Protein 8I78 (pdb70)

Structure (mmCIF, N/CA/C/O backbone):
data_8I78
#
_entry.id   8I78
#
_cell.length_a   211.910
_cell.length_b   211.910
_cell.length_c   245.760
_cell.angle_alpha   90.00
_cell.angle_beta   90.00
_cell.angle_gamma   120.00
#
_symmetry.space_group_name_H-M   'H 3 2'
#
loop_
_entity.id
_entity.type
_entity.pdbx_description
1 polymer 'Meso-diaminopimelate D-dehydrogenase'
2 water water
#
loop_
_atom_site.group_PDB
_atom_site.id
_atom_site.type_symbol
_atom_site.label_atom_id
_atom_site.label_alt_id
_atom_site.label_comp_id
_atom_site.label_asym_id
_atom_site.label_entity_id
_atom_site.label_seq_id
_atom_site.pdbx_PDB_ins_code
_atom_site.Cartn_x
_atom_site.Cartn_y
_atom_site.Cartn_z
_atom_site.occupancy
_atom_site.B_iso_or_equiv
_atom_site.auth_seq_id
_atom_site.auth_comp_id
_atom_site.auth_asym_id
_atom_site.auth_atom_id
_atom_site.pdbx_PDB_model_num
ATOM 1 N N . THR A 1 3 ? 63.559 -40.811 31.917 1.00 56.98 3 THR A N 1
ATOM 2 C CA . THR A 1 3 ? 64.377 -42.090 31.913 1.00 63.21 3 THR A CA 1
ATOM 3 C C . THR A 1 3 ? 65.646 -41.938 32.780 1.00 54.99 3 THR A C 1
ATOM 4 O O . THR A 1 3 ? 66.155 -42.977 33.252 1.00 53.78 3 THR A O 1
ATOM 8 N N . LYS A 1 4 ? 66.071 -40.709 33.099 1.00 44.58 4 LYS A N 1
ATOM 9 C CA . LYS A 1 4 ? 67.313 -40.400 33.853 1.00 40.53 4 LYS A CA 1
ATOM 10 C C . LYS A 1 4 ? 67.131 -40.640 35.360 1.00 33.69 4 LYS A C 1
ATOM 11 O O . LYS A 1 4 ? 66.120 -40.229 35.888 1.00 33.00 4 LYS A O 1
ATOM 17 N N . ILE A 1 5 ? 68.067 -41.327 36.011 1.00 32.72 5 ILE A N 1
ATOM 18 C CA . ILE A 1 5 ? 67.963 -41.713 37.453 1.00 30.95 5 ILE A CA 1
ATOM 19 C C . ILE A 1 5 ? 68.313 -40.486 38.288 1.00 32.09 5 ILE A C 1
ATOM 20 O O . ILE A 1 5 ? 69.445 -39.991 38.157 1.00 36.53 5 ILE A O 1
ATOM 25 N N . LYS A 1 6 ? 67.371 -40.006 39.089 1.00 31.75 6 LYS A N 1
ATOM 26 C CA . LYS A 1 6 ? 67.474 -38.710 39.809 1.00 33.95 6 LYS A CA 1
ATOM 27 C C . LYS A 1 6 ? 68.011 -38.976 41.219 1.00 31.44 6 LYS A C 1
ATOM 28 O O . LYS A 1 6 ? 67.310 -39.632 42.012 1.00 29.01 6 LYS A O 1
ATOM 34 N N . VAL A 1 7 ? 69.206 -38.461 41.510 1.00 31.10 7 VAL A N 1
ATOM 35 C CA . VAL A 1 7 ? 69.988 -38.840 42.723 1.00 30.16 7 VAL A CA 1
ATOM 36 C C . VAL A 1 7 ? 70.277 -37.610 43.597 1.00 28.74 7 VAL A C 1
ATOM 37 O O . VAL A 1 7 ? 70.655 -36.545 43.073 1.00 27.23 7 VAL A O 1
ATOM 41 N N . ALA A 1 8 ? 70.085 -37.763 44.902 1.00 27.70 8 ALA A N 1
ATOM 42 C CA . ALA A 1 8 ? 70.511 -36.803 45.935 1.00 28.82 8 ALA A CA 1
ATOM 43 C C . ALA A 1 8 ? 71.711 -37.393 46.682 1.00 29.70 8 ALA A C 1
ATOM 44 O O . ALA A 1 8 ? 71.707 -38.593 46.946 1.00 31.87 8 ALA A O 1
ATOM 46 N N . ILE A 1 9 ? 72.704 -36.578 47.010 1.00 31.32 9 ILE A N 1
ATOM 47 C CA . ILE A 1 9 ? 73.850 -36.969 47.880 1.00 32.35 9 ILE A CA 1
ATOM 48 C C . ILE A 1 9 ? 73.571 -36.451 49.297 1.00 32.57 9 ILE A C 1
ATOM 49 O O . ILE A 1 9 ? 73.489 -35.238 49.460 1.00 34.57 9 ILE A O 1
ATOM 54 N N . VAL A 1 10 ? 73.424 -37.338 50.278 1.00 31.06 10 VAL A N 1
ATOM 55 C CA . VAL A 1 10 ? 73.126 -36.966 51.693 1.00 31.98 10 VAL A CA 1
ATOM 56 C C . VAL A 1 10 ? 74.389 -37.178 52.524 1.00 33.82 10 VAL A C 1
ATOM 57 O O . VAL A 1 10 ? 74.862 -38.319 52.581 1.00 38.48 10 VAL A O 1
ATOM 61 N N . GLY A 1 11 ? 74.879 -36.120 53.171 1.00 36.88 11 GLY A N 1
ATOM 62 C CA . GLY A 1 11 ? 76.224 -36.058 53.778 1.00 38.18 11 GLY A CA 1
ATOM 63 C C . GLY A 1 11 ? 77.234 -35.687 52.718 1.00 38.07 11 GLY A C 1
ATOM 64 O O . GLY A 1 11 ? 76.956 -35.947 51.540 1.00 39.44 11 GLY A O 1
ATOM 65 N N . TYR A 1 12 ? 78.342 -35.058 53.094 1.00 39.62 12 TYR A N 1
ATOM 66 C CA . TYR A 1 12 ? 79.426 -34.698 52.148 1.00 41.66 12 TYR A CA 1
ATOM 67 C C . TYR A 1 12 ? 80.759 -34.747 52.885 1.00 50.79 12 TYR A C 1
ATOM 68 O O . TYR A 1 12 ? 81.466 -33.726 52.906 1.00 57.62 12 TYR A O 1
ATOM 77 N N . GLY A 1 13 ? 81.093 -35.921 53.436 1.00 56.89 13 GLY A N 1
ATOM 78 C CA . GLY A 1 13 ? 82.437 -36.247 53.933 1.00 59.49 13 GLY A CA 1
ATOM 79 C C . GLY A 1 13 ? 83.434 -36.371 52.790 1.00 66.06 13 GLY A C 1
ATOM 80 O O . GLY A 1 13 ? 83.353 -35.593 51.783 1.00 64.01 13 GLY A O 1
ATOM 81 N N . ASN A 1 14 ? 84.365 -37.315 52.923 1.00 65.06 14 ASN A N 1
ATOM 82 C CA . ASN A 1 14 ? 85.419 -37.546 51.900 1.00 65.95 14 ASN A CA 1
ATOM 83 C C . ASN A 1 14 ? 84.728 -38.189 50.692 1.00 60.23 14 ASN A C 1
ATOM 84 O O . ASN A 1 14 ? 84.974 -37.743 49.542 1.00 65.48 14 ASN A O 1
ATOM 89 N N . ILE A 1 15 ? 83.872 -39.184 50.950 1.00 49.08 15 ILE A N 1
ATOM 90 C CA . ILE A 1 15 ? 83.245 -39.968 49.850 1.00 46.97 15 ILE A CA 1
ATOM 91 C C . ILE A 1 15 ? 82.222 -39.066 49.158 1.00 45.22 15 ILE A C 1
ATOM 92 O O . ILE A 1 15 ? 81.913 -39.321 47.987 1.00 43.53 15 ILE A O 1
ATOM 97 N N . GLY A 1 16 ? 81.708 -38.038 49.839 1.00 42.44 16 GLY A N 1
ATOM 98 C CA . GLY A 1 16 ? 80.763 -37.057 49.273 1.00 37.23 16 GLY A CA 1
ATOM 99 C C . GLY A 1 16 ? 81.275 -36.418 48.000 1.00 33.82 16 GLY A C 1
ATOM 100 O O . GLY A 1 16 ? 80.502 -36.401 46.994 1.00 29.33 16 GLY A O 1
ATOM 101 N N . ARG A 1 17 ? 82.499 -35.875 48.047 1.00 34.40 17 ARG A N 1
ATOM 102 C CA . ARG A 1 17 ? 83.095 -35.157 46.891 1.00 34.66 17 ARG A CA 1
ATOM 103 C C . ARG A 1 17 ? 83.243 -36.120 45.713 1.00 32.84 17 ARG A C 1
ATOM 104 O O . ARG A 1 17 ? 83.024 -35.703 44.565 1.00 29.83 17 ARG A O 1
ATOM 112 N N . PHE A 1 18 ? 83.623 -37.361 46.005 1.00 31.12 18 PHE A N 1
ATOM 113 C CA . PHE A 1 18 ? 83.888 -38.402 44.981 1.00 32.61 18 PHE A CA 1
ATOM 114 C C . PHE A 1 18 ? 82.546 -38.915 44.430 1.00 31.89 18 PHE A C 1
ATOM 115 O O . PHE A 1 18 ? 82.471 -39.177 43.218 1.00 29.94 18 PHE A O 1
ATOM 123 N N . ALA A 1 19 ? 81.517 -39.021 45.281 1.00 29.88 19 ALA A N 1
ATOM 124 C CA . ALA A 1 19 ? 80.134 -39.363 44.880 1.00 30.73 19 ALA A CA 1
ATOM 125 C C . ALA A 1 19 ? 79.629 -38.347 43.850 1.00 28.38 19 ALA A C 1
ATOM 126 O O . ALA A 1 19 ? 79.023 -38.755 42.843 1.00 29.17 19 ALA A O 1
ATOM 128 N N . LEU A 1 20 ? 79.895 -37.068 44.080 1.00 29.35 20 LEU A N 1
ATOM 129 C CA . LEU A 1 20 ? 79.480 -35.987 43.156 1.00 30.96 20 LEU A CA 1
ATOM 130 C C . LEU A 1 20 ? 80.122 -36.234 41.794 1.00 30.61 20 LEU A C 1
ATOM 131 O O . LEU A 1 20 ? 79.421 -36.150 40.780 1.00 29.91 20 LEU A O 1
ATOM 136 N N . GLU A 1 21 ? 81.417 -36.534 41.791 1.00 31.40 21 GLU A N 1
ATOM 137 C CA . GLU A 1 21 ? 82.202 -36.818 40.564 1.00 30.83 21 GLU A CA 1
ATOM 138 C C . GLU A 1 21 ? 81.582 -38.018 39.843 1.00 30.35 21 GLU A C 1
ATOM 139 O O . GLU A 1 21 ? 81.391 -37.939 38.615 1.00 29.24 21 GLU A O 1
ATOM 145 N N . ALA A 1 22 ? 81.246 -39.083 40.574 1.00 30.73 22 ALA A N 1
ATOM 146 C CA . ALA A 1 22 ? 80.731 -40.343 39.992 1.00 30.60 22 ALA A CA 1
ATOM 147 C C . ALA A 1 22 ? 79.357 -40.103 39.362 1.00 31.40 22 ALA A C 1
ATOM 148 O O . ALA A 1 22 ? 79.114 -40.608 38.256 1.00 36.08 22 ALA A O 1
ATOM 150 N N . VAL A 1 23 ? 78.504 -39.339 40.037 1.00 33.07 23 VAL A N 1
ATOM 151 C CA . VAL A 1 23 ? 77.144 -38.976 39.541 1.00 31.78 23 VAL A CA 1
ATOM 152 C C . VAL A 1 23 ? 77.279 -38.129 38.269 1.00 31.74 23 VAL A C 1
ATOM 153 O O . VAL A 1 23 ? 76.584 -38.431 37.284 1.00 29.78 23 VAL A O 1
ATOM 157 N N . GLN A 1 24 ? 78.147 -37.114 38.275 1.00 33.73 24 GLN A N 1
ATOM 158 C CA . GLN A 1 24 ? 78.304 -36.188 37.122 1.00 33.47 24 GLN A CA 1
ATOM 159 C C . GLN A 1 24 ? 78.780 -36.989 35.901 1.00 32.69 24 GLN A C 1
ATOM 160 O O . GLN A 1 24 ? 78.273 -36.734 34.799 1.00 32.91 24 GLN A O 1
ATOM 166 N N . ALA A 1 25 ? 79.690 -37.947 36.101 1.00 32.13 25 ALA A N 1
ATOM 167 C CA . ALA A 1 25 ? 80.320 -38.759 35.033 1.00 31.29 25 ALA A CA 1
ATOM 168 C C . ALA A 1 25 ? 79.304 -39.717 34.396 1.00 30.36 25 ALA A C 1
ATOM 169 O O . ALA A 1 25 ? 79.438 -39.989 33.203 1.00 31.07 25 ALA A O 1
ATOM 171 N N . ALA A 1 26 ? 78.330 -40.197 35.161 1.00 27.51 26 ALA A N 1
ATOM 172 C CA . ALA A 1 26 ? 77.274 -41.127 34.705 1.00 30.42 26 ALA A CA 1
ATOM 173 C C . ALA A 1 26 ? 76.208 -40.400 33.865 1.00 32.03 26 ALA A C 1
ATOM 174 O O . ALA A 1 26 ? 75.424 -39.619 34.419 1.00 32.79 26 ALA A O 1
ATOM 176 N N . GLN A 1 27 ? 76.160 -40.665 32.563 1.00 33.68 27 GLN A N 1
ATOM 177 C CA . GLN A 1 27 ? 75.211 -40.032 31.620 1.00 37.94 27 GLN A CA 1
ATOM 178 C C . GLN A 1 27 ? 73.771 -40.377 32.019 1.00 34.09 27 GLN A C 1
ATOM 179 O O . GLN A 1 27 ? 72.889 -39.576 31.747 1.00 35.02 27 GLN A O 1
ATOM 185 N N . ASP A 1 28 ? 73.540 -41.531 32.639 1.00 31.56 28 ASP A N 1
ATOM 186 C CA . ASP A 1 28 ? 72.171 -42.015 32.950 1.00 30.17 28 ASP A CA 1
ATOM 187 C C . ASP A 1 28 ? 71.707 -41.449 34.298 1.00 31.45 28 ASP A C 1
ATOM 188 O O . ASP A 1 28 ? 70.575 -41.769 34.691 1.00 30.90 28 ASP A O 1
ATOM 193 N N . PHE A 1 29 ? 72.528 -40.647 34.987 1.00 33.32 29 PHE A N 1
ATOM 194 C CA . PHE A 1 29 ? 72.190 -40.034 36.304 1.00 34.95 29 PHE A CA 1
ATOM 195 C C . PHE A 1 29 ? 72.053 -38.515 36.165 1.00 35.76 29 PHE A C 1
ATOM 196 O O . PHE A 1 29 ? 72.827 -37.888 35.418 1.00 36.58 29 PHE A O 1
ATOM 204 N N . GLU A 1 30 ? 71.068 -37.959 36.869 1.00 36.54 30 GLU A N 1
ATOM 205 C CA . GLU A 1 30 ? 70.843 -36.503 37.013 1.00 40.22 30 GLU A CA 1
ATOM 206 C C . GLU A 1 30 ? 70.981 -36.159 38.497 1.00 36.96 30 GLU A C 1
ATOM 207 O O . GLU A 1 30 ? 70.216 -36.700 39.323 1.00 36.69 30 GLU A O 1
ATOM 213 N N . LEU A 1 31 ? 71.958 -35.323 38.825 1.00 33.70 31 LEU A N 1
ATOM 214 C CA . LEU A 1 31 ? 72.203 -34.847 40.206 1.00 34.35 31 LEU A CA 1
ATOM 215 C C . LEU A 1 31 ? 71.136 -33.822 40.577 1.00 32.79 31 LEU A C 1
ATOM 216 O O . LEU A 1 31 ? 71.146 -32.733 39.997 1.00 38.05 31 LEU A O 1
ATOM 221 N N . VAL A 1 32 ? 70.234 -34.138 41.496 1.00 34.09 32 VAL A N 1
ATOM 222 C CA . VAL A 1 32 ? 69.124 -33.187 41.790 1.00 35.18 32 VAL A CA 1
ATOM 223 C C . VAL A 1 32 ? 69.573 -32.369 43.030 1.00 37.11 32 VAL A C 1
ATOM 224 O O . VAL A 1 32 ? 69.051 -31.256 43.213 1.00 46.19 32 VAL A O 1
ATOM 228 N N . GLY A 1 33 ? 70.681 -32.731 43.699 1.00 33.22 33 GLY A N 1
ATOM 229 C CA . GLY A 1 33 ? 71.347 -31.836 44.673 1.00 30.44 33 GLY A CA 1
ATOM 230 C C . GLY A 1 33 ? 72.096 -32.561 45.794 1.00 32.66 33 GLY A C 1
ATOM 231 O O . GLY A 1 33 ? 72.147 -33.789 45.784 1.00 32.76 33 GLY A O 1
ATOM 232 N N . VAL A 1 34 ? 72.665 -31.803 46.742 1.00 33.35 34 VAL A N 1
ATOM 233 C CA . VAL A 1 34 ? 73.418 -32.295 47.938 1.00 34.91 34 VAL A CA 1
ATOM 234 C C . VAL A 1 34 ? 72.693 -31.844 49.212 1.00 34.20 34 VAL A C 1
ATOM 235 O O . VAL A 1 34 ? 72.377 -30.663 49.319 1.00 35.00 34 VAL A O 1
ATOM 239 N N . VAL A 1 35 ? 72.516 -32.755 50.166 1.00 35.45 35 VAL A N 1
ATOM 240 C CA . VAL A 1 35 ? 71.836 -32.516 51.470 1.00 36.46 35 VAL A CA 1
ATOM 241 C C . VAL A 1 35 ? 72.899 -32.567 52.570 1.00 39.40 35 VAL A C 1
ATOM 242 O O . VAL A 1 35 ? 73.503 -33.627 52.724 1.00 44.54 35 VAL A O 1
ATOM 246 N N . ARG A 1 36 ? 73.119 -31.471 53.296 1.00 43.84 36 ARG A N 1
ATOM 247 C CA . ARG A 1 36 ? 74.071 -31.430 54.443 1.00 48.67 36 ARG A CA 1
ATOM 248 C C . ARG A 1 36 ? 73.566 -30.491 55.547 1.00 52.05 36 ARG A C 1
ATOM 249 O O . ARG A 1 36 ? 72.770 -29.564 55.235 1.00 47.85 36 ARG A O 1
ATOM 257 N N . ARG A 1 37 ? 74.044 -30.711 56.779 1.00 58.94 37 ARG A N 1
ATOM 258 C CA . ARG A 1 37 ? 73.634 -29.947 57.998 1.00 62.12 37 ARG A CA 1
ATOM 259 C C . ARG A 1 37 ? 74.137 -28.506 57.879 1.00 58.95 37 ARG A C 1
ATOM 260 O O . ARG A 1 37 ? 73.304 -27.592 58.070 1.00 58.98 37 ARG A O 1
ATOM 268 N N . ASP A 1 38 ? 75.405 -28.307 57.506 1.00 60.25 38 ASP A N 1
ATOM 269 C CA . ASP A 1 38 ? 75.992 -26.952 57.291 1.00 69.81 38 ASP A CA 1
ATOM 270 C C . ASP A 1 38 ? 75.975 -26.606 55.795 1.00 57.54 38 ASP A C 1
ATOM 271 O O . ASP A 1 38 ? 76.907 -26.998 55.099 1.00 53.94 38 ASP A O 1
ATOM 276 N N . ILE A 1 39 ? 74.986 -25.827 55.347 1.00 54.07 39 ILE A N 1
ATOM 277 C CA . ILE A 1 39 ? 74.803 -25.446 53.915 1.00 54.96 39 ILE A CA 1
ATOM 278 C C . ILE A 1 39 ? 75.705 -24.269 53.552 1.00 52.97 39 ILE A C 1
ATOM 279 O O . ILE A 1 39 ? 75.684 -23.909 52.371 1.00 55.72 39 ILE A O 1
ATOM 284 N N . ASN A 1 40 ? 76.433 -23.674 54.504 1.00 59.12 40 ASN A N 1
ATOM 285 C CA . ASN A 1 40 ? 77.193 -22.403 54.292 1.00 68.28 40 ASN A CA 1
ATOM 286 C C . ASN A 1 40 ? 78.692 -22.694 54.117 1.00 73.47 40 ASN A C 1
ATOM 287 O O . ASN A 1 40 ? 79.416 -21.845 53.553 1.00 73.07 40 ASN A O 1
ATOM 292 N N . ASN A 1 41 ? 79.154 -23.851 54.587 1.00 83.87 41 ASN A N 1
ATOM 293 C CA . ASN A 1 41 ? 80.398 -24.514 54.113 1.00 87.23 41 ASN A CA 1
ATOM 294 C C . ASN A 1 41 ? 80.142 -25.015 52.685 1.00 85.32 41 ASN A C 1
ATOM 295 O O . ASN A 1 41 ? 79.442 -26.060 52.527 1.00 84.70 41 ASN A O 1
ATOM 300 N N . VAL A 1 42 ? 80.674 -24.299 51.688 1.00 75.74 42 VAL A N 1
ATOM 301 C CA . VAL A 1 42 ? 80.488 -24.629 50.244 1.00 77.65 42 VAL A CA 1
ATOM 302 C C . VAL A 1 42 ? 81.868 -24.629 49.587 1.00 75.67 42 VAL A C 1
ATOM 303 O O . VAL A 1 42 ? 82.400 -23.568 49.281 1.00 73.78 42 VAL A O 1
ATOM 307 N N . PRO A 1 43 ? 82.513 -25.803 49.375 1.00 70.11 43 PRO A N 1
ATOM 308 C CA . PRO A 1 43 ? 83.793 -25.866 48.662 1.00 63.53 43 PRO A CA 1
ATOM 309 C C . PRO A 1 43 ? 83.630 -25.615 47.154 1.00 57.66 43 PRO A C 1
ATOM 310 O O . PRO A 1 43 ? 82.511 -25.662 46.690 1.00 56.34 43 PRO A O 1
ATOM 314 N N . GLU A 1 44 ? 84.737 -25.351 46.443 1.00 60.45 44 GLU A N 1
ATOM 315 C CA . GLU A 1 44 ? 84.760 -24.871 45.026 1.00 68.59 44 GLU A CA 1
ATOM 316 C C . GLU A 1 44 ? 83.729 -25.638 44.189 1.00 64.66 44 GLU A C 1
ATOM 317 O O . GLU A 1 44 ? 83.025 -24.984 43.403 1.00 64.41 44 GLU A O 1
ATOM 323 N N . GLU A 1 45 ? 83.658 -26.968 44.346 1.00 58.24 45 GLU A N 1
ATOM 324 C CA . GLU A 1 45 ? 82.910 -27.894 43.440 1.00 56.49 45 GLU A CA 1
ATOM 325 C C . GLU A 1 45 ? 81.389 -27.798 43.669 1.00 53.00 45 GLU A C 1
ATOM 326 O O . GLU A 1 45 ? 80.649 -28.262 42.787 1.00 47.49 45 GLU A O 1
ATOM 332 N N . LEU A 1 46 ? 80.945 -27.210 44.788 1.00 53.65 46 LEU A N 1
ATOM 333 C CA . LEU A 1 46 ? 79.505 -27.065 45.142 1.00 56.15 46 LEU A CA 1
ATOM 334 C C . LEU A 1 46 ? 79.001 -25.640 44.873 1.00 60.69 46 LEU A C 1
ATOM 335 O O . LEU A 1 46 ? 77.879 -25.345 45.320 1.00 67.44 46 LEU A O 1
ATOM 340 N N . GLN A 1 47 ? 79.765 -24.806 44.158 1.00 66.82 47 GLN A N 1
ATOM 341 C CA . GLN A 1 47 ? 79.386 -23.396 43.871 1.00 69.92 47 GLN A CA 1
ATOM 342 C C . GLN A 1 47 ? 78.106 -23.376 43.036 1.00 65.80 47 GLN A C 1
ATOM 343 O O . GLN A 1 47 ? 77.225 -22.553 43.358 1.00 77.87 47 GLN A O 1
ATOM 349 N N . ASN A 1 48 ? 77.997 -24.251 42.032 1.00 60.81 48 ASN A N 1
ATOM 350 C CA . ASN A 1 48 ? 76.857 -24.259 41.071 1.00 66.33 48 ASN A CA 1
ATOM 351 C C . ASN A 1 48 ? 75.936 -25.444 41.357 1.00 63.40 48 ASN A C 1
ATOM 352 O O . ASN A 1 48 ? 75.064 -25.734 40.499 1.00 59.86 48 ASN A O 1
ATOM 357 N N . ILE A 1 49 ? 76.114 -26.094 42.514 1.00 59.59 49 ILE A N 1
ATOM 358 C CA . ILE A 1 49 ? 75.308 -27.287 42.927 1.00 53.31 49 ILE A CA 1
ATOM 359 C C . ILE A 1 49 ? 74.301 -26.852 43.997 1.00 45.74 49 ILE A C 1
ATOM 360 O O . ILE A 1 49 ? 74.702 -26.175 44.956 1.00 41.51 49 ILE A O 1
ATOM 365 N N . THR A 1 50 ? 73.042 -27.249 43.827 1.00 39.31 50 THR A N 1
ATOM 366 C CA . THR A 1 50 ? 71.966 -27.049 44.817 1.00 37.93 50 THR A CA 1
ATOM 367 C C . THR A 1 50 ? 72.366 -27.756 46.116 1.00 36.09 50 THR A C 1
ATOM 368 O O . THR A 1 50 ? 72.605 -28.978 46.081 1.00 36.06 50 THR A O 1
ATOM 372 N N . VAL A 1 51 ? 72.455 -27.009 47.213 1.00 33.02 51 VAL A N 1
ATOM 373 C CA . VAL A 1 51 ? 72.794 -27.527 48.565 1.00 31.18 51 VAL A CA 1
ATOM 374 C C . VAL A 1 51 ? 71.673 -27.116 49.518 1.00 33.68 51 VAL A C 1
ATOM 375 O O . VAL A 1 51 ? 71.435 -25.914 49.665 1.00 38.47 51 VAL A O 1
ATOM 379 N N . THR A 1 52 ? 71.047 -28.083 50.175 1.00 31.45 52 THR A N 1
ATOM 380 C CA . THR A 1 52 ? 69.869 -27.887 51.042 1.00 30.91 52 THR A CA 1
ATOM 381 C C . THR A 1 52 ? 70.135 -28.674 52.314 1.00 30.56 52 THR A C 1
ATOM 382 O O . THR A 1 52 ? 71.059 -29.493 52.296 1.00 30.77 52 THR A O 1
ATOM 386 N N . ASN A 1 53 ? 69.342 -28.442 53.351 1.00 30.80 53 ASN A N 1
ATOM 387 C CA . ASN A 1 53 ? 69.389 -29.232 54.605 1.00 32.86 53 ASN A CA 1
ATOM 388 C C . ASN A 1 53 ? 68.131 -30.091 54.689 1.00 31.64 53 ASN A C 1
ATOM 389 O O . ASN A 1 53 ? 67.880 -30.645 55.754 1.00 31.96 53 ASN A O 1
ATOM 394 N N . ASP A 1 54 ? 67.348 -30.150 53.611 1.00 31.59 54 ASP A N 1
ATOM 395 C CA . ASP A 1 54 ? 66.055 -30.877 53.569 1.00 32.96 54 ASP A CA 1
ATOM 396 C C . ASP A 1 54 ? 65.873 -31.442 52.159 1.00 32.58 54 ASP A C 1
ATOM 397 O O . ASP A 1 54 ? 65.749 -30.645 51.195 1.00 33.03 54 ASP A O 1
ATOM 402 N N . ILE A 1 55 ? 65.828 -32.766 52.064 1.00 31.29 55 ILE A N 1
ATOM 403 C CA . ILE A 1 55 ? 65.843 -33.493 50.763 1.00 30.16 55 ILE A CA 1
ATOM 404 C C . ILE A 1 55 ? 64.555 -33.172 49.995 1.00 28.46 55 ILE A C 1
ATOM 405 O O . ILE A 1 55 ? 64.584 -33.236 48.769 1.00 29.41 55 ILE A O 1
ATOM 410 N N . LYS A 1 56 ? 63.491 -32.777 50.689 1.00 29.39 56 LYS A N 1
ATOM 411 C CA . LYS A 1 56 ? 62.166 -32.485 50.081 1.00 30.23 56 LYS A CA 1
ATOM 412 C C . LYS A 1 56 ? 62.259 -31.314 49.099 1.00 29.70 56 LYS A C 1
ATOM 413 O O . LYS A 1 56 ? 61.496 -31.330 48.132 1.00 31.00 56 LYS A O 1
ATOM 419 N N . THR A 1 57 ? 63.184 -30.380 49.295 1.00 29.34 57 THR A N 1
ATOM 420 C CA . THR A 1 57 ? 63.342 -29.179 48.437 1.00 29.03 57 THR A CA 1
ATOM 421 C C . THR A 1 57 ? 63.929 -29.556 47.077 1.00 29.22 57 THR A C 1
ATOM 422 O O . THR A 1 57 ? 63.946 -28.685 46.199 1.00 32.59 57 THR A O 1
ATOM 426 N N . LEU A 1 58 ? 64.405 -30.788 46.892 1.00 30.88 58 LEU A N 1
ATOM 427 C CA . LEU A 1 58 ? 65.073 -31.208 45.626 1.00 29.98 58 LEU A CA 1
ATOM 428 C C . LEU A 1 58 ? 64.052 -31.799 44.648 1.00 30.49 58 LEU A C 1
ATOM 429 O O . LEU A 1 58 ? 64.427 -32.077 43.505 1.00 34.12 58 LEU A O 1
ATOM 434 N N . GLY A 1 59 ? 62.797 -31.937 45.060 1.00 33.72 59 GLY A N 1
ATOM 435 C CA . GLY A 1 59 ? 61.672 -32.334 44.196 1.00 31.20 59 GLY A CA 1
ATOM 436 C C . GLY A 1 59 ? 61.635 -33.836 44.066 1.00 30.26 59 GLY A C 1
ATOM 437 O O . GLY A 1 59 ? 61.764 -34.525 45.067 1.00 31.34 59 GLY A O 1
ATOM 438 N N . ASP A 1 60 ? 61.521 -34.327 42.839 1.00 32.16 60 ASP A N 1
ATOM 439 C CA . ASP A 1 60 ? 61.455 -35.772 42.525 1.00 32.94 60 ASP A CA 1
ATOM 440 C C . ASP A 1 60 ? 62.871 -36.307 42.552 1.00 32.24 60 ASP A C 1
ATOM 441 O O . ASP A 1 60 ? 63.709 -35.843 41.746 1.00 33.53 60 ASP A O 1
ATOM 446 N N . VAL A 1 61 ? 63.097 -37.231 43.490 1.00 31.71 61 VAL A N 1
ATOM 447 C CA . VAL A 1 61 ? 64.391 -37.925 43.719 1.00 29.03 61 VAL A CA 1
ATOM 448 C C . VAL A 1 61 ? 64.100 -39.418 43.717 1.00 27.93 61 VAL A C 1
ATOM 449 O O . VAL A 1 61 ? 63.283 -39.856 44.532 1.00 28.47 61 VAL A O 1
ATOM 453 N N . ASP A 1 62 ? 64.748 -40.150 42.816 1.00 28.22 62 ASP A N 1
ATOM 454 C CA . ASP A 1 62 ? 64.636 -41.622 42.704 1.00 27.46 62 ASP A CA 1
ATOM 455 C C . ASP A 1 62 ? 65.438 -42.283 43.835 1.00 29.25 62 ASP A C 1
ATOM 456 O O . ASP A 1 62 ? 64.912 -43.222 44.469 1.00 28.68 62 ASP A O 1
ATOM 461 N N . VAL A 1 63 ? 66.658 -41.810 44.109 1.00 28.90 63 VAL A N 1
ATOM 462 C CA . VAL A 1 63 ? 67.584 -42.521 45.034 1.00 27.74 63 VAL A CA 1
ATOM 463 C C . VAL A 1 63 ? 68.521 -41.525 45.723 1.00 27.94 63 VAL A C 1
ATOM 464 O O . VAL A 1 63 ? 68.900 -40.525 45.110 1.00 28.71 63 VAL A O 1
ATOM 468 N N . ALA A 1 64 ? 68.881 -41.823 46.970 1.00 28.43 64 ALA A N 1
ATOM 469 C CA . ALA A 1 64 ? 69.808 -41.032 47.802 1.00 28.47 64 ALA A CA 1
ATOM 470 C C . ALA A 1 64 ? 71.075 -41.845 48.076 1.00 28.13 64 ALA A C 1
ATOM 471 O O . ALA A 1 64 ? 70.956 -42.980 48.568 1.00 33.51 64 ALA A O 1
ATOM 473 N N . LEU A 1 65 ? 72.245 -41.271 47.804 1.00 25.48 65 LEU A N 1
ATOM 474 C CA . LEU A 1 65 ? 73.543 -41.824 48.250 1.00 24.94 65 LEU A CA 1
ATOM 475 C C . LEU A 1 65 ? 73.810 -41.326 49.669 1.00 25.38 65 LEU A C 1
ATOM 476 O O . LEU A 1 65 ? 74.056 -40.135 49.814 1.00 27.67 65 LEU A O 1
ATOM 481 N N . LEU A 1 66 ? 73.767 -42.198 50.671 1.00 26.19 66 LEU A N 1
ATOM 482 C CA . LEU A 1 66 ? 74.031 -41.823 52.085 1.00 27.59 66 LEU A CA 1
ATOM 483 C C . LEU A 1 66 ? 75.543 -41.818 52.325 1.00 29.50 66 LEU A C 1
ATOM 484 O O . LEU A 1 66 ? 76.125 -42.885 52.548 1.00 30.10 66 LEU A O 1
ATOM 489 N N . CYS A 1 67 ? 76.143 -40.632 52.270 1.00 32.72 67 CYS A N 1
ATOM 490 C CA . CYS A 1 67 ? 77.588 -40.393 52.483 1.00 35.03 67 CYS A CA 1
ATOM 491 C C . CYS A 1 67 ? 77.789 -39.792 53.871 1.00 36.40 67 CYS A C 1
ATOM 492 O O . CYS A 1 67 ? 78.506 -38.819 53.970 1.00 45.87 67 CYS A O 1
ATOM 495 N N . SER A 1 68 ? 77.160 -40.371 54.886 1.00 37.72 68 SER A N 1
ATOM 496 C CA . SER A 1 68 ? 77.131 -39.865 56.282 1.00 40.31 68 SER A CA 1
ATOM 497 C C . SER A 1 68 ? 77.940 -40.797 57.167 1.00 38.13 68 SER A C 1
ATOM 498 O O . SER A 1 68 ? 78.310 -41.886 56.743 1.00 35.49 68 SER A O 1
ATOM 501 N N . PRO A 1 69 ? 78.263 -40.393 58.413 1.00 39.81 69 PRO A N 1
ATOM 502 C CA . PRO A 1 69 ? 78.971 -41.275 59.339 1.00 42.46 69 PRO A CA 1
ATOM 503 C C . PRO A 1 69 ? 78.220 -42.589 59.574 1.00 41.19 69 PRO A C 1
ATOM 504 O O . PRO A 1 69 ? 77.021 -42.597 59.489 1.00 41.79 69 PRO A O 1
ATOM 508 N N . THR A 1 70 ? 78.965 -43.661 59.841 1.00 43.08 70 THR A N 1
ATOM 509 C CA . THR A 1 70 ? 78.445 -45.031 60.096 1.00 43.88 70 THR A CA 1
ATOM 510 C C . THR A 1 70 ? 77.237 -44.977 61.049 1.00 44.18 70 THR A C 1
ATOM 511 O O . THR A 1 70 ? 76.209 -45.585 60.719 1.00 41.41 70 THR A O 1
ATOM 515 N N . ARG A 1 71 ? 77.362 -44.297 62.194 1.00 46.48 71 ARG A N 1
ATOM 516 C CA . ARG A 1 71 ? 76.359 -44.312 63.299 1.00 48.35 71 ARG A CA 1
ATOM 517 C C . ARG A 1 71 ? 75.040 -43.672 62.828 1.00 43.85 71 ARG A C 1
ATOM 518 O O . ARG A 1 71 ? 74.009 -43.941 63.442 1.00 42.24 71 ARG A O 1
ATOM 526 N N . ALA A 1 72 ? 75.054 -42.842 61.786 1.00 42.32 72 ALA A N 1
ATOM 527 C CA . ALA A 1 72 ? 73.866 -42.092 61.305 1.00 40.38 72 ALA A CA 1
ATOM 528 C C . ALA A 1 72 ? 73.082 -42.881 60.249 1.00 39.95 72 ALA A C 1
ATOM 529 O O . ALA A 1 72 ? 71.918 -42.526 60.026 1.00 42.40 72 ALA A O 1
ATOM 531 N N . ILE A 1 73 ? 73.693 -43.886 59.608 1.00 39.87 73 ILE A N 1
ATOM 532 C CA . ILE A 1 73 ? 73.174 -44.529 5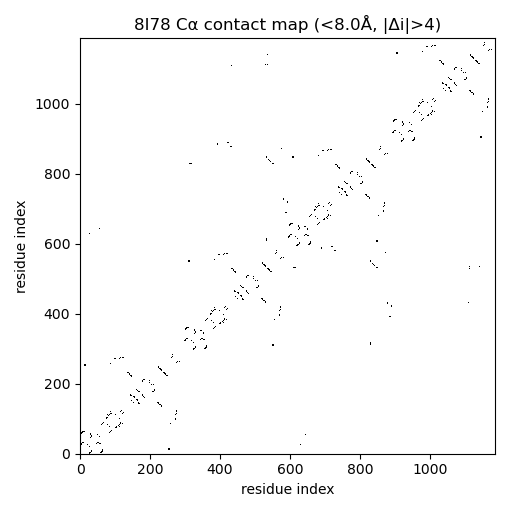8.362 1.00 39.84 73 ILE A CA 1
ATOM 533 C C . ILE A 1 73 ? 71.779 -45.102 58.617 1.00 41.07 73 ILE A C 1
ATOM 534 O O . ILE A 1 73 ? 70.893 -44.851 57.775 1.00 42.41 73 ILE A O 1
ATOM 539 N N . LYS A 1 74 ? 71.574 -45.846 59.706 1.00 42.39 74 LYS A N 1
ATOM 540 C CA . LYS A 1 74 ? 70.293 -46.572 59.920 1.00 45.15 74 LYS A CA 1
ATOM 541 C C . LYS A 1 74 ? 69.122 -45.582 59.970 1.00 46.76 74 LYS A C 1
ATOM 542 O O . LYS A 1 74 ? 68.195 -45.751 59.133 1.00 42.37 74 LYS A O 1
ATOM 548 N N . GLU A 1 75 ? 69.153 -44.612 60.903 1.00 49.73 75 GLU A N 1
ATOM 549 C CA . GLU A 1 75 ? 68.063 -43.613 61.133 1.00 52.92 75 GLU A CA 1
ATOM 550 C C . GLU A 1 75 ? 67.842 -42.829 59.828 1.00 43.37 75 GLU A C 1
ATOM 551 O O . GLU A 1 75 ? 66.688 -42.590 59.451 1.00 37.50 75 GLU A O 1
ATOM 557 N N . LEU A 1 76 ? 68.933 -42.482 59.152 1.00 38.26 76 LEU A N 1
ATOM 558 C CA . LEU A 1 76 ? 68.930 -41.650 57.929 1.00 38.40 76 LEU A CA 1
ATOM 559 C C . LEU A 1 76 ? 68.217 -42.391 56.792 1.00 35.07 76 LEU A C 1
ATOM 560 O O . LEU A 1 76 ? 67.390 -41.769 56.112 1.00 34.80 76 LEU A O 1
ATOM 565 N N . ALA A 1 77 ? 68.509 -43.679 56.624 1.00 32.85 77 ALA A N 1
ATOM 566 C CA . ALA A 1 77 ? 67.952 -44.536 55.553 1.00 33.74 77 ALA A CA 1
ATOM 567 C C . ALA A 1 77 ? 66.447 -44.742 55.767 1.00 35.43 77 ALA A C 1
ATOM 568 O O . ALA A 1 77 ? 65.700 -44.634 54.779 1.00 37.39 77 ALA A O 1
ATOM 570 N N . LYS A 1 78 ? 66.012 -45.041 56.997 1.00 36.18 78 LYS A N 1
ATOM 571 C CA . LYS A 1 78 ? 64.570 -45.198 57.341 1.00 36.54 78 LYS A CA 1
ATOM 572 C C . LYS A 1 78 ? 63.807 -43.918 56.983 1.00 35.36 78 LYS A C 1
ATOM 573 O O . LYS A 1 78 ? 62.717 -44.013 56.397 1.00 35.14 78 LYS A O 1
ATOM 579 N N . SER A 1 79 ? 64.352 -42.753 57.346 1.00 34.60 79 SER A N 1
ATOM 580 C CA . SER A 1 79 ? 63.737 -41.429 57.097 1.00 33.24 79 SER A CA 1
ATOM 581 C C . SER A 1 79 ? 63.540 -41.250 55.591 1.00 32.59 79 SER A C 1
ATOM 582 O O . SER A 1 79 ? 62.423 -40.855 55.180 1.00 38.59 79 SER A O 1
ATOM 585 N N . ILE A 1 80 ? 64.557 -41.565 54.790 1.00 31.35 80 ILE A N 1
ATOM 586 C CA . ILE A 1 80 ? 64.530 -41.285 53.323 1.00 32.69 80 ILE A CA 1
ATOM 587 C C . ILE A 1 80 ? 63.699 -42.348 52.596 1.00 32.21 80 ILE A C 1
ATOM 588 O O . ILE A 1 80 ? 62.981 -41.996 51.634 1.00 32.90 80 ILE A O 1
ATOM 593 N N . LEU A 1 81 ? 63.757 -43.600 53.034 1.00 31.73 81 LEU A N 1
ATOM 594 C CA . LEU A 1 81 ? 62.871 -44.653 52.479 1.00 32.38 81 LEU A CA 1
ATOM 595 C C . LEU A 1 81 ? 61.421 -44.224 52.730 1.00 33.97 81 LEU A C 1
ATOM 596 O O . LEU A 1 81 ? 60.595 -44.366 51.827 1.00 34.65 81 LEU A O 1
ATOM 601 N N . SER A 1 82 ? 61.150 -43.657 53.908 1.00 35.51 82 SER A N 1
ATOM 602 C CA . SER A 1 82 ? 59.797 -43.242 54.366 1.00 35.88 82 SER A CA 1
ATOM 603 C C . SER A 1 82 ? 59.249 -42.092 53.507 1.00 32.97 82 SER A C 1
ATOM 604 O O . SER A 1 82 ? 58.018 -41.940 53.467 1.00 32.67 82 SER A O 1
ATOM 607 N N . LEU A 1 83 ? 60.109 -41.334 52.828 1.00 30.85 83 LEU A N 1
ATOM 608 C CA . LEU A 1 83 ? 59.683 -40.284 51.866 1.00 30.44 83 LEU A CA 1
ATOM 609 C C . LEU A 1 83 ? 59.472 -40.864 50.468 1.00 29.60 83 LEU A C 1
ATOM 610 O O . LEU A 1 83 ? 59.203 -40.071 49.574 1.00 28.42 83 LEU A O 1
ATOM 615 N N . GLY A 1 84 ? 59.625 -42.178 50.283 1.00 30.20 84 GLY A N 1
ATOM 616 C CA . GLY A 1 84 ? 59.459 -42.834 48.969 1.00 31.03 84 GLY A CA 1
ATOM 617 C C . GLY A 1 84 ? 60.660 -42.641 48.055 1.00 30.89 84 GLY A C 1
ATOM 618 O O . GLY A 1 84 ? 60.463 -42.517 46.845 1.00 30.05 84 GLY A O 1
ATOM 619 N N . ILE A 1 85 ? 61.865 -42.641 48.627 1.00 31.61 85 ILE A N 1
ATOM 620 C CA . ILE A 1 85 ? 63.164 -42.517 47.908 1.00 30.26 85 ILE A CA 1
ATOM 621 C C . ILE A 1 85 ? 64.005 -43.758 48.236 1.00 30.93 85 ILE A C 1
ATOM 622 O O . ILE A 1 85 ? 63.988 -44.190 49.389 1.00 31.25 85 ILE A O 1
ATOM 627 N N . ASN A 1 86 ? 64.714 -44.307 47.245 1.00 30.16 86 ASN A N 1
ATOM 628 C CA . ASN A 1 86 ? 65.661 -45.434 47.441 1.00 28.55 86 ASN A CA 1
ATOM 629 C C . ASN A 1 86 ? 66.912 -44.936 48.169 1.00 27.10 86 ASN A C 1
ATOM 630 O O . ASN A 1 86 ? 67.240 -43.748 48.064 1.00 26.72 86 ASN A O 1
ATOM 635 N N . THR A 1 87 ? 67.604 -45.836 48.858 1.00 27.26 87 THR A N 1
ATOM 636 C CA . THR A 1 87 ? 68.854 -45.519 49.599 1.00 27.40 87 THR A CA 1
ATOM 637 C C . THR A 1 87 ? 69.955 -46.495 49.201 1.00 26.26 87 THR A C 1
ATOM 638 O O . THR A 1 87 ? 69.667 -47.691 49.038 1.00 26.18 87 THR A O 1
ATOM 642 N N . VAL A 1 88 ? 71.159 -45.960 49.037 1.00 25.84 88 VAL A N 1
ATOM 643 C CA . VAL A 1 88 ? 72.427 -46.724 48.927 1.00 25.71 88 VAL A CA 1
ATOM 644 C C . VAL A 1 88 ? 73.369 -46.202 50.005 1.00 25.93 88 VAL A C 1
ATOM 645 O O . VAL A 1 88 ? 73.520 -44.977 50.112 1.00 29.00 88 VAL A O 1
ATOM 649 N N . ASP A 1 89 ? 74.002 -47.090 50.750 1.00 25.58 89 ASP A N 1
ATOM 650 C CA . ASP A 1 89 ? 75.046 -46.707 51.732 1.00 28.25 89 ASP A CA 1
ATOM 651 C C . ASP A 1 89 ? 76.272 -47.614 51.543 1.00 29.05 89 ASP A C 1
ATOM 652 O O . ASP A 1 89 ? 76.186 -48.573 50.771 1.00 31.24 89 ASP A O 1
ATOM 657 N N . SER A 1 90 ? 77.374 -47.313 52.226 1.00 29.43 90 SER A N 1
ATOM 658 C CA . SER A 1 90 ? 78.594 -48.152 52.269 1.00 28.01 90 SER A CA 1
ATOM 659 C C . SER A 1 90 ? 78.854 -48.564 53.719 1.00 27.39 90 SER A C 1
ATOM 660 O O . SER A 1 90 ? 80.010 -48.817 54.053 1.00 28.65 90 SER A O 1
ATOM 663 N N . PHE A 1 91 ? 77.790 -48.700 54.515 1.00 28.37 91 PHE A N 1
ATOM 664 C CA . PHE A 1 91 ? 77.837 -49.145 55.931 1.00 30.17 91 PHE A CA 1
ATOM 665 C C . PHE A 1 91 ? 78.888 -50.252 56.074 1.00 31.55 91 PHE A C 1
ATOM 666 O O . PHE A 1 91 ? 78.719 -51.328 55.444 1.00 32.57 91 PHE A O 1
ATOM 674 N N . ASP A 1 92 ? 79.932 -50.005 56.872 1.00 32.02 92 ASP A N 1
ATOM 675 C CA . ASP A 1 92 ? 81.205 -50.780 56.831 1.00 31.88 92 ASP A CA 1
ATOM 676 C C . ASP A 1 92 ? 81.371 -51.706 58.046 1.00 30.91 92 ASP A C 1
ATOM 677 O O . ASP A 1 92 ? 82.429 -52.330 58.139 1.00 33.27 92 ASP A O 1
ATOM 682 N N . VAL A 1 93 ? 80.383 -51.820 58.932 1.00 29.81 93 VAL A N 1
ATOM 683 C CA . VAL A 1 93 ? 80.506 -52.683 60.142 1.00 30.21 93 VAL A CA 1
ATOM 684 C C . VAL A 1 93 ? 79.950 -54.071 59.808 1.00 28.99 93 VAL A C 1
ATOM 685 O O . VAL A 1 93 ? 78.721 -54.266 59.890 1.00 27.11 93 VAL A O 1
ATOM 689 N N . HIS A 1 94 ? 80.845 -54.995 59.449 1.00 32.55 94 HIS A N 1
ATOM 690 C CA . HIS A 1 94 ? 80.522 -56.349 58.908 1.00 33.26 94 HIS A CA 1
ATOM 691 C C . HIS A 1 94 ? 79.550 -57.078 59.837 1.00 33.60 94 HIS A C 1
ATOM 692 O O . HIS A 1 94 ? 78.543 -57.590 59.327 1.00 34.30 94 HIS A O 1
ATOM 699 N N . SER A 1 95 ? 79.826 -57.088 61.146 1.00 35.52 95 SER A N 1
ATOM 700 C CA . SER A 1 95 ? 79.053 -57.853 62.163 1.00 34.19 95 SER A CA 1
ATOM 701 C C . SER A 1 95 ? 77.601 -57.363 62.247 1.00 34.94 95 SER A C 1
ATOM 702 O O . SER A 1 95 ? 76.779 -58.117 62.743 1.00 35.53 95 SER A O 1
ATOM 705 N N . GLU A 1 96 ? 77.279 -56.159 61.764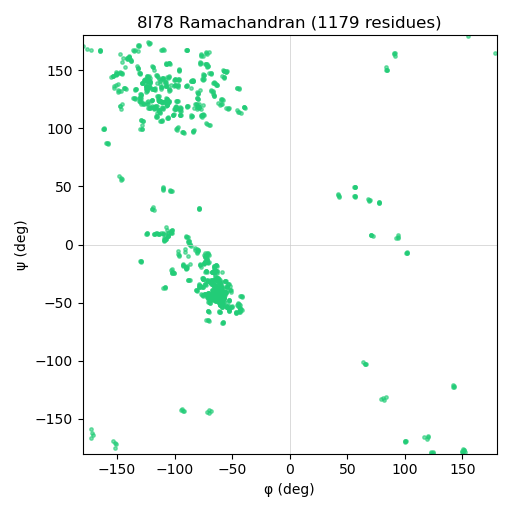 1.00 39.41 96 GLU A N 1
ATOM 706 C CA . GLU A 1 96 ? 75.945 -55.541 61.974 1.00 40.26 96 GLU A CA 1
ATOM 707 C C . GLU A 1 96 ? 75.146 -55.503 60.667 1.00 37.54 96 GLU A C 1
ATOM 708 O O . GLU A 1 96 ? 74.009 -54.987 60.689 1.00 38.99 96 GLU A O 1
ATOM 714 N N . ILE A 1 97 ? 75.660 -56.069 59.575 1.00 34.07 97 ILE A N 1
ATOM 715 C CA . ILE A 1 97 ? 75.022 -55.948 58.230 1.00 33.86 97 ILE A CA 1
ATOM 716 C C . ILE A 1 97 ? 73.689 -56.705 58.197 1.00 35.00 97 ILE A C 1
ATOM 717 O O . ILE A 1 97 ? 72.720 -56.154 57.646 1.00 37.59 97 ILE A O 1
ATOM 722 N N . VAL A 1 98 ? 73.623 -57.906 58.771 1.00 34.58 98 VAL A N 1
ATOM 723 C CA . VAL A 1 98 ? 72.362 -58.704 58.811 1.00 33.17 98 VAL A CA 1
ATOM 724 C C . VAL A 1 98 ? 71.265 -57.907 59.544 1.00 33.11 98 VAL A C 1
ATOM 725 O O . VAL A 1 98 ? 70.138 -57.910 59.036 1.00 28.81 98 VAL A O 1
ATOM 729 N N . SER A 1 99 ? 71.576 -57.262 60.679 1.00 34.05 99 SER A N 1
ATOM 730 C CA . SER A 1 99 ? 70.645 -56.384 61.449 1.00 37.42 99 SER A CA 1
ATOM 731 C C . SER A 1 99 ? 70.165 -55.232 60.577 1.00 36.48 99 SER A C 1
ATOM 732 O O . SER A 1 99 ? 68.956 -54.991 60.541 1.00 38.22 99 SER A O 1
ATOM 735 N N . LEU A 1 100 ? 71.097 -54.491 59.983 1.00 35.99 100 LEU A N 1
ATOM 736 C CA . LEU A 1 100 ? 70.758 -53.305 59.164 1.00 34.82 100 LEU A CA 1
ATOM 737 C C . LEU A 1 100 ? 69.799 -53.746 58.055 1.00 35.21 100 LEU A C 1
ATOM 738 O O . LEU A 1 100 ? 68.804 -53.044 57.836 1.00 33.20 100 LEU A O 1
ATOM 743 N N . LYS A 1 101 ? 70.071 -54.890 57.417 1.00 35.12 101 LYS A N 1
ATOM 744 C CA . LYS A 1 101 ? 69.261 -55.394 56.281 1.00 34.26 101 LYS A CA 1
ATOM 745 C C . LYS A 1 101 ? 67.813 -55.593 56.729 1.00 37.10 101 LYS A C 1
ATOM 746 O O . LYS A 1 101 ? 66.920 -55.116 56.031 1.00 36.07 101 LYS A O 1
ATOM 752 N N . THR A 1 102 ? 67.589 -56.274 57.847 1.00 42.11 102 THR A N 1
ATOM 753 C CA . THR A 1 102 ? 66.230 -56.573 58.368 1.00 49.58 102 THR A CA 1
ATOM 754 C C . THR A 1 102 ? 65.506 -55.290 58.792 1.00 43.96 102 THR A C 1
ATOM 755 O O . THR A 1 102 ? 64.310 -55.193 58.521 1.00 40.80 102 THR A O 1
ATOM 759 N N . GLU A 1 103 ? 66.191 -54.360 59.455 1.00 43.30 103 GLU A N 1
ATOM 760 C CA . GLU A 1 103 ? 65.594 -53.070 59.889 1.00 44.87 103 GLU A CA 1
ATOM 761 C C . GLU A 1 103 ? 65.080 -52.338 58.651 1.00 40.33 103 GLU A C 1
ATOM 762 O O . GLU A 1 103 ? 63.905 -51.932 58.653 1.00 43.93 103 GLU A O 1
ATOM 768 N N . LEU A 1 104 ? 65.913 -52.226 57.616 1.00 36.30 104 LEU A N 1
ATOM 769 C CA . LEU A 1 104 ? 65.604 -51.447 56.390 1.00 36.22 104 LEU A CA 1
ATOM 770 C C . LEU A 1 104 ? 64.620 -52.216 55.504 1.00 36.06 104 LEU A C 1
ATOM 771 O O . LEU A 1 104 ? 63.848 -51.541 54.796 1.00 35.86 104 LEU A O 1
ATOM 776 N N . ASP A 1 105 ? 64.618 -53.553 55.540 1.00 34.88 105 ASP A N 1
ATOM 777 C CA . ASP A 1 105 ? 63.721 -54.386 54.686 1.00 37.43 105 ASP A CA 1
ATOM 778 C C . ASP A 1 105 ? 62.251 -54.074 55.036 1.00 38.21 105 ASP A C 1
ATOM 779 O O . ASP A 1 105 ? 61.465 -53.836 54.086 1.00 38.99 105 ASP A O 1
ATOM 784 N N . ASP A 1 106 ? 61.911 -54.058 56.335 1.00 39.77 106 ASP A N 1
ATOM 785 C CA . ASP A 1 106 ? 60.578 -53.693 56.903 1.00 44.66 106 ASP A CA 1
ATOM 786 C C . ASP A 1 106 ? 60.129 -52.393 56.218 1.00 41.92 106 ASP A C 1
ATOM 787 O O . ASP A 1 106 ? 59.107 -52.421 55.505 1.00 41.68 106 ASP A O 1
ATOM 792 N N . VAL A 1 107 ? 60.940 -51.340 56.352 1.00 36.42 107 VAL A N 1
ATOM 793 C CA . VAL A 1 107 ? 60.611 -49.939 55.963 1.00 36.23 107 VAL A CA 1
ATOM 794 C C . VAL A 1 107 ? 60.561 -49.816 54.435 1.00 35.29 107 VAL A C 1
ATOM 795 O O . VAL A 1 107 ? 59.633 -49.164 53.922 1.00 34.10 107 VAL A O 1
ATOM 799 N N . ALA A 1 108 ? 61.543 -50.382 53.731 1.00 33.35 108 ALA A N 1
ATOM 800 C CA . ALA A 1 108 ? 61.601 -50.356 52.253 1.00 32.64 108 ALA A CA 1
ATOM 801 C C . ALA A 1 108 ? 60.316 -50.967 51.691 1.00 34.09 108 ALA A C 1
ATOM 802 O O . ALA A 1 108 ? 59.774 -50.417 50.712 1.00 31.92 108 ALA A O 1
ATOM 804 N N . LYS A 1 109 ? 59.833 -52.054 52.302 1.00 36.81 109 LYS A N 1
ATOM 805 C CA . LYS A 1 109 ? 58.661 -52.816 51.796 1.00 38.79 109 LYS A CA 1
ATOM 806 C C . LYS A 1 109 ? 57.385 -52.022 52.071 1.00 38.89 109 LYS A C 1
ATOM 807 O O . LYS A 1 109 ? 56.556 -51.949 51.144 1.00 36.27 109 LYS A O 1
ATOM 813 N N . LYS A 1 110 ? 57.253 -51.416 53.258 1.00 40.66 110 LYS A N 1
ATOM 814 C CA . LYS A 1 110 ? 56.077 -50.579 53.600 1.00 42.66 110 LYS A CA 1
ATOM 815 C C . LYS A 1 110 ? 55.924 -49.472 52.554 1.00 42.45 110 LYS A C 1
ATOM 816 O O . LYS A 1 110 ? 54.780 -49.244 52.165 1.00 41.14 110 LYS A O 1
ATOM 822 N N . HIS A 1 111 ? 57.021 -48.835 52.108 1.00 42.23 111 HIS A N 1
ATOM 823 C CA . HIS A 1 111 ? 56.995 -47.625 51.228 1.00 38.63 111 HIS A CA 1
ATOM 824 C C . HIS A 1 111 ? 57.329 -47.979 49.779 1.00 37.12 111 HIS A C 1
ATOM 825 O O . HIS A 1 111 ? 57.527 -47.045 48.975 1.00 34.04 111 HIS A O 1
ATOM 832 N N . ASP A 1 112 ? 57.368 -49.270 49.465 1.00 36.65 112 ASP A N 1
ATOM 833 C CA . ASP A 1 112 ? 57.555 -49.799 48.090 1.00 40.29 112 ASP A CA 1
ATOM 834 C C . ASP A 1 112 ? 58.854 -49.256 47.472 1.00 35.73 112 ASP A C 1
ATOM 835 O O . ASP A 1 112 ? 58.863 -48.960 46.279 1.00 34.27 112 ASP A O 1
ATOM 840 N N . ARG A 1 113 ? 59.934 -49.181 48.250 1.00 33.50 113 ARG A N 1
ATOM 841 C CA . ARG A 1 113 ? 61.262 -48.688 47.788 1.00 33.10 113 ARG A CA 1
ATOM 842 C C . ARG A 1 113 ? 62.329 -49.772 47.997 1.00 30.27 113 ARG A C 1
ATOM 843 O O . ARG A 1 113 ? 62.030 -50.818 48.620 1.00 26.84 113 ARG A O 1
ATOM 851 N N . VAL A 1 114 ? 63.532 -49.498 47.502 1.00 27.68 114 VAL A N 1
ATOM 852 C CA . VAL A 1 114 ? 64.712 -50.399 47.577 1.00 28.29 114 VAL A CA 1
ATOM 853 C C . VAL A 1 114 ? 65.810 -49.702 48.372 1.00 27.71 114 VAL A C 1
ATOM 854 O O . VAL A 1 114 ? 66.079 -48.512 48.122 1.00 29.56 114 VAL A O 1
ATOM 858 N N . ALA A 1 115 ? 66.410 -50.437 49.299 1.00 27.81 115 ALA A N 1
ATOM 859 C CA . ALA A 1 115 ? 67.638 -50.052 50.021 1.00 27.92 115 ALA A CA 1
ATOM 860 C C . ALA A 1 115 ? 68.731 -51.037 49.604 1.00 28.37 115 ALA A C 1
ATOM 861 O O . ALA A 1 115 ? 68.516 -52.260 49.719 1.00 27.53 115 ALA A O 1
ATOM 863 N N . VAL A 1 116 ? 69.847 -50.527 49.102 1.00 27.51 116 VAL A N 1
ATOM 864 C CA . VAL A 1 116 ? 71.077 -51.336 48.911 1.00 27.80 116 VAL A CA 1
ATOM 865 C C . VAL A 1 116 ? 72.061 -50.886 49.987 1.00 27.67 116 VAL A C 1
ATOM 866 O O . VAL A 1 116 ? 72.378 -49.689 50.036 1.00 29.14 116 VAL A O 1
ATOM 870 N N . ILE A 1 117 ? 72.485 -51.805 50.846 1.00 27.52 117 ILE A N 1
ATOM 871 C CA . ILE A 1 117 ? 73.373 -51.493 52.002 1.00 29.66 117 ILE A CA 1
ATOM 872 C C . ILE A 1 117 ? 74.780 -52.039 51.724 1.00 29.39 117 ILE A C 1
ATOM 873 O O . ILE A 1 117 ? 74.925 -52.999 50.930 1.00 30.33 117 ILE A O 1
ATOM 878 N N . SER A 1 118 ? 75.773 -51.447 52.376 1.00 28.22 118 SER A N 1
ATOM 879 C CA . SER A 1 118 ? 77.149 -51.991 52.483 1.00 29.58 118 SER A CA 1
ATOM 880 C C . SER A 1 118 ? 77.714 -52.210 51.075 1.00 27.88 118 SER A C 1
ATOM 881 O O . SER A 1 118 ? 78.243 -53.305 50.792 1.00 28.19 118 SER A O 1
ATOM 884 N N . ALA A 1 119 ? 77.590 -51.173 50.243 1.00 27.32 119 ALA A N 1
ATOM 885 C CA . ALA A 1 119 ? 77.939 -51.154 48.804 1.00 26.88 119 ALA A CA 1
ATOM 886 C C . ALA A 1 119 ? 79.173 -50.274 48.577 1.00 26.85 119 ALA A C 1
ATOM 887 O O . ALA A 1 119 ? 79.151 -49.440 47.672 1.00 25.38 119 ALA A O 1
ATOM 889 N N . GLY A 1 120 ? 80.212 -50.467 49.389 1.00 26.87 120 GLY A N 1
ATOM 890 C CA . GLY A 1 120 ? 81.555 -49.903 49.156 1.00 28.40 120 GLY A CA 1
ATOM 891 C C . GLY A 1 120 ? 82.417 -50.904 48.408 1.00 28.72 120 GLY A C 1
ATOM 892 O O . GLY A 1 120 ? 81.855 -51.602 47.533 1.00 26.52 120 GLY A O 1
ATOM 893 N N . TRP A 1 121 ? 83.713 -51.012 48.734 1.00 28.94 121 TRP A N 1
ATOM 894 C CA . TRP A 1 121 ? 84.549 -52.108 48.167 1.00 29.31 121 TRP A CA 1
ATOM 895 C C . TRP A 1 121 ? 84.751 -53.219 49.206 1.00 31.30 121 TRP A C 1
ATOM 896 O O . TRP A 1 121 ? 84.917 -54.373 48.771 1.00 33.35 121 TRP A O 1
ATOM 907 N N . ASP A 1 122 ? 84.653 -52.932 50.508 1.00 28.98 122 ASP A N 1
ATOM 908 C CA . ASP A 1 122 ? 84.661 -54.001 51.539 1.00 28.41 122 ASP A CA 1
ATOM 909 C C . ASP A 1 122 ? 84.102 -53.446 52.846 1.00 29.44 122 ASP A C 1
ATOM 910 O O . ASP A 1 122 ? 84.813 -52.793 53.615 1.00 28.12 122 ASP A O 1
ATOM 915 N N . PRO A 1 123 ? 82.814 -53.703 53.164 1.00 29.88 123 PRO A N 1
ATOM 916 C CA . PRO A 1 123 ? 81.931 -54.534 52.339 1.00 29.34 123 PRO A CA 1
ATOM 917 C C . PRO A 1 123 ? 81.482 -53.883 51.018 1.00 28.51 123 PRO A C 1
ATOM 918 O O . PRO A 1 123 ? 81.409 -52.664 50.960 1.00 25.94 123 PRO A O 1
ATOM 922 N N . GLY A 1 124 ? 81.179 -54.723 50.017 1.00 28.40 124 GLY A N 1
ATOM 923 C CA . GLY A 1 124 ? 80.780 -54.305 48.659 1.00 30.25 124 GLY A CA 1
ATOM 924 C C . GLY A 1 124 ? 81.367 -55.214 47.581 1.00 30.05 124 GLY A C 1
ATOM 925 O O . GLY A 1 124 ? 81.103 -56.438 47.643 1.00 28.13 124 GLY A O 1
ATOM 926 N N . SER A 1 125 ? 82.128 -54.640 46.636 1.00 28.86 125 SER A N 1
ATOM 927 C CA . SER A 1 125 ? 82.783 -55.364 45.514 1.00 29.28 125 SER A CA 1
ATOM 928 C C . SER A 1 125 ? 83.427 -56.644 46.047 1.00 26.36 125 SER A C 1
ATOM 929 O O . SER A 1 125 ? 83.148 -57.706 45.502 1.00 23.55 125 SER A O 1
ATOM 932 N N . ASP A 1 126 ? 84.324 -56.507 47.023 1.00 24.13 126 ASP A N 1
ATOM 933 C CA . ASP A 1 126 ? 85.091 -57.644 47.590 1.00 24.71 126 ASP A CA 1
ATOM 934 C C . ASP A 1 126 ? 84.108 -58.755 48.001 1.00 25.07 126 ASP A C 1
ATOM 935 O O . ASP A 1 126 ? 84.418 -59.940 47.765 1.00 23.44 126 ASP A O 1
ATOM 940 N N . SER A 1 127 ? 82.955 -58.389 48.557 1.00 24.38 127 SER A N 1
ATOM 941 C CA . SER A 1 127 ? 81.916 -59.340 49.022 1.00 25.91 127 SER A CA 1
ATOM 942 C C . SER A 1 127 ? 81.464 -60.232 47.860 1.00 26.39 127 SER A C 1
ATOM 943 O O . SER A 1 127 ? 81.320 -61.467 48.063 1.00 26.87 127 SER A O 1
ATOM 946 N N . ILE A 1 128 ? 81.261 -59.649 46.679 1.00 26.50 128 ILE A N 1
ATOM 947 C CA . ILE A 1 128 ? 80.872 -60.403 45.449 1.00 27.48 128 ILE A CA 1
ATOM 948 C C . ILE A 1 128 ? 82.020 -61.347 45.041 1.00 26.36 128 ILE A C 1
ATOM 949 O O . ILE A 1 128 ? 81.750 -62.512 44.740 1.00 27.35 128 ILE A O 1
ATOM 954 N N . VAL A 1 129 ? 83.265 -60.881 45.054 1.00 24.94 129 VAL A N 1
ATOM 955 C CA . VAL A 1 129 ? 84.425 -61.739 44.696 1.00 25.00 129 VAL A CA 1
ATOM 956 C C . VAL A 1 129 ? 84.485 -62.926 45.687 1.00 24.32 129 VAL A C 1
ATOM 957 O O . VAL A 1 129 ? 84.682 -64.073 45.224 1.00 26.65 129 VAL A O 1
ATOM 961 N N . ARG A 1 130 ? 84.299 -62.696 46.988 1.00 22.34 130 ARG A N 1
ATOM 962 C CA . ARG A 1 130 ? 84.366 -63.784 48.005 1.00 23.28 130 ARG A CA 1
ATOM 963 C C . ARG A 1 130 ? 83.254 -64.802 47.720 1.00 23.85 130 ARG A C 1
ATOM 964 O O . ARG A 1 130 ? 83.510 -66.021 47.882 1.00 22.48 130 ARG A O 1
ATOM 972 N N . THR A 1 131 ? 82.070 -64.313 47.328 1.00 22.61 131 THR A N 1
ATOM 973 C CA . THR A 1 131 ? 80.896 -65.145 46.981 1.00 21.24 131 THR A CA 1
ATOM 974 C C . THR A 1 131 ? 81.246 -65.990 45.750 1.00 22.10 131 THR A C 1
ATOM 975 O O . THR A 1 131 ? 81.010 -67.206 45.768 1.00 20.53 131 THR A O 1
ATOM 979 N N . LEU A 1 132 ? 81.805 -65.370 44.712 1.00 24.13 132 LEU A N 1
ATOM 980 C CA . LEU A 1 132 ? 82.169 -66.069 43.455 1.00 23.62 132 LEU A CA 1
ATOM 981 C C . LEU A 1 132 ? 83.174 -67.176 43.778 1.00 24.52 132 LEU A C 1
ATOM 982 O O . LEU A 1 132 ? 83.122 -68.241 43.157 1.00 25.37 132 LEU A O 1
ATOM 987 N N . MET A 1 133 ? 84.064 -66.947 44.729 1.00 26.50 133 MET A N 1
ATOM 988 C CA . MET A 1 133 ? 85.124 -67.931 45.039 1.00 28.21 133 MET A CA 1
ATOM 989 C C . MET A 1 133 ? 84.503 -69.200 45.627 1.00 28.75 133 MET A C 1
ATOM 990 O O . MET A 1 133 ? 85.003 -70.296 45.308 1.00 31.28 133 MET A O 1
ATOM 995 N N . LEU A 1 134 ? 83.430 -69.081 46.412 1.00 27.89 134 LEU A N 1
ATOM 996 C CA . LEU A 1 134 ? 82.726 -70.261 46.977 1.00 26.50 134 LEU A CA 1
ATOM 997 C C . LEU A 1 134 ? 81.900 -70.938 45.873 1.00 27.71 134 LEU A C 1
ATOM 998 O O . LEU A 1 134 ? 81.726 -72.172 45.933 1.00 26.98 134 LEU A O 1
ATOM 1003 N N . ALA A 1 135 ? 81.425 -70.179 44.878 1.00 26.80 135 ALA A N 1
ATOM 1004 C CA . ALA A 1 135 ? 80.648 -70.734 43.751 1.00 26.53 135 ALA A CA 1
ATOM 1005 C C . ALA A 1 135 ? 81.574 -71.574 42.874 1.00 26.77 135 ALA A C 1
ATOM 1006 O O . ALA A 1 135 ? 81.094 -72.556 42.278 1.00 29.99 135 ALA A O 1
ATOM 1008 N N . MET A 1 136 ? 82.846 -71.191 42.793 1.00 25.57 136 MET A N 1
ATOM 1009 C CA . MET A 1 136 ? 83.875 -71.862 41.957 1.00 25.35 136 MET A CA 1
ATOM 1010 C C . MET A 1 136 ? 84.529 -73.021 42.730 1.00 23.72 136 MET A C 1
ATOM 1011 O O . MET A 1 136 ? 84.932 -74.001 42.104 1.00 22.85 136 MET A O 1
ATOM 1016 N N . ALA A 1 137 ? 84.616 -72.923 44.054 1.00 23.87 137 ALA A N 1
ATOM 1017 C CA . ALA A 1 137 ? 85.284 -73.923 44.918 1.00 24.58 137 ALA A CA 1
ATOM 1018 C C . ALA A 1 137 ? 84.757 -73.771 46.341 1.00 23.70 137 ALA A C 1
ATOM 1019 O O . ALA A 1 137 ? 85.316 -73.029 47.141 1.00 24.59 137 ALA A O 1
ATOM 1021 N N . PRO A 1 138 ? 83.648 -74.448 46.689 1.00 24.09 138 PRO A N 1
ATOM 1022 C CA . PRO A 1 138 ? 82.960 -74.217 47.960 1.00 25.55 138 PRO A CA 1
ATOM 1023 C C . PRO A 1 138 ? 83.779 -74.596 49.199 1.00 28.00 138 PRO A C 1
ATOM 1024 O O . PRO A 1 138 ? 83.587 -73.991 50.215 1.00 31.30 138 PRO A O 1
ATOM 1028 N N . LYS A 1 139 ? 84.663 -75.582 49.086 1.00 30.56 139 LYS A N 1
ATOM 1029 C CA . LYS A 1 139 ? 85.553 -76.009 50.190 1.00 30.23 139 LYS A CA 1
ATOM 1030 C C . LYS A 1 139 ? 86.897 -75.315 50.032 1.00 27.21 139 LYS A C 1
ATOM 1031 O O . LYS A 1 139 ? 87.286 -75.061 48.894 1.00 27.92 139 LYS A O 1
ATOM 1037 N N . GLY A 1 140 ? 87.563 -75.046 51.151 1.00 26.14 140 GLY A N 1
ATOM 1038 C CA . GLY A 1 140 ? 88.876 -74.382 51.212 1.00 26.59 140 GLY A CA 1
ATOM 1039 C C . GLY A 1 140 ? 88.802 -73.106 52.013 1.00 27.83 140 GLY A C 1
ATOM 1040 O O . GLY A 1 140 ? 87.819 -72.926 52.742 1.00 32.17 140 GLY A O 1
ATOM 1041 N N . ILE A 1 141 ? 89.814 -72.257 51.891 1.00 29.82 141 ILE A N 1
ATOM 1042 C CA . ILE A 1 141 ? 90.002 -71.053 52.750 1.00 31.21 141 ILE A CA 1
ATOM 1043 C C . ILE A 1 141 ? 90.130 -69.816 51.851 1.00 30.00 141 ILE A C 1
ATOM 1044 O O . ILE A 1 141 ? 90.901 -69.860 50.858 1.00 26.87 141 ILE A O 1
ATOM 1049 N N . THR A 1 142 ? 89.414 -68.745 52.203 1.00 30.19 142 THR A N 1
ATOM 1050 C CA . THR A 1 142 ? 89.561 -67.391 51.608 1.00 29.66 142 THR A CA 1
ATOM 1051 C C . THR A 1 142 ? 90.238 -66.490 52.634 1.00 28.93 142 THR A C 1
ATOM 1052 O O . THR A 1 142 ? 89.889 -66.591 53.820 1.00 33.84 142 THR A O 1
ATOM 1056 N N . TYR A 1 143 ? 91.198 -65.679 52.201 1.00 28.36 143 TYR A N 1
ATOM 1057 C CA . TYR A 1 143 ? 91.826 -64.606 53.020 1.00 28.11 143 TYR A CA 1
ATOM 1058 C C . TYR A 1 143 ? 91.629 -63.284 52.287 1.00 27.51 143 TYR A C 1
ATOM 1059 O O . TYR A 1 143 ? 91.699 -63.273 51.048 1.00 29.95 143 TYR A O 1
ATOM 1068 N N . THR A 1 144 ? 91.347 -62.221 53.024 1.00 26.58 144 THR A N 1
ATOM 1069 C CA . THR A 1 144 ? 91.254 -60.849 52.481 1.00 25.37 144 THR A CA 1
ATOM 1070 C C . THR A 1 144 ? 92.342 -60.009 53.154 1.00 25.80 144 THR A C 1
ATOM 1071 O O . THR A 1 144 ? 92.285 -59.873 54.377 1.00 28.09 144 THR A O 1
ATOM 1075 N N . ASN A 1 145 ? 93.287 -59.496 52.372 1.00 24.97 145 ASN A N 1
ATOM 1076 C CA . ASN A 1 145 ? 94.493 -58.767 52.829 1.00 25.96 145 ASN A CA 1
ATOM 1077 C C . ASN A 1 145 ? 94.401 -57.309 52.373 1.00 26.43 145 ASN A C 1
ATOM 1078 O O . ASN A 1 145 ? 94.401 -57.071 51.142 1.00 28.15 145 ASN A O 1
ATOM 1083 N N . PHE A 1 146 ? 94.318 -56.370 53.321 1.00 26.18 146 PHE A N 1
ATOM 1084 C CA . PHE A 1 146 ? 94.083 -54.928 53.052 1.00 25.78 146 PHE A CA 1
ATOM 1085 C C . PHE A 1 146 ? 95.395 -54.152 53.034 1.00 24.76 146 PHE A C 1
ATOM 1086 O O . PHE A 1 146 ? 96.292 -54.453 53.822 1.00 26.73 146 PHE A O 1
ATOM 1094 N N . GLY A 1 147 ? 95.486 -53.181 52.133 1.00 25.81 147 GLY A N 1
ATOM 1095 C CA . GLY A 1 147 ? 96.507 -52.113 52.157 1.00 27.34 147 GLY A CA 1
ATOM 1096 C C . GLY A 1 147 ? 97.652 -52.388 51.193 1.00 27.71 147 GLY A C 1
ATOM 1097 O O . GLY A 1 147 ? 97.579 -53.306 50.400 1.00 27.27 147 GLY A O 1
ATOM 1098 N N . PRO A 1 148 ? 98.758 -51.620 51.259 1.00 28.92 148 PRO A N 1
ATOM 1099 C CA . PRO A 1 148 ? 98.885 -50.542 52.240 1.00 28.28 148 PRO A CA 1
ATOM 1100 C C . PRO A 1 148 ? 97.829 -49.453 52.004 1.00 28.17 148 PRO A C 1
ATOM 1101 O O . PRO A 1 148 ? 97.565 -49.132 50.863 1.00 27.87 148 PRO A O 1
ATOM 1105 N N . GLY A 1 149 ? 97.216 -48.964 53.085 1.00 28.94 149 GLY A N 1
ATOM 1106 C CA . GLY A 1 149 ? 96.263 -47.832 53.062 1.00 30.27 149 GLY A CA 1
ATOM 1107 C C . GLY A 1 149 ? 96.008 -47.273 54.449 1.00 30.70 149 GLY A C 1
ATOM 1108 O O . GLY A 1 149 ? 96.422 -47.924 55.427 1.00 35.22 149 GLY A O 1
ATOM 1109 N N . MET A 1 150 ? 95.373 -46.103 54.542 1.00 31.26 150 MET A N 1
ATOM 1110 C CA . MET A 1 150 ? 95.024 -45.469 55.843 1.00 32.68 150 MET A CA 1
ATOM 1111 C C . MET A 1 150 ? 93.831 -46.213 56.435 1.00 33.05 150 MET A C 1
ATOM 1112 O O . MET A 1 150 ? 93.008 -46.674 55.654 1.00 36.14 150 MET A O 1
ATOM 1117 N N . SER A 1 151 ? 93.806 -46.396 57.755 1.00 37.34 151 SER A N 1
ATOM 1118 C CA . SER A 1 151 ? 92.630 -46.857 58.542 1.00 40.31 151 SER A CA 1
ATOM 1119 C C . SER A 1 151 ? 92.138 -45.703 59.415 1.00 43.02 151 SER A C 1
ATOM 1120 O O . SER A 1 151 ? 92.830 -45.369 60.393 1.00 43.19 151 SER A O 1
ATOM 1123 N N . MET A 1 152 ? 91.004 -45.102 59.043 1.00 50.25 152 MET A N 1
ATOM 1124 C CA . MET A 1 152 ? 90.322 -44.014 59.790 1.00 54.52 152 MET A CA 1
ATOM 1125 C C . MET A 1 152 ? 90.062 -44.483 61.240 1.00 48.51 152 MET A C 1
ATOM 1126 O O . MET A 1 152 ? 90.471 -43.765 62.187 1.00 45.42 152 MET A O 1
ATOM 1131 N N . GLY A 1 153 ? 89.422 -45.646 61.411 1.00 42.62 153 GLY A N 1
ATOM 1132 C CA . GLY A 1 153 ? 89.134 -46.235 62.733 1.00 44.01 153 GLY A CA 1
ATOM 1133 C C . GLY A 1 153 ? 90.353 -46.190 63.636 1.00 44.49 153 GLY A C 1
ATOM 1134 O O . GLY A 1 153 ? 90.241 -45.661 64.751 1.00 43.86 153 GLY A O 1
ATOM 1135 N N . HIS A 1 154 ? 91.491 -46.694 63.146 1.00 42.85 154 HIS A N 1
ATOM 1136 C CA . HIS A 1 154 ? 92.757 -46.850 63.903 1.00 41.91 154 HIS A CA 1
ATOM 1137 C C . HIS A 1 154 ? 93.426 -45.484 64.103 1.00 43.28 154 HIS A C 1
ATOM 1138 O O . HIS A 1 154 ? 94.055 -45.284 65.174 1.00 44.38 154 HIS A O 1
ATOM 1145 N N . SER A 1 155 ? 93.305 -44.569 63.137 1.00 42.25 155 SER A N 1
ATOM 1146 C CA . SER A 1 155 ? 93.841 -43.187 63.252 1.00 45.79 155 SER A CA 1
ATOM 1147 C C . SER A 1 155 ? 93.164 -42.489 64.447 1.00 46.40 155 SER A C 1
ATOM 1148 O O . SER A 1 155 ? 93.888 -41.961 65.326 1.00 41.26 155 SER A O 1
ATOM 1151 N N . VAL A 1 156 ? 91.826 -42.511 64.472 1.00 48.12 156 VAL A N 1
ATOM 1152 C CA . VAL A 1 156 ? 90.958 -41.960 65.557 1.00 50.59 156 VAL A CA 1
ATOM 1153 C C . VAL A 1 156 ? 91.381 -42.550 66.915 1.00 50.10 156 VAL A C 1
ATOM 1154 O O . VAL A 1 156 ? 91.641 -41.772 67.856 1.00 48.80 156 VAL A O 1
ATOM 1158 N N . ALA A 1 157 ? 91.423 -43.880 67.012 1.00 46.03 157 ALA A N 1
ATOM 1159 C CA . ALA A 1 157 ? 91.766 -44.628 68.241 1.00 44.47 157 ALA A CA 1
ATOM 1160 C C . ALA A 1 157 ? 93.117 -44.166 68.790 1.00 42.91 157 ALA A C 1
ATOM 1161 O O . ALA A 1 157 ? 93.266 -44.125 70.016 1.00 47.77 157 ALA A O 1
ATOM 1163 N N . ALA A 1 158 ? 94.077 -43.847 67.927 1.00 45.28 158 ALA A N 1
ATOM 1164 C CA . ALA A 1 158 ? 95.435 -43.438 68.353 1.00 47.54 158 ALA A CA 1
ATOM 1165 C C . ALA A 1 158 ? 95.418 -41.956 68.748 1.00 48.92 158 ALA A C 1
ATOM 1166 O O . ALA A 1 158 ? 96.090 -41.629 69.742 1.00 49.13 158 ALA A O 1
ATOM 1168 N N . LYS A 1 159 ? 94.685 -41.114 68.004 1.00 52.56 159 LYS A N 1
ATOM 1169 C CA . LYS A 1 159 ? 94.508 -39.650 68.262 1.00 57.82 159 LYS A CA 1
ATOM 1170 C C . LYS A 1 159 ? 93.910 -39.463 69.667 1.00 59.13 159 LYS A C 1
ATOM 1171 O O . LYS A 1 159 ? 94.403 -38.581 70.433 1.00 55.35 159 LYS A O 1
ATOM 1177 N N . ALA A 1 160 ? 92.941 -40.320 70.013 1.00 61.58 160 ALA A N 1
ATOM 1178 C CA . ALA A 1 160 ? 92.159 -40.297 71.270 1.00 61.49 160 ALA A CA 1
ATOM 1179 C C . ALA A 1 160 ? 92.962 -40.895 72.436 1.00 60.71 160 ALA A C 1
ATOM 1180 O O . ALA A 1 160 ? 92.339 -41.423 73.348 1.00 65.94 160 ALA A O 1
ATOM 1182 N N . ILE A 1 161 ? 94.289 -40.786 72.438 1.00 60.16 161 ILE A N 1
ATOM 1183 C CA . ILE A 1 161 ? 95.152 -41.225 73.574 1.00 60.15 161 ILE A CA 1
ATOM 1184 C C . ILE A 1 161 ? 95.892 -39.993 74.109 1.00 63.50 161 ILE A C 1
ATOM 1185 O O . ILE A 1 161 ? 96.080 -39.026 73.326 1.00 63.88 161 ILE A O 1
ATOM 1190 N N . GLU A 1 162 ? 96.259 -40.022 75.396 1.00 66.60 162 GLU A N 1
ATOM 1191 C CA . GLU A 1 162 ? 96.950 -38.904 76.104 1.00 69.11 162 GLU A CA 1
ATOM 1192 C C . GLU A 1 162 ? 98.336 -38.737 75.469 1.00 63.12 162 GLU A C 1
ATOM 1193 O O . GLU A 1 162 ? 99.060 -39.749 75.375 1.00 61.36 162 GLU A O 1
ATOM 1199 N N . GLY A 1 163 ? 98.687 -37.513 75.061 1.00 61.63 163 GLY A N 1
ATOM 1200 C CA . GLY A 1 163 ? 100.027 -37.149 74.546 1.00 62.98 163 GLY A CA 1
ATOM 1201 C C . GLY A 1 163 ? 100.045 -37.039 73.030 1.00 60.72 163 GLY A C 1
ATOM 1202 O O . GLY A 1 163 ? 101.073 -36.593 72.471 1.00 62.28 163 GLY A O 1
ATOM 1203 N N . VAL A 1 164 ? 98.936 -37.414 72.388 1.00 58.81 164 VAL A N 1
ATOM 1204 C CA . VAL A 1 164 ? 98.814 -37.509 70.907 1.00 61.12 164 VAL A CA 1
ATOM 1205 C C . VAL A 1 164 ? 97.978 -36.324 70.430 1.00 57.84 164 VAL A C 1
ATOM 1206 O O . VAL A 1 164 ? 96.750 -36.335 70.710 1.00 52.10 164 VAL A O 1
ATOM 1210 N N . LYS A 1 165 ? 98.619 -35.359 69.753 1.00 55.74 165 LYS A N 1
ATOM 1211 C CA . LYS A 1 165 ? 97.935 -34.212 69.105 1.00 57.06 165 LYS A CA 1
ATOM 1212 C C . LYS A 1 165 ? 97.180 -34.765 67.894 1.00 53.77 165 LYS A C 1
ATOM 1213 O O . LYS A 1 165 ? 95.946 -34.612 67.843 1.00 47.97 165 LYS A O 1
ATOM 1219 N N . ASP A 1 166 ? 97.905 -35.421 66.979 1.00 52.62 166 ASP A N 1
ATOM 1220 C CA . ASP A 1 166 ? 97.355 -36.026 65.734 1.00 51.98 166 ASP A CA 1
ATOM 1221 C C . ASP A 1 166 ? 98.021 -37.392 65.512 1.00 49.68 166 ASP A C 1
ATOM 1222 O O . ASP A 1 166 ? 99.133 -37.636 66.053 1.00 48.82 166 ASP A O 1
ATOM 1227 N N . ALA A 1 167 ? 97.380 -38.248 64.720 1.00 44.99 167 ALA A N 1
ATOM 1228 C CA . ALA A 1 167 ? 97.855 -39.617 64.432 1.00 38.86 167 ALA A CA 1
ATOM 1229 C C . ALA A 1 167 ? 97.379 -40.055 63.043 1.00 36.76 167 ALA A C 1
ATOM 1230 O O . ALA A 1 167 ? 96.283 -39.652 62.604 1.00 32.67 167 ALA A O 1
ATOM 1232 N N . LEU A 1 168 ? 98.187 -40.886 62.390 1.00 34.28 168 LEU A N 1
ATOM 1233 C CA . LEU A 1 168 ? 97.836 -41.617 61.151 1.00 32.26 168 LEU A CA 1
ATOM 1234 C C . LEU A 1 168 ? 98.215 -43.085 61.349 1.00 29.15 168 LEU A C 1
ATOM 1235 O O . LEU A 1 168 ? 99.371 -43.340 61.680 1.00 26.86 168 LEU A O 1
ATOM 1240 N N . SER A 1 169 ? 97.263 -44.006 61.198 1.00 29.55 169 SER A N 1
ATOM 1241 C CA . SER A 1 169 ? 97.499 -45.473 61.237 1.00 29.59 169 SER A CA 1
ATOM 1242 C C . SER A 1 169 ? 97.428 -46.031 59.816 1.00 29.68 169 SER A C 1
ATOM 1243 O O . SER A 1 169 ? 96.385 -45.848 59.152 1.00 27.10 169 SER A O 1
ATOM 1246 N N . MET A 1 170 ? 98.502 -46.695 59.381 1.00 30.42 170 MET A N 1
ATOM 1247 C CA . MET A 1 170 ? 98.570 -47.431 58.087 1.00 31.56 170 MET A CA 1
ATOM 1248 C C . MET A 1 170 ? 98.300 -48.916 58.339 1.00 28.55 170 MET A C 1
ATOM 1249 O O . MET A 1 170 ? 98.809 -49.465 59.332 1.00 29.44 170 MET A O 1
ATOM 1254 N N . THR A 1 171 ? 97.507 -49.527 57.468 1.00 26.34 171 THR A N 1
ATOM 1255 C CA . THR A 1 171 ? 97.238 -50.981 57.463 1.00 28.17 171 THR A CA 1
ATOM 1256 C C . THR A 1 171 ? 98.141 -51.617 56.421 1.00 25.81 171 THR A C 1
ATOM 1257 O O . THR A 1 171 ? 98.053 -51.191 55.265 1.00 28.60 171 THR A O 1
ATOM 1261 N N . ILE A 1 172 ? 98.945 -52.594 56.825 1.00 24.42 172 ILE A N 1
ATOM 1262 C CA . ILE A 1 172 ? 99.948 -53.278 55.959 1.00 26.07 172 ILE A CA 1
ATOM 1263 C C . ILE A 1 172 ? 99.601 -54.761 55.901 1.00 25.01 172 ILE A C 1
ATOM 1264 O O . ILE A 1 172 ? 99.540 -55.427 56.922 1.00 26.85 172 ILE A O 1
ATOM 1269 N N . PRO A 1 173 ? 99.405 -55.342 54.710 1.00 24.23 173 PRO A N 1
ATOM 1270 C CA . PRO A 1 173 ? 99.070 -56.756 54.612 1.00 25.12 173 PRO A CA 1
ATOM 1271 C C . PRO A 1 173 ? 100.308 -57.648 54.766 1.00 25.94 173 PRO A C 1
ATOM 1272 O O . PRO A 1 173 ? 101.285 -57.387 54.103 1.00 25.46 173 PRO A O 1
ATOM 1276 N N . LEU A 1 174 ? 100.225 -58.652 55.645 1.00 25.89 174 LEU A N 1
ATOM 1277 C CA . LEU A 1 174 ? 101.281 -59.673 55.866 1.00 25.63 174 LEU A CA 1
ATOM 1278 C C . LEU A 1 174 ? 100.790 -61.061 55.426 1.00 24.23 174 LEU A C 1
ATOM 1279 O O . LEU A 1 174 ? 101.499 -62.029 55.681 1.00 22.14 174 LEU A O 1
ATOM 1284 N N . GLY A 1 175 ? 99.632 -61.150 54.772 1.00 26.51 175 GLY A N 1
ATOM 1285 C CA . GLY A 1 175 ? 99.071 -62.416 54.260 1.00 27.65 175 GLY A CA 1
ATOM 1286 C C . GLY A 1 175 ? 98.149 -63.095 55.261 1.00 27.37 175 GLY A C 1
ATOM 1287 O O . GLY A 1 175 ? 98.170 -62.700 56.456 1.00 27.64 175 GLY A O 1
ATOM 1288 N N . THR A 1 176 ? 97.354 -64.061 54.783 1.00 25.62 176 THR A N 1
ATOM 1289 C CA . THR A 1 176 ? 96.413 -64.884 55.592 1.00 27.53 176 THR A CA 1
ATOM 1290 C C . THR A 1 176 ? 95.661 -64.012 56.609 1.00 26.76 176 THR A C 1
ATOM 1291 O O . THR A 1 176 ? 95.447 -64.484 57.734 1.00 26.36 176 THR A O 1
ATOM 1295 N N . GLY A 1 177 ? 95.236 -62.815 56.183 1.00 27.86 177 GLY A N 1
ATOM 1296 C CA . GLY A 1 177 ? 94.360 -61.875 56.916 1.00 29.68 177 GLY A CA 1
ATOM 1297 C C . GLY A 1 177 ? 95.046 -61.211 58.109 1.00 31.23 177 GLY A C 1
ATOM 1298 O O . GLY A 1 177 ? 94.348 -60.527 58.889 1.00 32.03 177 GLY A O 1
ATOM 1299 N N . VAL A 1 178 ? 96.361 -61.401 58.253 1.00 31.16 178 VAL A N 1
ATOM 1300 C CA . VAL A 1 178 ? 97.193 -60.810 59.337 1.00 30.43 178 VAL A CA 1
ATOM 1301 C C . VAL A 1 178 ? 97.719 -59.452 58.866 1.00 31.61 178 VAL A C 1
ATOM 1302 O O . VAL A 1 178 ? 98.219 -59.372 57.725 1.00 32.70 178 VAL A O 1
ATOM 1306 N N . HIS A 1 179 ? 97.672 -58.454 59.744 1.00 32.68 179 HIS A N 1
ATOM 1307 C CA . HIS A 1 179 ? 97.946 -57.035 59.410 1.00 34.34 179 HIS A CA 1
ATOM 1308 C C . HIS A 1 179 ? 99.019 -56.490 60.353 1.00 30.04 179 HIS A C 1
ATOM 1309 O O . HIS A 1 179 ? 99.069 -56.887 61.515 1.00 29.35 179 HIS A O 1
ATOM 1316 N N . ARG A 1 180 ? 99.905 -55.672 59.809 1.00 29.05 180 ARG A N 1
ATOM 1317 C CA . ARG A 1 180 ? 100.866 -54.833 60.559 1.00 28.09 180 ARG A CA 1
ATOM 1318 C C . ARG A 1 180 ? 100.267 -53.432 60.604 1.00 27.68 180 ARG A C 1
ATOM 1319 O O . ARG A 1 180 ? 99.651 -53.033 59.600 1.00 27.82 180 ARG A O 1
ATOM 1327 N N . ARG A 1 181 ? 100.403 -52.716 61.711 1.00 28.19 181 ARG A N 1
ATOM 1328 C CA . ARG A 1 181 ? 99.898 -51.322 61.806 1.00 30.71 181 ARG A CA 1
ATOM 1329 C C . ARG A 1 181 ? 101.086 -50.395 62.014 1.00 29.34 181 ARG A C 1
ATOM 1330 O O . ARG A 1 181 ? 101.808 -50.589 62.994 1.00 30.25 181 ARG A O 1
ATOM 1338 N N . MET A 1 182 ? 101.291 -49.465 61.086 1.00 27.97 182 MET A N 1
ATOM 1339 C CA . MET A 1 182 ? 102.333 -48.422 61.197 1.00 29.26 182 MET A CA 1
ATOM 1340 C C . MET A 1 182 ? 101.636 -47.141 61.642 1.00 30.19 182 MET A C 1
ATOM 1341 O O . MET A 1 182 ? 100.798 -46.637 60.889 1.00 30.74 182 MET A O 1
ATOM 1346 N N . VAL A 1 183 ? 101.905 -46.696 62.865 1.00 31.55 183 VAL A N 1
ATOM 1347 C CA . VAL A 1 183 ? 101.235 -45.509 63.464 1.00 33.41 183 VAL A CA 1
ATOM 1348 C C . VAL A 1 183 ? 102.254 -44.376 63.518 1.00 33.36 183 VAL A C 1
ATOM 1349 O O . VAL A 1 183 ? 103.350 -44.588 64.097 1.00 30.66 183 VAL A O 1
ATOM 1353 N N . TYR A 1 184 ? 101.894 -43.248 62.905 1.00 32.36 184 TYR A N 1
ATOM 1354 C CA . TYR A 1 184 ? 102.678 -41.988 62.906 1.00 35.55 184 TYR A CA 1
ATOM 1355 C C . TYR A 1 184 ? 101.955 -40.991 63.812 1.00 35.65 184 TYR A C 1
ATOM 1356 O O . TYR A 1 184 ? 100.740 -40.784 63.600 1.00 31.60 184 TYR A O 1
ATOM 1365 N N . VAL A 1 185 ? 102.666 -40.429 64.801 1.00 38.83 185 VAL A N 1
ATOM 1366 C CA . VAL A 1 185 ? 102.072 -39.522 65.836 1.00 41.94 185 VAL A CA 1
ATOM 1367 C C . VAL A 1 185 ? 102.815 -38.182 65.872 1.00 43.96 185 VAL A C 1
ATOM 1368 O O . VAL A 1 185 ? 104.067 -38.160 65.789 1.00 37.98 185 VAL A O 1
ATOM 1372 N N . GLU A 1 186 ? 102.012 -37.120 65.956 1.00 52.24 186 GLU A N 1
ATOM 1373 C CA . GLU A 1 186 ? 102.367 -35.757 66.433 1.00 54.44 186 GLU A CA 1
ATOM 1374 C C . GLU A 1 186 ? 102.124 -35.731 67.949 1.00 53.45 186 GLU A C 1
ATOM 1375 O O . GLU A 1 186 ? 100.957 -35.979 68.376 1.00 51.97 186 GLU A O 1
ATOM 1381 N N . LEU A 1 187 ? 103.165 -35.487 68.745 1.00 54.86 187 LEU A N 1
ATOM 1382 C CA . LEU A 1 187 ? 103.062 -35.447 70.236 1.00 59.57 187 LEU A CA 1
ATOM 1383 C C . LEU A 1 187 ? 102.590 -34.062 70.702 1.00 59.57 187 LEU A C 1
ATOM 1384 O O . LEU A 1 187 ? 103.021 -33.053 70.108 1.00 57.19 187 LEU A O 1
ATOM 1389 N N . GLU A 1 188 ? 101.735 -34.008 71.727 1.00 66.60 188 GLU A N 1
ATOM 1390 C CA . GLU A 1 188 ? 101.362 -32.724 72.390 1.00 66.07 188 GLU A CA 1
ATOM 1391 C C . GLU A 1 188 ? 102.622 -32.180 73.073 1.00 65.84 188 GLU A C 1
ATOM 1392 O O . GLU A 1 188 ? 103.390 -33.022 73.583 1.00 51.86 188 GLU A O 1
ATOM 1398 N N . ALA A 1 189 ? 102.856 -30.855 73.000 1.00 74.30 189 ALA A N 1
ATOM 1399 C CA . ALA A 1 189 ? 104.029 -30.161 73.595 1.00 72.04 189 ALA A CA 1
ATOM 1400 C C . ALA A 1 189 ? 104.227 -30.722 75.014 1.00 71.35 189 ALA A C 1
ATOM 1401 O O . ALA A 1 189 ? 103.280 -30.628 75.817 1.00 69.25 189 ALA A O 1
ATOM 1403 N N . GLY A 1 190 ? 105.339 -31.425 75.262 1.00 70.25 190 GLY A N 1
ATOM 1404 C CA . GLY A 1 190 ? 105.722 -31.922 76.601 1.00 71.35 190 GLY A CA 1
ATOM 1405 C C . GLY A 1 190 ? 105.294 -33.355 76.929 1.00 75.71 190 GLY A C 1
ATOM 1406 O O . GLY A 1 190 ? 105.530 -33.768 78.078 1.00 72.72 190 GLY A O 1
ATOM 1407 N N . ALA A 1 191 ? 104.715 -34.119 75.996 1.00 81.01 191 ALA A N 1
ATOM 1408 C CA . ALA A 1 191 ? 104.319 -35.537 76.212 1.00 70.17 191 ALA A CA 1
ATOM 1409 C C . ALA A 1 191 ? 105.560 -36.442 76.145 1.00 66.81 191 ALA A C 1
ATOM 1410 O O . ALA A 1 191 ? 106.564 -36.043 75.507 1.00 53.75 191 ALA A O 1
ATOM 1412 N N . ASN A 1 192 ? 105.483 -37.616 76.784 1.00 66.12 192 ASN A N 1
ATOM 1413 C CA . ASN A 1 192 ? 106.585 -38.616 76.873 1.00 69.67 192 ASN A CA 1
ATOM 1414 C C . ASN A 1 192 ? 106.351 -39.710 75.820 1.00 72.09 192 ASN A C 1
ATOM 1415 O O . ASN A 1 192 ? 105.322 -40.423 75.909 1.00 76.81 192 ASN A O 1
ATOM 1420 N N . PHE A 1 193 ? 107.275 -39.860 74.866 1.00 62.65 193 PHE A N 1
ATOM 1421 C CA . PHE A 1 193 ? 107.108 -40.774 73.710 1.00 60.69 193 PHE A CA 1
ATOM 1422 C C . PHE A 1 193 ? 106.815 -42.200 74.202 1.00 62.35 193 PHE A C 1
ATOM 1423 O O . PHE A 1 193 ? 105.795 -42.760 73.768 1.00 61.07 193 PHE A O 1
ATOM 1431 N N . ASN A 1 194 ? 107.651 -42.758 75.086 1.00 62.23 194 ASN A N 1
ATOM 1432 C CA . ASN A 1 194 ? 107.597 -44.202 75.447 1.00 58.61 194 ASN A CA 1
ATOM 1433 C C . ASN A 1 194 ? 106.271 -44.530 76.123 1.00 55.42 194 ASN A C 1
ATOM 1434 O O . ASN A 1 194 ? 105.850 -45.683 75.965 1.00 60.26 194 ASN A O 1
ATOM 1439 N N . GLN A 1 195 ? 105.648 -43.577 76.831 1.00 56.03 195 GLN A N 1
ATOM 1440 C CA . GLN A 1 195 ? 104.315 -43.771 77.471 1.00 61.88 195 GLN A CA 1
ATOM 1441 C C . GLN A 1 195 ? 103.265 -43.869 76.365 1.00 59.91 195 GLN A C 1
ATOM 1442 O O . GLN A 1 195 ? 102.436 -44.813 76.413 1.00 55.97 195 GLN A O 1
ATOM 1448 N N . VAL A 1 196 ? 103.321 -42.938 75.406 1.00 64.74 196 VAL A N 1
ATOM 1449 C CA . VAL A 1 196 ? 102.365 -42.826 74.259 1.00 65.78 196 VAL A CA 1
ATOM 1450 C C . VAL A 1 196 ? 102.445 -44.118 73.427 1.00 60.33 196 VAL A C 1
ATOM 1451 O O . VAL A 1 196 ? 101.385 -44.741 73.175 1.00 56.48 196 VAL A O 1
ATOM 1455 N N . GLU A 1 197 ? 103.665 -44.515 73.055 1.00 56.12 197 GLU A N 1
ATOM 1456 C CA . GLU A 1 197 ? 103.979 -45.741 72.282 1.00 54.55 197 GLU A CA 1
ATOM 1457 C C . GLU A 1 197 ? 103.348 -46.968 72.960 1.00 58.09 197 GLU A C 1
ATOM 1458 O O . GLU A 1 197 ? 102.547 -47.659 72.280 1.00 56.52 197 GLU A O 1
ATOM 1464 N N . GLN A 1 198 ? 103.660 -47.225 74.239 1.00 57.48 198 GLN A N 1
ATOM 1465 C CA . GLN A 1 198 ? 103.160 -48.412 75.000 1.00 59.43 198 GLN A CA 1
ATOM 1466 C C . GLN A 1 198 ? 101.631 -48.395 75.092 1.00 54.19 198 GLN A C 1
ATOM 1467 O O . GLN A 1 198 ? 101.022 -49.495 75.055 1.00 50.02 198 GLN A O 1
ATOM 1473 N N . ALA A 1 199 ? 101.047 -47.202 75.225 1.00 48.22 199 ALA A N 1
ATOM 1474 C CA . ALA A 1 199 ? 99.593 -46.979 75.403 1.00 48.76 199 ALA A CA 1
ATOM 1475 C C . ALA A 1 199 ? 98.858 -47.302 74.097 1.00 48.60 199 ALA A C 1
ATOM 1476 O O . ALA A 1 199 ? 97.760 -47.921 74.165 1.00 45.40 199 ALA A O 1
ATOM 1478 N N . ILE A 1 200 ? 99.433 -46.879 72.960 1.00 45.94 200 ILE A N 1
ATOM 1479 C CA . ILE A 1 200 ? 98.898 -47.164 71.597 1.00 44.20 200 ILE A CA 1
ATOM 1480 C C . ILE A 1 200 ? 98.950 -48.674 71.361 1.00 41.31 200 ILE A C 1
ATOM 1481 O O . ILE A 1 200 ? 97.946 -49.227 70.882 1.00 43.90 200 ILE A O 1
ATOM 1486 N N . LYS A 1 201 ? 100.077 -49.300 71.693 1.00 39.45 201 LYS A N 1
ATOM 1487 C CA . LYS A 1 201 ? 100.319 -50.744 71.451 1.00 43.11 201 LYS A CA 1
ATOM 1488 C C . LYS A 1 201 ? 99.396 -51.586 72.337 1.00 45.89 201 LYS A C 1
ATOM 1489 O O . LYS A 1 201 ? 99.011 -52.677 71.887 1.00 46.83 201 LYS A O 1
ATOM 1495 N N . ALA A 1 202 ? 99.024 -51.085 73.520 1.00 50.80 202 ALA A N 1
ATOM 1496 C CA .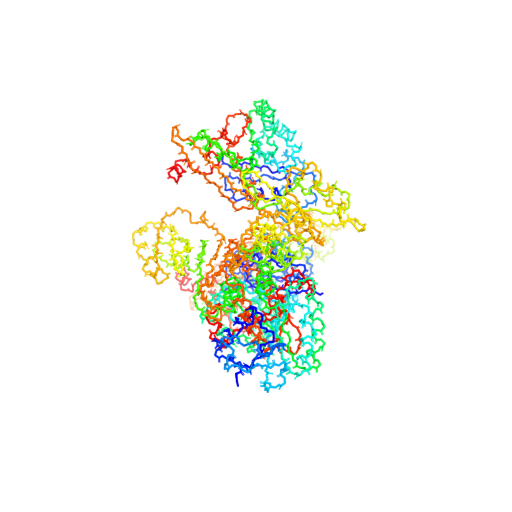 ALA A 1 202 ? 98.190 -51.808 74.515 1.00 50.51 202 ALA A CA 1
ATOM 1497 C C . ALA A 1 202 ? 96.696 -51.539 74.284 1.00 44.97 202 ALA A C 1
ATOM 1498 O O . ALA A 1 202 ? 95.889 -52.365 74.748 1.00 45.41 202 ALA A O 1
ATOM 1500 N N . ASP A 1 203 ? 96.334 -50.459 73.582 1.00 42.13 203 ASP A N 1
ATOM 1501 C CA . ASP A 1 203 ? 94.916 -50.102 73.278 1.00 46.26 203 ASP A CA 1
ATOM 1502 C C . ASP A 1 203 ? 94.241 -51.287 72.570 1.00 44.74 203 ASP A C 1
ATOM 1503 O O . ASP A 1 203 ? 94.935 -52.018 71.857 1.00 49.30 203 ASP A O 1
ATOM 1508 N N . SER A 1 204 ? 92.935 -51.474 72.755 1.00 45.46 204 SER A N 1
ATOM 1509 C CA . SER A 1 204 ? 92.181 -52.651 72.239 1.00 49.95 204 SER A CA 1
ATOM 1510 C C . SER A 1 204 ? 92.209 -52.694 70.701 1.00 47.81 204 SER A C 1
ATOM 1511 O O . SER A 1 204 ? 92.153 -53.801 70.136 1.00 42.78 204 SER A O 1
ATOM 1514 N N . TYR A 1 205 ? 92.307 -51.539 70.042 1.00 49.31 205 TYR A N 1
ATOM 1515 C CA . TYR A 1 205 ? 92.327 -51.431 68.562 1.00 52.30 205 TYR A CA 1
ATOM 1516 C C . TYR A 1 205 ? 93.647 -51.960 67.974 1.00 48.25 205 TYR A C 1
ATOM 1517 O O . TYR A 1 205 ? 93.654 -52.175 66.763 1.00 46.39 205 TYR A O 1
ATOM 1526 N N . PHE A 1 206 ? 94.711 -52.146 68.769 1.00 43.05 206 PHE A N 1
ATOM 1527 C CA . PHE A 1 206 ? 96.090 -52.436 68.287 1.00 41.10 206 PHE A CA 1
ATOM 1528 C C . PHE A 1 206 ? 96.736 -53.648 68.977 1.00 42.02 206 PHE A C 1
ATOM 1529 O O . PHE A 1 206 ? 97.797 -54.095 68.509 1.00 46.06 206 PHE A O 1
ATOM 1537 N N . SER A 1 207 ? 96.182 -54.137 70.083 1.00 41.18 207 SER A N 1
ATOM 1538 C CA . SER A 1 207 ? 96.855 -55.115 70.976 1.00 41.13 207 SER A CA 1
ATOM 1539 C C . SER A 1 207 ? 96.894 -56.504 70.321 1.00 41.02 207 SER A C 1
ATOM 1540 O O . SER A 1 207 ? 97.780 -57.296 70.703 1.00 41.88 207 SER A O 1
ATOM 1543 N N . SER A 1 208 ? 95.995 -56.789 69.370 1.00 39.03 208 SER A N 1
ATOM 1544 C CA . SER A 1 208 ? 95.950 -58.071 68.606 1.00 40.46 208 SER A CA 1
ATOM 1545 C C . SER A 1 208 ? 97.019 -58.115 67.506 1.00 39.42 208 SER A C 1
ATOM 1546 O O . SER A 1 208 ? 97.271 -59.202 66.982 1.00 39.55 208 SER A O 1
ATOM 1549 N N . ASP A 1 209 ? 97.576 -56.966 67.124 1.00 36.82 209 ASP A N 1
ATOM 1550 C CA . ASP A 1 209 ? 98.317 -56.798 65.854 1.00 33.92 209 ASP A CA 1
ATOM 1551 C C . ASP A 1 209 ? 99.725 -56.279 66.132 1.00 30.56 209 ASP A C 1
ATOM 1552 O O . ASP A 1 209 ? 99.902 -55.467 67.048 1.00 32.24 209 ASP A O 1
ATOM 1557 N N . GLU A 1 210 ? 100.682 -56.731 65.328 1.00 28.86 210 GLU A N 1
ATOM 1558 C CA . GLU A 1 210 ? 102.035 -56.142 65.254 1.00 27.97 210 GLU A CA 1
ATOM 1559 C C . GLU A 1 210 ? 101.836 -54.659 64.951 1.00 27.45 210 GLU A C 1
ATOM 1560 O O . GLU A 1 210 ? 101.238 -54.353 63.896 1.00 30.09 210 GLU A O 1
ATOM 1566 N N . THR A 1 211 ? 102.268 -53.797 65.868 1.00 26.26 211 THR A N 1
ATOM 1567 C CA . THR A 1 211 ? 102.072 -52.332 65.799 1.00 27.73 211 THR A CA 1
ATOM 1568 C C . THR A 1 211 ? 103.408 -51.629 66.023 1.00 28.49 211 THR A C 1
ATOM 1569 O O . THR A 1 211 ? 104.099 -51.962 66.978 1.00 29.36 211 THR A O 1
ATOM 1573 N N . HIS A 1 212 ? 103.766 -50.716 65.129 1.00 31.15 212 HIS A N 1
ATOM 1574 C CA . HIS A 1 212 ? 104.973 -49.853 65.209 1.00 31.12 212 HIS A CA 1
ATOM 1575 C C . HIS A 1 212 ? 104.495 -48.410 65.357 1.00 34.13 212 HIS A C 1
ATOM 1576 O O . HIS A 1 212 ? 103.427 -48.085 64.797 1.00 34.43 212 HIS A O 1
ATOM 1583 N N . VAL A 1 213 ? 105.214 -47.602 66.138 1.00 34.91 213 VAL A N 1
ATOM 1584 C CA . VAL A 1 213 ? 104.869 -46.170 66.355 1.00 35.73 213 VAL A CA 1
ATOM 1585 C C . VAL A 1 213 ? 106.119 -45.338 66.103 1.00 36.45 213 VAL A C 1
ATOM 1586 O O . VAL A 1 213 ? 107.156 -45.677 66.671 1.00 36.34 213 VAL A O 1
ATOM 1590 N N . LYS A 1 214 ? 106.018 -44.343 65.226 1.00 40.07 214 LYS A N 1
ATOM 1591 C CA . LYS A 1 214 ? 107.108 -43.381 64.937 1.00 44.35 214 LYS A CA 1
ATOM 1592 C C . LYS A 1 214 ? 106.558 -41.968 65.177 1.00 43.51 214 LYS A C 1
ATOM 1593 O O . LYS A 1 214 ? 105.369 -41.712 64.877 1.00 45.75 214 LYS A O 1
ATOM 1599 N N . GLN A 1 215 ? 107.375 -41.097 65.761 1.00 46.76 215 GLN A N 1
ATOM 1600 C CA . GLN A 1 215 ? 107.020 -39.675 65.988 1.00 51.88 215 GLN A CA 1
ATOM 1601 C C . GLN A 1 215 ? 107.378 -38.901 64.719 1.00 48.99 215 GLN A C 1
ATOM 1602 O O . GLN A 1 215 ? 108.431 -39.217 64.117 1.00 44.69 215 GLN A O 1
ATOM 1608 N N . VAL A 1 216 ? 106.537 -37.939 64.327 1.00 48.20 216 VAL A N 1
ATOM 1609 C CA . VAL A 1 216 ? 106.769 -37.070 63.136 1.00 51.12 216 VAL A CA 1
ATOM 1610 C C . VAL A 1 216 ? 106.351 -35.637 63.473 1.00 50.27 216 VAL A C 1
ATOM 1611 O O . VAL A 1 216 ? 105.594 -35.456 64.462 1.00 44.48 216 VAL A O 1
ATOM 1615 N N . ASP A 1 217 ? 106.819 -34.672 62.669 1.00 55.88 217 ASP A N 1
ATOM 1616 C CA . ASP A 1 217 ? 106.428 -33.231 62.737 1.00 62.05 217 ASP A CA 1
ATOM 1617 C C . ASP A 1 217 ? 104.985 -33.073 62.234 1.00 55.37 217 ASP A C 1
ATOM 1618 O O . ASP A 1 217 ? 104.130 -32.688 63.046 1.00 53.47 217 ASP A O 1
ATOM 1623 N N . SER A 1 218 ? 104.746 -33.357 60.944 1.00 51.95 218 SER A N 1
ATOM 1624 C CA . SER A 1 218 ? 103.447 -33.202 60.224 1.00 50.24 218 SER A CA 1
ATOM 1625 C C . SER A 1 218 ? 102.931 -34.593 59.829 1.00 44.86 218 SER A C 1
ATOM 1626 O O . SER A 1 218 ? 103.565 -35.239 58.991 1.00 47.27 218 SER A O 1
ATOM 1629 N N . VAL A 1 219 ? 101.818 -35.027 60.406 1.00 39.44 219 VAL A N 1
ATOM 1630 C CA . VAL A 1 219 ? 101.084 -36.268 60.020 1.00 37.09 219 VAL A CA 1
ATOM 1631 C C . VAL A 1 219 ? 100.388 -36.061 58.665 1.00 38.04 219 VAL A C 1
ATOM 1632 O O . VAL A 1 219 ? 100.273 -37.044 57.904 1.00 36.27 219 VAL A O 1
ATOM 1636 N N . ASP A 1 220 ? 99.965 -34.835 58.339 1.00 40.84 220 ASP A N 1
ATOM 1637 C CA . ASP A 1 220 ? 99.167 -34.557 57.116 1.00 41.99 220 ASP A CA 1
ATOM 1638 C C . ASP A 1 220 ? 99.961 -34.893 55.855 1.00 39.16 220 ASP A C 1
ATOM 1639 O O . ASP A 1 220 ? 99.336 -35.375 54.922 1.00 42.77 220 ASP A O 1
ATOM 1644 N N . SER A 1 221 ? 101.263 -34.615 55.810 1.00 36.51 221 SER A N 1
ATOM 1645 C CA . SER A 1 221 ? 102.095 -34.807 54.594 1.00 36.91 221 SER A CA 1
ATOM 1646 C C . SER A 1 221 ? 102.314 -36.307 54.308 1.00 35.15 221 SER A C 1
ATOM 1647 O O . SER A 1 221 ? 102.836 -36.620 53.223 1.00 37.16 221 SER A O 1
ATOM 1650 N N . LEU A 1 222 ? 101.909 -37.208 55.210 1.00 29.76 222 LEU A N 1
ATOM 1651 C CA . LEU A 1 222 ? 102.031 -38.670 55.005 1.00 29.72 222 LEU A CA 1
ATOM 1652 C C . LEU A 1 222 ? 100.749 -39.235 54.387 1.00 30.37 222 LEU A C 1
ATOM 1653 O O . LEU A 1 222 ? 100.796 -40.351 53.844 1.00 29.65 222 LEU A O 1
ATOM 1658 N N . LYS A 1 223 ? 99.643 -38.494 54.460 1.00 31.09 223 LYS A N 1
ATOM 1659 C CA . LYS A 1 223 ? 98.290 -38.986 54.102 1.00 31.28 223 LYS A CA 1
ATOM 1660 C C . LYS A 1 223 ? 98.221 -39.223 52.589 1.00 30.75 223 LYS A C 1
ATOM 1661 O O . LYS A 1 223 ? 98.656 -38.346 51.806 1.00 26.54 223 LYS A O 1
ATOM 1667 N N . ASP A 1 224 ? 97.693 -40.392 52.214 1.00 28.76 224 ASP A N 1
ATOM 1668 C CA . ASP A 1 224 ? 97.348 -40.746 50.821 1.00 26.04 224 ASP A CA 1
ATOM 1669 C C . ASP A 1 224 ? 96.149 -41.697 50.844 1.00 24.40 224 ASP A C 1
ATOM 1670 O O . ASP A 1 224 ? 96.186 -42.666 51.604 1.00 23.21 224 ASP A O 1
ATOM 1675 N N . VAL A 1 225 ? 95.118 -41.433 50.031 1.00 23.94 225 VAL A N 1
ATOM 1676 C CA . VAL A 1 225 ? 93.821 -42.162 50.074 1.00 23.12 225 VAL A CA 1
ATOM 1677 C C . VAL A 1 225 ? 93.918 -43.382 49.158 1.00 23.28 225 VAL A C 1
ATOM 1678 O O . VAL A 1 225 ? 92.910 -44.068 48.982 1.00 25.40 225 VAL A O 1
ATOM 1682 N N . GLY A 1 226 ? 95.100 -43.663 48.613 1.00 22.44 226 GLY A N 1
ATOM 1683 C CA . GLY A 1 226 ? 95.379 -44.946 47.951 1.00 24.22 226 GLY A CA 1
ATOM 1684 C C . GLY A 1 226 ? 95.140 -46.088 48.907 1.00 24.83 226 GLY A C 1
ATOM 1685 O O . GLY A 1 226 ? 95.417 -45.924 50.096 1.00 27.48 226 GLY A O 1
ATOM 1686 N N . HIS A 1 227 ? 94.620 -47.204 48.421 1.00 24.94 227 HIS A N 1
ATOM 1687 C CA . HIS A 1 227 ? 94.422 -48.419 49.247 1.00 25.03 227 HIS A CA 1
ATOM 1688 C C . HIS A 1 227 ? 94.508 -49.640 48.328 1.00 24.76 227 HIS A C 1
ATOM 1689 O O . HIS A 1 227 ? 94.909 -49.498 47.146 1.00 22.63 227 HIS A O 1
ATOM 1696 N N . GLY A 1 228 ? 94.168 -50.812 48.837 1.00 24.43 228 GLY A N 1
ATOM 1697 C CA . GLY A 1 228 ? 94.253 -52.014 48.003 1.00 26.58 228 GLY A CA 1
ATOM 1698 C C . GLY A 1 228 ? 93.812 -53.253 48.734 1.00 27.01 228 GLY A C 1
ATOM 1699 O O . GLY A 1 228 ? 93.584 -53.207 49.956 1.00 29.70 228 GLY A O 1
ATOM 1700 N N . VAL A 1 229 ? 93.687 -54.332 47.989 1.00 26.56 229 VAL A N 1
ATOM 1701 C CA . VAL A 1 229 ? 93.299 -55.629 48.572 1.00 27.78 229 VAL A CA 1
ATOM 1702 C C . VAL A 1 229 ? 93.998 -56.701 47.752 1.00 28.05 229 VAL A C 1
ATOM 1703 O O . VAL A 1 229 ? 94.255 -56.480 46.556 1.00 26.85 229 VAL A O 1
ATOM 1707 N N . HIS A 1 230 ? 94.343 -57.792 48.416 1.00 28.66 230 HIS A N 1
ATOM 1708 C CA . HIS A 1 230 ? 94.769 -59.059 47.784 1.00 29.52 230 HIS A CA 1
ATOM 1709 C C . HIS A 1 230 ? 93.919 -60.144 48.425 1.00 27.81 230 HIS A C 1
ATOM 1710 O O . HIS A 1 230 ? 94.112 -60.382 49.622 1.00 27.79 230 HIS A O 1
ATOM 1717 N N . MET A 1 231 ? 92.950 -60.695 47.693 1.00 28.58 231 MET A N 1
ATOM 1718 C CA . MET A 1 231 ? 92.150 -61.857 48.160 1.00 28.61 231 MET A CA 1
ATOM 1719 C C . MET A 1 231 ? 92.709 -63.131 47.523 1.00 27.56 231 MET A C 1
ATOM 1720 O O . MET A 1 231 ? 93.058 -63.107 46.324 1.00 25.20 231 MET A O 1
ATOM 1725 N N . THR A 1 232 ? 92.823 -64.185 48.335 1.00 27.02 232 THR A N 1
ATOM 1726 C CA . THR A 1 232 ? 93.226 -65.545 47.905 1.00 26.40 232 THR A CA 1
ATOM 1727 C C . THR A 1 232 ? 92.114 -66.521 48.273 1.00 24.91 232 THR A C 1
ATOM 1728 O O . THR A 1 232 ? 91.457 -66.324 49.298 1.00 26.56 232 THR A O 1
ATOM 1732 N N . HIS A 1 233 ? 91.896 -67.504 47.416 1.00 24.20 233 HIS A N 1
ATOM 1733 C CA . HIS A 1 233 ? 91.094 -68.707 47.714 1.00 24.82 233 HIS A CA 1
ATOM 1734 C C . HIS A 1 233 ? 91.890 -69.897 47.207 1.00 26.45 233 HIS A C 1
ATOM 1735 O O . HIS A 1 233 ? 92.340 -69.848 46.047 1.00 30.15 233 HIS A O 1
ATOM 1742 N N . LYS A 1 234 ? 92.122 -70.862 48.085 1.00 27.86 234 LYS A N 1
ATOM 1743 C CA . LYS A 1 234 ? 92.718 -72.178 47.773 1.00 28.11 234 LYS A CA 1
ATOM 1744 C C . LYS A 1 234 ? 91.691 -73.226 48.215 1.00 27.26 234 LYS A C 1
ATOM 1745 O O . LYS A 1 234 ? 91.363 -73.259 49.410 1.00 26.95 234 LYS A O 1
ATOM 1751 N N . GLY A 1 235 ? 91.164 -74.026 47.294 1.00 26.34 235 GLY A N 1
ATOM 1752 C CA . GLY A 1 235 ? 90.131 -75.002 47.679 1.00 25.56 235 GLY A CA 1
ATOM 1753 C C . GLY A 1 235 ? 89.758 -75.978 46.582 1.00 24.43 235 GLY A C 1
ATOM 1754 O O . GLY A 1 235 ? 90.518 -76.160 45.593 1.00 21.61 235 GLY A O 1
ATOM 1755 N N . VAL A 1 236 ? 88.602 -76.594 46.784 1.00 22.90 236 VAL A N 1
ATOM 1756 C CA . VAL A 1 236 ? 88.164 -77.797 46.036 1.00 23.05 236 VAL A CA 1
ATOM 1757 C C . VAL A 1 236 ? 86.994 -77.426 45.128 1.00 22.80 236 VAL A C 1
ATOM 1758 O O . VAL A 1 236 ? 85.977 -76.915 45.652 1.00 23.27 236 VAL A O 1
ATOM 1762 N N . SER A 1 237 ? 87.144 -77.661 43.823 1.00 22.60 237 SER A N 1
ATOM 1763 C CA . SER A 1 237 ? 86.034 -77.658 42.841 1.00 23.59 237 SER A CA 1
ATOM 1764 C C . SER A 1 237 ? 85.587 -79.112 42.693 1.00 25.26 237 SER A C 1
ATOM 1765 O O . SER A 1 237 ? 86.389 -79.933 42.207 1.00 27.29 237 SER A O 1
ATOM 1768 N N . GLY A 1 238 ? 84.381 -79.430 43.161 1.00 27.57 238 GLY A N 1
ATOM 1769 C CA . GLY A 1 238 ? 83.856 -80.806 43.206 1.00 27.42 238 GLY A CA 1
ATOM 1770 C C . GLY A 1 238 ? 84.678 -81.628 44.176 1.00 28.70 238 GLY A C 1
ATOM 1771 O O . GLY A 1 238 ? 84.511 -81.441 45.412 1.00 26.94 238 GLY A O 1
ATOM 1772 N N . LYS A 1 239 ? 85.572 -82.465 43.643 1.00 29.74 239 LYS A N 1
ATOM 1773 C CA . LYS A 1 239 ? 86.512 -83.307 44.432 1.00 28.34 239 LYS A CA 1
ATOM 1774 C C . LYS A 1 239 ? 87.959 -83.046 44.010 1.00 26.72 239 LYS A C 1
ATOM 1775 O O . LYS A 1 239 ? 88.832 -83.788 44.464 1.00 23.95 239 LYS A O 1
ATOM 1781 N N . THR A 1 240 ? 88.197 -82.023 43.186 1.00 27.14 240 THR A N 1
ATOM 1782 C CA . THR A 1 240 ? 89.536 -81.643 42.673 1.00 29.02 240 THR A CA 1
ATOM 1783 C C . THR A 1 240 ? 90.129 -80.542 43.569 1.00 29.44 240 THR A C 1
ATOM 1784 O O . THR A 1 240 ? 89.526 -79.437 43.620 1.00 28.16 240 THR A O 1
ATOM 1788 N N . HIS A 1 241 ? 91.253 -80.836 44.239 1.00 26.80 241 HIS A N 1
ATOM 1789 C CA . HIS A 1 241 ? 91.923 -79.937 45.215 1.00 25.30 241 HIS A CA 1
ATOM 1790 C C . HIS A 1 241 ? 92.944 -79.037 44.523 1.00 24.49 241 HIS A C 1
ATOM 1791 O O . HIS A 1 241 ? 93.278 -79.292 43.349 1.00 23.07 241 HIS A O 1
ATOM 1798 N N . ASN A 1 242 ? 93.409 -78.020 45.263 1.00 24.60 242 ASN A N 1
ATOM 1799 C CA . ASN A 1 242 ? 94.518 -77.116 44.875 1.00 25.44 242 ASN A CA 1
ATOM 1800 C C . ASN A 1 242 ? 94.063 -76.237 43.709 1.00 27.07 242 ASN A C 1
ATOM 1801 O O . ASN A 1 242 ? 94.870 -75.994 42.822 1.00 27.38 242 ASN A O 1
ATOM 1806 N N . GLN A 1 243 ? 92.800 -75.811 43.715 1.00 27.14 243 GLN A N 1
ATOM 1807 C CA . GLN A 1 243 ? 92.281 -74.742 42.834 1.00 26.22 243 GLN A CA 1
ATOM 1808 C C . GLN A 1 243 ? 92.723 -73.415 43.456 1.00 27.00 243 GLN A C 1
ATOM 1809 O O . GLN A 1 243 ? 92.379 -73.171 44.630 1.00 27.39 243 GLN A O 1
ATOM 1815 N N . LEU A 1 244 ? 93.478 -72.610 42.710 1.00 25.91 244 LEU A N 1
ATOM 1816 C CA . LEU A 1 244 ? 94.078 -71.360 43.231 1.00 26.56 244 LEU A CA 1
ATOM 1817 C C . LEU A 1 244 ? 93.435 -70.167 42.528 1.00 25.62 244 LEU A C 1
ATOM 1818 O O . LEU A 1 244 ? 93.437 -70.153 41.299 1.00 24.82 244 LEU A O 1
ATOM 1823 N N . PHE A 1 245 ? 92.863 -69.244 43.304 1.00 25.28 245 PHE A N 1
ATOM 1824 C CA . PHE A 1 245 ? 92.229 -67.998 42.813 1.00 23.32 245 PHE A CA 1
ATOM 1825 C C . PHE A 1 245 ? 92.768 -66.820 43.616 1.00 23.21 245 PHE A C 1
ATOM 1826 O O . PHE A 1 245 ? 93.012 -66.954 44.812 1.00 22.19 245 PHE A O 1
ATOM 1834 N N . GLU A 1 246 ? 92.889 -65.683 42.948 1.00 24.08 246 GLU A N 1
ATOM 1835 C CA . GLU A 1 246 ? 93.538 -64.475 43.480 1.00 25.13 246 GLU A CA 1
ATOM 1836 C C . GLU A 1 246 ? 92.859 -63.262 42.844 1.00 25.97 246 GLU A C 1
ATOM 1837 O O . GLU A 1 246 ? 92.535 -63.329 41.648 1.00 28.65 246 GLU A O 1
ATOM 1843 N N . TYR A 1 247 ? 92.593 -62.224 43.628 1.00 26.41 247 TYR A N 1
ATOM 1844 C CA . TYR A 1 247 ? 92.090 -60.912 43.149 1.00 26.31 247 TYR A CA 1
ATOM 1845 C C . TYR A 1 247 ? 92.887 -59.811 43.837 1.00 26.34 247 TYR A C 1
ATOM 1846 O O . TYR A 1 247 ? 93.077 -59.893 45.043 1.00 27.36 247 TYR A O 1
ATOM 1855 N N . SER A 1 248 ? 93.352 -58.831 43.067 1.00 25.83 248 SER A N 1
ATOM 1856 C CA . SER A 1 248 ? 94.136 -57.675 43.555 1.00 26.09 248 SER A CA 1
ATOM 1857 C C . SER A 1 248 ? 93.553 -56.393 42.976 1.00 26.28 248 SER A C 1
ATOM 1858 O O . SER A 1 248 ? 93.008 -56.426 41.857 1.00 26.91 248 SER A O 1
ATOM 1861 N N . MET A 1 249 ? 93.722 -55.302 43.706 1.00 24.91 249 MET A N 1
ATOM 1862 C CA . MET A 1 249 ? 93.543 -53.952 43.151 1.00 25.33 249 MET A CA 1
ATOM 1863 C C . MET A 1 249 ? 94.401 -52.966 43.946 1.00 25.06 249 MET A C 1
ATOM 1864 O O . MET A 1 249 ? 94.640 -53.192 45.141 1.00 23.12 249 MET A O 1
ATOM 1869 N N . ARG A 1 250 ? 94.917 -51.974 43.233 1.00 27.29 250 ARG A N 1
ATOM 1870 C CA . ARG A 1 250 ? 95.574 -50.755 43.747 1.00 30.42 250 ARG A CA 1
ATOM 1871 C C . ARG A 1 250 ? 94.661 -49.607 43.309 1.00 27.66 250 ARG A C 1
ATOM 1872 O O . ARG A 1 250 ? 94.533 -49.403 42.083 1.00 26.46 250 ARG A O 1
ATOM 1880 N N . ILE A 1 251 ? 93.982 -48.952 44.246 1.00 25.16 251 ILE A N 1
ATOM 1881 C CA . ILE A 1 251 ? 92.839 -48.048 43.923 1.00 26.27 251 ILE A CA 1
ATOM 1882 C C . ILE A 1 251 ? 92.863 -46.811 44.819 1.00 27.08 251 ILE A C 1
ATOM 1883 O O . ILE A 1 251 ? 93.485 -46.834 45.905 1.00 25.53 251 ILE A O 1
ATOM 1888 N N . ASN A 1 252 ? 92.170 -45.772 44.354 1.00 26.03 252 ASN A N 1
ATOM 1889 C CA . ASN A 1 252 ? 91.784 -44.598 45.164 1.00 24.53 252 ASN A CA 1
ATOM 1890 C C . ASN A 1 252 ? 90.566 -45.013 45.991 1.00 22.91 252 ASN A C 1
ATOM 1891 O O . ASN A 1 252 ? 89.531 -45.335 45.392 1.00 22.81 252 ASN A O 1
ATOM 1896 N N . ASN A 1 253 ? 90.692 -44.987 47.315 1.00 23.23 253 ASN A N 1
ATOM 1897 C CA . ASN A 1 253 ? 89.696 -45.546 48.275 1.00 23.90 253 ASN A CA 1
ATOM 1898 C C . ASN A 1 253 ? 88.328 -44.878 48.093 1.00 23.68 253 ASN A C 1
ATOM 1899 O O . ASN A 1 253 ? 87.368 -45.530 47.678 1.00 23.07 253 ASN A O 1
ATOM 1904 N N . PRO A 1 254 ? 88.168 -43.575 48.408 1.00 22.70 254 PRO A N 1
ATOM 1905 C CA . PRO A 1 254 ? 86.868 -42.922 48.251 1.00 24.73 254 PRO A CA 1
ATOM 1906 C C . PRO A 1 254 ? 86.321 -42.909 46.806 1.00 26.08 254 PRO A C 1
ATOM 1907 O O . PRO A 1 254 ? 85.123 -42.984 46.631 1.00 27.96 254 PRO A O 1
ATOM 1911 N N . ALA A 1 255 ? 87.185 -42.835 45.796 1.00 27.39 255 ALA A N 1
ATOM 1912 C CA . ALA A 1 255 ? 86.761 -42.843 44.373 1.00 27.73 255 ALA A CA 1
ATOM 1913 C C . ALA A 1 255 ? 86.033 -44.153 44.072 1.00 26.16 255 ALA A C 1
ATOM 1914 O O . ALA A 1 255 ? 84.966 -44.106 43.453 1.00 27.03 255 ALA A O 1
ATOM 1916 N N . LEU A 1 256 ? 86.587 -45.277 44.513 1.00 25.13 256 LEU A N 1
ATOM 1917 C CA . LEU A 1 256 ? 85.985 -46.618 44.275 1.00 25.89 256 LEU A CA 1
ATOM 1918 C C . LEU A 1 256 ? 84.716 -46.761 45.116 1.00 23.76 256 LEU A C 1
ATOM 1919 O O . LEU A 1 256 ? 83.691 -47.182 44.545 1.00 24.06 256 LEU A O 1
ATOM 1924 N N . THR A 1 257 ? 84.780 -46.447 46.410 1.00 21.84 257 THR A N 1
ATOM 1925 C CA . THR A 1 257 ? 83.613 -46.546 47.321 1.00 22.79 257 THR A CA 1
ATOM 1926 C C . THR A 1 257 ? 82.414 -45.813 46.695 1.00 22.22 257 THR A C 1
ATOM 1927 O O . THR A 1 257 ? 81.335 -46.423 46.546 1.00 20.65 257 THR A O 1
ATOM 1931 N N . SER A 1 258 ? 82.611 -44.557 46.322 1.00 22.05 258 SER A N 1
ATOM 1932 C CA . SER A 1 258 ? 81.551 -43.688 45.768 1.00 24.29 258 SER A CA 1
ATOM 1933 C C . SER A 1 258 ? 81.070 -44.250 44.417 1.00 24.66 258 SER A C 1
ATOM 1934 O O . SER A 1 258 ? 79.842 -44.244 44.166 1.00 27.51 258 SER A O 1
ATOM 1937 N N . GLN A 1 259 ? 81.978 -44.723 43.568 1.00 22.59 259 GLN A N 1
ATOM 1938 C CA . GLN A 1 259 ? 81.604 -45.226 42.222 1.00 22.96 259 GLN A CA 1
ATOM 1939 C C . GLN A 1 259 ? 80.759 -46.484 42.374 1.00 23.43 259 GLN A C 1
ATOM 1940 O O . GLN A 1 259 ? 79.775 -46.615 41.633 1.00 23.33 259 GLN A O 1
ATOM 1946 N N . PHE A 1 260 ? 81.116 -47.393 43.287 1.00 26.14 260 PHE A N 1
ATOM 1947 C CA . PHE A 1 260 ? 80.335 -48.641 43.475 1.00 26.05 260 PHE A CA 1
ATOM 1948 C C . PHE A 1 260 ? 78.943 -48.278 43.999 1.00 25.69 260 PHE A C 1
ATOM 1949 O O . PHE A 1 260 ? 77.973 -48.950 43.615 1.00 26.51 260 PHE A O 1
ATOM 1957 N N . MET A 1 261 ? 78.842 -47.236 44.828 1.00 26.48 261 MET A N 1
ATOM 1958 C CA . MET A 1 261 ? 77.560 -46.753 45.407 1.00 25.25 261 MET A CA 1
ATOM 1959 C C . MET A 1 261 ? 76.662 -46.252 44.273 1.00 24.14 261 MET A C 1
ATOM 1960 O O . MET A 1 261 ? 75.456 -46.564 44.274 1.00 21.18 261 MET A O 1
ATOM 1965 N N . VAL A 1 262 ? 77.238 -45.544 43.308 1.00 24.46 262 VAL A N 1
ATOM 1966 C CA . VAL A 1 262 ? 76.483 -45.055 42.121 1.00 25.17 262 VAL A CA 1
ATOM 1967 C C . VAL A 1 262 ? 76.001 -46.269 41.314 1.00 25.49 262 VAL A C 1
ATOM 1968 O O . VAL A 1 262 ? 74.806 -46.315 40.966 1.00 26.59 262 VAL A O 1
ATOM 1972 N N . SER A 1 263 ? 76.882 -47.232 41.041 1.00 25.44 263 SER A N 1
ATOM 1973 C CA . SER A 1 263 ? 76.509 -48.495 40.354 1.00 25.46 263 SER A CA 1
ATOM 1974 C C . SER A 1 263 ? 75.377 -49.194 41.129 1.00 24.82 263 SER A C 1
ATOM 1975 O O . SER A 1 263 ? 74.435 -49.691 40.487 1.00 23.74 263 SER A O 1
ATOM 1978 N N . ALA A 1 264 ? 75.433 -49.208 42.461 1.00 24.63 264 ALA A N 1
ATOM 1979 C CA . ALA A 1 264 ? 74.409 -49.855 43.319 1.00 26.52 264 ALA A CA 1
ATOM 1980 C C . ALA A 1 264 ? 73.074 -49.105 43.210 1.00 26.39 264 ALA A C 1
ATOM 1981 O O . ALA A 1 264 ? 72.009 -49.756 43.221 1.00 26.46 264 ALA A O 1
ATOM 1983 N N . ALA A 1 265 ? 73.135 -47.780 43.151 1.00 27.23 265 ALA A N 1
ATOM 1984 C CA . ALA A 1 265 ? 71.955 -46.896 43.011 1.00 27.65 265 ALA A CA 1
ATOM 1985 C C . ALA A 1 265 ? 71.273 -47.236 41.691 1.00 26.60 265 ALA A C 1
ATOM 1986 O O . ALA A 1 265 ? 70.043 -47.360 41.689 1.00 28.90 265 ALA A O 1
ATOM 1988 N N . ARG A 1 266 ? 72.055 -47.422 40.627 1.00 25.14 266 ARG A N 1
ATOM 1989 C CA . ARG A 1 266 ? 71.525 -47.821 39.301 1.00 26.32 266 ARG A CA 1
ATOM 1990 C C . ARG A 1 266 ? 70.787 -49.154 39.470 1.00 26.93 266 ARG A C 1
ATOM 1991 O O . ARG A 1 266 ? 69.649 -49.282 39.007 1.00 26.01 266 ARG A O 1
ATOM 1999 N N . ALA A 1 267 ? 71.407 -50.106 40.156 1.00 28.13 267 ALA A N 1
ATOM 2000 C CA . ALA A 1 267 ? 70.842 -51.453 40.372 1.00 27.88 267 ALA A CA 1
ATOM 2001 C C . ALA A 1 267 ? 69.557 -51.347 41.198 1.00 27.22 267 ALA A C 1
ATOM 2002 O O . ALA A 1 267 ? 68.621 -52.142 40.917 1.00 25.66 267 ALA A O 1
ATOM 2004 N N . SER A 1 268 ? 69.511 -50.418 42.165 1.00 26.14 268 SER A N 1
ATOM 2005 C CA . SER A 1 268 ? 68.372 -50.258 43.110 1.00 26.57 268 SER A CA 1
ATOM 2006 C C . SER A 1 268 ? 67.062 -50.063 42.330 1.00 29.15 268 SER A C 1
ATOM 2007 O O . SER A 1 268 ? 65.995 -50.493 42.820 1.00 33.83 268 SER A O 1
ATOM 2010 N N . MET A 1 269 ? 67.130 -49.447 41.154 1.00 28.95 269 MET A N 1
ATOM 2011 C CA . MET A 1 269 ? 65.937 -49.075 40.355 1.00 29.05 269 MET A CA 1
ATOM 2012 C C . MET A 1 269 ? 65.317 -50.312 39.703 1.00 30.37 269 MET A C 1
ATOM 2013 O O . MET A 1 269 ? 64.226 -50.173 39.163 1.00 34.33 269 MET A O 1
ATOM 2018 N N . LYS A 1 270 ? 65.962 -51.476 39.745 1.00 32.58 270 LYS A N 1
ATOM 2019 C CA . LYS A 1 270 ? 65.501 -52.688 39.005 1.00 32.69 270 LYS A CA 1
ATOM 2020 C C . LYS A 1 270 ? 65.146 -53.839 39.953 1.00 31.66 270 LYS A C 1
ATOM 2021 O O . LYS A 1 270 ? 64.934 -54.948 39.435 1.00 35.46 270 LYS A O 1
ATOM 2027 N N . GLN A 1 271 ? 65.097 -53.613 41.269 1.00 29.96 271 GLN A N 1
ATOM 2028 C CA . GLN A 1 271 ? 64.808 -54.680 42.255 1.00 31.76 271 GLN A CA 1
ATOM 2029 C C . GLN A 1 271 ? 63.370 -54.545 42.771 1.00 33.36 271 GLN A C 1
ATOM 2030 O O . GLN A 1 271 ? 62.824 -53.445 42.766 1.00 34.65 271 GLN A O 1
ATOM 2036 N N . ARG A 1 272 ? 62.801 -55.645 43.240 1.00 35.68 272 ARG A N 1
ATOM 2037 C CA . ARG A 1 272 ? 61.520 -55.654 43.979 1.00 37.84 272 ARG A CA 1
ATOM 2038 C C . ARG A 1 272 ? 61.780 -54.970 45.317 1.00 33.00 272 ARG A C 1
ATOM 2039 O O . ARG A 1 272 ? 62.902 -55.076 45.825 1.00 28.29 272 ARG A O 1
ATOM 2047 N N . ALA A 1 273 ? 60.780 -54.282 45.850 1.00 31.73 273 ALA A N 1
ATOM 2048 C CA . ALA A 1 273 ? 60.868 -53.547 47.128 1.00 32.41 273 ALA A CA 1
ATOM 2049 C C . ALA A 1 273 ? 61.581 -54.411 48.171 1.00 29.64 273 ALA A C 1
ATOM 2050 O O . ALA A 1 273 ? 61.242 -55.589 48.284 1.00 32.39 273 ALA A O 1
ATOM 2052 N N . GLY A 1 274 ? 62.521 -53.826 48.904 1.00 28.54 274 GLY A N 1
ATOM 2053 C CA . GLY A 1 274 ? 63.200 -54.469 50.046 1.00 32.44 274 GLY A CA 1
ATOM 2054 C C . GLY A 1 274 ? 64.614 -53.944 50.238 1.00 31.95 274 GLY A C 1
ATOM 2055 O O . GLY A 1 274 ? 65.012 -52.992 49.538 1.00 28.27 274 GLY A O 1
ATOM 2056 N N . ALA A 1 275 ? 65.335 -54.529 51.192 1.00 32.08 275 ALA A N 1
ATOM 2057 C CA . ALA A 1 275 ? 66.749 -54.210 51.482 1.00 31.92 275 ALA A CA 1
ATOM 2058 C C . ALA A 1 275 ? 67.591 -55.379 50.970 1.00 30.53 275 ALA A C 1
ATOM 2059 O O . ALA A 1 275 ? 67.108 -56.528 51.032 1.00 34.88 275 ALA A O 1
ATOM 2061 N N . TYR A 1 276 ? 68.778 -55.068 50.455 1.00 28.46 276 TYR A N 1
ATOM 2062 C CA . TYR A 1 276 ? 69.686 -55.990 49.734 1.00 28.25 276 TYR A CA 1
ATOM 2063 C C . TYR A 1 276 ? 71.137 -55.660 50.075 1.00 26.63 276 TYR A C 1
ATOM 2064 O O . TYR A 1 276 ? 71.485 -54.467 50.036 1.00 26.90 276 TYR A O 1
ATOM 2073 N N . THR A 1 277 ? 71.944 -56.681 50.369 1.00 24.65 277 THR A N 1
ATOM 2074 C CA . THR A 1 277 ? 73.421 -56.634 50.227 1.00 26.01 277 THR A CA 1
ATOM 2075 C C . THR A 1 277 ? 73.725 -56.783 48.731 1.00 25.46 277 THR A C 1
ATOM 2076 O O . THR A 1 277 ? 72.837 -57.229 47.990 1.00 25.70 277 THR A O 1
ATOM 2080 N N . VAL A 1 278 ? 74.929 -56.447 48.298 1.00 25.61 278 VAL A N 1
ATOM 2081 C CA . VAL A 1 278 ? 75.287 -56.435 46.848 1.00 27.78 278 VAL A CA 1
ATOM 2082 C C . VAL A 1 278 ? 75.441 -57.869 46.310 1.00 28.42 278 VAL A C 1
ATOM 2083 O O . VAL A 1 278 ? 75.430 -58.034 45.075 1.00 28.85 278 VAL A O 1
ATOM 2087 N N . ILE A 1 279 ? 75.543 -58.879 47.175 1.00 26.74 279 ILE A N 1
ATOM 2088 C CA . ILE A 1 279 ? 75.611 -60.301 46.727 1.00 25.88 279 ILE A CA 1
ATOM 2089 C C . ILE A 1 279 ? 74.194 -60.810 46.413 1.00 26.02 279 ILE A C 1
ATOM 2090 O O . ILE A 1 279 ? 74.090 -61.953 45.923 1.00 26.70 279 ILE A O 1
ATOM 2095 N N . GLU A 1 280 ? 73.147 -60.007 46.639 1.00 25.17 280 GLU A N 1
ATOM 2096 C CA . GLU A 1 280 ? 71.731 -60.385 46.355 1.00 24.98 280 GLU A CA 1
ATOM 2097 C C . GLU A 1 280 ? 71.217 -59.663 45.108 1.00 25.62 280 GLU A C 1
ATOM 2098 O O . GLU A 1 280 ? 70.012 -59.769 44.826 1.00 25.33 280 GLU A O 1
ATOM 2104 N N . ILE A 1 281 ? 72.095 -58.952 44.397 1.00 27.40 281 ILE A N 1
ATOM 2105 C CA . ILE A 1 281 ? 71.764 -58.188 43.160 1.00 27.31 281 ILE A CA 1
ATOM 2106 C C . ILE A 1 281 ? 72.450 -58.889 41.999 1.00 26.74 281 ILE A C 1
ATOM 2107 O O . ILE A 1 281 ? 73.636 -59.192 42.072 1.00 27.39 281 ILE A O 1
ATOM 2112 N N . PRO A 1 282 ? 71.751 -59.110 40.872 1.00 26.01 282 PRO A N 1
ATOM 2113 C CA . PRO A 1 282 ? 72.410 -59.554 39.650 1.00 26.33 282 PRO A CA 1
ATOM 2114 C C . PRO A 1 282 ? 73.476 -58.548 39.205 1.00 26.12 282 PRO A C 1
ATOM 2115 O O . PRO A 1 282 ? 73.193 -57.370 39.007 1.00 25.78 282 PRO A O 1
ATOM 2119 N N . PRO A 1 283 ? 74.744 -58.971 39.008 1.00 24.89 283 PRO A N 1
ATOM 2120 C CA . PRO A 1 283 ? 75.816 -58.031 38.712 1.00 24.13 283 PRO A CA 1
ATOM 2121 C C . PRO A 1 283 ? 75.541 -57.101 37.524 1.00 25.69 283 PRO A C 1
ATOM 2122 O O . PRO A 1 283 ? 76.004 -55.983 37.581 1.00 25.84 283 PRO A O 1
ATOM 2126 N N . VAL A 1 284 ? 74.826 -57.554 36.485 1.00 26.99 284 VAL A N 1
ATOM 2127 C CA . VAL A 1 284 ? 74.614 -56.717 35.262 1.00 26.98 284 VAL A CA 1
ATOM 2128 C C . VAL A 1 284 ? 73.728 -55.514 35.616 1.00 28.29 284 VAL A C 1
ATOM 2129 O O . VAL A 1 284 ? 73.839 -54.489 34.910 1.00 33.94 284 VAL A O 1
ATOM 2133 N N . ASP A 1 285 ? 72.914 -55.603 36.673 1.00 26.92 285 ASP A N 1
ATOM 2134 C CA . ASP A 1 285 ? 72.010 -54.501 37.111 1.00 28.67 285 ASP A CA 1
ATOM 2135 C C . ASP A 1 285 ? 72.827 -53.295 37.603 1.00 27.88 285 ASP A C 1
ATOM 2136 O O . ASP A 1 285 ? 72.265 -52.196 37.675 1.00 27.91 285 ASP A O 1
ATOM 2141 N N . PHE A 1 286 ? 74.099 -53.480 37.938 1.00 26.81 286 PHE A N 1
ATOM 2142 C CA . PHE A 1 286 ? 75.008 -52.377 38.323 1.00 27.65 286 PHE A CA 1
ATOM 2143 C C . PHE A 1 286 ? 75.388 -51.526 37.100 1.00 29.13 286 PHE A C 1
ATOM 2144 O O . PHE A 1 286 ? 75.924 -50.435 37.320 1.00 31.93 286 PHE A O 1
ATOM 2152 N N . LEU A 1 287 ? 75.121 -51.964 35.861 1.00 28.27 287 LEU A N 1
ATOM 2153 C CA . LEU A 1 287 ? 75.712 -51.323 34.655 1.00 28.30 287 LEU A CA 1
ATOM 2154 C C . LEU A 1 287 ? 74.671 -50.563 33.827 1.00 30.21 287 LEU A C 1
ATOM 2155 O O . LEU A 1 287 ? 73.510 -51.023 33.673 1.00 31.20 287 LEU A O 1
ATOM 2160 N N . ALA A 1 288 ? 75.112 -49.435 33.272 1.00 31.50 288 ALA A N 1
ATOM 2161 C CA . ALA A 1 288 ? 74.388 -48.652 32.247 1.00 30.03 288 ALA A CA 1
ATOM 2162 C C . ALA A 1 288 ? 74.473 -49.386 30.907 1.00 29.30 288 ALA A C 1
ATOM 2163 O O . ALA A 1 288 ? 75.505 -50.027 30.654 1.00 29.62 288 ALA A O 1
ATOM 2165 N N . GLY A 1 289 ? 73.412 -49.295 30.101 1.00 28.98 289 GLY A N 1
ATOM 2166 C CA . GLY A 1 289 ? 73.405 -49.746 28.703 1.00 29.51 289 GLY A CA 1
ATOM 2167 C C . GLY A 1 289 ? 72.333 -50.778 28.424 1.00 30.96 289 GLY A C 1
ATOM 2168 O O . GLY A 1 289 ? 71.582 -51.125 29.336 1.00 27.36 289 GLY A O 1
ATOM 2169 N N . ASP A 1 290 ? 72.297 -51.237 27.171 1.00 36.24 290 ASP A N 1
ATOM 2170 C CA . ASP A 1 290 ? 71.298 -52.194 26.641 1.00 40.57 290 ASP A CA 1
ATOM 2171 C C . ASP A 1 290 ? 71.734 -53.594 27.101 1.00 39.86 290 ASP A C 1
ATOM 2172 O O . ASP A 1 290 ? 72.904 -53.964 26.859 1.00 43.07 290 ASP A O 1
ATOM 2177 N N . LEU A 1 291 ? 70.847 -54.334 27.768 1.00 37.64 291 LEU A N 1
ATOM 2178 C CA . LEU A 1 291 ? 71.153 -55.687 28.293 1.00 36.98 291 LEU A CA 1
ATOM 2179 C C . LEU A 1 291 ? 71.936 -56.473 27.236 1.00 37.40 291 LEU A C 1
ATOM 2180 O O . LEU A 1 291 ? 73.041 -56.929 27.555 1.00 41.65 291 LEU A O 1
ATOM 2185 N N . ASN A 1 292 ? 71.416 -56.601 26.018 1.00 35.10 292 ASN A N 1
ATOM 2186 C CA . ASN A 1 292 ? 71.994 -57.515 24.998 1.00 33.80 292 ASN A CA 1
ATOM 2187 C C . ASN A 1 292 ? 73.371 -57.019 24.560 1.00 31.97 292 ASN A C 1
ATOM 2188 O O . ASN A 1 292 ? 74.225 -57.870 24.291 1.00 34.74 292 ASN A O 1
ATOM 2193 N N . THR A 1 293 ? 73.607 -55.712 24.496 1.00 31.75 293 THR A N 1
ATOM 2194 C CA . THR A 1 293 ? 74.944 -55.163 24.141 1.00 32.69 293 THR A CA 1
ATOM 2195 C C . THR A 1 293 ? 75.930 -55.559 25.239 1.00 33.68 293 THR A C 1
ATOM 2196 O O . THR A 1 293 ? 77.068 -55.976 24.892 1.00 34.06 293 THR A O 1
ATOM 2200 N N . LEU A 1 294 ? 75.498 -55.423 26.503 1.00 35.70 294 LEU A N 1
ATOM 2201 C CA . LEU A 1 294 ? 76.300 -55.757 27.711 1.00 34.34 294 LEU A CA 1
ATOM 2202 C C . LEU A 1 294 ? 76.629 -57.252 27.701 1.00 33.34 294 LEU A C 1
ATOM 2203 O O . LEU A 1 294 ? 77.798 -57.594 27.951 1.00 32.03 294 LEU A O 1
ATOM 2208 N N . ILE A 1 295 ? 75.643 -58.099 27.406 1.00 31.48 295 ILE A N 1
ATOM 2209 C CA . ILE A 1 295 ? 75.823 -59.577 27.399 1.00 33.76 295 ILE A CA 1
ATOM 2210 C C . ILE A 1 295 ? 76.869 -59.931 26.341 1.00 33.79 295 ILE A C 1
ATOM 2211 O O . ILE A 1 295 ? 77.807 -60.665 26.681 1.00 31.78 295 ILE A O 1
ATOM 2216 N N . ALA A 1 296 ? 76.731 -59.387 25.129 1.00 36.09 296 ALA A N 1
ATOM 2217 C CA . ALA A 1 296 ? 77.654 -59.624 23.994 1.00 34.86 296 ALA A CA 1
ATOM 2218 C C . ALA A 1 296 ? 79.067 -59.188 24.380 1.00 33.30 296 ALA A C 1
ATOM 2219 O O . ALA A 1 296 ? 80.002 -59.873 23.984 1.00 35.13 296 ALA A O 1
ATOM 2221 N N . LYS A 1 297 ? 79.201 -58.104 25.142 1.00 32.12 297 LYS A N 1
ATOM 2222 C CA . LYS A 1 297 ? 80.511 -57.494 25.496 1.00 34.75 297 LYS A CA 1
ATOM 2223 C C . LYS A 1 297 ? 81.195 -58.292 26.608 1.00 31.31 297 LYS A C 1
ATOM 2224 O O . LYS A 1 297 ? 82.420 -58.360 26.574 1.00 30.36 297 LYS A O 1
ATOM 2230 N N . LEU A 1 298 ? 80.426 -58.835 27.562 1.00 28.90 298 LEU A N 1
ATOM 2231 C CA . LEU A 1 298 ? 80.921 -59.260 28.900 1.00 26.74 298 LEU A CA 1
ATOM 2232 C C . LEU A 1 298 ? 80.928 -60.784 29.058 1.00 24.90 298 LEU A C 1
ATOM 2233 O O . LEU A 1 298 ? 81.817 -61.297 29.747 1.00 22.32 298 LEU A O 1
ATOM 2238 N N . VAL A 1 299 ? 79.942 -61.490 28.520 1.00 25.28 299 VAL A N 1
ATOM 2239 C CA . VAL A 1 299 ? 79.714 -62.910 28.906 1.00 26.26 299 VAL A CA 1
ATOM 2240 C C . VAL A 1 299 ? 80.615 -63.823 28.066 1.00 26.67 299 VAL A C 1
ATOM 2241 O O . VAL A 1 299 ? 80.525 -63.964 26.834 1.00 26.37 299 VAL A O 1
ATOM 2246 N N . THR B 1 3 ? 12.774 -17.416 21.497 1.00 57.70 3 THR B N 1
ATOM 2247 C CA . THR B 1 3 ? 14.251 -17.614 21.251 1.00 72.69 3 THR B CA 1
ATOM 2248 C C . THR B 1 3 ? 14.839 -16.423 20.457 1.00 74.15 3 THR B C 1
ATOM 2249 O O . THR B 1 3 ? 16.081 -16.214 20.551 1.00 73.29 3 THR B O 1
ATOM 2253 N N . LYS B 1 4 ? 14.009 -15.610 19.778 1.00 60.06 4 LYS B N 1
ATOM 2254 C CA . LYS B 1 4 ? 14.472 -14.501 18.901 1.00 51.16 4 LYS B CA 1
ATOM 2255 C C . LYS B 1 4 ? 14.704 -13.218 19.712 1.00 43.73 4 LYS B C 1
ATOM 2256 O O . LYS B 1 4 ? 13.881 -12.936 20.547 1.00 44.75 4 LYS B O 1
ATOM 2262 N N . ILE B 1 5 ? 15.805 -12.499 19.504 1.00 39.35 5 ILE B N 1
ATOM 2263 C CA . ILE B 1 5 ? 16.129 -11.253 20.261 1.00 37.25 5 ILE B CA 1
ATOM 2264 C C . ILE B 1 5 ? 15.278 -10.111 19.693 1.00 38.83 5 ILE B C 1
ATOM 2265 O O . ILE B 1 5 ? 15.431 -9.791 18.503 1.00 34.59 5 ILE B O 1
ATOM 2270 N N . LYS B 1 6 ? 14.395 -9.543 20.520 1.00 38.41 6 LYS B N 1
ATOM 2271 C CA . LYS B 1 6 ? 13.351 -8.588 20.078 1.00 36.67 6 LYS B CA 1
ATOM 2272 C C . LYS B 1 6 ? 13.877 -7.173 20.312 1.00 34.82 6 LYS B C 1
ATOM 2273 O O . LYS B 1 6 ? 14.097 -6.788 21.495 1.00 33.40 6 LYS B O 1
ATOM 2279 N N . VAL B 1 7 ? 14.049 -6.420 19.227 1.00 31.65 7 VAL B N 1
ATOM 2280 C CA . VAL B 1 7 ? 14.812 -5.140 19.241 1.00 33.13 7 VAL B CA 1
ATOM 2281 C C . VAL B 1 7 ? 13.931 -3.981 18.755 1.00 30.58 7 VAL B C 1
ATOM 2282 O O . VAL B 1 7 ? 13.202 -4.119 17.746 1.00 30.75 7 VAL B O 1
ATOM 2286 N N . ALA B 1 8 ? 14.005 -2.864 19.469 1.00 30.67 8 ALA B N 1
ATOM 2287 C CA . ALA B 1 8 ? 13.420 -1.571 19.057 1.00 32.81 8 ALA B CA 1
ATOM 2288 C C . ALA B 1 8 ? 14.553 -0.628 18.661 1.00 32.76 8 ALA B C 1
ATOM 2289 O O . ALA B 1 8 ? 15.592 -0.639 19.340 1.00 37.26 8 ALA B O 1
ATOM 2291 N N . ILE B 1 9 ? 14.368 0.146 17.600 1.00 32.24 9 ILE B N 1
ATOM 2292 C CA . ILE B 1 9 ? 15.347 1.187 17.169 1.00 33.82 9 ILE B CA 1
ATOM 2293 C C . ILE B 1 9 ? 14.831 2.548 17.651 1.00 35.57 9 ILE B C 1
ATOM 2294 O O . ILE B 1 9 ? 13.758 2.949 17.211 1.00 37.92 9 ILE B O 1
ATOM 2299 N N . VAL B 1 10 ? 15.561 3.221 18.536 1.00 35.20 10 VAL B N 1
ATOM 2300 C CA . VAL B 1 10 ? 15.157 4.527 19.123 1.00 35.58 10 VAL B CA 1
ATOM 2301 C C . VAL B 1 10 ? 16.016 5.621 18.498 1.00 36.90 10 VAL B C 1
ATOM 2302 O O . VAL B 1 10 ? 17.223 5.562 18.668 1.00 38.99 10 VAL B O 1
ATOM 2306 N N . GLY B 1 11 ? 15.389 6.603 17.845 1.00 39.47 11 GLY B N 1
ATOM 2307 C CA . GLY B 1 11 ? 16.039 7.579 16.950 1.00 36.11 11 GLY B CA 1
ATOM 2308 C C . GLY B 1 11 ? 16.186 6.968 15.577 1.00 35.20 11 GLY B C 1
ATOM 2309 O O . GLY B 1 11 ? 16.253 5.737 15.495 1.00 42.21 11 GLY B O 1
ATOM 2310 N N . TYR B 1 12 ? 16.164 7.773 14.523 1.00 36.68 12 TYR B N 1
ATOM 2311 C CA . TYR B 1 12 ? 16.273 7.283 13.125 1.00 39.16 12 TYR B CA 1
ATOM 2312 C C . TYR B 1 12 ? 17.034 8.311 12.288 1.00 44.83 12 TYR B C 1
ATOM 2313 O O . TYR B 1 12 ? 16.498 8.744 11.262 1.00 50.25 12 TYR B O 1
ATOM 2322 N N . GLY B 1 13 ? 18.259 8.651 12.704 1.00 49.70 13 GLY B N 1
ATOM 2323 C CA . GLY B 1 13 ? 19.199 9.423 11.872 1.00 51.57 13 GLY B CA 1
ATOM 2324 C C . GLY B 1 13 ? 19.732 8.575 10.726 1.00 54.32 13 GLY B C 1
ATOM 2325 O O . GLY B 1 13 ? 18.980 7.738 10.168 1.00 50.43 13 GLY B O 1
ATOM 2326 N N . ASN B 1 14 ? 21.004 8.767 10.374 1.00 57.09 14 ASN B N 1
ATOM 2327 C CA . ASN B 1 14 ? 21.673 7.939 9.341 1.00 50.96 14 ASN B CA 1
ATOM 2328 C C . ASN B 1 14 ? 21.892 6.552 9.927 1.00 51.02 14 ASN B C 1
ATOM 2329 O O . ASN B 1 14 ? 21.628 5.597 9.205 1.00 56.84 14 ASN B O 1
ATOM 2334 N N . ILE B 1 15 ? 22.306 6.456 11.193 1.00 44.35 15 ILE B N 1
ATOM 2335 C CA . ILE B 1 15 ? 22.575 5.168 11.899 1.00 41.61 15 ILE B CA 1
ATOM 2336 C C . ILE B 1 15 ? 21.272 4.356 11.949 1.00 42.27 15 ILE B C 1
ATOM 2337 O O . ILE B 1 15 ? 21.326 3.117 11.842 1.00 44.47 15 ILE B O 1
ATOM 2342 N N . GLY B 1 16 ? 20.137 5.043 12.083 1.00 41.97 16 GLY B N 1
ATOM 2343 C CA . GLY B 1 16 ? 18.817 4.407 12.214 1.00 38.35 16 GLY B CA 1
ATOM 2344 C C . GLY B 1 16 ? 18.478 3.526 11.020 1.00 37.45 16 GLY B C 1
ATOM 2345 O O . GLY B 1 16 ? 18.055 2.369 11.253 1.00 27.98 16 GLY B O 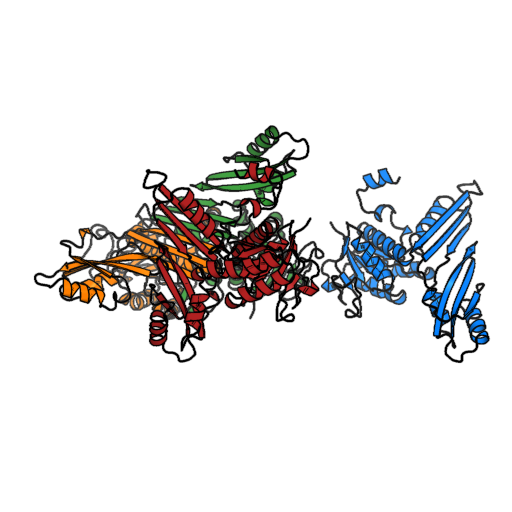1
ATOM 2346 N N . ARG B 1 17 ? 18.611 4.061 9.796 1.00 37.45 17 ARG B N 1
ATOM 2347 C CA A ARG B 1 17 ? 18.249 3.340 8.548 0.50 36.71 17 ARG B CA 1
ATOM 2348 C CA B ARG B 1 17 ? 18.256 3.345 8.538 0.50 38.39 17 ARG B CA 1
ATOM 2349 C C . ARG B 1 17 ? 19.158 2.115 8.422 1.00 37.21 17 ARG B C 1
ATOM 2350 O O . ARG B 1 17 ? 18.667 1.076 7.954 1.00 38.64 17 ARG B O 1
ATOM 2365 N N . PHE B 1 18 ? 20.430 2.250 8.805 1.00 34.11 18 PHE B N 1
ATOM 2366 C CA . PHE B 1 18 ? 21.432 1.159 8.674 1.00 31.86 18 PHE B CA 1
ATOM 2367 C C . PHE B 1 18 ? 21.200 0.132 9.783 1.00 30.73 18 PHE B C 1
ATOM 2368 O O . PHE B 1 18 ? 21.351 -1.074 9.497 1.00 28.83 18 PHE B O 1
ATOM 2376 N N . ALA B 1 19 ? 20.804 0.578 10.980 1.00 28.84 19 ALA B N 1
ATOM 2377 C CA . ALA B 1 19 ? 20.394 -0.308 12.101 1.00 30.56 19 ALA B CA 1
ATOM 2378 C C . ALA B 1 19 ? 19.227 -1.197 11.650 1.00 27.55 19 ALA B C 1
ATOM 2379 O O . ALA B 1 19 ? 19.256 -2.378 11.941 1.00 26.75 19 ALA B O 1
ATOM 2381 N N . LEU B 1 20 ? 18.262 -0.641 10.932 1.00 27.98 20 LEU B N 1
ATOM 2382 C CA . LEU B 1 20 ? 17.098 -1.396 10.413 1.00 32.16 20 LEU B CA 1
ATOM 2383 C C . LEU B 1 20 ? 17.605 -2.515 9.506 1.00 30.80 20 LEU B C 1
ATOM 2384 O O . LEU B 1 20 ? 17.152 -3.663 9.668 1.00 29.86 20 LEU B O 1
ATOM 2389 N N . GLU B 1 21 ? 18.511 -2.174 8.593 1.00 31.78 21 GLU B N 1
ATOM 2390 C CA . GLU B 1 21 ? 19.120 -3.131 7.637 1.00 33.16 21 GLU B CA 1
ATOM 2391 C C . GLU B 1 21 ? 19.835 -4.237 8.437 1.00 31.68 21 GLU B C 1
ATOM 2392 O O . GLU B 1 21 ? 19.643 -5.419 8.110 1.00 30.98 21 GLU B O 1
ATOM 2398 N N . ALA B 1 22 ? 20.601 -3.877 9.469 1.00 29.75 22 ALA B N 1
ATOM 2399 C CA . ALA B 1 22 ? 21.437 -4.824 10.244 1.00 30.72 22 ALA B CA 1
ATOM 2400 C C . ALA B 1 22 ? 20.539 -5.782 11.013 1.00 30.95 22 ALA B C 1
ATOM 2401 O O . ALA B 1 22 ? 20.835 -6.987 11.038 1.00 34.05 22 ALA B O 1
ATOM 2403 N N . VAL B 1 23 ? 19.473 -5.259 11.611 1.00 31.36 23 VAL B N 1
ATOM 2404 C CA . VAL B 1 23 ? 18.471 -6.059 12.370 1.00 30.24 23 VAL B CA 1
ATOM 2405 C C . VAL B 1 23 ? 17.774 -7.039 11.412 1.00 29.90 23 VAL B C 1
ATOM 2406 O O . VAL B 1 23 ? 17.675 -8.229 11.740 1.00 28.79 23 VAL B O 1
ATOM 2410 N N . GLN B 1 24 ? 17.315 -6.573 10.258 1.00 31.23 24 GLN B N 1
ATOM 2411 C CA . GLN B 1 24 ? 16.573 -7.427 9.293 1.00 32.78 24 GLN B CA 1
ATOM 2412 C C . GLN B 1 24 ? 17.480 -8.569 8.822 1.00 30.92 24 GLN B C 1
ATOM 2413 O O . GLN B 1 24 ? 16.981 -9.693 8.709 1.00 31.23 24 GLN B O 1
ATOM 2419 N N . ALA B 1 25 ? 18.764 -8.290 8.582 1.00 32.01 25 ALA B N 1
ATOM 2420 C CA . ALA B 1 25 ? 19.765 -9.248 8.042 1.00 30.46 25 ALA B CA 1
ATOM 2421 C C . ALA B 1 25 ? 20.083 -10.342 9.065 1.00 30.26 25 ALA B C 1
ATOM 2422 O O . ALA B 1 25 ? 20.372 -11.463 8.644 1.00 29.89 25 ALA B O 1
ATOM 2424 N N . ALA B 1 26 ? 20.032 -10.025 10.359 1.00 31.42 26 ALA B N 1
ATOM 2425 C CA . ALA B 1 26 ? 20.304 -10.960 11.477 1.00 31.81 26 ALA B CA 1
ATOM 2426 C C . ALA B 1 26 ? 19.104 -11.901 11.699 1.00 32.77 26 ALA B C 1
ATOM 2427 O O . ALA B 1 26 ? 18.057 -11.438 12.171 1.00 31.26 26 ALA B O 1
ATOM 2429 N N . GLN B 1 27 ? 19.251 -13.189 11.404 1.00 35.58 27 GLN B N 1
ATOM 2430 C CA . GLN B 1 27 ? 18.145 -14.178 11.535 1.00 38.53 27 GLN B CA 1
ATOM 2431 C C . GLN B 1 27 ? 17.757 -14.315 13.008 1.00 33.38 27 GLN B C 1
ATOM 2432 O O . GLN B 1 27 ? 16.580 -14.615 13.267 1.00 33.48 27 GLN B O 1
ATOM 2438 N N . ASP B 1 28 ? 18.672 -14.054 13.938 1.00 29.81 28 ASP B N 1
ATOM 2439 C CA . ASP B 1 28 ? 18.412 -14.246 15.385 1.00 29.77 28 ASP B CA 1
ATOM 2440 C C . ASP B 1 28 ? 17.731 -13.009 15.988 1.00 31.83 28 ASP B C 1
ATOM 2441 O O . ASP B 1 28 ? 17.436 -13.056 17.184 1.00 34.34 28 ASP B O 1
ATOM 2446 N N . PHE B 1 29 ? 17.484 -11.955 15.200 1.00 33.31 29 PHE B N 1
ATOM 2447 C CA . PHE B 1 29 ? 16.832 -10.698 15.654 1.00 36.14 29 PHE B CA 1
ATOM 2448 C C . PHE B 1 29 ? 15.459 -10.521 14.997 1.00 35.57 29 PHE B C 1
ATOM 2449 O O . PHE B 1 29 ? 15.307 -10.821 13.809 1.00 34.19 29 PHE B O 1
ATOM 2457 N N . GLU B 1 30 ? 14.505 -10.001 15.764 1.00 37.10 30 GLU B N 1
ATOM 2458 C CA . GLU B 1 30 ? 13.138 -9.633 15.312 1.00 38.53 30 GLU B CA 1
ATOM 2459 C C . GLU B 1 30 ? 12.945 -8.142 15.582 1.00 36.18 30 GLU B C 1
ATOM 2460 O O . GLU B 1 30 ? 13.030 -7.733 16.760 1.00 31.86 30 GLU B O 1
ATOM 2466 N N . LEU B 1 31 ? 12.717 -7.359 14.529 1.00 34.18 31 LEU B N 1
ATOM 2467 C CA . LEU B 1 31 ? 12.475 -5.900 14.649 1.00 35.45 31 LEU B CA 1
ATOM 2468 C C . LEU B 1 31 ? 11.045 -5.675 15.141 1.00 35.22 31 LEU B C 1
ATOM 2469 O O . LEU B 1 31 ? 10.104 -5.992 14.389 1.00 36.05 31 LEU B O 1
ATOM 2474 N N . VAL B 1 32 ? 10.858 -5.178 16.360 1.00 33.59 32 VAL B N 1
ATOM 2475 C CA . VAL B 1 32 ? 9.472 -5.078 16.898 1.00 33.61 32 VAL B CA 1
ATOM 2476 C C . VAL B 1 32 ? 9.001 -3.614 16.642 1.00 34.95 32 VAL B C 1
ATOM 2477 O O . VAL B 1 32 ? 7.784 -3.319 16.730 1.00 39.79 32 VAL B O 1
ATOM 2481 N N . GLY B 1 33 ? 9.886 -2.715 16.195 1.00 34.81 33 GLY B N 1
ATOM 2482 C CA . GLY B 1 33 ? 9.474 -1.395 15.666 1.00 30.96 33 GLY B CA 1
ATOM 2483 C C . GLY B 1 33 ? 10.514 -0.286 15.822 1.00 31.44 33 GLY B C 1
ATOM 2484 O O . GLY B 1 33 ? 11.613 -0.563 16.329 1.00 34.89 33 GLY B O 1
ATOM 2485 N N . VAL B 1 34 ? 10.179 0.939 15.394 1.00 31.73 34 VAL B N 1
ATOM 2486 C CA . VAL B 1 34 ? 11.055 2.155 15.436 1.00 31.16 34 VAL B CA 1
ATOM 2487 C C . VAL B 1 34 ? 10.387 3.231 16.304 1.00 33.88 34 VAL B C 1
ATOM 2488 O O . VAL B 1 34 ? 9.203 3.518 16.090 1.00 35.73 34 VAL B O 1
ATOM 2492 N N . VAL B 1 35 ? 11.147 3.859 17.196 1.00 32.97 35 VAL B N 1
ATOM 2493 C CA . VAL B 1 35 ? 10.680 4.921 18.128 1.00 34.80 35 VAL B CA 1
ATOM 2494 C C . VAL B 1 35 ? 11.324 6.239 17.689 1.00 39.18 35 VAL B C 1
ATOM 2495 O O . VAL B 1 35 ? 12.543 6.308 17.714 1.00 38.38 35 VAL B O 1
ATOM 2499 N N . ARG B 1 36 ? 10.549 7.247 17.281 1.00 46.27 36 ARG B N 1
ATOM 2500 C CA . ARG B 1 36 ? 11.063 8.616 16.983 1.00 47.61 36 ARG B CA 1
ATOM 2501 C C . ARG B 1 36 ? 10.024 9.690 17.323 1.00 51.68 36 ARG B C 1
ATOM 2502 O O . ARG B 1 36 ? 8.838 9.366 17.429 1.00 51.14 36 ARG B O 1
ATOM 2510 N N . ARG B 1 37 ? 10.472 10.946 17.417 1.00 64.78 37 ARG B N 1
ATOM 2511 C CA . ARG B 1 37 ? 9.658 12.124 17.828 1.00 64.65 37 ARG B CA 1
ATOM 2512 C C . ARG B 1 37 ? 8.591 12.404 16.766 1.00 62.95 37 ARG B C 1
ATOM 2513 O O . ARG B 1 37 ? 7.408 12.510 17.174 1.00 62.28 37 ARG B O 1
ATOM 2521 N N . ASP B 1 38 ? 8.966 12.442 15.478 1.00 59.66 38 ASP B N 1
ATOM 2522 C CA . ASP B 1 38 ? 8.012 12.672 14.354 1.00 61.11 38 ASP B CA 1
ATOM 2523 C C . ASP B 1 38 ? 7.613 11.325 13.729 1.00 52.64 38 ASP B C 1
ATOM 2524 O O . ASP B 1 38 ? 8.366 10.824 12.868 1.00 56.16 38 ASP B O 1
ATOM 2529 N N . ILE B 1 39 ? 6.428 10.811 14.086 1.00 51.27 39 ILE B N 1
ATOM 2530 C CA . ILE B 1 39 ? 5.918 9.483 13.643 1.00 51.54 39 ILE B CA 1
ATOM 2531 C C . ILE B 1 39 ? 5.320 9.571 12.237 1.00 51.23 39 ILE B C 1
ATOM 2532 O O . ILE B 1 39 ? 4.946 8.504 11.731 1.00 53.32 39 ILE B O 1
ATOM 2537 N N . ASN B 1 40 ? 5.198 10.769 11.647 1.00 54.56 40 ASN B N 1
ATOM 2538 C CA . ASN B 1 40 ? 4.439 10.990 10.382 1.00 61.51 40 ASN B CA 1
ATOM 2539 C C . ASN B 1 40 ? 5.411 11.146 9.199 1.00 67.10 40 ASN B C 1
ATOM 2540 O O . ASN B 1 40 ? 4.986 10.953 8.035 1.00 64.57 40 ASN B O 1
ATOM 2545 N N . ASN B 1 41 ? 6.661 11.512 9.476 1.00 79.15 41 ASN B N 1
ATOM 2546 C CA . ASN B 1 41 ? 7.813 11.309 8.556 1.00 89.33 41 ASN B CA 1
ATOM 2547 C C . ASN B 1 41 ? 8.122 9.804 8.494 1.00 86.26 41 ASN B C 1
ATOM 2548 O O . ASN B 1 41 ? 8.707 9.273 9.457 1.00 81.47 41 ASN B O 1
ATOM 2553 N N . VAL B 1 42 ? 7.718 9.145 7.410 1.00 77.70 42 VAL B N 1
ATOM 2554 C CA . VAL B 1 42 ? 7.970 7.699 7.155 1.00 79.87 42 VAL B CA 1
ATOM 2555 C C . VAL B 1 42 ? 8.590 7.576 5.766 1.00 80.34 42 VAL B C 1
ATOM 2556 O O . VAL B 1 42 ? 7.905 7.716 4.759 1.00 93.71 42 VAL B O 1
ATOM 2560 N N . PRO B 1 43 ? 9.929 7.366 5.661 1.00 74.41 43 PRO B N 1
ATOM 2561 C CA . PRO B 1 43 ? 10.569 7.072 4.373 1.00 72.51 43 PRO B CA 1
ATOM 2562 C C . PRO B 1 43 ? 10.192 5.673 3.857 1.00 72.18 43 PRO B C 1
ATOM 2563 O O . PRO B 1 43 ? 9.672 4.913 4.644 1.00 69.38 43 PRO B O 1
ATOM 2567 N N . GLU B 1 44 ? 10.450 5.375 2.574 1.00 72.77 44 GLU B N 1
ATOM 2568 C CA . GLU B 1 44 ? 9.970 4.149 1.862 1.00 80.08 44 GLU B CA 1
ATOM 2569 C C . GLU B 1 44 ? 10.093 2.914 2.770 1.00 77.61 44 GLU B C 1
ATOM 2570 O O . GLU B 1 44 ? 9.124 2.127 2.808 1.00 80.55 44 GLU B O 1
ATOM 2576 N N . GLU B 1 45 ? 11.230 2.759 3.470 1.00 69.91 45 GLU B N 1
ATOM 2577 C CA . GLU B 1 45 ? 11.623 1.512 4.192 1.00 64.09 45 GLU B CA 1
ATOM 2578 C C . GLU B 1 45 ? 10.809 1.334 5.487 1.00 59.26 45 GLU B C 1
ATOM 2579 O O . GLU B 1 45 ? 10.796 0.200 6.006 1.00 54.59 45 GLU B O 1
ATOM 2585 N N . LEU B 1 46 ? 10.144 2.386 5.980 1.00 56.57 46 LEU B N 1
ATOM 2586 C CA . LEU B 1 46 ? 9.342 2.360 7.234 1.00 59.12 46 LEU B CA 1
ATOM 2587 C C . LEU B 1 46 ? 7.839 2.292 6.938 1.00 63.23 46 LEU B C 1
ATOM 2588 O O . LEU B 1 46 ? 7.069 2.503 7.895 1.00 69.78 46 LEU B O 1
ATOM 2593 N N . GLN B 1 47 ? 7.427 2.023 5.693 1.00 67.75 47 GLN B N 1
ATOM 2594 C CA . GLN B 1 47 ? 5.990 2.035 5.301 1.00 66.81 47 GLN B CA 1
ATOM 2595 C C . GLN B 1 47 ? 5.253 0.939 6.079 1.00 61.28 47 GLN B C 1
ATOM 2596 O O . GLN B 1 47 ? 4.152 1.220 6.585 1.00 60.49 47 GLN B O 1
ATOM 2602 N N . ASN B 1 48 ? 5.851 -0.254 6.179 1.00 58.42 48 ASN B N 1
ATOM 2603 C CA . ASN B 1 48 ? 5.229 -1.458 6.790 1.00 59.79 48 ASN B CA 1
ATOM 2604 C C . ASN B 1 48 ? 5.871 -1.749 8.147 1.00 57.99 48 ASN B C 1
ATOM 2605 O O . ASN B 1 48 ? 5.654 -2.869 8.684 1.00 53.74 48 ASN B O 1
ATOM 2610 N N . ILE B 1 49 ? 6.606 -0.781 8.696 1.00 54.41 49 ILE B N 1
ATOM 2611 C CA . ILE B 1 49 ? 7.255 -0.887 10.039 1.00 51.65 49 ILE B CA 1
ATOM 2612 C C . ILE B 1 49 ? 6.433 -0.061 11.039 1.00 45.42 49 ILE B C 1
ATOM 2613 O O . ILE B 1 49 ? 6.093 1.096 10.728 1.00 39.65 49 ILE B O 1
ATOM 2618 N N . THR B 1 50 ? 6.145 -0.635 12.202 1.00 40.23 50 THR B N 1
ATOM 2619 C CA . THR B 1 50 ? 5.503 0.074 13.334 1.00 40.87 50 THR B CA 1
ATOM 2620 C C . THR B 1 50 ? 6.403 1.241 13.765 1.00 41.31 50 THR B C 1
ATOM 2621 O O . THR B 1 50 ? 7.576 0.982 14.100 1.00 45.64 50 THR B O 1
ATOM 2625 N N . VAL B 1 51 ? 5.897 2.473 13.710 1.00 36.97 51 VAL B N 1
ATOM 2626 C CA . VAL B 1 51 ? 6.632 3.706 14.117 1.00 35.16 51 VAL B CA 1
ATOM 2627 C C . VAL B 1 51 ? 5.825 4.433 15.191 1.00 33.15 51 VAL B C 1
ATOM 2628 O O . VAL B 1 51 ? 4.713 4.816 14.916 1.00 37.12 51 VAL B O 1
ATOM 2632 N N . THR B 1 52 ? 6.400 4.636 16.363 1.00 33.06 52 THR B N 1
ATOM 2633 C CA . THR B 1 52 ? 5.710 5.120 17.582 1.00 35.33 52 THR B CA 1
ATOM 2634 C C . THR B 1 52 ? 6.611 6.160 18.213 1.00 37.03 52 THR B C 1
ATOM 2635 O O . THR B 1 52 ? 7.746 6.224 17.763 1.00 41.57 52 THR B O 1
ATOM 2639 N N . ASN B 1 53 ? 6.119 6.941 19.176 1.00 38.22 53 ASN B N 1
ATOM 2640 C CA . ASN B 1 53 ? 6.947 7.914 19.929 1.00 38.69 53 ASN B CA 1
ATOM 2641 C C . ASN B 1 53 ? 7.096 7.400 21.357 1.00 38.29 53 ASN B C 1
ATOM 2642 O O . ASN B 1 53 ? 7.608 8.160 22.186 1.00 34.68 53 ASN B O 1
ATOM 2647 N N . ASP B 1 54 ? 6.657 6.165 21.623 1.00 39.12 54 ASP B N 1
ATOM 2648 C CA . ASP B 1 54 ? 6.699 5.559 22.976 1.00 41.34 54 ASP B CA 1
ATOM 2649 C C . ASP B 1 54 ? 6.918 4.057 22.806 1.00 41.95 54 ASP B C 1
ATOM 2650 O O . ASP B 1 54 ? 6.055 3.373 22.199 1.00 39.17 54 ASP B O 1
ATOM 2655 N N . ILE B 1 55 ? 8.032 3.586 23.360 1.00 42.49 55 ILE B N 1
ATOM 2656 C CA . ILE B 1 55 ? 8.528 2.196 23.170 1.00 43.45 55 ILE B CA 1
ATOM 2657 C C . ILE B 1 55 ? 7.518 1.198 23.756 1.00 42.21 55 ILE B C 1
ATOM 2658 O O . ILE B 1 55 ? 7.487 0.064 23.268 1.00 40.94 55 ILE B O 1
ATOM 2663 N N . LYS B 1 56 ? 6.689 1.623 24.720 1.00 44.74 56 LYS B N 1
ATOM 2664 C CA . LYS B 1 56 ? 5.704 0.741 25.407 1.00 47.44 56 LYS B CA 1
ATOM 2665 C C . LYS B 1 56 ? 4.678 0.181 24.418 1.00 46.07 56 LYS B C 1
ATOM 2666 O O . LYS B 1 56 ? 4.234 -0.962 24.631 1.00 46.10 56 LYS B O 1
ATOM 2672 N N . THR B 1 57 ? 4.372 0.915 23.348 1.00 42.72 57 THR B N 1
ATOM 2673 C CA . THR B 1 57 ? 3.342 0.517 22.352 1.00 44.70 57 THR B CA 1
ATOM 2674 C C . THR B 1 57 ? 3.852 -0.618 21.463 1.00 44.50 57 THR B C 1
ATOM 2675 O O . THR B 1 57 ? 3.039 -1.123 20.673 1.00 47.57 57 THR B O 1
ATOM 2679 N N . LEU B 1 58 ? 5.123 -1.007 21.561 1.00 43.55 58 LEU B N 1
ATOM 2680 C CA . LEU B 1 58 ? 5.698 -2.072 20.697 1.00 46.01 58 LEU B CA 1
ATOM 2681 C C . LEU B 1 58 ? 5.497 -3.464 21.319 1.00 47.22 58 LEU B C 1
ATOM 2682 O O . LEU B 1 58 ? 5.775 -4.477 20.626 1.00 46.78 58 LEU B O 1
ATOM 2687 N N . GLY B 1 59 ? 5.051 -3.521 22.574 1.00 44.16 59 GLY B N 1
ATOM 2688 C CA . GLY B 1 59 ? 4.905 -4.790 23.298 1.00 47.81 59 GLY B CA 1
ATOM 2689 C C . GLY B 1 59 ? 6.237 -5.271 23.825 1.00 44.75 59 GLY B C 1
ATOM 2690 O O . GLY B 1 59 ? 6.925 -4.454 24.428 1.00 50.43 59 GLY B O 1
ATOM 2691 N N . ASP B 1 60 ? 6.559 -6.549 23.627 1.00 43.74 60 ASP B N 1
ATOM 2692 C CA . ASP B 1 60 ? 7.691 -7.209 24.335 1.00 45.09 60 ASP B CA 1
ATOM 2693 C C . ASP B 1 60 ? 8.956 -6.871 23.557 1.00 40.76 60 ASP B C 1
ATOM 2694 O O . ASP B 1 60 ? 9.026 -7.243 22.357 1.00 39.90 60 ASP B O 1
ATOM 2699 N N . VAL B 1 61 ? 9.874 -6.158 24.214 1.00 37.66 61 VAL B N 1
ATOM 2700 C CA . VAL B 1 61 ? 11.166 -5.697 23.637 1.00 37.06 61 VAL B CA 1
ATOM 2701 C C . VAL B 1 61 ? 12.292 -6.139 24.570 1.00 35.63 61 VAL B C 1
ATOM 2702 O O . VAL B 1 61 ? 12.259 -5.750 25.736 1.00 35.45 61 VAL B O 1
ATOM 2706 N N . ASP B 1 62 ? 13.236 -6.930 24.061 1.00 33.55 62 ASP B N 1
ATOM 2707 C CA . ASP B 1 62 ? 14.424 -7.390 24.825 1.00 34.02 62 ASP B CA 1
ATOM 2708 C C . ASP B 1 62 ? 15.439 -6.244 24.918 1.00 32.63 62 ASP B C 1
ATOM 2709 O O . ASP B 1 62 ? 16.014 -6.045 26.014 1.00 30.43 62 ASP B O 1
ATOM 2714 N N . VAL B 1 63 ? 15.668 -5.511 23.824 1.00 31.63 63 VAL B N 1
ATOM 2715 C CA . VAL B 1 63 ? 16.790 -4.528 23.767 1.00 33.03 63 VAL B CA 1
ATOM 2716 C C . VAL B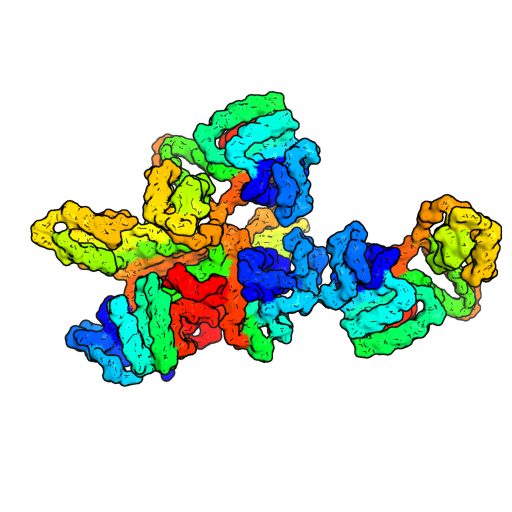 1 63 ? 16.442 -3.384 22.807 1.00 32.12 63 VAL B C 1
ATOM 2717 O O . VAL B 1 63 ? 15.769 -3.625 21.787 1.00 30.46 63 VAL B O 1
ATOM 2721 N N . ALA B 1 64 ? 16.918 -2.185 23.132 1.00 30.64 64 ALA B N 1
ATOM 2722 C CA . ALA B 1 64 ? 16.743 -0.960 22.323 1.00 32.65 64 ALA B CA 1
ATOM 2723 C C . ALA B 1 64 ? 18.100 -0.493 21.786 1.00 31.57 64 ALA B C 1
ATOM 2724 O O . ALA B 1 64 ? 19.017 -0.305 22.610 1.00 31.61 64 ALA B O 1
ATOM 2726 N N . LEU B 1 65 ? 18.197 -0.272 20.482 1.00 29.37 65 LEU B N 1
ATOM 2727 C CA . LEU B 1 65 ? 19.357 0.396 19.849 1.00 31.30 65 LEU B CA 1
ATOM 2728 C C . LEU B 1 65 ? 19.126 1.903 19.909 1.00 30.38 65 LEU B C 1
ATOM 2729 O O . LEU B 1 65 ? 18.251 2.360 19.187 1.00 37.06 65 LEU B O 1
ATOM 2734 N N . LEU B 1 66 ? 19.878 2.644 20.718 1.00 27.81 66 LEU B N 1
ATOM 2735 C CA . LEU B 1 66 ? 19.734 4.116 20.839 1.00 27.40 66 LEU B CA 1
ATOM 2736 C C . LEU B 1 66 ? 20.531 4.791 19.719 1.00 28.73 66 LEU B C 1
ATOM 2737 O O . LEU B 1 66 ? 21.735 4.963 19.858 1.00 28.00 66 LEU B O 1
ATOM 2742 N N . CYS B 1 67 ? 19.854 5.154 18.637 1.00 31.52 67 CYS B N 1
ATOM 2743 C CA . CYS B 1 67 ? 20.417 5.849 17.451 1.00 33.50 67 CYS B CA 1
ATOM 2744 C C . CYS B 1 67 ? 20.041 7.335 17.505 1.00 34.45 67 CYS B C 1
ATOM 2745 O O . CYS B 1 67 ? 19.572 7.850 16.495 1.00 38.01 67 CYS B O 1
ATOM 2748 N N . SER B 1 68 ? 20.206 7.967 18.664 1.00 36.94 68 SER B N 1
ATOM 2749 C CA . SER B 1 68 ? 19.751 9.348 18.958 1.00 43.40 68 SER B CA 1
ATOM 2750 C C . SER B 1 68 ? 20.970 10.252 19.069 1.00 46.62 68 SER B C 1
ATOM 2751 O O . SER B 1 68 ? 22.095 9.763 19.153 1.00 43.19 68 SER B O 1
ATOM 2754 N N . PRO B 1 69 ? 20.789 11.591 19.078 1.00 52.09 69 PRO B N 1
ATOM 2755 C CA . PRO B 1 69 ? 21.908 12.505 19.307 1.00 49.77 69 PRO B CA 1
ATOM 2756 C C . PRO B 1 69 ? 22.610 12.216 20.641 1.00 46.18 69 PRO B C 1
ATOM 2757 O O . PRO B 1 69 ? 21.986 11.748 21.562 1.00 42.83 69 PRO B O 1
ATOM 2761 N N . THR B 1 70 ? 23.910 12.490 20.682 1.00 46.45 70 THR B N 1
ATOM 2762 C CA . THR B 1 70 ? 24.809 12.293 21.847 1.00 46.73 70 THR B CA 1
ATOM 2763 C C . THR B 1 70 ? 24.138 12.802 23.134 1.00 47.41 70 THR B C 1
ATOM 2764 O O . THR B 1 70 ? 24.125 12.050 24.122 1.00 47.01 70 THR B O 1
ATOM 2768 N N . ARG B 1 71 ? 23.616 14.038 23.122 1.00 50.16 71 ARG B N 1
ATOM 2769 C CA . ARG B 1 71 ? 23.086 14.758 24.313 1.00 51.83 71 ARG B CA 1
ATOM 2770 C C . ARG B 1 71 ? 21.870 14.007 24.889 1.00 47.58 71 ARG B C 1
ATOM 2771 O O . ARG B 1 71 ? 21.573 14.203 26.064 1.00 42.64 71 ARG B O 1
ATOM 2779 N N . ALA B 1 72 ? 21.171 13.188 24.095 1.00 46.11 72 ALA B N 1
ATOM 2780 C CA . ALA B 1 72 ? 19.916 12.511 24.503 1.00 47.61 72 ALA B CA 1
ATOM 2781 C C . ALA B 1 72 ? 20.198 11.143 25.142 1.00 48.83 72 ALA B C 1
ATOM 2782 O O . ALA B 1 72 ? 19.314 10.668 25.883 1.00 51.23 72 ALA B O 1
ATOM 2784 N N . ILE B 1 73 ? 21.366 10.542 24.889 1.00 46.03 73 ILE B N 1
ATOM 2785 C CA . ILE B 1 73 ? 21.637 9.097 25.156 1.00 44.03 73 ILE B CA 1
ATOM 2786 C C . ILE B 1 73 ? 21.434 8.797 26.645 1.00 43.03 73 ILE B C 1
ATOM 2787 O O . ILE B 1 73 ? 20.758 7.789 26.938 1.00 48.51 73 ILE B O 1
ATOM 2792 N N . LYS B 1 74 ? 21.991 9.600 27.554 1.00 41.71 74 LYS B N 1
ATOM 2793 C CA . LYS B 1 74 ? 21.992 9.249 28.997 1.00 45.55 74 LYS B CA 1
ATOM 2794 C C . LYS B 1 74 ? 20.551 9.123 29.516 1.00 50.41 74 LYS B C 1
ATOM 2795 O O . LYS B 1 74 ? 20.213 8.023 30.036 1.00 46.30 74 LYS B O 1
ATOM 2801 N N . GLU B 1 75 ? 19.742 10.191 29.395 1.00 54.68 75 GLU B N 1
ATOM 2802 C CA . GLU B 1 75 ? 18.349 10.244 29.928 1.00 58.95 75 GLU B CA 1
ATOM 2803 C C . GLU B 1 75 ? 17.524 9.154 29.239 1.00 51.29 75 GLU B C 1
ATOM 2804 O O . GLU B 1 75 ? 16.711 8.501 29.910 1.00 50.85 75 GLU B O 1
ATOM 2810 N N . LEU B 1 76 ? 17.758 8.944 27.947 1.00 46.13 76 LEU B N 1
ATOM 2811 C CA . LEU B 1 76 ? 17.002 7.987 27.104 1.00 43.99 76 LEU B CA 1
ATOM 2812 C C . LEU B 1 76 ? 17.251 6.559 27.600 1.00 43.48 76 LEU B C 1
ATOM 2813 O O . LEU B 1 76 ? 16.283 5.805 27.729 1.00 44.08 76 LEU B O 1
ATOM 2818 N N . ALA B 1 77 ? 18.505 6.227 27.903 1.00 44.72 77 ALA B N 1
ATOM 2819 C CA . ALA B 1 77 ? 18.937 4.886 28.355 1.00 45.63 77 ALA B CA 1
ATOM 2820 C C . ALA B 1 77 ? 18.355 4.576 29.743 1.00 46.58 77 ALA B C 1
ATOM 2821 O O . ALA B 1 77 ? 17.864 3.452 29.933 1.00 45.53 77 ALA B O 1
ATOM 2823 N N . LYS B 1 78 ? 18.417 5.523 30.683 1.00 44.58 78 LYS B N 1
ATOM 2824 C CA . LYS B 1 78 ? 17.825 5.371 32.038 1.00 43.63 78 LYS B CA 1
ATOM 2825 C C . LYS B 1 78 ? 16.324 5.066 31.931 1.00 44.62 78 LYS B C 1
ATOM 2826 O O . LYS B 1 78 ? 15.855 4.152 32.647 1.00 41.37 78 LYS B O 1
ATOM 2832 N N . SER B 1 79 ? 15.599 5.810 31.086 1.00 42.71 79 SER B N 1
ATOM 2833 C CA . SER B 1 79 ? 14.139 5.636 30.866 1.00 43.62 79 SER B CA 1
ATOM 2834 C C . SER B 1 79 ? 13.873 4.201 30.423 1.00 43.24 79 SER B C 1
ATOM 2835 O O . SER B 1 79 ? 12.975 3.550 31.003 1.00 46.70 79 SER B O 1
ATOM 2838 N N . ILE B 1 80 ? 14.636 3.719 29.437 1.00 39.79 80 ILE B N 1
ATOM 2839 C CA . ILE B 1 80 ? 14.358 2.415 28.773 1.00 35.33 80 ILE B CA 1
ATOM 2840 C C . ILE B 1 80 ? 14.853 1.267 29.665 1.00 35.05 80 ILE B C 1
ATOM 2841 O O . ILE B 1 80 ? 14.176 0.223 29.723 1.00 34.61 80 ILE B O 1
ATOM 2846 N N . LEU B 1 81 ? 15.974 1.437 30.360 1.00 35.50 81 LEU B N 1
ATOM 2847 C CA . LEU B 1 81 ? 16.432 0.433 31.357 1.00 36.90 81 LEU B CA 1
ATOM 2848 C C . LEU B 1 81 ? 15.346 0.291 32.427 1.00 37.81 81 LEU B C 1
ATOM 2849 O O . LEU B 1 81 ? 15.041 -0.843 32.816 1.00 39.02 81 LEU B O 1
ATOM 2854 N N . SER B 1 82 ? 14.737 1.407 32.823 1.00 41.20 82 SER B N 1
ATOM 2855 C CA . SER B 1 82 ? 13.710 1.482 33.899 1.00 43.56 82 SER B CA 1
ATOM 2856 C C . SER B 1 82 ? 12.433 0.735 33.496 1.00 41.42 82 SER B C 1
ATOM 2857 O O . SER B 1 82 ? 11.679 0.336 34.394 1.00 41.07 82 SER B O 1
ATOM 2860 N N . LEU B 1 83 ? 12.200 0.543 32.200 1.00 38.77 83 LEU B N 1
ATOM 2861 C CA . LEU B 1 83 ? 11.045 -0.246 31.698 1.00 37.89 83 LEU B CA 1
ATOM 2862 C C . LEU B 1 83 ? 11.411 -1.727 31.594 1.00 36.78 83 LEU B C 1
ATOM 2863 O O . LEU B 1 83 ? 10.565 -2.478 31.126 1.00 38.04 83 LEU B O 1
ATOM 2868 N N . GLY B 1 84 ? 12.621 -2.125 31.995 1.00 35.72 84 GLY B N 1
ATOM 2869 C CA . GLY B 1 84 ? 13.076 -3.529 31.938 1.00 37.41 84 GLY B CA 1
ATOM 2870 C C . GLY B 1 84 ? 13.482 -3.949 30.536 1.00 38.16 84 GLY B C 1
ATOM 2871 O O . GLY B 1 84 ? 13.251 -5.119 30.177 1.00 39.41 84 GLY B O 1
ATOM 2872 N N . ILE B 1 85 ? 14.096 -3.035 29.780 1.00 38.90 85 ILE B N 1
ATOM 2873 C CA . ILE B 1 85 ? 14.624 -3.273 28.402 1.00 36.41 85 ILE B CA 1
ATOM 2874 C C . ILE B 1 85 ? 16.125 -2.964 28.418 1.00 35.00 85 ILE B C 1
ATOM 2875 O O . ILE B 1 85 ? 16.516 -1.991 29.079 1.00 37.48 85 ILE B O 1
ATOM 2880 N N . ASN B 1 86 ? 16.932 -3.771 27.732 1.00 33.05 86 ASN B N 1
ATOM 2881 C CA . ASN B 1 86 ? 18.391 -3.535 27.574 1.00 33.88 86 ASN B CA 1
ATOM 2882 C C . ASN B 1 86 ? 18.618 -2.362 26.611 1.00 34.11 86 ASN B C 1
ATOM 2883 O O . ASN B 1 86 ? 17.747 -2.093 25.755 1.00 33.54 86 ASN B O 1
ATOM 2888 N N . THR B 1 87 ? 19.762 -1.696 26.732 1.00 33.82 87 THR B N 1
ATOM 2889 C CA . THR B 1 87 ? 20.143 -0.554 25.864 1.00 34.65 87 THR B CA 1
ATOM 2890 C C . THR B 1 87 ? 21.538 -0.793 25.286 1.00 32.16 87 THR B C 1
ATOM 2891 O O . THR B 1 87 ? 22.424 -1.270 26.011 1.00 32.18 87 THR B O 1
ATOM 2895 N N . VAL B 1 88 ? 21.690 -0.464 24.012 1.00 30.21 88 VAL B N 1
ATOM 2896 C CA . VAL B 1 88 ? 22.986 -0.355 23.297 1.00 28.07 88 VAL B CA 1
ATOM 2897 C C . VAL B 1 88 ? 23.041 1.039 22.690 1.00 28.76 88 VAL B C 1
ATOM 2898 O O . VAL B 1 88 ? 22.074 1.446 22.043 1.00 32.26 88 VAL B O 1
ATOM 2902 N N . ASP B 1 89 ? 24.141 1.745 22.880 1.00 30.38 89 ASP B N 1
ATOM 2903 C CA . ASP B 1 89 ? 24.356 3.064 22.232 1.00 30.86 89 ASP B CA 1
ATOM 2904 C C . ASP B 1 89 ? 25.739 3.099 21.586 1.00 30.25 89 ASP B C 1
ATOM 2905 O O . ASP B 1 89 ? 26.505 2.155 21.809 1.00 33.59 89 ASP B O 1
ATOM 2910 N N . SER B 1 90 ? 26.023 4.135 20.797 1.00 30.93 90 SER B N 1
ATOM 2911 C CA . SER B 1 90 ? 27.362 4.387 20.211 1.00 30.56 90 SER B CA 1
ATOM 2912 C C . SER B 1 90 ? 27.891 5.726 20.733 1.00 30.37 90 SER B C 1
ATOM 2913 O O . SER B 1 90 ? 28.696 6.353 20.036 1.00 31.24 90 SER B O 1
ATOM 2916 N N . PHE B 1 91 ? 27.492 6.099 21.953 1.00 30.60 91 PHE B N 1
ATOM 2917 C CA . PHE B 1 91 ? 27.918 7.341 22.646 1.00 31.57 91 PHE B CA 1
ATOM 2918 C C . PHE B 1 91 ? 29.406 7.576 22.373 1.00 32.00 91 PHE B C 1
ATOM 2919 O O . PHE B 1 91 ? 30.224 6.735 22.782 1.00 37.62 91 PHE B O 1
ATOM 2927 N N . ASP B 1 92 ? 29.742 8.693 21.732 1.00 33.10 92 ASP B N 1
ATOM 2928 C CA . ASP B 1 92 ? 31.037 8.907 21.032 1.00 34.51 92 ASP B CA 1
ATOM 2929 C C . ASP B 1 92 ? 31.936 9.907 21.768 1.00 37.30 92 ASP B C 1
ATOM 2930 O O . ASP B 1 92 ? 33.016 10.226 21.221 1.00 39.47 92 ASP B O 1
ATOM 2935 N N . VAL B 1 93 ? 31.555 10.383 22.955 1.00 36.93 93 VAL B N 1
ATOM 2936 C CA . VAL B 1 93 ? 32.382 11.374 23.701 1.00 35.96 93 VAL B CA 1
ATOM 2937 C C . VAL B 1 93 ? 33.288 10.608 24.663 1.00 35.09 93 VAL B C 1
ATOM 2938 O O . VAL B 1 93 ? 32.835 10.268 25.787 1.00 32.73 93 VAL B O 1
ATOM 2942 N N . HIS B 1 94 ? 34.531 10.368 24.234 1.00 36.98 94 HIS B N 1
ATOM 2943 C CA . HIS B 1 94 ? 35.523 9.498 24.928 1.00 37.58 94 HIS B CA 1
ATOM 2944 C C . HIS B 1 94 ? 35.671 9.932 26.392 1.00 38.39 94 HIS B C 1
ATOM 2945 O O . HIS B 1 94 ? 35.608 9.058 27.259 1.00 41.95 94 HIS B O 1
ATOM 2952 N N . SER B 1 95 ? 35.834 11.231 26.652 1.00 40.75 95 SER B N 1
ATOM 2953 C CA . SER B 1 95 ? 36.134 11.784 27.999 1.00 41.97 95 SER B CA 1
ATOM 2954 C C . SER B 1 95 ? 34.981 11.520 28.980 1.00 43.37 95 SER B C 1
ATOM 2955 O O . SER B 1 95 ? 35.231 11.594 30.183 1.00 38.73 95 SER B O 1
ATOM 2958 N N . GLU B 1 96 ? 33.770 11.203 28.503 1.00 44.58 96 GLU B N 1
ATOM 2959 C CA . GLU B 1 96 ? 32.569 11.114 29.377 1.00 43.05 96 GLU B CA 1
ATOM 2960 C C . GLU B 1 96 ? 32.126 9.653 29.546 1.00 38.87 96 GLU B C 1
ATOM 2961 O O . GLU B 1 96 ? 31.115 9.420 30.235 1.00 40.87 96 GLU B O 1
ATOM 2967 N N . ILE B 1 97 ? 32.862 8.685 28.999 1.00 35.85 97 ILE B N 1
ATOM 2968 C CA . ILE B 1 97 ? 32.422 7.255 28.967 1.00 33.36 97 ILE B CA 1
ATOM 2969 C C . ILE B 1 97 ? 32.398 6.668 30.383 1.00 33.44 97 ILE B C 1
ATOM 2970 O O . ILE B 1 97 ? 31.427 5.964 30.708 1.00 37.71 97 ILE B O 1
ATOM 2975 N N . VAL B 1 98 ? 33.403 6.948 31.204 1.00 33.66 98 VAL B N 1
ATOM 2976 C CA . VAL B 1 98 ? 33.455 6.463 32.617 1.00 33.33 98 VAL B CA 1
ATOM 2977 C C . VAL B 1 98 ? 32.220 6.945 33.393 1.00 33.89 98 VAL B C 1
ATOM 2978 O O . VAL B 1 98 ? 31.644 6.100 34.102 1.00 32.27 98 VAL B O 1
ATOM 2982 N N . SER B 1 99 ? 31.827 8.225 33.259 1.00 37.00 99 SER B N 1
ATOM 2983 C CA . SER B 1 99 ? 30.605 8.827 33.881 1.00 37.96 99 SER B CA 1
ATOM 2984 C C . SER B 1 99 ? 29.363 8.075 33.409 1.00 37.43 99 SER B C 1
ATOM 2985 O O . SER B 1 99 ? 28.541 7.699 34.258 1.00 33.64 99 SER B O 1
ATOM 2988 N N . LEU B 1 100 ? 29.190 7.950 32.088 1.00 37.38 100 LEU B N 1
ATOM 2989 C CA . LEU B 1 100 ? 27.982 7.326 31.507 1.00 39.07 100 LEU B CA 1
ATOM 2990 C C . LEU B 1 100 ? 27.868 5.913 32.079 1.00 40.42 100 LEU B C 1
ATOM 2991 O O . LEU B 1 100 ? 26.744 5.534 32.469 1.00 38.03 100 LEU B O 1
ATOM 2996 N N . LYS B 1 101 ? 28.990 5.183 32.160 1.00 41.90 101 LYS B N 1
ATOM 2997 C CA . LYS B 1 101 ? 28.989 3.769 32.611 1.00 44.14 101 LYS B CA 1
ATOM 2998 C C . LYS B 1 101 ? 28.434 3.678 34.030 1.00 44.57 101 LYS B C 1
ATOM 2999 O O . LYS B 1 101 ? 27.551 2.841 34.254 1.00 48.49 101 LYS B O 1
ATOM 3005 N N . THR B 1 102 ? 28.932 4.503 34.945 1.00 45.80 102 THR B N 1
ATOM 3006 C CA . THR B 1 102 ? 28.510 4.496 36.368 1.00 52.95 102 THR B CA 1
ATOM 3007 C C . THR B 1 102 ? 27.043 4.914 36.509 1.00 47.90 102 THR B C 1
ATOM 3008 O O . THR B 1 102 ? 26.352 4.296 37.323 1.00 45.12 102 THR B O 1
ATOM 3012 N N . GLU B 1 103 ? 26.593 5.939 35.781 1.00 48.53 103 GLU B N 1
ATOM 3013 C CA . GLU B 1 103 ? 25.181 6.412 35.828 1.00 48.68 103 GLU B CA 1
ATOM 3014 C C . GLU B 1 103 ? 24.269 5.250 35.434 1.00 43.19 103 GLU B C 1
ATOM 3015 O O . GLU B 1 103 ? 23.336 4.962 36.196 1.00 45.25 103 GLU B O 1
ATOM 3021 N N . LEU B 1 104 ? 24.574 4.576 34.321 1.00 39.37 104 LEU B N 1
ATOM 3022 C CA . LEU B 1 104 ? 23.728 3.495 33.756 1.00 36.24 104 LEU B CA 1
ATOM 3023 C C . LEU B 1 104 ? 23.874 2.213 34.580 1.00 37.17 104 LEU B C 1
ATOM 3024 O O . LEU B 1 104 ? 22.899 1.445 34.625 1.00 41.86 104 LEU B O 1
ATOM 3029 N N . ASP B 1 105 ? 25.023 1.970 35.212 1.00 37.90 105 ASP B N 1
ATOM 3030 C CA . ASP B 1 105 ? 25.271 0.721 35.987 1.00 39.18 105 ASP B CA 1
ATOM 3031 C C . ASP B 1 105 ? 24.274 0.648 37.158 1.00 43.03 105 ASP B C 1
ATOM 3032 O O . ASP B 1 105 ? 23.655 -0.422 37.330 1.00 44.73 105 ASP B O 1
ATOM 3037 N N . ASP B 1 106 ? 24.123 1.745 37.916 1.00 49.07 106 ASP B N 1
ATOM 3038 C CA . ASP B 1 106 ? 23.151 1.932 39.038 1.00 51.63 106 ASP B CA 1
ATOM 3039 C C . ASP B 1 106 ? 21.786 1.424 38.544 1.00 46.47 106 ASP B C 1
ATOM 3040 O O . ASP B 1 106 ? 21.268 0.453 39.123 1.00 44.30 106 ASP B O 1
ATOM 3045 N N . VAL B 1 107 ? 21.289 2.008 37.449 1.00 41.16 107 VAL B N 1
ATOM 3046 C CA . VAL B 1 107 ? 19.906 1.833 36.922 1.00 41.77 107 VAL B CA 1
ATOM 3047 C C . VAL B 1 107 ? 19.746 0.425 36.337 1.00 42.07 107 VAL B C 1
ATOM 3048 O O . VAL B 1 107 ? 18.712 -0.212 36.596 1.00 45.02 107 VAL B O 1
ATOM 3052 N N . ALA B 1 108 ? 20.711 -0.034 35.548 1.00 45.45 108 ALA B N 1
ATOM 3053 C CA . ALA B 1 108 ? 20.698 -1.385 34.941 1.00 47.60 108 ALA B CA 1
ATOM 3054 C C . ALA B 1 108 ? 20.568 -2.435 36.049 1.00 45.75 108 ALA B C 1
ATOM 3055 O O . ALA B 1 108 ? 19.808 -3.404 35.862 1.00 43.71 108 ALA B O 1
ATOM 3057 N N . LYS B 1 109 ? 21.264 -2.233 37.169 1.00 47.05 109 LYS B N 1
ATOM 3058 C CA . LYS B 1 109 ? 21.304 -3.212 38.289 1.00 47.47 109 LYS B CA 1
ATOM 3059 C C . LYS B 1 109 ? 19.973 -3.189 39.042 1.00 46.68 109 LYS B C 1
ATOM 3060 O O . LYS B 1 109 ? 19.477 -4.296 39.323 1.00 46.48 109 LYS B O 1
ATOM 3066 N N . LYS B 1 110 ? 19.397 -2.006 39.310 1.00 47.72 110 LYS B N 1
ATOM 3067 C CA . LYS B 1 110 ? 18.079 -1.905 39.999 1.00 51.43 110 LYS B CA 1
ATOM 3068 C C . LYS B 1 110 ? 17.045 -2.708 39.198 1.00 47.35 110 LYS B C 1
ATOM 3069 O O . LYS B 1 110 ? 16.260 -3.425 39.850 1.00 51.40 110 LYS B O 1
ATOM 3075 N N . HIS B 1 111 ? 17.059 -2.642 37.854 1.00 45.19 111 HIS B N 1
ATOM 3076 C CA . HIS B 1 111 ? 15.997 -3.214 36.974 1.00 42.78 111 HIS B CA 1
ATOM 3077 C C . HIS B 1 111 ? 16.445 -4.524 36.326 1.00 39.79 111 HIS B C 1
ATOM 3078 O O . HIS B 1 111 ? 15.723 -5.016 35.437 1.00 36.18 111 HIS B O 1
ATOM 3085 N N . ASP B 1 112 ? 17.572 -5.073 36.779 1.00 42.51 112 ASP B N 1
ATOM 3086 C CA . ASP B 1 112 ? 18.089 -6.400 36.354 1.00 47.53 112 ASP B CA 1
ATOM 3087 C C . ASP B 1 112 ? 18.261 -6.448 34.818 1.00 42.96 112 ASP B C 1
ATOM 3088 O O . ASP B 1 112 ? 17.959 -7.482 34.220 1.00 39.03 112 ASP B O 1
ATOM 3093 N N . ARG B 1 113 ? 18.770 -5.376 34.210 1.00 39.38 113 ARG B N 1
ATOM 3094 C CA . ARG B 1 113 ? 19.004 -5.279 32.747 1.00 37.83 113 ARG B CA 1
ATOM 3095 C C . ARG B 1 113 ? 20.481 -4.972 32.468 1.00 36.60 113 ARG B C 1
ATOM 3096 O O . ARG B 1 113 ? 21.251 -4.701 33.424 1.00 36.05 113 ARG B O 1
ATOM 3104 N N . VAL B 1 114 ? 20.841 -5.007 31.184 1.00 34.77 114 VAL B N 1
ATOM 3105 C CA . VAL B 1 114 ? 22.213 -4.744 30.674 1.00 32.44 114 VAL B CA 1
ATOM 3106 C C . VAL B 1 114 ? 22.185 -3.518 29.767 1.00 29.77 114 VAL B C 1
ATOM 3107 O O . VAL B 1 114 ? 21.301 -3.420 28.901 1.00 29.27 114 VAL B O 1
ATOM 3111 N N . ALA B 1 115 ? 23.139 -2.622 29.980 1.00 28.58 115 ALA B N 1
ATOM 3112 C CA . ALA B 1 115 ? 23.455 -1.491 29.093 1.00 29.18 115 ALA B CA 1
ATOM 3113 C C . ALA B 1 115 ? 24.848 -1.740 28.511 1.00 29.96 115 ALA B C 1
ATOM 3114 O O . ALA B 1 115 ? 25.787 -1.952 29.289 1.00 26.47 115 ALA B O 1
ATOM 3116 N N . VAL B 1 116 ? 24.964 -1.756 27.188 1.00 29.59 116 VAL B N 1
ATOM 3117 C CA . VAL B 1 116 ? 26.281 -1.715 26.505 1.00 28.91 116 VAL B CA 1
ATOM 3118 C C . VAL B 1 116 ? 26.418 -0.320 25.904 1.00 30.70 116 VAL B C 1
ATOM 3119 O O . VAL B 1 116 ? 25.548 0.064 25.106 1.00 36.68 116 VAL B O 1
ATOM 3123 N N . ILE B 1 117 ? 27.440 0.426 26.318 1.00 31.45 117 ILE B N 1
ATOM 3124 C CA . ILE B 1 117 ? 27.651 1.838 25.890 1.00 31.60 117 ILE B CA 1
ATOM 3125 C C . ILE B 1 117 ? 28.822 1.906 24.907 1.00 29.51 117 ILE B C 1
ATOM 3126 O O . ILE B 1 117 ? 29.708 1.027 24.940 1.00 26.65 117 ILE B O 1
ATOM 3131 N N . SER B 1 118 ? 28.815 2.933 24.068 1.00 29.84 118 SER B N 1
ATOM 3132 C CA . SER B 1 118 ? 29.971 3.356 23.239 1.00 31.98 118 SER B CA 1
ATOM 3133 C C . SER B 1 118 ? 30.411 2.173 22.369 1.00 31.11 118 SER B C 1
ATOM 3134 O O . SER B 1 118 ? 31.620 1.855 22.343 1.00 32.64 118 SER B O 1
ATOM 3137 N N . ALA B 1 119 ? 29.432 1.560 21.691 1.00 28.64 119 ALA B N 1
ATOM 3138 C CA . ALA B 1 119 ? 29.570 0.340 20.866 1.00 28.76 119 ALA B CA 1
ATOM 3139 C C . ALA B 1 119 ? 29.401 0.691 19.384 1.00 28.38 119 ALA B C 1
ATOM 3140 O O . ALA B 1 119 ? 28.632 0.003 18.670 1.00 28.72 119 ALA B O 1
ATOM 3142 N N . GLY B 1 120 ? 30.102 1.728 18.932 1.00 29.79 120 GLY B N 1
ATOM 3143 C CA . GLY B 1 120 ? 30.272 2.047 17.501 1.00 31.24 120 GLY B CA 1
ATOM 3144 C C . GLY B 1 120 ? 31.541 1.411 16.974 1.00 31.93 120 GLY B C 1
ATOM 3145 O O . GLY B 1 120 ? 31.848 0.291 17.420 1.00 28.88 120 GLY B O 1
ATOM 3146 N N . TRP B 1 121 ? 32.269 2.084 16.076 1.00 33.58 121 TRP B N 1
ATOM 3147 C CA . TRP B 1 121 ? 33.629 1.621 15.695 1.00 32.51 121 TRP B CA 1
ATOM 3148 C C . TRP B 1 121 ? 34.706 2.444 16.424 1.00 29.80 121 TRP B C 1
ATOM 3149 O O . TRP B 1 121 ? 35.790 1.872 16.658 1.00 30.51 121 TRP B O 1
ATOM 3160 N N . ASP B 1 122 ? 34.416 3.678 16.847 1.00 26.61 122 ASP B N 1
ATOM 3161 C CA . ASP B 1 122 ? 35.364 4.436 17.707 1.00 27.56 122 ASP B CA 1
ATOM 3162 C C . ASP B 1 122 ? 34.635 5.574 18.411 1.00 27.35 122 ASP B C 1
ATOM 3163 O O . ASP B 1 122 ? 34.404 6.624 17.828 1.00 28.10 122 ASP B O 1
ATOM 3168 N N . PRO B 1 123 ? 34.250 5.409 19.694 1.00 28.06 123 PRO B N 1
ATOM 3169 C CA . PRO B 1 123 ? 34.533 4.199 20.475 1.00 26.69 123 PRO B CA 1
ATOM 3170 C C . PRO B 1 123 ? 33.721 2.967 20.048 1.00 27.18 123 PRO B C 1
ATOM 3171 O O . PRO B 1 123 ? 32.614 3.134 19.527 1.00 27.48 123 PRO B O 1
ATOM 3175 N N . GLY B 1 124 ? 34.274 1.776 20.307 1.00 26.39 124 GLY B N 1
ATOM 3176 C CA . GLY B 1 124 ? 33.680 0.470 19.954 1.00 26.61 124 GLY B CA 1
ATOM 3177 C C . GLY B 1 124 ? 34.732 -0.531 19.502 1.00 26.96 124 GLY B C 1
ATOM 3178 O O . GLY B 1 124 ? 35.662 -0.795 20.307 1.00 25.15 124 GLY B O 1
ATOM 3179 N N . SER B 1 125 ? 34.605 -1.046 18.268 1.00 26.41 125 SER B N 1
ATOM 3180 C CA . SER B 1 125 ? 35.546 -2.008 17.645 1.00 28.84 125 SER B CA 1
ATOM 3181 C C . SER B 1 125 ? 36.976 -1.566 17.931 1.00 28.01 125 SER B C 1
ATOM 3182 O O . SER B 1 125 ? 37.756 -2.384 18.444 1.00 28.93 125 SER B O 1
ATOM 3185 N N . ASP B 1 126 ? 37.319 -0.345 17.514 1.00 26.68 126 ASP B N 1
ATOM 3186 C CA . ASP B 1 126 ? 38.697 0.191 17.622 1.00 26.10 126 ASP B CA 1
ATOM 3187 C C . ASP B 1 126 ? 39.171 0.025 19.072 1.00 25.50 126 ASP B C 1
ATOM 3188 O O . ASP B 1 126 ? 40.349 -0.326 19.269 1.00 23.18 126 ASP B O 1
ATOM 3193 N N . SER B 1 127 ? 38.287 0.251 20.046 1.00 25.67 127 SER B N 1
ATOM 3194 C CA . SER B 1 127 ? 38.599 0.168 21.494 1.00 27.39 127 SER B CA 1
ATOM 3195 C C . SER B 1 127 ? 39.134 -1.231 21.836 1.00 27.74 127 SER B C 1
ATOM 3196 O O . SER B 1 127 ? 40.124 -1.332 22.587 1.00 27.23 127 SER B O 1
ATOM 3199 N N . ILE B 1 128 ? 38.517 -2.280 21.291 1.00 26.72 128 ILE B N 1
ATOM 3200 C CA . ILE B 1 128 ? 38.957 -3.688 21.502 1.00 27.89 128 ILE B CA 1
ATOM 3201 C C . ILE B 1 128 ? 40.344 -3.886 20.873 1.00 28.89 128 ILE B C 1
ATOM 3202 O O . ILE B 1 128 ? 41.216 -4.467 21.536 1.00 31.77 128 ILE B O 1
ATOM 3207 N N . VAL B 1 129 ? 40.567 -3.408 19.650 1.00 27.09 129 VAL B N 1
ATOM 3208 C CA . VAL B 1 129 ? 41.892 -3.545 18.986 1.00 25.56 129 VAL B CA 1
ATOM 3209 C C . VAL B 1 129 ? 42.948 -2.821 19.850 1.00 25.79 129 VAL B C 1
ATOM 3210 O O . VAL B 1 129 ? 44.031 -3.399 20.059 1.00 29.38 129 VAL B O 1
ATOM 3214 N N . ARG B 1 130 ? 42.668 -1.626 20.370 1.00 25.58 130 ARG B N 1
ATOM 3215 C CA . ARG B 1 130 ? 43.653 -0.855 21.188 1.00 27.24 130 ARG B CA 1
ATOM 3216 C C . ARG B 1 130 ? 43.969 -1.651 22.459 1.00 28.75 130 ARG B C 1
ATOM 3217 O O . ARG B 1 130 ? 45.145 -1.651 22.884 1.00 31.29 130 ARG B O 1
ATOM 3225 N N . THR B 1 131 ? 42.954 -2.290 23.048 1.00 27.93 131 THR B N 1
ATOM 3226 C CA . THR B 1 131 ? 43.091 -3.131 24.258 1.00 27.71 131 THR B CA 1
ATOM 3227 C C . THR B 1 131 ? 43.970 -4.340 23.924 1.00 28.50 131 THR B C 1
ATOM 3228 O O . THR B 1 131 ? 44.913 -4.625 24.690 1.00 29.11 131 THR B O 1
ATOM 3232 N N . LEU B 1 132 ? 43.694 -5.020 22.813 1.00 30.04 132 LEU B N 1
ATOM 3233 C CA . LEU B 1 132 ? 44.487 -6.197 22.366 1.00 30.13 132 LEU B CA 1
ATOM 3234 C C . LEU B 1 132 ? 45.957 -5.793 22.200 1.00 28.68 132 LEU B C 1
ATOM 3235 O O . LEU B 1 132 ? 46.847 -6.591 22.510 1.00 27.04 132 LEU B O 1
ATOM 3240 N N . MET B 1 133 ? 46.206 -4.587 21.716 1.00 30.62 133 MET B N 1
ATOM 3241 C CA . MET B 1 133 ? 47.585 -4.148 21.426 1.00 34.41 133 MET B CA 1
ATOM 3242 C C . MET B 1 133 ? 48.380 -4.048 22.733 1.00 32.72 133 MET B C 1
ATOM 3243 O O . MET B 1 133 ? 49.574 -4.391 22.715 1.00 33.93 133 MET B O 1
ATOM 3248 N N . LEU B 1 134 ? 47.749 -3.636 23.832 1.00 31.66 134 LEU B N 1
ATOM 3249 C CA . LEU B 1 134 ? 48.428 -3.558 25.149 1.00 31.58 134 LEU B CA 1
ATOM 3250 C C . LEU B 1 134 ? 48.592 -4.973 25.725 1.00 30.70 134 LEU B C 1
ATOM 3251 O O . LEU B 1 134 ? 49.576 -5.205 26.458 1.00 32.40 134 LEU B O 1
ATOM 3256 N N . ALA B 1 135 ? 47.695 -5.902 25.393 1.00 27.81 135 ALA B N 1
ATOM 3257 C CA . ALA B 1 135 ? 47.783 -7.303 25.864 1.00 28.20 135 ALA B CA 1
ATOM 3258 C C . ALA B 1 135 ? 48.977 -7.987 25.189 1.00 27.06 135 ALA B C 1
ATOM 3259 O O . ALA B 1 135 ? 49.605 -8.865 25.830 1.00 26.52 135 ALA B O 1
ATOM 3261 N N . MET B 1 136 ? 49.277 -7.587 23.953 1.00 25.33 136 MET B N 1
ATOM 3262 C CA . MET B 1 136 ? 50.364 -8.167 23.129 1.00 24.16 136 MET B CA 1
ATOM 3263 C C . MET B 1 136 ? 51.697 -7.459 23.419 1.00 24.39 136 MET B C 1
ATOM 3264 O O . MET B 1 136 ? 52.743 -8.096 23.305 1.00 25.85 136 MET B O 1
ATOM 3269 N N . ALA B 1 137 ? 51.663 -6.180 23.774 1.00 25.25 137 ALA B N 1
ATOM 3270 C CA . ALA B 1 137 ? 52.857 -5.343 24.005 1.00 25.72 137 ALA B CA 1
ATOM 3271 C C . ALA B 1 137 ? 52.471 -4.165 24.892 1.00 27.25 137 ALA B C 1
ATOM 3272 O O . ALA B 1 137 ? 52.114 -3.097 24.398 1.00 27.49 137 ALA B O 1
ATOM 3274 N N . PRO B 1 138 ? 52.515 -4.345 26.232 1.00 27.44 138 PRO B N 1
ATOM 3275 C CA . PRO B 1 138 ? 51.982 -3.357 27.164 1.00 27.28 138 PRO B CA 1
ATOM 3276 C C . PRO B 1 138 ? 52.716 -2.018 27.140 1.00 27.78 138 PRO B C 1
ATOM 3277 O O . PRO B 1 138 ? 52.089 -1.042 27.433 1.00 31.01 138 PRO B O 1
ATOM 3281 N N . LYS B 1 139 ? 54.011 -2.004 26.841 1.00 29.37 139 LYS B N 1
ATOM 3282 C CA . LYS B 1 139 ? 54.798 -0.745 26.737 1.00 32.49 139 LYS B CA 1
ATOM 3283 C C . LYS B 1 139 ? 54.857 -0.314 25.275 1.00 30.56 139 LYS B C 1
ATOM 3284 O O . LYS B 1 139 ? 54.832 -1.194 24.430 1.00 31.68 139 LYS B O 1
ATOM 3290 N N . GLY B 1 140 ? 54.957 0.990 25.028 1.00 29.38 140 GLY B N 1
ATOM 3291 C CA . GLY B 1 140 ? 55.031 1.590 23.686 1.00 29.25 140 GLY B CA 1
ATOM 3292 C C . GLY B 1 140 ? 53.879 2.545 23.447 1.00 30.28 140 GLY B C 1
ATOM 3293 O O . GLY B 1 140 ? 53.181 2.913 24.421 1.00 31.60 140 GLY B O 1
ATOM 3294 N N . ILE B 1 141 ? 53.667 2.919 22.193 1.00 30.19 141 ILE B N 1
ATOM 3295 C CA . ILE B 1 141 ? 52.714 3.992 21.800 1.00 34.44 141 ILE B CA 1
ATOM 3296 C C . ILE B 1 141 ? 51.702 3.435 20.790 1.00 34.36 141 ILE B C 1
ATOM 3297 O O . ILE B 1 141 ? 52.124 2.746 19.822 1.00 35.08 141 ILE B O 1
ATOM 3302 N N . THR B 1 142 ? 50.420 3.742 21.001 1.00 31.66 142 THR B N 1
ATOM 3303 C CA . THR B 1 142 ? 49.322 3.501 20.036 1.00 28.66 142 THR B CA 1
ATOM 3304 C C . THR B 1 142 ? 48.887 4.845 19.445 1.00 28.49 142 THR B C 1
ATOM 3305 O O . THR B 1 142 ? 48.785 5.819 20.212 1.00 31.41 142 THR B O 1
ATOM 3309 N N . TYR B 1 143 ? 48.670 4.896 18.134 1.00 27.76 143 TYR B N 1
ATOM 3310 C CA . TYR B 1 143 ? 48.060 6.052 17.429 1.00 27.80 143 TYR B CA 1
ATOM 3311 C C . TYR B 1 143 ? 46.821 5.548 16.695 1.00 28.12 143 TYR B C 1
ATOM 3312 O O . TYR B 1 143 ? 46.845 4.426 16.171 1.00 27.54 143 TYR B O 1
ATOM 3321 N N . THR B 1 144 ? 45.766 6.355 16.681 1.00 28.63 144 THR B N 1
ATOM 3322 C CA . THR B 1 144 ? 44.538 6.081 15.902 1.00 29.15 144 THR B CA 1
ATOM 3323 C C . THR B 1 144 ? 44.376 7.212 14.887 1.00 29.40 144 THR B C 1
ATOM 3324 O O . THR B 1 144 ? 44.236 8.349 15.317 1.00 33.42 144 THR B O 1
ATOM 3328 N N . ASN B 1 145 ? 44.403 6.884 13.600 1.00 31.47 145 ASN B N 1
ATOM 3329 C CA . ASN B 1 145 ? 44.367 7.831 12.455 1.00 32.37 145 ASN B CA 1
ATOM 3330 C C . ASN B 1 145 ? 43.050 7.645 11.695 1.00 32.58 145 ASN B C 1
ATOM 3331 O O . ASN B 1 145 ? 42.836 6.540 11.139 1.00 33.71 145 ASN B O 1
ATOM 3336 N N . PHE B 1 146 ? 42.193 8.671 11.680 1.00 30.74 146 PHE B N 1
ATOM 3337 C CA . PHE B 1 146 ? 40.826 8.614 11.096 1.00 26.70 146 PHE B CA 1
ATOM 3338 C C . PHE B 1 146 ? 40.813 9.162 9.670 1.00 25.31 146 PHE B C 1
ATOM 3339 O O . PHE B 1 146 ? 41.513 10.143 9.389 1.00 24.19 146 PHE B O 1
ATOM 3347 N N . GLY B 1 147 ? 40.021 8.526 8.806 1.00 26.44 147 GLY B N 1
ATOM 3348 C CA . GLY B 1 147 ? 39.591 9.073 7.504 1.00 26.40 147 GLY B CA 1
ATOM 3349 C C . GLY B 1 147 ? 40.401 8.497 6.352 1.00 26.08 147 GLY B C 1
ATOM 3350 O O . GLY B 1 147 ? 41.176 7.571 6.540 1.00 25.89 147 GLY B O 1
ATOM 3351 N N . PRO B 1 148 ? 40.276 9.053 5.131 1.00 27.27 148 PRO B N 1
ATOM 3352 C CA . PRO B 1 148 ? 39.406 10.202 4.897 1.00 27.38 148 PRO B CA 1
ATOM 3353 C C . PRO B 1 148 ? 37.935 9.850 5.159 1.00 28.44 148 PRO B C 1
ATOM 3354 O O . PRO B 1 148 ? 37.520 8.775 4.803 1.00 32.13 148 PRO B O 1
ATOM 3358 N N . GLY B 1 149 ? 37.210 10.755 5.811 1.00 28.80 149 GLY B N 1
ATOM 3359 C CA . GLY B 1 149 ? 35.762 10.645 6.060 1.00 29.45 149 GLY B CA 1
ATOM 3360 C C . GLY B 1 149 ? 35.146 11.967 6.497 1.00 29.16 149 GLY B C 1
ATOM 3361 O O . GLY B 1 149 ? 35.898 12.891 6.816 1.00 27.25 149 GLY B O 1
ATOM 3362 N N . MET B 1 150 ? 33.818 12.063 6.486 1.00 30.42 150 MET B N 1
ATOM 3363 C CA . MET B 1 150 ? 33.090 13.272 6.943 1.00 33.59 150 MET B CA 1
ATOM 3364 C C . MET B 1 150 ? 33.118 13.290 8.474 1.00 33.66 150 MET B C 1
ATOM 3365 O O . MET B 1 150 ? 33.091 12.202 9.064 1.00 32.51 150 MET B O 1
ATOM 3370 N N . SER B 1 151 ? 33.262 14.476 9.072 1.00 34.90 151 SER B N 1
ATOM 3371 C CA . SER B 1 151 ? 33.048 14.733 10.518 1.00 36.66 151 SER B CA 1
ATOM 3372 C C . SER B 1 151 ? 31.797 15.604 10.676 1.00 39.86 151 SER B C 1
ATOM 3373 O O . SER B 1 151 ? 31.866 16.804 10.320 1.00 45.41 151 SER B O 1
ATOM 3376 N N . MET B 1 152 ? 30.700 15.022 11.161 1.00 42.93 152 MET B N 1
ATOM 3377 C CA . MET B 1 152 ? 29.431 15.756 11.396 1.00 49.98 152 MET B CA 1
ATOM 3378 C C . MET B 1 152 ? 29.675 16.888 12.417 1.00 47.14 152 MET B C 1
ATOM 3379 O O . MET B 1 152 ? 29.285 18.043 12.126 1.00 43.45 152 MET B O 1
ATOM 3384 N N . GLY B 1 153 ? 30.333 16.597 13.545 1.00 44.63 153 GLY B N 1
ATOM 3385 C CA . GLY B 1 153 ? 30.721 17.610 14.547 1.00 45.47 153 GLY B CA 1
ATOM 3386 C C . GLY B 1 153 ? 31.321 18.851 13.899 1.00 47.92 153 GLY B C 1
ATOM 3387 O O . GLY B 1 153 ? 30.811 19.959 14.163 1.00 49.09 153 GLY B O 1
ATOM 3388 N N . HIS B 1 154 ? 32.337 18.668 13.045 1.00 47.94 154 HIS B N 1
ATOM 3389 C CA . HIS B 1 154 ? 33.119 19.750 12.387 1.00 46.33 154 HIS B CA 1
ATOM 3390 C C . HIS B 1 154 ? 32.281 20.419 11.289 1.00 44.33 154 HIS B C 1
ATOM 3391 O O . HIS B 1 154 ? 32.433 21.649 11.093 1.00 45.22 154 HIS B O 1
ATOM 3398 N N . SER B 1 155 ? 31.428 19.660 10.596 1.00 42.90 155 SER B N 1
ATOM 3399 C CA . SER B 1 155 ? 30.502 20.202 9.565 1.00 45.09 155 SER B CA 1
ATOM 3400 C C . SER B 1 155 ? 29.558 21.229 10.220 1.00 44.33 155 SER B C 1
ATOM 3401 O O . SER B 1 155 ? 29.469 22.367 9.729 1.00 43.06 155 SER B O 1
ATOM 3404 N N . VAL B 1 156 ? 28.907 20.830 11.315 1.00 46.77 156 VAL B N 1
ATOM 3405 C CA . VAL B 1 156 ? 27.994 21.665 12.156 1.00 48.07 156 VAL B CA 1
ATOM 3406 C C . VAL B 1 156 ? 28.723 22.940 12.602 1.00 47.90 156 VAL B C 1
ATOM 3407 O O . VAL B 1 156 ? 28.187 24.046 12.384 1.00 50.29 156 VAL B O 1
ATOM 3411 N N . ALA B 1 157 ? 29.892 22.787 13.220 1.00 47.18 157 ALA B N 1
ATOM 3412 C CA . ALA B 1 157 ? 30.711 23.893 13.760 1.00 47.26 157 ALA B CA 1
ATOM 3413 C C . ALA B 1 157 ? 31.009 24.917 12.665 1.00 46.33 157 ALA B C 1
ATOM 3414 O O . ALA B 1 157 ? 31.065 26.116 12.988 1.00 53.74 157 ALA B O 1
ATOM 3416 N N . ALA B 1 158 ? 31.210 24.478 11.422 1.00 43.88 158 ALA B N 1
ATOM 3417 C CA . ALA B 1 158 ? 31.547 25.382 10.302 1.00 47.81 158 ALA B CA 1
ATOM 3418 C C . ALA B 1 158 ? 30.268 26.036 9.774 1.00 46.13 158 ALA B C 1
ATOM 3419 O O . ALA B 1 158 ? 30.332 27.224 9.448 1.00 46.00 158 ALA B O 1
ATOM 3421 N N . LYS B 1 159 ? 29.168 25.277 9.692 1.00 51.65 159 LYS B N 1
ATOM 3422 C CA . LYS B 1 159 ? 27.819 25.745 9.249 1.00 60.35 159 LYS B CA 1
ATOM 3423 C C . LYS B 1 159 ? 27.359 26.889 10.172 1.00 61.11 159 LYS B C 1
ATOM 3424 O O . LYS B 1 159 ? 26.845 27.918 9.658 1.00 60.03 159 LYS B O 1
ATOM 3430 N N . ALA B 1 160 ? 27.614 26.741 11.476 1.00 60.39 160 ALA B N 1
ATOM 3431 C CA . ALA B 1 160 ? 27.212 27.669 12.562 1.00 61.88 160 ALA B CA 1
ATOM 3432 C C . ALA B 1 160 ? 28.138 28.898 12.626 1.00 58.36 160 ALA B C 1
ATOM 3433 O O . ALA B 1 160 ? 28.300 29.447 13.712 1.00 58.29 160 ALA B O 1
ATOM 3435 N N . ILE B 1 161 ? 28.703 29.340 11.504 1.00 56.64 161 ILE B N 1
ATOM 3436 C CA . ILE B 1 161 ? 29.531 30.578 11.428 1.00 55.63 161 ILE B CA 1
ATOM 3437 C C . ILE B 1 161 ? 28.841 31.545 10.463 1.00 63.16 161 ILE B C 1
ATOM 3438 O O . ILE B 1 161 ? 28.092 31.057 9.574 1.00 66.64 161 ILE B O 1
ATOM 3443 N N . GLU B 1 162 ? 29.054 32.855 10.663 1.00 68.48 162 GLU B N 1
ATOM 3444 C CA . GLU B 1 162 ? 28.432 33.940 9.849 1.00 67.73 162 GLU B CA 1
ATOM 3445 C C . GLU B 1 162 ? 28.978 33.829 8.422 1.00 62.89 162 GLU B C 1
ATOM 3446 O O . GLU B 1 162 ? 30.209 33.780 8.268 1.00 71.32 162 GLU B O 1
ATOM 3452 N N . GLY B 1 163 ? 28.092 33.793 7.429 1.00 61.81 163 GLY B N 1
ATOM 3453 C CA . GLY B 1 163 ? 28.432 33.789 5.995 1.00 62.47 163 GLY B CA 1
ATOM 3454 C C . GLY B 1 163 ? 28.331 32.404 5.383 1.00 62.67 163 GLY B C 1
ATOM 3455 O O . GLY B 1 163 ? 28.455 32.302 4.149 1.00 62.87 163 GLY B O 1
ATOM 3456 N N . VAL B 1 164 ? 28.098 31.383 6.206 1.00 61.11 164 VAL B N 1
ATOM 3457 C CA . VAL B 1 164 ? 28.117 29.953 5.792 1.00 58.65 164 VAL B CA 1
ATOM 3458 C C . VAL B 1 164 ? 26.673 29.457 5.752 1.00 57.76 164 VAL B C 1
ATOM 3459 O O . VAL B 1 164 ? 26.080 29.318 6.848 1.00 55.73 164 VAL B O 1
ATOM 3463 N N . LYS B 1 165 ? 26.140 29.222 4.547 1.00 53.01 165 LYS B N 1
ATOM 3464 C CA . LYS B 1 165 ? 24.800 28.612 4.344 1.00 55.41 165 LYS B CA 1
ATOM 3465 C C . LYS B 1 165 ? 24.904 27.136 4.740 1.00 52.36 165 LYS B C 1
ATOM 3466 O O . LYS B 1 165 ? 24.167 26.717 5.643 1.00 49.88 165 LYS B O 1
ATOM 3472 N N . ASP B 1 166 ? 25.818 26.395 4.105 1.00 52.54 166 ASP B N 1
ATOM 3473 C CA . ASP B 1 166 ? 26.064 24.946 4.360 1.00 50.27 166 ASP B CA 1
ATOM 3474 C C . ASP B 1 166 ? 27.580 24.691 4.367 1.00 47.51 166 ASP B C 1
ATOM 3475 O O . ASP B 1 166 ? 28.347 25.490 3.777 1.00 46.41 166 ASP B O 1
ATOM 3480 N N . ALA B 1 167 ? 27.997 23.602 5.007 1.00 43.44 167 ALA B N 1
ATOM 3481 C CA . ALA B 1 167 ? 29.421 23.231 5.144 1.00 42.89 167 ALA B CA 1
ATOM 3482 C C . ALA B 1 167 ? 29.567 21.714 5.216 1.00 40.44 167 ALA B C 1
ATOM 3483 O O . ALA B 1 167 ? 28.665 21.039 5.748 1.00 37.32 167 ALA B O 1
ATOM 3485 N N . LEU B 1 168 ? 30.680 21.213 4.684 1.00 40.18 168 LEU B N 1
ATOM 3486 C CA . LEU B 1 168 ? 31.136 19.813 4.842 1.00 37.64 168 LEU B CA 1
ATOM 3487 C C . LEU B 1 168 ? 32.600 19.851 5.298 1.00 35.12 168 LEU B C 1
ATOM 3488 O O . LEU B 1 168 ? 33.406 20.470 4.596 1.00 34.94 168 LEU B O 1
ATOM 3493 N N . SER B 1 169 ? 32.916 19.233 6.434 1.00 35.01 169 SER B N 1
ATOM 3494 C CA . SER B 1 169 ? 34.302 19.065 6.942 1.00 35.84 169 SER B CA 1
ATOM 3495 C C . SER B 1 169 ? 34.749 17.617 6.730 1.00 34.77 169 SER B C 1
ATOM 3496 O O . SER B 1 169 ? 34.063 16.707 7.254 1.00 32.56 169 SER B O 1
ATOM 3499 N N . MET B 1 170 ? 35.869 17.434 6.020 1.00 33.10 170 MET B N 1
ATOM 3500 C CA . MET B 1 170 ? 36.546 16.122 5.845 1.00 33.74 170 MET B CA 1
ATOM 3501 C C . MET B 1 170 ? 37.694 15.999 6.857 1.00 31.61 170 MET B C 1
ATOM 3502 O O . MET B 1 170 ? 38.430 16.976 7.060 1.00 31.76 170 MET B O 1
ATOM 3507 N N . THR B 1 171 ? 37.824 14.836 7.477 1.00 30.49 171 THR B N 1
ATOM 3508 C CA . THR B 1 171 ? 38.955 14.462 8.358 1.00 30.64 171 THR B CA 1
ATOM 3509 C C . THR B 1 171 ? 39.952 13.646 7.541 1.00 28.81 171 THR B C 1
ATOM 3510 O O . THR B 1 171 ? 39.545 12.624 6.995 1.00 25.16 171 THR B O 1
ATOM 3514 N N . ILE B 1 172 ? 41.206 14.097 7.486 1.00 28.48 172 ILE B N 1
ATOM 3515 C CA . ILE B 1 172 ? 42.301 13.499 6.673 1.00 27.33 172 ILE B CA 1
ATOM 3516 C C . ILE B 1 172 ? 43.420 13.063 7.610 1.00 25.19 172 ILE B C 1
ATOM 3517 O O . ILE B 1 172 ? 43.951 13.859 8.360 1.00 25.75 172 ILE B O 1
ATOM 3522 N N . PRO B 1 173 ? 43.835 11.788 7.587 1.00 25.05 173 PRO B N 1
ATOM 3523 C CA . PRO B 1 173 ? 44.888 11.325 8.483 1.00 25.02 173 PRO B CA 1
ATOM 3524 C C . PRO B 1 173 ? 46.275 11.698 7.945 1.00 24.54 173 PRO B C 1
ATOM 3525 O O . PRO B 1 173 ? 46.532 11.447 6.790 1.00 26.03 173 PRO B O 1
ATOM 3529 N N . LEU B 1 174 ? 47.112 12.285 8.799 1.00 25.22 174 LEU B N 1
ATOM 3530 C CA . LEU B 1 174 ? 48.519 12.636 8.506 1.00 26.22 174 LEU B CA 1
ATOM 3531 C C . LEU B 1 174 ? 49.470 11.816 9.390 1.00 28.32 174 LEU B C 1
ATOM 3532 O O . LEU B 1 174 ? 50.678 12.087 9.334 1.00 30.24 174 LEU B O 1
ATOM 3537 N N . GLY B 1 175 ? 48.973 10.821 10.132 1.00 29.70 175 GLY B N 1
ATOM 3538 C CA . GLY B 1 175 ? 49.817 9.959 10.987 1.00 30.95 175 GLY B CA 1
ATOM 3539 C C . GLY B 1 175 ? 49.964 10.478 12.414 1.00 31.11 175 GLY B C 1
ATOM 3540 O O . GLY B 1 175 ? 49.635 11.647 12.655 1.00 29.28 175 GLY B O 1
ATOM 3541 N N . THR B 1 176 ? 50.387 9.599 13.330 1.00 31.34 176 THR B N 1
ATOM 3542 C CA . THR B 1 176 ? 50.616 9.860 14.784 1.00 31.46 176 THR B CA 1
ATOM 3543 C C . THR B 1 176 ? 49.484 10.726 15.354 1.00 28.98 176 THR B C 1
ATOM 3544 O O . THR B 1 176 ? 49.773 11.629 16.151 1.00 30.33 176 THR B O 1
ATOM 3548 N N . GLY B 1 177 ? 48.246 10.409 14.984 1.00 27.82 177 GLY B N 1
ATOM 3549 C CA . GLY B 1 177 ? 47.002 10.991 15.520 1.00 29.95 177 GLY B CA 1
ATOM 3550 C C . GLY B 1 177 ? 46.750 12.426 15.067 1.00 31.97 177 GLY B C 1
ATOM 3551 O O . GLY B 1 177 ? 45.817 13.055 15.606 1.00 34.69 177 GLY B O 1
ATOM 3552 N N . VAL B 1 178 ? 47.569 12.945 14.151 1.00 32.00 178 VAL B N 1
ATOM 3553 C CA . VAL B 1 178 ? 47.474 14.330 13.612 1.00 31.89 178 VAL B CA 1
ATOM 3554 C C . VAL B 1 178 ? 46.561 14.327 12.386 1.00 30.95 178 VAL B C 1
ATOM 3555 O O . VAL B 1 178 ? 46.736 13.450 11.527 1.00 28.59 178 VAL B O 1
ATOM 3559 N N . HIS B 1 179 ? 45.672 15.316 12.299 1.00 31.69 179 HIS B N 1
ATOM 3560 C CA . HIS B 1 179 ? 44.565 15.362 11.310 1.00 32.12 179 HIS B CA 1
ATOM 3561 C C . HIS B 1 179 ? 44.612 16.686 10.551 1.00 30.10 179 HIS B C 1
ATOM 3562 O O . HIS B 1 179 ? 44.996 17.706 11.132 1.00 29.16 179 HIS B O 1
ATOM 3569 N N . ARG B 1 180 ? 44.340 16.615 9.256 1.00 29.70 180 ARG B N 1
ATOM 3570 C CA . ARG B 1 180 ? 44.097 17.769 8.368 1.00 30.55 180 ARG B CA 1
ATOM 3571 C C . ARG B 1 180 ? 42.586 17.885 8.221 1.00 31.12 180 ARG B C 1
ATOM 3572 O O . ARG B 1 180 ? 41.942 16.833 8.161 1.00 35.99 180 ARG B O 1
ATOM 3580 N N . ARG B 1 181 ? 42.034 19.095 8.177 1.00 31.33 181 ARG B N 1
ATOM 3581 C CA . ARG B 1 181 ? 40.578 19.283 7.972 1.00 32.39 181 ARG B CA 1
ATOM 3582 C C . ARG B 1 181 ? 40.352 20.022 6.664 1.00 32.43 181 ARG B C 1
ATOM 3583 O O . ARG B 1 181 ? 40.879 21.125 6.536 1.00 33.55 181 ARG B O 1
ATOM 3591 N N . MET B 1 182 ? 39.655 19.394 5.720 1.00 32.85 182 MET B N 1
ATOM 3592 C CA . MET B 1 182 ? 39.285 20.018 4.423 1.00 34.91 182 MET B CA 1
ATOM 3593 C C . MET B 1 182 ? 37.828 20.452 4.528 1.00 33.94 182 MET B C 1
ATOM 3594 O O . MET B 1 182 ? 36.972 19.574 4.691 1.00 33.34 182 MET B O 1
ATOM 3599 N N . VAL B 1 183 ? 37.581 21.760 4.555 1.00 32.25 183 VAL B N 1
ATOM 3600 C CA . VAL B 1 183 ? 36.218 22.311 4.775 1.00 32.27 183 VAL B CA 1
ATOM 3601 C C . VAL B 1 183 ? 35.742 22.913 3.458 1.00 34.48 183 VAL B C 1
ATOM 3602 O O . VAL B 1 183 ? 36.454 23.782 2.914 1.00 35.04 183 VAL B O 1
ATOM 3606 N N . TYR B 1 184 ? 34.598 22.435 2.972 1.00 33.63 184 TYR B N 1
ATOM 3607 C CA . TYR B 1 184 ? 33.902 22.926 1.758 1.00 34.62 184 TYR B CA 1
ATOM 3608 C C . TYR B 1 184 ? 32.661 23.711 2.209 1.00 35.15 184 TYR B C 1
ATOM 3609 O O . TYR B 1 184 ? 31.868 23.162 3.010 1.00 30.64 184 TYR B O 1
ATOM 3618 N N . VAL B 1 185 ? 32.531 24.973 1.765 1.00 37.10 185 VAL B N 1
ATOM 3619 C CA . VAL B 1 185 ? 31.457 25.909 2.228 1.00 38.44 185 VAL B CA 1
ATOM 3620 C C . VAL B 1 185 ? 30.667 26.457 1.038 1.00 39.38 185 VAL B C 1
ATOM 3621 O O . VAL B 1 185 ? 31.276 26.799 0.001 1.00 34.95 185 VAL B O 1
ATOM 3625 N N . GLU B 1 186 ? 29.344 26.469 1.215 1.00 45.64 186 GLU B N 1
ATOM 3626 C CA . GLU B 1 186 ? 28.336 27.290 0.494 1.00 52.66 186 GLU B CA 1
ATOM 3627 C C . GLU B 1 186 ? 28.204 28.621 1.245 1.00 52.84 186 GLU B C 1
ATOM 3628 O O . GLU B 1 186 ? 27.836 28.590 2.442 1.00 48.31 186 GLU B O 1
ATOM 3634 N N . LEU B 1 187 ? 28.507 29.743 0.587 1.00 57.48 187 LEU B N 1
ATOM 3635 C CA . LEU B 1 187 ? 28.434 31.098 1.199 1.00 60.44 187 LEU B CA 1
ATOM 3636 C C . LEU B 1 187 ? 27.002 31.642 1.118 1.00 61.83 187 LEU B C 1
ATOM 3637 O O . LEU B 1 187 ? 26.343 31.434 0.092 1.00 60.54 187 LEU B O 1
ATOM 3642 N N . GLU B 1 188 ? 26.534 32.324 2.166 1.00 66.45 188 GLU B N 1
ATOM 3643 C CA . GLU B 1 188 ? 25.249 33.080 2.127 1.00 66.40 188 GLU B CA 1
ATOM 3644 C C . GLU B 1 188 ? 25.448 34.235 1.138 1.00 67.64 188 GLU B C 1
ATOM 3645 O O . GLU B 1 188 ? 26.582 34.802 1.132 1.00 67.89 188 GLU B O 1
ATOM 3651 N N . ALA B 1 189 ? 24.438 34.524 0.289 1.00 66.29 189 ALA B N 1
ATOM 3652 C CA . ALA B 1 189 ? 24.460 35.638 -0.697 1.00 61.33 189 ALA B CA 1
ATOM 3653 C C . ALA B 1 189 ? 24.987 36.888 0.037 1.00 57.10 189 ALA B C 1
ATOM 3654 O O . ALA B 1 189 ? 24.396 37.258 1.077 1.00 50.43 189 ALA B O 1
ATOM 3656 N N . GLY B 1 190 ? 26.147 37.412 -0.370 1.00 54.33 190 GLY B N 1
ATOM 3657 C CA . GLY B 1 190 ? 26.714 38.669 0.166 1.00 60.01 190 GLY B CA 1
ATOM 3658 C C . GLY B 1 190 ? 27.711 38.507 1.315 1.00 66.00 190 GLY B C 1
ATOM 3659 O O . GLY B 1 190 ? 28.114 39.530 1.886 1.00 70.15 190 GLY B O 1
ATOM 3660 N N . ALA B 1 191 ? 28.134 37.288 1.663 1.00 69.21 191 ALA B N 1
ATOM 3661 C CA . ALA B 1 191 ? 29.216 37.047 2.652 1.00 59.30 191 ALA B CA 1
ATOM 3662 C C . ALA B 1 191 ? 30.576 37.300 1.995 1.00 55.99 191 ALA B C 1
ATOM 3663 O O . ALA B 1 191 ? 30.675 37.197 0.752 1.00 51.59 191 ALA B O 1
ATOM 3665 N N . ASN B 1 192 ? 31.589 37.624 2.805 1.00 58.21 192 ASN B N 1
ATOM 3666 C CA . ASN B 1 192 ? 32.991 37.855 2.354 1.00 63.97 192 ASN B CA 1
ATOM 3667 C C . ASN B 1 192 ? 33.804 36.577 2.599 1.00 69.58 192 ASN B C 1
ATOM 3668 O O . ASN B 1 192 ? 33.930 36.184 3.776 1.00 74.63 192 ASN B O 1
ATOM 3673 N N . PHE B 1 193 ? 34.358 35.956 1.552 1.00 65.73 193 PHE B N 1
ATOM 3674 C CA . PHE B 1 193 ? 35.066 34.652 1.668 1.00 61.77 193 PHE B CA 1
ATOM 3675 C C . PHE B 1 193 ? 36.172 34.745 2.727 1.00 60.48 193 PHE B C 1
ATOM 3676 O O . PHE B 1 193 ? 36.159 33.903 3.652 1.00 64.12 193 PHE B O 1
ATOM 3684 N N . ASN B 1 194 ? 37.079 35.725 2.622 1.00 56.13 194 ASN B N 1
ATOM 3685 C CA . ASN B 1 194 ? 38.317 35.770 3.445 1.00 56.45 194 ASN B CA 1
ATOM 3686 C C . ASN B 1 194 ? 37.965 35.883 4.927 1.00 58.29 194 ASN B C 1
ATOM 3687 O O . ASN B 1 194 ? 38.758 35.365 5.725 1.00 63.81 194 ASN B O 1
ATOM 3692 N N . GLN B 1 195 ? 36.846 36.526 5.273 1.00 61.00 195 GLN B N 1
ATOM 3693 C CA . GLN B 1 195 ? 36.369 36.657 6.681 1.00 68.12 195 GLN B CA 1
ATOM 3694 C C . GLN B 1 195 ? 35.906 35.277 7.154 1.00 63.87 195 GLN B C 1
ATOM 3695 O O . GLN B 1 195 ? 36.300 34.873 8.262 1.00 56.71 195 GLN B O 1
ATOM 3701 N N . VAL B 1 196 ? 35.113 34.587 6.331 1.00 64.60 196 VAL B N 1
ATOM 3702 C CA . VAL B 1 196 ? 34.529 33.239 6.628 1.00 67.26 196 VAL B CA 1
ATOM 3703 C C . VAL B 1 196 ? 35.680 32.238 6.829 1.00 62.65 196 VAL B C 1
ATOM 3704 O O . VAL B 1 196 ? 35.694 31.544 7.873 1.00 55.87 196 VAL B O 1
ATOM 3708 N N . GLU B 1 197 ? 36.625 32.201 5.882 1.00 55.93 197 GLU B N 1
ATOM 3709 C CA . GLU B 1 197 ? 37.838 31.341 5.908 1.00 51.79 197 GLU B CA 1
ATOM 3710 C C . GLU B 1 197 ? 38.596 31.535 7.237 1.00 54.44 197 GLU B C 1
ATOM 3711 O O . GLU B 1 197 ? 38.788 30.526 7.950 1.00 51.03 197 GLU B O 1
ATOM 3717 N N . GLN B 1 198 ? 38.987 32.770 7.575 1.00 56.94 198 GLN B N 1
ATOM 3718 C CA . GLN B 1 198 ? 39.768 33.104 8.805 1.00 62.97 198 GLN B CA 1
ATOM 3719 C C . GLN B 1 198 ? 38.988 32.719 10.064 1.00 53.42 198 GLN B C 1
ATOM 3720 O O . GLN B 1 198 ? 39.627 32.299 11.054 1.00 48.80 198 GLN B O 1
ATOM 3726 N N . ALA B 1 199 ? 37.666 32.882 10.033 1.00 47.32 199 ALA B N 1
ATOM 3727 C CA . ALA B 1 199 ? 36.742 32.638 11.171 1.00 49.54 199 ALA B CA 1
ATOM 3728 C C . ALA B 1 199 ? 36.636 31.134 11.430 1.00 50.99 199 ALA B C 1
ATOM 3729 O O . ALA B 1 199 ? 36.621 30.738 12.627 1.00 53.49 199 ALA B O 1
ATOM 3731 N N . ILE B 1 200 ? 36.556 30.336 10.356 1.00 48.33 200 ILE B N 1
ATOM 3732 C CA . ILE B 1 200 ? 36.527 28.845 10.423 1.00 48.79 200 ILE B CA 1
ATOM 3733 C C . ILE B 1 200 ? 37.860 28.361 10.994 1.00 45.24 200 ILE B C 1
ATOM 3734 O O . ILE B 1 200 ? 37.837 27.497 11.881 1.00 44.06 200 ILE B O 1
ATOM 3739 N N . LYS B 1 201 ? 38.969 28.904 10.492 1.00 44.38 201 LYS B N 1
ATOM 3740 C CA . LYS B 1 201 ? 40.345 28.495 10.880 1.00 45.18 201 LYS B CA 1
ATOM 3741 C C . LYS B 1 201 ? 40.606 28.861 12.346 1.00 47.65 201 LYS B C 1
ATOM 3742 O O . LYS B 1 201 ? 41.339 28.097 13.004 1.00 51.24 201 LYS B O 1
ATOM 3748 N N . ALA B 1 202 ? 39.993 29.941 12.847 1.00 46.89 202 ALA B N 1
ATOM 3749 C CA . ALA B 1 202 ? 40.199 30.464 14.219 1.00 45.09 202 ALA B CA 1
ATOM 3750 C C . ALA B 1 202 ? 39.207 29.836 15.206 1.00 41.85 202 ALA B C 1
ATOM 3751 O O . ALA B 1 202 ? 39.508 29.868 16.404 1.00 43.38 202 ALA B O 1
ATOM 3753 N N . ASP B 1 203 ? 38.089 29.273 14.738 1.00 41.31 203 ASP B N 1
ATOM 3754 C CA . ASP B 1 203 ? 37.067 28.608 15.598 1.00 47.81 203 ASP B CA 1
ATOM 3755 C C . ASP B 1 203 ? 37.747 27.513 16.438 1.00 52.27 203 ASP B C 1
ATOM 3756 O O . ASP B 1 203 ? 38.722 26.926 15.961 1.00 55.39 203 ASP B O 1
ATOM 3761 N N . SER B 1 204 ? 37.253 27.243 17.647 1.00 56.16 204 SER B N 1
ATOM 3762 C CA . SER B 1 204 ? 37.875 26.298 18.616 1.00 60.35 204 SER B CA 1
ATOM 3763 C C . SER B 1 204 ? 37.917 24.868 18.045 1.00 57.77 204 SER B C 1
ATOM 3764 O O . SER B 1 204 ? 38.836 24.111 18.405 1.00 57.12 204 SER B O 1
ATOM 3767 N N . TYR B 1 205 ? 36.972 24.506 17.178 1.00 53.62 205 TYR B N 1
ATOM 3768 C CA . TYR B 1 205 ? 36.876 23.154 16.574 1.00 54.69 205 TYR B CA 1
ATOM 3769 C C . TYR B 1 205 ? 37.985 22.922 15.539 1.00 47.88 205 TYR B C 1
ATOM 3770 O O . TYR B 1 205 ? 38.162 21.756 15.190 1.00 48.78 205 TYR B O 1
ATOM 3779 N N . PHE B 1 206 ? 38.688 23.960 15.064 1.00 43.30 206 PHE B N 1
ATOM 3780 C CA . PHE B 1 206 ? 39.636 23.884 13.918 1.00 44.48 206 PHE B CA 1
ATOM 3781 C C . PHE B 1 206 ? 41.013 24.491 14.222 1.00 45.32 206 PHE B C 1
ATOM 3782 O O . PHE B 1 206 ? 41.929 24.290 13.407 1.00 46.07 206 PHE B O 1
ATOM 3790 N N . SER B 1 207 ? 41.159 25.262 15.300 1.00 46.24 207 SER B N 1
ATOM 3791 C CA . SER B 1 207 ? 42.346 26.130 15.537 1.00 43.03 207 SER B CA 1
ATOM 3792 C C . SER B 1 207 ? 43.571 25.287 15.914 1.00 40.81 207 SER B C 1
ATOM 3793 O O . SER B 1 207 ? 44.690 25.780 15.711 1.00 42.14 207 SER B O 1
ATOM 3796 N N . SER B 1 208 ? 43.365 24.070 16.421 1.00 38.74 208 SER B N 1
ATOM 3797 C CA . SER B 1 208 ? 44.416 23.092 16.805 1.00 40.24 208 SER B CA 1
ATOM 3798 C C . SER B 1 208 ? 45.014 22.410 15.571 1.00 40.51 208 SER B C 1
ATOM 3799 O O . SER B 1 208 ? 46.086 21.805 15.710 1.00 42.28 208 SER B O 1
ATOM 3802 N N . ASP B 1 209 ? 44.316 22.438 14.432 1.00 37.43 209 ASP B N 1
ATOM 3803 C CA . ASP B 1 209 ? 44.558 21.519 13.296 1.00 36.12 209 ASP B CA 1
ATOM 3804 C C . ASP B 1 209 ? 44.823 22.319 12.019 1.00 33.56 209 ASP B C 1
ATOM 3805 O O . ASP B 1 209 ? 44.200 23.384 11.825 1.00 33.65 209 ASP B O 1
ATOM 3810 N N . GLU B 1 210 ? 45.697 21.790 11.166 1.00 31.87 210 GLU B N 1
ATOM 3811 C CA . GLU B 1 210 ? 45.858 22.243 9.764 1.00 31.95 210 GLU B CA 1
ATOM 3812 C C . GLU B 1 210 ? 44.468 22.174 9.128 1.00 32.57 210 GLU B C 1
ATOM 3813 O O . GLU B 1 210 ? 43.893 21.072 9.081 1.00 36.54 210 GLU B O 1
ATOM 3819 N N . THR B 1 211 ? 43.936 23.320 8.709 1.00 33.16 211 THR B N 1
ATOM 3820 C CA . THR B 1 211 ? 42.567 23.466 8.164 1.00 32.32 211 THR B CA 1
ATOM 3821 C C . THR B 1 211 ? 42.635 24.232 6.844 1.00 33.24 211 THR B C 1
ATOM 3822 O O . THR B 1 211 ? 43.279 25.281 6.813 1.00 36.04 211 THR B O 1
ATOM 3826 N N . HIS B 1 212 ? 42.017 23.693 5.797 1.00 33.08 212 HIS B N 1
ATOM 3827 C CA . HIS B 1 212 ? 41.873 24.327 4.463 1.00 31.95 212 HIS B CA 1
ATOM 3828 C C . HIS B 1 212 ? 40.382 24.578 4.237 1.00 32.45 212 HIS B C 1
ATOM 3829 O O . HIS B 1 212 ? 39.559 23.774 4.724 1.00 30.15 212 HIS B O 1
ATOM 3836 N N . VAL B 1 213 ? 40.038 25.672 3.563 1.00 35.05 213 VAL B N 1
ATOM 3837 C CA . VAL B 1 213 ? 38.626 26.041 3.261 1.00 35.00 213 VAL B CA 1
ATOM 3838 C C . VAL B 1 213 ? 38.523 26.364 1.773 1.00 34.97 213 VAL B C 1
ATOM 3839 O O . VAL B 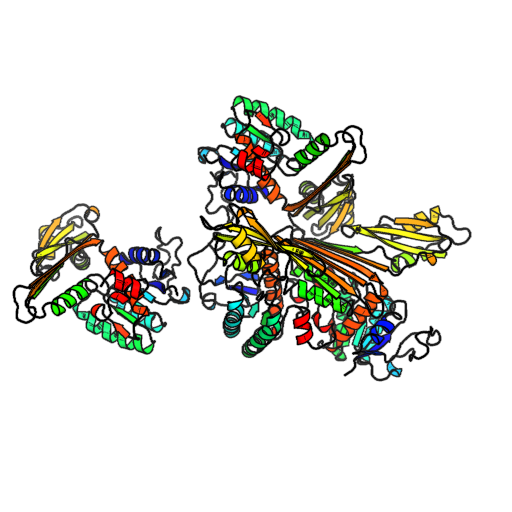1 213 ? 39.329 27.165 1.297 1.00 38.58 213 VAL B O 1
ATOM 3843 N N . LYS B 1 214 ? 37.607 25.702 1.073 1.00 36.67 214 LYS B N 1
ATOM 3844 C CA . LYS B 1 214 ? 37.306 25.970 -0.353 1.00 42.98 214 LYS B CA 1
ATOM 3845 C C . LYS B 1 214 ? 35.810 26.300 -0.463 1.00 42.25 214 LYS B C 1
ATOM 3846 O O . LYS B 1 214 ? 34.997 25.704 0.266 1.00 36.81 214 LYS B O 1
ATOM 3852 N N . GLN B 1 215 ? 35.471 27.275 -1.303 1.00 44.75 215 GLN B N 1
ATOM 3853 C CA . GLN B 1 215 ? 34.066 27.643 -1.599 1.00 46.62 215 GLN B CA 1
ATOM 3854 C C . GLN B 1 215 ? 33.562 26.727 -2.714 1.00 41.87 215 GLN B C 1
ATOM 3855 O O . GLN B 1 215 ? 34.345 26.447 -3.636 1.00 38.72 215 GLN B O 1
ATOM 3861 N N . VAL B 1 216 ? 32.310 26.277 -2.622 1.00 43.64 216 VAL B N 1
ATOM 3862 C CA . VAL B 1 216 ? 31.666 25.403 -3.650 1.00 49.03 216 VAL B CA 1
ATOM 3863 C C . VAL B 1 216 ? 30.216 25.861 -3.854 1.00 50.76 216 VAL B C 1
ATOM 3864 O O . VAL B 1 216 ? 29.685 26.567 -2.967 1.00 43.68 216 VAL B O 1
ATOM 3868 N N . ASP B 1 217 ? 29.619 25.452 -4.979 1.00 56.46 217 ASP B N 1
ATOM 3869 C CA . ASP B 1 217 ? 28.183 25.649 -5.327 1.00 59.75 217 ASP B CA 1
ATOM 3870 C C . ASP B 1 217 ? 27.319 24.756 -4.421 1.00 58.21 217 ASP B C 1
ATOM 3871 O O . ASP B 1 217 ? 26.554 25.312 -3.622 1.00 56.89 217 ASP B O 1
ATOM 3876 N N . SER B 1 218 ? 27.441 23.427 -4.566 1.00 55.91 218 SER B N 1
ATOM 3877 C CA . SER B 1 218 ? 26.646 22.374 -3.873 1.00 51.31 218 SER B CA 1
ATOM 3878 C C . SER B 1 218 ? 27.592 21.569 -2.975 1.00 45.99 218 SER B C 1
ATOM 3879 O O . SER B 1 218 ? 28.458 20.868 -3.509 1.00 50.88 218 SER B O 1
ATOM 3882 N N . VAL B 1 219 ? 27.417 21.660 -1.661 1.00 40.56 219 VAL B N 1
ATOM 3883 C CA . VAL B 1 219 ? 28.130 20.831 -0.646 1.00 38.15 219 VAL B CA 1
ATOM 3884 C C . VAL B 1 219 ? 27.610 19.378 -0.695 1.00 40.07 219 VAL B C 1
ATOM 3885 O O . VAL B 1 219 ? 28.390 18.447 -0.439 1.00 42.03 219 VAL B O 1
ATOM 3889 N N . ASP B 1 220 ? 26.343 19.165 -1.033 1.00 39.58 220 ASP B N 1
ATOM 3890 C CA . ASP B 1 220 ? 25.689 17.833 -0.949 1.00 37.95 220 ASP B CA 1
ATOM 3891 C C . ASP B 1 220 ? 26.347 16.848 -1.915 1.00 34.74 220 ASP B C 1
ATOM 3892 O O . ASP B 1 220 ? 26.458 15.686 -1.547 1.00 35.32 220 ASP B O 1
ATOM 3897 N N . SER B 1 221 ? 26.743 17.274 -3.117 1.00 32.62 221 SER B N 1
ATOM 3898 C CA . SER B 1 221 ? 27.312 16.376 -4.156 1.00 30.43 221 SER B CA 1
ATOM 3899 C C . SER B 1 221 ? 28.724 15.901 -3.761 1.00 29.45 221 SER B C 1
ATOM 3900 O O . SER B 1 221 ? 29.258 15.025 -4.454 1.00 28.29 221 SER B O 1
ATOM 3903 N N . LEU B 1 222 ? 29.314 16.434 -2.689 1.00 28.96 222 LEU B N 1
ATOM 3904 C CA . LEU B 1 222 ? 30.653 16.010 -2.199 1.00 30.22 222 LEU B CA 1
ATOM 3905 C C . LEU B 1 222 ? 30.506 14.911 -1.132 1.00 28.95 222 LEU B C 1
ATOM 3906 O O . LEU B 1 222 ? 31.490 14.202 -0.884 1.00 25.40 222 LEU B O 1
ATOM 3911 N N . LYS B 1 223 ? 29.319 14.765 -0.540 1.00 29.88 223 LYS B N 1
ATOM 3912 C CA . LYS B 1 223 ? 29.082 13.917 0.660 1.00 29.40 223 LYS B CA 1
ATOM 3913 C C . LYS B 1 223 ? 29.240 12.441 0.291 1.00 27.69 223 LYS B C 1
ATOM 3914 O O . LYS B 1 223 ? 28.671 12.006 -0.722 1.00 26.81 223 LYS B O 1
ATOM 3920 N N . ASP B 1 224 ? 30.001 11.704 1.092 1.00 26.78 224 ASP B N 1
ATOM 3921 C CA . ASP B 1 224 ? 30.121 10.225 1.014 1.00 27.20 224 ASP B CA 1
ATOM 3922 C C . ASP B 1 224 ? 30.364 9.699 2.435 1.00 28.06 224 ASP B C 1
ATOM 3923 O O . ASP B 1 224 ? 31.250 10.250 3.152 1.00 27.67 224 ASP B O 1
ATOM 3928 N N . VAL B 1 225 ? 29.621 8.665 2.839 1.00 26.79 225 VAL B N 1
ATOM 3929 C CA . VAL B 1 225 ? 29.603 8.192 4.255 1.00 26.50 225 VAL B CA 1
ATOM 3930 C C . VAL B 1 225 ? 30.699 7.138 4.436 1.00 25.55 225 VAL B C 1
ATOM 3931 O O . VAL B 1 225 ? 30.777 6.560 5.513 1.00 24.80 225 VAL B O 1
ATOM 3935 N N . GLY B 1 226 ? 31.531 6.920 3.422 1.00 26.34 226 GLY B N 1
ATOM 3936 C CA . GLY B 1 226 ? 32.771 6.144 3.570 1.00 27.18 226 GLY B CA 1
ATOM 3937 C C . GLY B 1 226 ? 33.659 6.762 4.643 1.00 28.30 226 GLY B C 1
ATOM 3938 O O . GLY B 1 226 ? 33.645 8.002 4.817 1.00 29.69 226 GLY B O 1
ATOM 3939 N N . HIS B 1 227 ? 34.364 5.935 5.398 1.00 27.27 227 HIS B N 1
ATOM 3940 C CA . HIS B 1 227 ? 35.336 6.398 6.412 1.00 25.82 227 HIS B CA 1
ATOM 3941 C C . HIS B 1 227 ? 36.436 5.341 6.548 1.00 24.93 227 HIS B C 1
ATOM 3942 O O . HIS B 1 227 ? 36.500 4.398 5.713 1.00 24.50 227 HIS B O 1
ATOM 3949 N N . GLY B 1 228 ? 37.306 5.491 7.529 1.00 24.52 228 GLY B N 1
ATOM 3950 C CA . GLY B 1 228 ? 38.409 4.535 7.689 1.00 25.57 228 GLY B CA 1
ATOM 3951 C C . GLY B 1 228 ? 39.248 4.821 8.913 1.00 25.05 228 GLY B C 1
ATOM 3952 O O . GLY B 1 228 ? 39.096 5.889 9.538 1.00 26.17 228 GLY B O 1
ATOM 3953 N N . VAL B 1 229 ? 40.095 3.875 9.261 1.00 24.21 229 VAL B N 1
ATOM 3954 C CA . VAL B 1 229 ? 41.036 4.061 10.387 1.00 27.26 229 VAL B CA 1
ATOM 3955 C C . VAL B 1 229 ? 42.315 3.322 10.029 1.00 26.21 229 VAL B C 1
ATOM 3956 O O . VAL B 1 229 ? 42.246 2.354 9.283 1.00 28.12 229 VAL B O 1
ATOM 3960 N N . HIS B 1 230 ? 43.434 3.852 10.477 1.00 27.73 230 HIS B N 1
ATOM 3961 C CA . HIS B 1 230 ? 44.743 3.170 10.503 1.00 28.14 230 HIS B CA 1
ATOM 3962 C C . HIS B 1 230 ? 45.258 3.291 11.938 1.00 28.15 230 HIS B C 1
ATOM 3963 O O . HIS B 1 230 ? 45.572 4.427 12.332 1.00 26.58 230 HIS B O 1
ATOM 3970 N N . MET B 1 231 ? 45.235 2.198 12.706 1.00 29.20 231 MET B N 1
ATOM 3971 C CA . MET B 1 231 ? 45.834 2.156 14.066 1.00 32.25 231 MET B CA 1
ATOM 3972 C C . MET B 1 231 ? 47.215 1.497 13.999 1.00 31.05 231 MET B C 1
ATOM 3973 O O . MET B 1 231 ? 47.375 0.498 13.266 1.00 32.38 231 MET B O 1
ATOM 3978 N N . THR B 1 232 ? 48.176 2.077 14.711 1.00 28.83 232 THR B N 1
ATOM 3979 C CA . THR B 1 232 ? 49.554 1.560 14.850 1.00 31.94 232 THR B CA 1
ATOM 3980 C C . THR B 1 232 ? 49.849 1.370 16.337 1.00 31.70 232 THR B C 1
ATOM 3981 O O . THR B 1 232 ? 49.348 2.150 17.158 1.00 30.78 232 THR B O 1
ATOM 3985 N N . HIS B 1 233 ? 50.598 0.324 16.649 1.00 29.93 233 HIS B N 1
ATOM 3986 C CA . HIS B 1 233 ? 51.225 0.108 17.965 1.00 27.82 233 HIS B CA 1
ATOM 3987 C C . HIS B 1 233 ? 52.651 -0.333 17.687 1.00 28.50 233 HIS B C 1
ATOM 3988 O O . HIS B 1 233 ? 52.829 -1.259 16.873 1.00 25.71 233 HIS B O 1
ATOM 3995 N N . LYS B 1 234 ? 53.602 0.380 18.283 1.00 29.32 234 LYS B N 1
ATOM 3996 C CA . LYS B 1 234 ? 55.042 0.050 18.295 1.00 29.42 234 LYS B CA 1
ATOM 3997 C C . LYS B 1 234 ? 55.446 -0.070 19.764 1.00 28.85 234 LYS B C 1
ATOM 3998 O O . LYS B 1 234 ? 55.304 0.919 20.502 1.00 28.63 234 LYS B O 1
ATOM 4004 N N . GLY B 1 235 ? 55.887 -1.241 20.208 1.00 28.06 235 GLY B N 1
ATOM 4005 C CA . GLY B 1 235 ? 56.163 -1.417 21.645 1.00 26.55 235 GLY B CA 1
ATOM 4006 C C . GLY B 1 235 ? 56.855 -2.712 22.003 1.00 25.43 235 GLY B C 1
ATOM 4007 O O . GLY B 1 235 ? 57.412 -3.403 21.121 1.00 24.72 235 GLY B O 1
ATOM 4008 N N . VAL B 1 236 ? 56.804 -3.020 23.287 1.00 26.38 236 VAL B N 1
ATOM 4009 C CA . VAL B 1 236 ? 57.633 -4.072 23.931 1.00 26.66 236 VAL B CA 1
ATOM 4010 C C . VAL B 1 236 ? 56.726 -5.234 24.339 1.00 24.67 236 VAL B C 1
ATOM 4011 O O . VAL B 1 236 ? 55.787 -4.986 25.090 1.00 22.56 236 VAL B O 1
ATOM 4015 N N . SER B 1 237 ? 57.010 -6.437 23.842 1.00 24.80 237 SER B N 1
ATOM 4016 C CA . SER B 1 237 ? 56.447 -7.714 24.342 1.00 26.65 237 SER B CA 1
ATOM 4017 C C . SER B 1 237 ? 57.465 -8.281 25.329 1.00 29.17 237 SER B C 1
ATOM 4018 O O . SER B 1 237 ? 58.581 -8.626 24.894 1.00 31.80 237 SER B O 1
ATOM 4021 N N . GLY B 1 238 ? 57.118 -8.305 26.612 1.00 31.49 238 GLY B N 1
ATOM 4022 C CA . GLY B 1 238 ? 58.039 -8.695 27.693 1.00 31.86 238 GLY B CA 1
ATOM 4023 C C . GLY B 1 238 ? 59.158 -7.680 27.807 1.00 30.97 238 GLY B C 1
ATOM 4024 O O . GLY B 1 238 ? 58.895 -6.568 28.322 1.00 30.03 238 GLY B O 1
ATOM 4025 N N . LYS B 1 239 ? 60.341 -8.036 27.295 1.00 31.13 239 LYS B N 1
ATOM 4026 C CA . LYS B 1 239 ? 61.530 -7.149 27.240 1.00 31.69 239 LYS B CA 1
ATOM 4027 C C . LYS B 1 239 ? 62.042 -7.018 25.809 1.00 31.42 239 LYS B C 1
ATOM 4028 O O . LYS B 1 239 ? 63.119 -6.423 25.636 1.00 34.15 239 LYS B O 1
ATOM 4034 N N . THR B 1 240 ? 61.284 -7.506 24.825 1.00 28.64 240 THR B N 1
ATOM 4035 C CA . THR B 1 240 ? 61.647 -7.475 23.386 1.00 29.27 240 THR B CA 1
ATOM 4036 C C . THR B 1 240 ? 61.001 -6.243 22.735 1.00 29.96 240 THR B C 1
ATOM 4037 O O . THR B 1 240 ? 59.754 -6.169 22.727 1.00 29.44 240 THR B O 1
ATOM 4041 N N . HIS B 1 241 ? 61.826 -5.324 22.213 1.00 28.18 241 HIS B N 1
ATOM 4042 C CA . HIS B 1 241 ? 61.400 -4.030 21.623 1.00 27.38 241 HIS B CA 1
ATOM 4043 C C . HIS B 1 241 ? 61.107 -4.158 20.126 1.00 28.20 241 HIS B C 1
ATOM 4044 O O . HIS B 1 241 ? 61.475 -5.184 19.526 1.00 26.73 241 HIS B O 1
ATOM 4051 N N . ASN B 1 242 ? 60.475 -3.117 19.565 1.00 28.11 242 ASN B N 1
ATOM 4052 C CA . ASN B 1 242 ? 60.245 -2.921 18.113 1.00 27.97 242 ASN B CA 1
ATOM 4053 C C . ASN B 1 242 ? 59.260 -3.977 17.616 1.00 28.39 242 ASN B C 1
ATOM 4054 O O . ASN B 1 242 ? 59.475 -4.507 16.516 1.00 29.01 242 ASN B O 1
ATOM 4059 N N . GLN B 1 243 ? 58.248 -4.287 18.422 1.00 28.27 243 GLN B N 1
ATOM 4060 C CA . GLN B 1 243 ? 57.086 -5.113 18.007 1.00 27.93 243 GLN B CA 1
ATOM 4061 C C . GLN B 1 243 ? 56.133 -4.183 17.267 1.00 27.15 243 GLN B C 1
ATOM 4062 O O . GLN B 1 243 ? 55.738 -3.173 17.867 1.00 26.13 243 GLN B O 1
ATOM 4068 N N . LEU B 1 244 ? 55.826 -4.486 16.005 1.00 28.06 244 LEU B N 1
ATOM 4069 C CA . LEU B 1 244 ? 55.024 -3.594 15.129 1.00 28.48 244 LEU B CA 1
ATOM 4070 C C . LEU B 1 244 ? 53.669 -4.246 14.839 1.00 28.01 244 LEU B C 1
ATOM 4071 O O . LEU B 1 244 ? 53.660 -5.391 14.383 1.00 26.36 244 LEU B O 1
ATOM 4076 N N . PHE B 1 245 ? 52.579 -3.540 15.157 1.00 28.38 245 PHE B N 1
ATOM 4077 C CA . PHE B 1 245 ? 51.177 -3.966 14.909 1.00 25.60 245 PHE B CA 1
ATOM 4078 C C . PHE B 1 245 ? 50.431 -2.822 14.230 1.00 24.31 245 PHE B C 1
ATOM 4079 O O . PHE B 1 245 ? 50.678 -1.654 14.529 1.00 23.22 245 PHE B O 1
ATOM 4087 N N . GLU B 1 246 ? 49.485 -3.176 13.376 1.00 26.17 246 GLU B N 1
ATOM 4088 C CA . GLU B 1 246 ? 48.795 -2.241 12.460 1.00 27.74 246 GLU B CA 1
ATOM 4089 C C . GLU B 1 246 ? 47.403 -2.817 12.191 1.00 26.19 246 GLU B C 1
ATOM 4090 O O . GLU B 1 246 ? 47.295 -4.040 12.024 1.00 27.39 246 GLU B O 1
ATOM 4096 N N . TYR B 1 247 ? 46.375 -1.977 12.218 1.00 25.91 247 TYR B N 1
ATOM 4097 C CA . TYR B 1 247 ? 44.985 -2.327 11.832 1.00 25.42 247 TYR B CA 1
ATOM 4098 C C . TYR B 1 247 ? 44.437 -1.233 10.922 1.00 24.43 247 TYR B C 1
ATOM 4099 O O . TYR B 1 247 ? 44.614 -0.075 11.251 1.00 23.22 247 TYR B O 1
ATOM 4108 N N . SER B 1 248 ? 43.811 -1.612 9.815 1.00 25.43 248 SER B N 1
ATOM 4109 C CA . SER B 1 248 ? 43.206 -0.692 8.822 1.00 27.23 248 SER B CA 1
ATOM 4110 C C . SER B 1 248 ? 41.806 -1.169 8.466 1.00 28.17 248 SER B C 1
ATOM 4111 O O . SER B 1 248 ? 41.544 -2.382 8.519 1.00 28.82 248 SER B O 1
ATOM 4114 N N . MET B 1 249 ? 40.956 -0.238 8.061 1.00 28.80 249 MET B N 1
ATOM 4115 C CA . MET B 1 249 ? 39.677 -0.566 7.399 1.00 29.53 249 MET B CA 1
ATOM 4116 C C . MET B 1 249 ? 39.249 0.612 6.530 1.00 28.49 249 MET B C 1
ATOM 4117 O O . MET B 1 249 ? 39.566 1.767 6.867 1.00 30.70 249 MET B O 1
ATOM 4122 N N . ARG B 1 250 ? 38.641 0.280 5.404 1.00 30.07 250 ARG B N 1
ATOM 4123 C CA . ARG B 1 250 ? 37.914 1.187 4.487 1.00 33.11 250 ARG B CA 1
ATOM 4124 C C . ARG B 1 250 ? 36.465 0.703 4.534 1.00 28.77 250 ARG B C 1
ATOM 4125 O O . ARG B 1 250 ? 36.231 -0.430 4.109 1.00 27.25 250 ARG B O 1
ATOM 4133 N N . ILE B 1 251 ? 35.559 1.482 5.119 1.00 25.93 251 ILE B N 1
ATOM 4134 C CA . ILE B 1 251 ? 34.206 1.000 5.509 1.00 26.05 251 ILE B CA 1
ATOM 4135 C C . ILE B 1 251 ? 33.172 2.089 5.246 1.00 26.97 251 ILE B C 1
ATOM 4136 O O . ILE B 1 251 ? 33.521 3.273 5.157 1.00 28.18 251 ILE B O 1
ATOM 4141 N N . ASN B 1 252 ? 31.918 1.671 5.160 1.00 27.48 252 ASN B N 1
ATOM 4142 C CA . ASN B 1 252 ? 30.730 2.554 5.233 1.00 26.05 252 ASN B CA 1
ATOM 4143 C C . ASN B 1 252 ? 30.483 2.849 6.710 1.00 25.02 252 ASN B C 1
ATOM 4144 O O . ASN B 1 252 ? 30.237 1.905 7.465 1.00 26.73 252 ASN B O 1
ATOM 4149 N N . ASN B 1 253 ? 30.545 4.114 7.099 1.00 27.81 253 ASN B N 1
ATOM 4150 C CA . ASN B 1 253 ? 30.530 4.585 8.516 1.00 28.50 253 ASN B CA 1
ATOM 4151 C C . ASN B 1 253 ? 29.264 4.108 9.234 1.00 27.95 253 ASN B C 1
ATOM 4152 O O . ASN B 1 253 ? 29.344 3.298 10.162 1.00 24.38 253 ASN B O 1
ATOM 4157 N N . PRO B 1 254 ? 28.052 4.588 8.862 1.00 27.03 254 PRO B N 1
ATOM 4158 C CA . PRO B 1 254 ? 26.836 4.153 9.543 1.00 27.33 254 PRO B CA 1
ATOM 4159 C C . PRO B 1 254 ? 26.564 2.641 9.448 1.00 27.01 254 PRO B C 1
ATOM 4160 O O . PRO B 1 254 ? 26.030 2.085 10.393 1.00 28.77 254 PRO B O 1
ATOM 4164 N N . ALA B 1 255 ? 26.925 1.992 8.343 1.00 25.38 255 ALA B N 1
ATOM 4165 C CA . ALA B 1 255 ? 26.713 0.536 8.167 1.00 25.91 255 ALA B CA 1
ATOM 4166 C C . ALA B 1 255 ? 27.480 -0.223 9.257 1.00 25.49 255 ALA B C 1
ATOM 4167 O O . ALA B 1 255 ? 26.901 -1.124 9.880 1.00 25.45 255 ALA B O 1
ATOM 4169 N N . LEU B 1 256 ? 28.737 0.147 9.484 1.00 25.60 256 LEU B N 1
ATOM 4170 C CA . LEU B 1 256 ? 29.589 -0.502 10.507 1.00 26.49 256 LEU B CA 1
ATOM 4171 C C . LEU B 1 256 ? 29.083 -0.162 11.913 1.00 25.24 256 LEU B C 1
ATOM 4172 O O . LEU B 1 256 ? 28.928 -1.103 12.730 1.00 24.55 256 LEU B O 1
ATOM 4177 N N . THR B 1 257 ? 28.855 1.121 12.195 1.00 24.96 257 THR B N 1
ATOM 4178 C CA . THR B 1 257 ? 28.375 1.581 13.521 1.00 25.02 257 THR B CA 1
ATOM 4179 C C . THR B 1 257 ? 27.136 0.765 13.910 1.00 24.83 257 THR B C 1
ATOM 4180 O O . THR B 1 257 ? 27.127 0.181 15.019 1.00 26.96 257 THR B O 1
ATOM 4184 N N . SER B 1 258 ? 26.138 0.732 13.034 1.00 23.41 258 SER B N 1
ATOM 4185 C CA . SER B 1 258 ? 24.839 0.072 13.291 1.00 25.74 258 SER B CA 1
ATOM 4186 C C . SER B 1 258 ? 25.052 -1.446 13.448 1.00 27.19 258 SER B C 1
ATOM 4187 O O . SER B 1 258 ? 24.428 -2.051 14.349 1.00 26.27 258 SER B O 1
ATOM 4190 N N . GLN B 1 259 ? 25.908 -2.053 12.620 1.00 26.00 259 GLN B N 1
ATOM 4191 C CA . GLN B 1 259 ? 26.139 -3.515 12.679 1.00 25.48 259 GLN B CA 1
ATOM 4192 C C . GLN B 1 259 ? 26.810 -3.871 14.014 1.00 26.06 259 GLN B C 1
ATOM 4193 O O . GLN B 1 259 ? 26.410 -4.885 14.609 1.00 25.21 259 GLN B O 1
ATOM 4199 N N . PHE B 1 260 ? 27.792 -3.094 14.472 1.00 25.35 260 PHE B N 1
ATOM 4200 C CA . PHE B 1 260 ? 28.484 -3.400 15.748 1.00 26.14 260 PHE B CA 1
ATOM 4201 C C . PHE B 1 260 ? 27.474 -3.254 16.892 1.00 28.89 260 PHE B C 1
ATOM 4202 O O . PHE B 1 260 ? 27.562 -4.040 17.861 1.00 29.93 260 PHE B O 1
ATOM 4210 N N . MET B 1 261 ? 26.535 -2.300 16.782 1.00 29.60 261 MET B N 1
ATOM 4211 C CA . MET B 1 261 ? 25.489 -2.061 17.814 1.00 28.81 261 MET B CA 1
ATOM 4212 C C . MET B 1 261 ? 24.592 -3.298 17.913 1.00 27.42 261 MET B C 1
ATOM 4213 O O . MET B 1 261 ? 24.270 -3.718 19.039 1.00 25.64 261 MET B O 1
ATOM 4218 N N . VAL B 1 262 ? 24.249 -3.887 16.774 1.00 27.36 262 VAL B N 1
ATOM 4219 C CA . VAL B 1 262 ? 23.421 -5.121 16.732 1.00 28.37 262 VAL B CA 1
ATOM 4220 C C . VAL B 1 262 ? 24.224 -6.260 17.381 1.00 28.07 262 VAL B C 1
ATOM 4221 O O . VAL B 1 262 ? 23.661 -6.958 18.236 1.00 25.10 262 VAL B O 1
ATOM 4225 N N . SER B 1 263 ? 25.493 -6.435 17.014 1.00 27.76 263 SER B N 1
ATOM 4226 C CA . SER B 1 263 ? 26.395 -7.437 17.649 1.00 26.63 263 SER B CA 1
ATOM 4227 C C . SER B 1 263 ? 26.452 -7.198 19.168 1.00 25.20 263 SER B C 1
ATOM 4228 O O . SER B 1 263 ? 26.392 -8.184 19.925 1.00 25.31 263 SER B O 1
ATOM 4231 N N . ALA B 1 264 ? 26.513 -5.946 19.612 1.00 24.44 264 ALA B N 1
ATOM 4232 C CA . ALA B 1 264 ? 26.573 -5.591 21.053 1.00 27.97 264 ALA B CA 1
ATOM 4233 C C . ALA B 1 264 ? 25.255 -5.960 21.744 1.00 29.10 264 ALA B C 1
ATOM 4234 O O . ALA B 1 264 ? 25.290 -6.418 22.912 1.00 26.95 264 ALA B O 1
ATOM 4236 N N . ALA B 1 265 ? 24.136 -5.730 21.054 1.00 30.16 265 ALA B N 1
ATOM 4237 C CA . ALA B 1 265 ? 22.776 -6.043 21.545 1.00 30.95 265 ALA B CA 1
ATOM 4238 C C . ALA B 1 265 ? 22.700 -7.550 21.768 1.00 30.04 265 ALA B C 1
ATOM 4239 O O . ALA B 1 265 ? 22.190 -7.945 22.805 1.00 32.70 265 ALA B O 1
ATOM 4241 N N . ARG B 1 266 ? 23.238 -8.338 20.841 1.00 28.16 266 ARG B N 1
ATOM 4242 C CA . ARG B 1 266 ? 23.288 -9.817 20.956 1.00 29.00 266 ARG B CA 1
ATOM 4243 C C . ARG B 1 266 ? 24.064 -10.157 22.227 1.00 29.44 266 ARG B C 1
ATOM 4244 O O . ARG B 1 266 ? 23.581 -10.967 23.028 1.00 32.81 266 ARG B O 1
ATOM 4252 N N . ALA B 1 267 ? 25.213 -9.526 22.425 1.00 31.03 267 ALA B N 1
ATOM 4253 C CA . ALA B 1 267 ? 26.084 -9.782 23.593 1.00 29.58 267 ALA B CA 1
ATOM 4254 C C . ALA B 1 267 ? 25.348 -9.362 24.873 1.00 29.64 267 ALA B C 1
ATOM 4255 O O . ALA B 1 267 ? 25.543 -10.042 25.897 1.00 29.37 267 ALA B O 1
ATOM 4257 N N . SER B 1 268 ? 24.544 -8.292 24.827 1.00 28.34 268 SER B N 1
ATOM 4258 C CA . SER B 1 268 ? 23.855 -7.717 26.017 1.00 30.81 268 SER B CA 1
ATOM 4259 C C . SER B 1 268 ? 22.998 -8.796 26.696 1.00 33.28 268 SER B C 1
ATOM 4260 O O . SER B 1 268 ? 22.845 -8.757 27.931 1.00 32.80 268 SER B O 1
ATOM 4263 N N . MET B 1 269 ? 22.466 -9.736 25.910 1.00 33.63 269 MET B N 1
ATOM 4264 C CA . MET B 1 269 ? 21.519 -10.769 26.397 1.00 34.01 269 MET B CA 1
ATOM 4265 C C . MET B 1 269 ? 22.260 -11.820 27.235 1.00 35.12 269 MET B C 1
ATOM 4266 O O . MET B 1 269 ? 21.576 -12.615 27.861 1.00 35.69 269 MET B O 1
ATOM 4271 N N . LYS B 1 270 ? 23.596 -11.822 27.274 1.00 36.95 270 LYS B N 1
ATOM 4272 C CA . LYS B 1 270 ? 24.392 -12.897 27.933 1.00 34.52 270 LYS B CA 1
ATOM 4273 C C . LYS B 1 270 ? 25.234 -12.368 29.101 1.00 32.95 270 LYS B C 1
ATOM 4274 O O . LYS B 1 270 ? 26.065 -13.147 29.589 1.00 37.71 270 LYS B O 1
ATOM 4280 N N . GLN B 1 271 ? 25.056 -11.116 29.529 1.00 30.77 271 GLN B N 1
ATOM 4281 C CA . GLN B 1 271 ? 25.871 -10.516 30.621 1.00 31.80 271 GLN B CA 1
ATOM 4282 C C . GLN B 1 271 ? 25.044 -10.443 31.908 1.00 31.76 271 GLN B C 1
ATOM 4283 O O . GLN B 1 271 ? 23.826 -10.417 31.846 1.00 29.10 271 GLN B O 1
ATOM 4289 N N . ARG B 1 272 ? 25.717 -10.407 33.047 1.00 35.06 272 ARG B N 1
ATOM 4290 C CA . ARG B 1 272 ? 25.083 -10.151 34.356 1.00 40.26 272 ARG B CA 1
ATOM 4291 C C . ARG B 1 272 ? 24.657 -8.690 34.361 1.00 39.19 272 ARG B C 1
ATOM 4292 O O . ARG B 1 272 ? 25.326 -7.881 33.700 1.00 40.39 272 ARG B O 1
ATOM 4300 N N . ALA B 1 273 ? 23.561 -8.380 35.045 1.00 36.96 273 ALA B N 1
ATOM 4301 C CA . ALA B 1 273 ? 22.978 -7.019 35.091 1.00 35.65 273 ALA B CA 1
ATOM 4302 C C . ALA B 1 273 ? 24.090 -5.992 35.335 1.00 32.25 273 ALA B C 1
ATOM 4303 O O . ALA B 1 273 ? 24.923 -6.224 36.201 1.00 34.04 273 ALA B O 1
ATOM 4305 N N . GLY B 1 274 ? 24.079 -4.900 34.579 1.00 32.63 274 GLY B N 1
ATOM 4306 C CA . GLY B 1 274 ? 25.016 -3.772 34.726 1.00 34.78 274 GLY B CA 1
ATOM 4307 C C . GLY B 1 274 ? 25.270 -3.053 33.405 1.00 34.75 274 GLY B C 1
ATOM 4308 O O . GLY B 1 274 ? 24.644 -3.394 32.387 1.00 34.75 274 GLY B O 1
ATOM 4309 N N . ALA B 1 275 ? 26.132 -2.045 33.443 1.00 36.07 275 ALA B N 1
ATOM 4310 C CA . ALA B 1 275 ? 26.596 -1.278 32.272 1.00 35.83 275 ALA B CA 1
ATOM 4311 C C . ALA B 1 275 ? 28.026 -1.732 31.952 1.00 34.49 275 ALA B C 1
ATOM 4312 O O . ALA B 1 275 ? 28.784 -2.047 32.890 1.00 36.09 275 ALA B O 1
ATOM 4314 N N . TYR B 1 276 ? 28.352 -1.770 30.665 1.00 33.07 276 TYR B N 1
ATOM 4315 C CA . TYR B 1 276 ? 29.592 -2.341 30.092 1.00 31.48 276 TYR B CA 1
ATOM 4316 C C . TYR B 1 276 ? 30.053 -1.494 28.908 1.00 30.25 276 TYR B C 1
ATOM 4317 O O . TYR B 1 276 ? 29.202 -1.175 28.055 1.00 26.96 276 TYR B O 1
ATOM 4326 N N . THR B 1 277 ? 31.351 -1.184 28.843 1.00 28.42 277 THR B N 1
ATOM 4327 C CA . THR B 1 277 ? 32.053 -0.846 27.578 1.00 28.19 277 THR B CA 1
ATOM 4328 C C . THR B 1 277 ? 32.300 -2.162 26.844 1.00 26.49 277 THR B C 1
ATOM 4329 O O . THR B 1 277 ? 32.227 -3.220 27.499 1.00 23.71 277 THR B O 1
ATOM 4333 N N . VAL B 1 278 ? 32.606 -2.113 25.549 1.00 26.47 278 VAL B N 1
ATOM 4334 C CA . VAL B 1 278 ? 32.753 -3.347 24.722 1.00 28.33 278 VAL B CA 1
ATOM 4335 C C . VAL B 1 278 ? 34.059 -4.083 25.068 1.00 30.48 278 VAL B C 1
ATOM 4336 O O . VAL B 1 278 ? 34.166 -5.287 24.700 1.00 30.99 278 VAL B O 1
ATOM 4340 N N . ILE B 1 279 ? 35.000 -3.440 25.772 1.00 29.33 279 ILE B N 1
ATOM 4341 C CA . ILE B 1 279 ? 36.252 -4.119 26.211 1.00 29.09 279 ILE B CA 1
ATOM 4342 C C . ILE B 1 279 ? 35.975 -4.960 27.468 1.00 29.87 279 ILE B C 1
ATOM 4343 O O . ILE B 1 279 ? 36.891 -5.693 27.881 1.00 31.53 279 ILE B O 1
ATOM 4348 N N . GLU B 1 280 ? 34.762 -4.913 28.030 1.00 29.30 280 GLU B N 1
ATOM 4349 C CA . GLU B 1 280 ? 34.378 -5.694 29.238 1.00 30.52 280 GLU B CA 1
ATOM 4350 C C . GLU B 1 280 ? 33.473 -6.876 28.859 1.00 31.92 280 GLU B C 1
ATOM 4351 O O . GLU B 1 280 ? 32.958 -7.535 29.786 1.00 33.00 280 GLU B O 1
ATOM 4357 N N . ILE B 1 281 ? 33.283 -7.135 27.562 1.00 32.13 281 ILE B N 1
ATOM 4358 C CA . ILE B 1 281 ? 32.443 -8.248 27.028 1.00 32.15 281 ILE B CA 1
ATOM 4359 C C . ILE B 1 281 ? 33.375 -9.252 26.359 1.00 31.60 281 ILE B C 1
ATOM 4360 O O . ILE B 1 281 ? 34.247 -8.883 25.580 1.00 32.67 281 ILE B O 1
ATOM 4365 N N . PRO B 1 282 ? 33.190 -10.561 26.587 1.00 30.10 282 PRO B N 1
ATOM 4366 C CA . PRO B 1 282 ? 33.878 -11.573 25.799 1.00 31.42 282 PRO B CA 1
ATOM 4367 C C . PRO B 1 282 ? 33.537 -11.448 24.311 1.00 29.10 282 PRO B C 1
ATOM 4368 O O . PRO B 1 282 ? 32.379 -11.498 23.931 1.00 25.78 282 PRO B O 1
ATOM 4372 N N . PRO B 1 283 ? 34.534 -11.327 23.414 1.00 30.21 283 PRO B N 1
ATOM 4373 C CA . PRO B 1 283 ? 34.269 -11.098 21.998 1.00 30.93 283 PRO B CA 1
ATOM 4374 C C . PRO B 1 283 ? 33.290 -12.087 21.355 1.00 30.19 283 PRO B C 1
ATOM 4375 O O . PRO B 1 283 ? 32.550 -11.675 20.500 1.00 33.48 283 PRO B O 1
ATOM 4379 N N . VAL B 1 284 ? 33.311 -13.358 21.743 1.00 29.66 284 VAL B N 1
ATOM 4380 C CA . VAL B 1 284 ? 32.461 -14.396 21.085 1.00 29.71 284 VAL B CA 1
ATOM 4381 C C . VAL B 1 284 ? 30.976 -14.118 21.389 1.00 28.29 284 VAL B C 1
ATOM 4382 O O . VAL B 1 284 ? 30.134 -14.540 20.569 1.00 27.60 284 VAL B O 1
ATOM 4386 N N . ASP B 1 285 ? 30.665 -13.405 22.479 1.00 27.58 285 ASP B N 1
ATOM 4387 C CA . ASP B 1 285 ? 29.269 -13.068 22.875 1.00 28.57 285 ASP B CA 1
ATOM 4388 C C . ASP B 1 285 ? 28.632 -12.130 21.838 1.00 28.87 285 ASP B C 1
ATOM 4389 O O . ASP B 1 285 ? 27.382 -12.044 21.800 1.00 30.57 285 ASP B O 1
ATOM 4394 N N . PHE B 1 286 ? 29.438 -11.443 21.024 1.00 28.14 286 PHE B N 1
ATOM 4395 C CA . PHE B 1 286 ? 28.945 -10.576 19.928 1.00 28.36 286 PHE B CA 1
ATOM 4396 C C . PHE B 1 286 ? 28.377 -11.416 18.773 1.00 28.42 286 PHE B C 1
ATOM 4397 O O . PHE B 1 286 ? 27.717 -10.830 17.919 1.00 30.30 286 PHE B O 1
ATOM 4405 N N . LEU B 1 287 ? 28.600 -12.730 18.724 1.00 30.20 287 LEU B N 1
ATOM 4406 C CA . LEU B 1 287 ? 28.337 -13.530 17.495 1.00 32.84 287 LEU B CA 1
ATOM 4407 C C . LEU B 1 287 ? 27.143 -14.473 17.659 1.00 32.33 287 LEU B C 1
ATOM 4408 O O . LEU B 1 287 ? 26.968 -15.080 18.742 1.00 31.97 287 LEU B O 1
ATOM 4413 N N . ALA B 1 288 ? 26.384 -14.630 16.575 1.00 34.16 288 ALA B N 1
ATOM 4414 C CA . ALA B 1 288 ? 25.337 -15.667 16.431 1.00 36.65 288 ALA B CA 1
ATOM 4415 C C . ALA B 1 288 ? 26.011 -17.023 16.193 1.00 35.39 288 ALA B C 1
ATOM 4416 O O . ALA B 1 288 ? 27.081 -17.043 15.539 1.00 35.02 288 ALA B O 1
ATOM 4418 N N . GLY B 1 289 ? 25.417 -18.094 16.725 1.00 35.80 289 GLY B N 1
ATOM 4419 C CA . GLY B 1 289 ? 25.790 -19.483 16.399 1.00 37.54 289 GLY B CA 1
ATOM 4420 C C . GLY B 1 289 ? 26.151 -20.294 17.624 1.00 38.06 289 GLY B C 1
ATOM 4421 O O . GLY B 1 289 ? 26.095 -19.745 18.747 1.00 35.74 289 GLY B O 1
ATOM 4422 N N . ASP B 1 290 ? 26.529 -21.554 17.389 1.00 39.17 290 ASP B N 1
ATOM 4423 C CA . ASP B 1 290 ? 26.862 -22.556 18.431 1.00 40.15 290 ASP B CA 1
ATOM 4424 C C . ASP B 1 290 ? 28.289 -22.260 18.906 1.00 35.59 290 ASP B C 1
ATOM 4425 O O . ASP B 1 290 ? 29.192 -22.186 18.050 1.00 35.36 290 ASP B O 1
ATOM 4430 N N . LEU B 1 291 ? 28.485 -22.080 20.215 1.00 35.76 291 LEU B N 1
ATOM 4431 C CA . LEU B 1 291 ? 29.806 -21.741 20.800 1.00 36.78 291 LEU B CA 1
ATOM 4432 C C . LEU B 1 291 ? 30.880 -22.603 20.130 1.00 37.82 291 LEU B C 1
ATOM 4433 O O . LEU B 1 291 ? 31.830 -22.031 19.573 1.00 41.16 291 LEU B O 1
ATOM 4438 N N . ASN B 1 292 ? 30.728 -23.927 20.157 1.00 38.35 292 ASN B N 1
ATOM 4439 C CA . ASN B 1 292 ? 31.823 -24.854 19.768 1.00 39.32 292 ASN B CA 1
ATOM 4440 C C . ASN B 1 292 ? 32.086 -24.742 18.265 1.00 38.21 292 ASN B C 1
ATOM 4441 O O . ASN B 1 292 ? 33.259 -24.873 17.879 1.00 38.91 292 ASN B O 1
ATOM 4446 N N . THR B 1 293 ? 31.065 -24.495 17.442 1.00 35.92 293 THR B N 1
ATOM 4447 C CA . THR B 1 293 ? 31.264 -24.296 15.982 1.00 36.98 293 THR B CA 1
ATOM 4448 C C . THR B 1 293 ? 32.096 -23.023 15.772 1.00 37.24 293 THR B C 1
ATOM 4449 O O . THR B 1 293 ? 33.025 -23.053 14.926 1.00 39.43 293 THR B O 1
ATOM 4453 N N . LEU B 1 294 ? 31.761 -21.960 16.515 1.00 34.37 294 LEU B N 1
ATOM 4454 C CA . LEU B 1 294 ? 32.441 -20.642 16.455 1.00 32.24 294 LEU B CA 1
ATOM 4455 C C . LEU B 1 294 ? 33.902 -20.799 16.890 1.00 31.42 294 LEU B C 1
ATOM 4456 O O . LEU B 1 294 ? 34.782 -20.251 16.183 1.00 30.09 294 LEU B O 1
ATOM 4461 N N . ILE B 1 295 ? 34.148 -21.534 17.981 1.00 29.17 295 ILE B N 1
ATOM 4462 C CA . ILE B 1 295 ? 35.524 -21.751 18.507 1.00 30.14 295 ILE B CA 1
ATOM 4463 C C . ILE B 1 295 ? 36.340 -22.477 17.431 1.00 30.72 295 ILE B C 1
ATOM 4464 O O . ILE B 1 295 ? 37.441 -22.015 17.134 1.00 31.65 295 ILE B O 1
ATOM 4469 N N . ALA B 1 296 ? 35.807 -23.550 16.852 1.00 33.57 296 ALA B N 1
ATOM 4470 C CA . ALA B 1 296 ? 36.483 -24.360 15.808 1.00 34.85 296 ALA B CA 1
ATOM 4471 C C . ALA B 1 296 ? 36.804 -23.478 14.600 1.00 33.52 296 ALA B C 1
ATOM 4472 O O . ALA B 1 296 ? 37.867 -23.674 14.017 1.00 33.58 296 ALA B O 1
ATOM 4474 N N . LYS B 1 297 ? 35.924 -22.537 14.267 1.00 32.73 297 LYS B N 1
ATOM 4475 C CA . LYS B 1 297 ? 36.045 -21.687 13.053 1.00 33.79 297 LYS B CA 1
ATOM 4476 C C . LYS B 1 297 ? 37.061 -20.561 13.266 1.00 31.54 297 LYS B C 1
ATOM 4477 O O . LYS B 1 297 ? 37.736 -20.206 12.307 1.00 31.84 297 LYS B O 1
ATOM 4483 N N . LEU B 1 298 ? 37.160 -20.023 14.480 1.00 31.30 298 LEU B N 1
ATOM 4484 C CA . LEU B 1 298 ? 37.815 -18.718 14.779 1.00 29.22 298 LEU B CA 1
ATOM 4485 C C . LEU B 1 298 ? 39.154 -18.889 15.512 1.00 27.25 298 LEU B C 1
ATOM 4486 O O . LEU B 1 298 ? 40.053 -18.067 15.275 1.00 28.38 298 LEU B O 1
ATOM 4491 N N . VAL B 1 299 ? 39.284 -19.857 16.412 1.00 24.41 299 VAL B N 1
ATOM 4492 C CA . VAL B 1 299 ? 40.418 -19.853 17.374 1.00 25.60 299 VAL B CA 1
ATOM 4493 C C . VAL B 1 299 ? 41.634 -20.517 16.724 1.00 26.98 299 VAL B C 1
ATOM 4494 O O . VAL B 1 299 ? 41.695 -21.707 16.382 1.00 29.59 299 VAL B O 1
ATOM 4499 N N . THR C 1 3 ? 49.861 -8.433 46.934 1.00 73.57 3 THR C N 1
ATOM 4500 C CA . THR C 1 3 ? 48.826 -8.277 45.831 1.00 78.23 3 THR C CA 1
ATOM 4501 C C . THR C 1 3 ? 49.455 -8.590 44.456 1.00 70.89 3 THR C C 1
ATOM 4502 O O . THR C 1 3 ? 48.993 -8.016 43.438 1.00 77.29 3 THR C O 1
ATOM 4506 N N . LYS C 1 4 ? 50.494 -9.428 44.418 1.00 58.37 4 LYS C N 1
ATOM 4507 C CA . LYS C 1 4 ? 51.215 -9.808 43.173 1.00 49.85 4 LYS C CA 1
ATOM 4508 C C . LYS C 1 4 ? 50.778 -11.211 42.756 1.00 42.94 4 LYS C C 1
ATOM 4509 O O . LYS C 1 4 ? 50.705 -12.073 43.602 1.00 43.55 4 LYS C O 1
ATOM 4515 N N . ILE C 1 5 ? 50.533 -11.422 41.466 1.00 41.60 5 ILE C N 1
ATOM 4516 C CA . ILE C 1 5 ? 50.140 -12.729 40.870 1.00 40.93 5 ILE C CA 1
ATOM 4517 C C . ILE C 1 5 ? 51.392 -13.605 40.815 1.00 38.97 5 ILE C C 1
ATOM 4518 O O . ILE C 1 5 ? 52.387 -13.215 40.146 1.00 39.08 5 ILE C O 1
ATOM 4523 N N . LYS C 1 6 ? 51.337 -14.745 41.500 1.00 37.58 6 LYS C N 1
ATOM 4524 C CA . LYS C 1 6 ? 52.504 -15.636 41.708 1.00 38.55 6 LYS C CA 1
ATOM 4525 C C . LYS C 1 6 ? 52.487 -16.712 40.627 1.00 34.16 6 LYS C C 1
ATOM 4526 O O . LYS C 1 6 ? 51.545 -17.529 40.582 1.00 30.88 6 LYS C O 1
ATOM 4532 N N . VAL C 1 7 ? 53.523 -16.719 39.793 1.00 35.18 7 VAL C N 1
ATOM 4533 C CA . VAL C 1 7 ? 53.549 -17.521 38.535 1.00 33.89 7 VAL C CA 1
ATOM 4534 C C . VAL C 1 7 ? 54.746 -18.486 38.545 1.00 32.45 7 VAL C C 1
ATOM 4535 O O . VAL C 1 7 ? 55.851 -18.099 38.932 1.00 32.77 7 VAL C O 1
ATOM 4539 N N . ALA C 1 8 ? 54.507 -19.715 38.113 1.00 32.87 8 ALA C N 1
ATOM 4540 C CA . ALA C 1 8 ? 55.548 -20.719 37.814 1.00 35.10 8 ALA C CA 1
ATOM 4541 C C . ALA C 1 8 ? 55.622 -20.892 36.295 1.00 36.00 8 ALA C C 1
ATOM 4542 O O . ALA C 1 8 ? 54.560 -20.904 35.654 1.00 33.48 8 ALA C O 1
ATOM 4544 N N . ILE C 1 9 ? 56.827 -21.007 35.740 1.00 36.86 9 ILE C N 1
ATOM 4545 C CA . ILE C 1 9 ? 57.029 -21.344 34.301 1.00 34.60 9 ILE C CA 1
ATOM 4546 C C . ILE C 1 9 ? 57.358 -22.837 34.210 1.00 35.82 9 ILE C C 1
ATOM 4547 O O . ILE C 1 9 ? 58.395 -23.241 34.754 1.00 38.36 9 ILE C O 1
ATOM 4552 N N . VAL C 1 10 ? 56.505 -23.626 33.556 1.00 34.97 10 VAL C N 1
ATOM 4553 C CA . VAL C 1 10 ? 56.687 -25.098 33.414 1.00 34.32 10 VAL C CA 1
ATOM 4554 C C . VAL C 1 10 ? 57.110 -25.389 31.979 1.00 36.21 10 VAL C C 1
ATOM 4555 O O . VAL C 1 10 ? 56.339 -25.062 31.069 1.00 36.52 10 VAL C O 1
ATOM 4559 N N . GLY C 1 11 ? 58.274 -26.021 31.800 1.00 39.25 11 GLY C N 1
ATOM 4560 C CA . GLY C 1 11 ? 58.979 -26.140 30.509 1.00 38.48 11 GLY C CA 1
ATOM 4561 C C . GLY C 1 11 ? 59.822 -24.901 30.290 1.00 39.44 11 GLY C C 1
ATOM 4562 O O . GLY C 1 11 ? 59.453 -23.858 30.846 1.00 42.52 11 GLY C O 1
ATOM 4563 N N . TYR C 1 12 ? 60.950 -25.009 29.577 1.00 38.61 12 TYR C N 1
ATOM 4564 C CA . TYR C 1 12 ? 61.848 -23.860 29.301 1.00 39.57 12 TYR C CA 1
ATOM 4565 C C . TYR C 1 12 ? 62.488 -24.035 27.925 1.00 42.75 12 TYR C C 1
ATOM 4566 O O . TYR C 1 12 ? 63.708 -23.966 27.832 1.00 45.74 12 TYR C O 1
ATOM 4575 N N . GLY C 1 13 ? 61.663 -24.206 26.885 1.00 46.58 13 GLY C N 1
ATOM 4576 C CA . GLY C 1 13 ? 62.090 -24.104 25.478 1.00 50.64 13 GLY C CA 1
ATOM 4577 C C . GLY C 1 13 ? 62.415 -22.662 25.104 1.00 57.86 13 GLY C C 1
ATOM 4578 O O . GLY C 1 13 ? 62.984 -21.913 25.950 1.00 54.37 13 GLY C O 1
ATOM 4579 N N . ASN C 1 14 ? 62.075 -22.267 23.877 1.00 63.27 14 ASN C N 1
ATOM 4580 C CA . ASN C 1 14 ? 62.287 -20.880 23.386 1.00 64.97 14 ASN C CA 1
ATOM 4581 C C . ASN C 1 14 ? 61.320 -19.970 24.121 1.00 58.77 14 ASN C C 1
ATOM 4582 O O . ASN C 1 14 ? 61.756 -18.913 24.596 1.00 68.59 14 ASN C O 1
ATOM 4587 N N . ILE C 1 15 ? 60.065 -20.403 24.239 1.00 49.72 15 ILE C N 1
ATOM 4588 C CA . ILE C 1 15 ? 58.964 -19.622 24.870 1.00 45.14 15 ILE C CA 1
ATOM 4589 C C . ILE C 1 15 ? 59.314 -19.404 26.344 1.00 41.77 15 ILE C C 1
ATOM 4590 O O . ILE C 1 15 ? 58.969 -18.337 26.887 1.00 43.04 15 ILE C O 1
ATOM 4595 N N . GLY C 1 16 ? 60.000 -20.371 26.957 1.00 40.79 16 GLY C N 1
ATOM 4596 C CA . GLY C 1 16 ? 60.360 -20.327 28.384 1.00 37.35 16 GLY C CA 1
ATOM 4597 C C . GLY C 1 16 ? 61.185 -19.104 28.739 1.00 36.34 16 GLY C C 1
ATOM 4598 O O . GLY C 1 16 ? 60.824 -18.419 29.729 1.00 30.84 16 GLY C O 1
ATOM 4599 N N . ARG C 1 17 ? 62.272 -18.863 27.992 1.00 39.62 17 ARG C N 1
ATOM 4600 C CA . ARG C 1 17 ? 63.219 -17.754 28.266 1.00 42.98 17 ARG C CA 1
ATOM 4601 C C . ARG C 1 17 ? 62.461 -16.436 28.117 1.00 40.52 17 ARG C C 1
ATOM 4602 O O . ARG C 1 17 ? 62.725 -15.510 28.913 1.00 45.20 17 ARG C O 1
ATOM 4610 N N . PHE C 1 18 ? 61.573 -16.344 27.123 1.00 37.79 18 PHE C N 1
ATOM 4611 C CA . PHE C 1 18 ? 60.822 -15.098 26.816 1.00 37.03 18 PHE C CA 1
ATOM 4612 C C . PHE C 1 18 ? 59.715 -14.904 27.860 1.00 36.63 18 PHE C C 1
ATOM 4613 O O . PHE C 1 18 ? 59.479 -13.742 28.254 1.00 34.86 18 PHE C O 1
ATOM 4621 N N . ALA C 1 19 ? 59.086 -16.000 28.315 1.00 34.82 19 ALA C N 1
ATOM 4622 C CA . ALA C 1 19 ? 58.101 -15.989 29.425 1.00 35.51 19 ALA C CA 1
ATOM 4623 C C . ALA C 1 19 ? 58.751 -15.396 30.683 1.00 33.94 19 ALA C C 1
ATOM 4624 O O . ALA C 1 19 ? 58.122 -14.581 31.338 1.00 31.53 19 ALA C O 1
ATOM 4626 N N . LEU C 1 20 ? 59.988 -15.779 30.983 1.00 35.49 20 LEU C N 1
ATOM 4627 C CA . LEU C 1 20 ? 60.729 -15.266 32.158 1.00 37.12 20 LEU C CA 1
ATOM 4628 C C . LEU C 1 20 ? 60.838 -13.748 32.033 1.00 37.11 20 LEU C C 1
ATOM 4629 O O . LEU C 1 20 ? 60.574 -13.046 33.026 1.00 36.29 20 LEU C O 1
ATOM 4634 N N . GLU C 1 21 ? 61.234 -13.272 30.850 1.00 38.58 21 GLU C N 1
ATOM 4635 C CA . GLU C 1 21 ? 61.402 -11.822 30.568 1.00 37.62 21 GLU C CA 1
ATOM 4636 C C . GLU C 1 21 ? 60.052 -11.119 30.767 1.00 36.55 21 GLU C C 1
ATOM 4637 O O . GLU C 1 21 ? 60.037 -10.070 31.440 1.00 34.46 21 GLU C O 1
ATOM 4643 N N . ALA C 1 22 ? 58.960 -11.694 30.249 1.00 34.21 22 ALA C N 1
ATOM 4644 C CA . ALA C 1 22 ? 57.615 -11.076 30.291 1.00 34.00 22 ALA C CA 1
ATOM 4645 C C . ALA C 1 22 ? 57.126 -10.986 31.745 1.00 35.75 22 ALA C C 1
ATOM 4646 O O . ALA C 1 22 ? 56.568 -9.938 32.126 1.00 37.54 22 ALA C O 1
ATOM 4648 N N . VAL C 1 23 ? 57.341 -12.044 32.523 1.00 31.64 23 VAL C N 1
ATOM 4649 C CA . VAL C 1 23 ? 56.970 -12.105 33.962 1.00 32.02 23 VAL C CA 1
ATOM 4650 C C . VAL C 1 23 ? 57.767 -11.048 34.744 1.00 31.99 23 VAL C C 1
ATOM 4651 O O . VAL C 1 23 ? 57.169 -10.290 35.526 1.00 32.22 23 VAL C O 1
ATOM 4655 N N . GLN C 1 24 ? 59.075 -10.974 34.545 1.00 35.87 24 GLN C N 1
ATOM 4656 C CA . GLN C 1 24 ? 59.943 -10.035 35.308 1.00 37.38 24 GLN C CA 1
ATOM 4657 C C . GLN C 1 24 ? 59.519 -8.594 35.001 1.00 36.35 24 GLN C C 1
ATOM 4658 O O . GLN C 1 24 ? 59.492 -7.790 35.943 1.00 37.00 24 GLN C O 1
ATOM 4664 N N . ALA C 1 25 ? 59.179 -8.294 33.740 1.00 35.97 25 ALA C N 1
ATOM 4665 C CA . ALA C 1 25 ? 58.815 -6.941 33.247 1.00 34.97 25 ALA C CA 1
ATOM 4666 C C . ALA C 1 25 ? 57.482 -6.476 33.852 1.00 32.26 25 ALA C C 1
ATOM 4667 O O . ALA C 1 25 ? 57.342 -5.271 34.081 1.00 32.20 25 ALA C O 1
ATOM 4669 N N . ALA C 1 26 ? 56.557 -7.399 34.104 1.00 29.95 26 ALA C N 1
ATOM 4670 C CA . ALA C 1 26 ? 55.216 -7.132 34.671 1.00 32.92 26 ALA C CA 1
ATOM 4671 C C . ALA C 1 26 ? 55.300 -6.837 36.177 1.00 33.82 26 ALA C C 1
ATOM 4672 O O . ALA C 1 26 ? 55.600 -7.763 36.947 1.00 33.53 26 ALA C O 1
ATOM 4674 N N . GLN C 1 27 ? 55.013 -5.597 36.585 1.00 37.68 27 GLN C N 1
ATOM 4675 C CA . GLN C 1 27 ? 55.076 -5.154 38.003 1.00 40.78 27 GLN C CA 1
ATOM 4676 C C . GLN C 1 27 ? 54.095 -5.978 38.844 1.00 38.29 27 GLN C C 1
ATOM 4677 O O . GLN C 1 27 ? 54.385 -6.208 40.022 1.00 40.03 27 GLN C O 1
ATOM 4683 N N . ASP C 1 28 ? 52.991 -6.436 38.262 1.00 34.85 28 ASP C N 1
ATOM 4684 C CA . ASP C 1 28 ? 51.929 -7.140 39.025 1.00 34.41 28 ASP C CA 1
ATOM 4685 C C . ASP C 1 28 ? 52.226 -8.642 39.115 1.00 33.27 28 ASP C C 1
ATOM 4686 O O . ASP C 1 28 ? 51.396 -9.334 39.712 1.00 36.18 28 ASP C O 1
ATOM 4691 N N . PHE C 1 29 ? 53.327 -9.140 38.546 1.00 31.72 29 PHE C N 1
ATOM 4692 C CA . PHE C 1 29 ? 53.688 -10.588 38.568 1.00 32.73 29 PHE C CA 1
ATOM 4693 C C . PHE C 1 29 ? 54.972 -10.832 39.362 1.00 36.76 29 PHE C C 1
ATOM 4694 O O . PHE C 1 29 ? 55.929 -10.031 39.217 1.00 37.32 29 PHE C O 1
ATOM 4702 N N . GLU C 1 30 ? 54.978 -11.910 40.158 1.00 38.44 30 GLU C N 1
ATOM 4703 C CA . GLU C 1 30 ? 56.161 -12.379 40.925 1.00 39.32 30 GLU C CA 1
ATOM 4704 C C . GLU C 1 30 ? 56.495 -13.793 40.440 1.00 35.84 30 GLU C C 1
ATOM 4705 O O . GLU C 1 30 ? 55.615 -14.700 40.546 1.00 33.73 30 GLU C O 1
ATOM 4711 N N . LEU C 1 31 ? 57.693 -13.970 39.895 1.00 34.35 31 LEU C N 1
ATOM 4712 C CA . LEU C 1 31 ? 58.157 -15.293 39.395 1.00 35.94 31 LEU C CA 1
ATOM 4713 C C . LEU C 1 31 ? 58.565 -16.163 40.580 1.00 36.73 31 LEU C C 1
ATOM 4714 O O . LEU C 1 31 ? 59.579 -15.839 41.219 1.00 34.35 31 LEU C O 1
ATOM 4719 N N . VAL C 1 32 ? 57.812 -17.215 40.895 1.00 36.56 32 VAL C N 1
ATOM 4720 C CA . VAL C 1 32 ? 58.104 -17.980 42.143 1.00 36.60 32 VAL C CA 1
ATOM 4721 C C . VAL C 1 32 ? 58.963 -19.207 41.719 1.00 36.47 32 VAL C C 1
ATOM 4722 O O . VAL C 1 32 ? 59.587 -19.830 42.591 1.00 40.67 32 VAL C O 1
ATOM 4726 N N . GLY C 1 33 ? 59.187 -19.431 40.417 1.00 36.17 33 GLY C N 1
ATOM 4727 C CA . GLY C 1 33 ? 60.280 -20.310 39.949 1.00 35.57 33 GLY C CA 1
ATOM 4728 C C . GLY C 1 33 ? 60.039 -20.925 38.574 1.00 36.60 33 GLY C C 1
ATOM 4729 O O . GLY C 1 33 ? 58.971 -20.675 37.971 1.00 37.39 33 GLY C O 1
ATOM 4730 N N . VAL C 1 34 ? 61.003 -21.728 38.089 1.00 37.10 34 VAL C N 1
ATOM 4731 C CA . VAL C 1 34 ? 60.937 -22.457 36.782 1.00 34.10 34 VAL C CA 1
ATOM 4732 C C . VAL C 1 34 ? 60.972 -23.966 37.040 1.00 36.44 34 VAL C C 1
ATOM 4733 O O . VAL C 1 34 ? 61.856 -24.421 37.768 1.00 39.26 34 VAL C O 1
ATOM 4737 N N . VAL C 1 35 ? 60.080 -24.709 36.395 1.00 38.25 35 VAL C N 1
ATOM 4738 C CA . VAL C 1 35 ? 59.954 -26.189 36.514 1.00 39.00 35 VAL C CA 1
ATOM 4739 C C . VAL C 1 35 ? 60.419 -26.806 35.191 1.00 41.66 35 VAL C C 1
ATOM 4740 O O . VAL C 1 35 ? 59.781 -26.530 34.181 1.00 43.00 35 VAL C O 1
ATOM 4744 N N . ARG C 1 36 ? 61.491 -27.599 35.185 1.00 47.00 36 ARG C N 1
ATOM 4745 C CA . ARG C 1 36 ? 61.942 -28.341 33.978 1.00 49.22 36 ARG C CA 1
ATOM 4746 C C . ARG C 1 36 ? 62.529 -29.704 34.351 1.00 55.37 36 ARG C C 1
ATOM 4747 O O . ARG C 1 36 ? 62.958 -29.901 35.509 1.00 52.21 36 ARG C O 1
ATOM 4755 N N . ARG C 1 37 ? 62.580 -30.589 33.349 1.00 66.72 37 ARG C N 1
ATOM 4756 C CA . ARG C 1 37 ? 63.041 -32.001 33.443 1.00 69.03 37 ARG C CA 1
ATOM 4757 C C . ARG C 1 37 ? 64.532 -32.018 33.799 1.00 68.31 37 ARG C C 1
ATOM 4758 O O . ARG C 1 37 ? 64.881 -32.721 34.769 1.00 75.36 37 ARG C O 1
ATOM 4766 N N . ASP C 1 38 ? 65.360 -31.236 33.093 1.00 67.40 38 ASP C N 1
ATOM 4767 C CA . ASP C 1 38 ? 66.827 -31.162 33.329 1.00 79.13 38 ASP C CA 1
ATOM 4768 C C . ASP C 1 38 ? 67.146 -29.924 34.181 1.00 66.69 38 ASP C C 1
ATOM 4769 O O . ASP C 1 38 ? 67.288 -28.836 33.606 1.00 63.22 38 ASP C O 1
ATOM 4774 N N . ILE C 1 39 ? 67.335 -30.097 35.492 1.00 60.88 39 ILE C N 1
ATOM 4775 C CA . ILE C 1 39 ? 67.607 -28.974 36.440 1.00 64.59 39 ILE C CA 1
ATOM 4776 C C . ILE C 1 39 ? 69.090 -28.594 36.418 1.00 61.27 39 ILE C C 1
ATOM 4777 O O . ILE C 1 39 ? 69.423 -27.643 37.141 1.00 58.49 39 ILE C O 1
ATOM 4782 N N . ASN C 1 40 ? 69.944 -29.295 35.663 1.00 67.15 40 ASN C N 1
ATOM 4783 C CA . ASN C 1 40 ? 71.428 -29.111 35.713 1.00 76.40 40 ASN C CA 1
ATOM 4784 C C . ASN C 1 40 ? 71.917 -28.264 34.524 1.00 86.13 40 ASN C C 1
ATOM 4785 O O . ASN C 1 40 ? 72.998 -27.626 34.638 1.00 85.38 40 ASN C O 1
ATOM 4790 N N . ASN C 1 41 ? 71.147 -28.248 33.435 1.00 95.32 41 ASN C N 1
ATOM 4791 C CA . ASN C 1 41 ? 71.233 -27.197 32.390 1.00 100.31 41 ASN C CA 1
ATOM 4792 C C . ASN C 1 41 ? 70.646 -25.902 32.975 1.00 95.78 41 ASN C C 1
ATOM 4793 O O . ASN C 1 41 ? 69.402 -25.814 33.079 1.00 88.50 41 ASN C O 1
ATOM 4798 N N . VAL C 1 42 ? 71.504 -24.946 33.350 1.00 81.31 42 VAL C N 1
ATOM 4799 C CA . VAL C 1 42 ? 71.084 -23.637 33.942 1.00 79.98 42 VAL C CA 1
ATOM 4800 C C . VAL C 1 42 ? 71.769 -22.518 33.154 1.00 74.08 42 VAL C C 1
ATOM 4801 O O . VAL C 1 42 ? 72.949 -22.256 33.367 1.00 79.78 42 VAL C O 1
ATOM 4805 N N . PRO C 1 43 ? 71.082 -21.862 32.188 1.00 65.43 43 PRO C N 1
ATOM 4806 C CA . PRO C 1 43 ? 71.668 -20.744 31.445 1.00 62.72 43 PRO C CA 1
ATOM 4807 C C . PRO C 1 43 ? 71.781 -19.472 32.301 1.00 60.70 43 PRO C C 1
ATOM 4808 O O . PRO C 1 43 ? 71.169 -19.432 33.334 1.00 60.93 43 PRO C O 1
ATOM 4812 N N . GLU C 1 44 ? 72.566 -18.486 31.848 1.00 71.62 44 GLU C N 1
ATOM 4813 C CA . GLU C 1 44 ? 72.960 -17.258 32.608 1.00 75.54 44 GLU C CA 1
ATOM 4814 C C . GLU C 1 44 ? 71.761 -16.708 33.388 1.00 66.60 44 GLU C C 1
ATOM 4815 O O . GLU C 1 44 ? 71.948 -16.361 34.558 1.00 64.47 44 GLU C O 1
ATOM 4821 N N . GLU C 1 45 ? 70.583 -16.634 32.757 1.00 62.48 45 GLU C N 1
ATOM 4822 C CA . GLU C 1 45 ? 69.381 -15.908 33.267 1.00 58.56 45 GLU C CA 1
ATOM 4823 C C . GLU C 1 45 ? 68.704 -16.674 34.421 1.00 56.26 45 GLU C C 1
ATOM 4824 O O . GLU C 1 45 ? 67.910 -16.042 35.147 1.00 45.74 45 GLU C O 1
ATOM 4830 N N . LEU C 1 46 ? 69.009 -17.966 34.605 1.00 56.12 46 LEU C N 1
ATOM 4831 C CA . LEU C 1 46 ? 68.408 -18.826 35.663 1.00 58.63 46 LEU C CA 1
ATOM 4832 C C . LEU C 1 46 ? 69.385 -19.029 36.836 1.00 64.96 46 LEU C C 1
ATOM 4833 O O . LEU C 1 46 ? 69.103 -19.893 37.684 1.00 64.51 46 LEU C O 1
ATOM 4838 N N . GLN C 1 47 ? 70.482 -18.267 36.902 1.00 73.62 47 GLN C N 1
ATOM 4839 C CA . GLN C 1 47 ? 71.506 -18.396 37.977 1.00 77.27 47 GLN C CA 1
ATOM 4840 C C . GLN C 1 47 ? 70.863 -18.064 39.328 1.00 68.95 47 GLN C C 1
ATOM 4841 O O . GLN C 1 47 ? 71.140 -18.806 40.281 1.00 79.71 47 GLN C O 1
ATOM 4847 N N . ASN C 1 48 ? 70.018 -17.034 39.393 1.00 62.14 48 ASN C N 1
ATOM 4848 C CA . ASN C 1 48 ? 69.423 -16.520 40.657 1.00 67.39 48 ASN C CA 1
ATOM 4849 C C . ASN C 1 48 ? 67.949 -16.937 40.760 1.00 63.42 48 ASN C C 1
ATOM 4850 O O . ASN C 1 48 ? 67.246 -16.418 41.668 1.00 65.70 48 ASN C O 1
ATOM 4855 N N . ILE C 1 49 ? 67.496 -17.830 39.866 1.00 53.87 49 ILE C N 1
ATOM 4856 C CA . ILE C 1 49 ? 66.077 -18.286 39.788 1.00 49.80 49 ILE C CA 1
ATOM 4857 C C . ILE C 1 49 ? 65.991 -19.696 40.369 1.00 43.27 49 ILE C C 1
ATOM 4858 O O . ILE C 1 49 ? 66.814 -20.546 39.990 1.00 40.98 49 ILE C O 1
ATOM 4863 N N . THR C 1 50 ? 65.003 -19.949 41.226 1.00 40.18 50 THR C N 1
ATOM 4864 C CA . THR C 1 50 ? 64.697 -21.313 41.730 1.00 38.50 50 THR C CA 1
ATOM 4865 C C . THR C 1 50 ? 64.299 -22.187 40.534 1.00 39.91 50 THR C C 1
ATOM 4866 O O . THR C 1 50 ? 63.340 -21.819 39.813 1.00 42.73 50 THR C O 1
ATOM 4870 N N . VAL C 1 51 ? 65.028 -23.280 40.314 1.00 35.42 51 VAL C N 1
ATOM 4871 C CA . VAL C 1 51 ? 64.769 -24.242 39.205 1.00 35.16 51 VAL C CA 1
ATOM 4872 C C . VAL C 1 51 ? 64.581 -25.631 39.814 1.00 36.16 51 VAL C C 1
ATOM 4873 O O . VAL C 1 51 ? 65.504 -26.119 40.458 1.00 44.86 51 VAL C O 1
ATOM 4877 N N . THR C 1 52 ? 63.427 -26.243 39.587 1.00 33.38 52 THR C N 1
ATOM 4878 C CA . THR C 1 52 ? 62.983 -27.481 40.268 1.00 32.95 52 THR C CA 1
ATOM 4879 C C . THR C 1 52 ? 62.411 -28.376 39.189 1.00 31.52 52 THR C C 1
ATOM 4880 O O . THR C 1 52 ? 62.199 -27.864 38.110 1.00 35.06 52 THR C O 1
ATOM 4884 N N . ASN C 1 53 ? 62.185 -29.643 39.487 1.00 29.89 53 ASN C N 1
ATOM 4885 C CA . ASN C 1 53 ? 61.523 -30.601 38.574 1.00 33.25 53 ASN C CA 1
ATOM 4886 C C . ASN C 1 53 ? 60.145 -30.927 39.148 1.00 36.79 53 ASN C C 1
ATOM 4887 O O . ASN C 1 53 ? 59.519 -31.863 38.645 1.00 40.16 53 ASN C O 1
ATOM 4892 N N . ASP C 1 54 ? 59.706 -30.190 40.174 1.00 39.77 54 ASP C N 1
ATOM 4893 C CA . ASP C 1 54 ? 58.422 -30.436 40.871 1.00 41.68 54 ASP C CA 1
ATOM 4894 C C . ASP C 1 54 ? 57.876 -29.089 41.343 1.00 40.19 54 ASP C C 1
ATOM 4895 O O . ASP C 1 54 ? 58.524 -28.432 42.192 1.00 40.13 54 ASP C O 1
ATOM 4900 N N . ILE C 1 55 ? 56.693 -28.739 40.843 1.00 37.12 55 ILE C N 1
ATOM 4901 C CA . ILE C 1 55 ? 56.079 -27.401 41.066 1.00 37.02 55 ILE C CA 1
ATOM 4902 C C . ILE C 1 55 ? 55.753 -27.236 42.558 1.00 36.16 55 ILE C C 1
ATOM 4903 O O . ILE C 1 55 ? 55.741 -26.085 43.031 1.00 36.01 55 ILE C O 1
ATOM 4908 N N . LYS C 1 56 ? 55.558 -28.339 43.281 1.00 35.99 56 LYS C N 1
ATOM 4909 C CA . LYS C 1 56 ? 55.135 -28.320 44.708 1.00 40.50 56 LYS C CA 1
ATOM 4910 C C . LYS C 1 56 ? 56.219 -27.676 45.570 1.00 39.59 56 LYS C C 1
ATOM 4911 O O . LYS C 1 56 ? 55.830 -27.046 46.579 1.00 49.75 56 LYS C O 1
ATOM 4917 N N . THR C 1 57 ? 57.489 -27.752 45.167 1.00 37.93 57 THR C N 1
ATOM 4918 C CA . THR C 1 57 ? 58.630 -27.209 45.945 1.00 41.02 57 THR C CA 1
ATOM 4919 C C . THR C 1 57 ? 58.639 -25.676 45.920 1.00 43.01 57 THR C C 1
ATOM 4920 O O . THR C 1 57 ? 59.437 -25.114 46.715 1.00 39.88 57 THR C O 1
ATOM 4924 N N . LEU C 1 58 ? 57.808 -25.032 45.087 1.00 45.73 58 LEU C N 1
ATOM 4925 C CA . LEU C 1 58 ? 57.834 -23.548 44.934 1.00 46.43 58 LEU C CA 1
ATOM 4926 C C . LEU C 1 58 ? 56.940 -22.886 46.003 1.00 46.19 58 LEU C C 1
ATOM 4927 O O . LEU C 1 58 ? 57.135 -21.707 46.316 1.00 45.24 58 LEU C O 1
ATOM 4932 N N . GLY C 1 59 ? 56.058 -23.650 46.640 1.00 46.59 59 GLY C N 1
ATOM 4933 C CA . GLY C 1 59 ? 55.112 -23.081 47.614 1.00 53.14 59 GLY C CA 1
ATOM 4934 C C . GLY C 1 59 ? 53.930 -22.456 46.902 1.00 55.86 59 GLY C C 1
ATOM 4935 O O . GLY C 1 59 ? 53.392 -23.161 46.026 1.00 57.05 59 GLY C O 1
ATOM 4936 N N . ASP C 1 60 ? 53.536 -21.227 47.257 1.00 58.22 60 ASP C N 1
ATOM 4937 C CA . ASP C 1 60 ? 52.265 -20.632 46.784 1.00 60.49 60 ASP C CA 1
ATOM 4938 C C . ASP C 1 60 ? 52.443 -20.125 45.363 1.00 53.12 60 ASP C C 1
ATOM 4939 O O . ASP C 1 60 ? 53.285 -19.232 45.158 1.00 48.62 60 ASP C O 1
ATOM 4944 N N . VAL C 1 61 ? 51.669 -20.726 44.462 1.00 43.08 61 VAL C N 1
ATOM 4945 C CA . VAL C 1 61 ? 51.647 -20.418 43.014 1.00 39.83 61 VAL C CA 1
ATOM 4946 C C . VAL C 1 61 ? 50.187 -20.205 42.618 1.00 36.68 61 VAL C C 1
ATOM 4947 O O . VAL C 1 61 ? 49.398 -21.130 42.795 1.00 34.60 61 VAL C O 1
ATOM 4951 N N . ASP C 1 62 ? 49.861 -19.022 42.099 1.00 34.51 62 ASP C N 1
ATOM 4952 C CA . ASP C 1 62 ? 48.511 -18.665 41.594 1.00 33.91 62 ASP C CA 1
ATOM 4953 C C . ASP C 1 62 ? 48.304 -19.320 40.223 1.00 32.67 62 ASP C C 1
ATOM 4954 O O . ASP C 1 62 ? 47.209 -19.876 39.983 1.00 33.03 62 ASP C O 1
ATOM 4959 N N . VAL C 1 63 ? 49.305 -19.274 39.341 1.00 32.67 63 VAL C N 1
ATOM 4960 C CA . VAL C 1 63 ? 49.124 -19.701 37.919 1.00 33.77 63 VAL C CA 1
ATOM 4961 C C . VAL C 1 63 ? 50.443 -20.231 37.345 1.00 33.14 63 VAL C C 1
ATOM 4962 O O . VAL C 1 63 ? 51.513 -19.733 37.726 1.00 35.41 63 VAL C O 1
ATOM 4966 N N . ALA C 1 64 ? 50.346 -21.222 36.464 1.00 32.54 64 ALA C N 1
ATOM 4967 C CA . ALA C 1 64 ? 51.491 -21.852 35.766 1.00 34.37 64 ALA C CA 1
ATOM 4968 C C . ALA C 1 64 ? 51.412 -21.557 34.263 1.00 35.09 64 ALA C C 1
ATOM 4969 O O . ALA C 1 64 ? 50.354 -21.833 33.664 1.00 34.48 64 ALA C O 1
ATOM 4971 N N . LEU C 1 65 ? 52.485 -21.016 33.688 1.00 32.27 65 LEU C N 1
ATOM 4972 C CA . LEU C 1 65 ? 52.645 -20.872 32.226 1.00 31.98 65 LEU C CA 1
ATOM 4973 C C . LEU C 1 65 ? 53.207 -22.183 31.686 1.00 29.26 65 LEU C C 1
ATOM 4974 O O . LEU C 1 65 ? 54.363 -22.466 31.971 1.00 31.25 65 LEU C O 1
ATOM 4979 N N . LEU C 1 66 ? 52.421 -22.943 30.931 1.00 28.15 66 LEU C N 1
ATOM 4980 C CA . LEU C 1 66 ? 52.862 -24.234 30.347 1.00 30.30 66 LEU C CA 1
ATOM 4981 C C . LEU C 1 66 ? 53.615 -23.961 29.042 1.00 31.22 66 LEU C C 1
ATOM 4982 O O . LEU C 1 66 ? 52.964 -23.788 28.006 1.00 31.88 66 LEU C O 1
ATOM 4987 N N . CYS C 1 67 ? 54.942 -23.917 29.113 1.00 31.85 67 CYS C N 1
ATOM 4988 C CA . CYS C 1 67 ? 55.854 -23.676 27.971 1.00 33.04 67 CYS C CA 1
ATOM 4989 C C . CYS C 1 67 ? 56.485 -25.002 27.543 1.00 33.98 67 CYS C C 1
ATOM 4990 O O . CYS C 1 67 ? 57.690 -25.043 27.377 1.00 37.17 67 CYS C O 1
ATOM 4993 N N . SER C 1 68 ? 55.682 -26.053 27.422 1.00 37.46 68 SER C N 1
ATOM 4994 C CA . SER C 1 68 ? 56.105 -27.450 27.155 1.00 38.95 68 SER C CA 1
ATOM 4995 C C . SER C 1 68 ? 55.683 -27.832 25.742 1.00 40.35 68 SER C C 1
ATOM 4996 O O . SER C 1 68 ? 54.895 -27.123 25.126 1.00 35.04 68 SER C O 1
ATOM 4999 N N . PRO C 1 69 ? 56.167 -28.967 25.197 1.00 45.40 69 PRO C N 1
ATOM 5000 C CA . PRO C 1 69 ? 55.722 -29.429 23.884 1.00 45.31 69 PRO C CA 1
ATOM 5001 C C . PRO C 1 69 ? 54.199 -29.623 23.830 1.00 44.29 69 PRO C C 1
ATOM 5002 O O . PRO C 1 69 ? 53.603 -29.935 24.830 1.00 45.28 69 PRO C O 1
ATOM 5006 N N . THR C 1 70 ? 53.623 -29.415 22.649 1.00 44.82 70 THR C N 1
ATOM 5007 C CA . THR C 1 70 ? 52.179 -29.574 22.336 1.00 44.46 70 THR C CA 1
ATOM 5008 C C . THR C 1 70 ? 51.627 -30.860 22.977 1.00 46.27 70 THR C C 1
ATOM 5009 O O . THR C 1 70 ? 50.603 -30.785 23.657 1.00 47.16 70 THR C O 1
ATOM 5013 N N . ARG C 1 71 ? 52.277 -32.004 22.747 1.00 55.51 71 ARG C N 1
ATOM 5014 C CA . ARG C 1 71 ? 51.806 -33.369 23.131 1.00 56.20 71 ARG C CA 1
ATOM 5015 C C . ARG C 1 71 ? 51.708 -33.485 24.665 1.00 47.84 71 ARG C C 1
ATOM 5016 O O . ARG C 1 71 ? 50.971 -34.345 25.125 1.00 47.49 71 ARG C O 1
ATOM 5024 N N . ALA C 1 72 ? 52.422 -32.666 25.436 1.00 40.76 72 ALA C N 1
ATOM 5025 C CA . ALA C 1 72 ? 52.481 -32.757 26.912 1.00 44.42 72 ALA C CA 1
ATOM 5026 C C . ALA C 1 72 ? 51.393 -31.902 27.584 1.00 46.59 72 ALA C C 1
ATOM 5027 O O . ALA C 1 72 ? 51.101 -32.160 28.772 1.00 51.70 72 ALA C O 1
ATOM 5029 N N . ILE C 1 73 ? 50.825 -30.918 26.881 1.00 44.39 73 ILE C N 1
ATOM 5030 C CA . ILE C 1 73 ? 50.023 -29.815 27.497 1.00 43.14 73 ILE C CA 1
ATOM 5031 C C . ILE C 1 73 ? 48.829 -30.392 28.273 1.00 41.52 73 ILE C C 1
ATOM 5032 O O . ILE C 1 73 ? 48.619 -29.962 29.409 1.00 41.78 73 ILE C O 1
ATOM 5037 N N . LYS C 1 74 ? 48.063 -31.312 27.696 1.00 41.85 74 LYS C N 1
ATOM 5038 C CA . LYS C 1 74 ? 46.791 -31.771 28.308 1.00 40.72 74 LYS C CA 1
ATOM 5039 C C . LYS C 1 74 ? 47.061 -32.412 29.676 1.00 43.03 74 LYS C C 1
ATOM 5040 O O . LYS C 1 74 ? 46.466 -31.924 30.662 1.00 41.71 74 LYS C O 1
ATOM 5046 N N . GLU C 1 75 ? 47.903 -33.458 29.740 1.00 48.60 75 GLU C N 1
ATOM 5047 C CA . GLU C 1 75 ? 48.223 -34.214 30.990 1.00 50.40 75 GLU C CA 1
ATOM 5048 C C . GLU C 1 75 ? 48.836 -33.242 32.010 1.00 44.10 75 GLU C C 1
ATOM 5049 O O . GLU C 1 75 ? 48.493 -33.320 33.204 1.00 40.15 75 GLU C O 1
ATOM 5055 N N . LEU C 1 76 ? 49.676 -32.328 31.536 1.00 41.21 76 LEU C N 1
ATOM 5056 C CA . LEU C 1 76 ? 50.424 -31.359 32.374 1.00 40.93 76 LEU C CA 1
ATOM 5057 C C . LEU C 1 76 ? 49.439 -30.400 33.051 1.00 37.18 76 LEU C C 1
ATOM 5058 O O . LEU C 1 76 ? 49.579 -30.149 34.262 1.00 37.04 76 LEU C O 1
ATOM 5063 N N . ALA C 1 77 ? 48.457 -29.914 32.300 1.00 35.93 77 ALA C N 1
ATOM 5064 C CA . ALA C 1 77 ? 47.450 -28.938 32.761 1.00 37.58 77 ALA C CA 1
ATOM 5065 C C . ALA C 1 77 ? 46.526 -29.577 33.803 1.00 38.43 77 ALA C C 1
ATOM 5066 O O . ALA C 1 77 ? 46.259 -28.922 34.829 1.00 38.96 77 ALA C O 1
ATOM 5068 N N . LYS C 1 78 ? 46.037 -30.796 33.550 1.00 38.01 78 LYS C N 1
ATOM 5069 C CA . LYS C 1 78 ? 45.190 -31.547 34.517 1.00 36.92 78 LYS C CA 1
ATOM 5070 C C . LYS C 1 78 ? 45.936 -31.713 35.848 1.00 36.36 78 LYS C C 1
ATOM 5071 O O . LYS C 1 78 ? 45.307 -31.505 36.905 1.00 37.16 78 LYS C O 1
ATOM 5077 N N . SER C 1 79 ? 47.215 -32.097 35.809 1.00 34.73 79 SER C N 1
ATOM 5078 C CA . SER C 1 79 ? 48.023 -32.320 37.031 1.00 37.69 79 SER C CA 1
ATOM 5079 C C . SER C 1 79 ? 48.112 -31.011 37.821 1.00 38.11 79 SER C C 1
ATOM 5080 O O . SER C 1 79 ? 47.890 -31.060 39.050 1.00 47.57 79 SER C O 1
ATOM 5083 N N . ILE C 1 80 ? 48.360 -29.887 37.155 1.00 35.66 80 ILE C N 1
ATOM 5084 C CA . ILE C 1 80 ? 48.593 -28.586 37.849 1.00 35.27 80 ILE C CA 1
ATOM 5085 C C . ILE C 1 80 ? 47.258 -27.979 38.304 1.00 34.77 80 ILE C C 1
ATOM 5086 O O . ILE C 1 80 ? 47.212 -27.378 39.399 1.00 36.09 80 ILE C O 1
ATOM 5091 N N . LEU C 1 81 ? 46.195 -28.130 37.521 1.00 35.90 81 LEU C N 1
ATOM 5092 C CA . LEU C 1 81 ? 44.841 -27.701 37.952 1.00 34.90 81 LEU C CA 1
ATOM 5093 C C . LEU C 1 81 ? 44.487 -28.468 39.227 1.00 36.78 81 LEU C C 1
ATOM 5094 O O . LEU C 1 81 ? 43.959 -27.861 40.170 1.00 35.52 81 LEU C O 1
ATOM 5099 N N . SER C 1 82 ? 44.839 -29.754 39.266 1.00 41.64 82 SER C N 1
ATOM 5100 C CA . SER C 1 82 ? 44.522 -30.695 40.373 1.00 39.30 82 SER C CA 1
ATOM 5101 C C . SER C 1 82 ? 45.234 -30.281 41.665 1.00 38.02 82 SER C C 1
ATOM 5102 O O . SER C 1 82 ? 44.756 -30.666 42.741 1.00 44.06 82 SER C O 1
ATOM 5105 N N . LEU C 1 83 ? 46.322 -29.520 41.573 1.00 36.44 83 LEU C N 1
ATOM 5106 C CA . LEU C 1 83 ? 47.043 -28.986 42.753 1.00 36.39 83 LEU C CA 1
ATOM 5107 C C . LEU C 1 83 ? 46.451 -27.645 43.191 1.00 35.75 83 LEU C C 1
ATOM 5108 O O . LEU C 1 83 ? 47.009 -27.062 44.127 1.00 36.09 83 LEU C O 1
ATOM 5113 N N . GLY C 1 84 ? 45.380 -27.167 42.547 1.00 35.96 84 GLY C N 1
ATOM 5114 C CA . GLY C 1 84 ? 44.750 -25.872 42.882 1.00 35.57 84 GLY C CA 1
ATOM 5115 C C . GLY C 1 84 ? 45.526 -24.678 42.339 1.00 35.18 84 GLY C C 1
ATOM 5116 O O . GLY C 1 84 ? 45.545 -23.635 43.007 1.00 33.04 84 GLY C O 1
ATOM 5117 N N . ILE C 1 85 ? 46.127 -24.826 41.152 1.00 36.73 85 ILE C N 1
ATOM 5118 C CA . ILE C 1 85 ? 46.889 -23.766 40.432 1.00 34.95 85 ILE C CA 1
ATOM 5119 C C . ILE C 1 85 ? 46.231 -23.564 39.060 1.00 34.73 85 ILE C C 1
ATOM 5120 O O . ILE C 1 85 ? 45.814 -24.559 38.445 1.00 31.54 85 ILE C O 1
ATOM 5125 N N . ASN C 1 86 ? 46.128 -22.319 38.602 1.00 34.57 86 ASN C N 1
ATOM 5126 C CA . ASN C 1 86 ? 45.607 -21.982 37.253 1.00 35.08 86 ASN C CA 1
ATOM 5127 C C . ASN C 1 86 ? 46.648 -22.353 36.193 1.00 33.14 86 ASN C C 1
ATOM 5128 O O . ASN C 1 86 ? 47.855 -22.389 36.512 1.00 32.66 86 ASN C O 1
ATOM 5133 N N . THR C 1 87 ? 46.195 -22.594 34.965 1.00 30.95 87 THR C N 1
ATOM 5134 C CA . THR C 1 87 ? 47.076 -22.935 33.825 1.00 31.78 87 THR C CA 1
ATOM 5135 C C . THR C 1 87 ? 46.787 -22.012 32.647 1.00 30.89 87 THR C C 1
ATOM 5136 O O . THR C 1 87 ? 45.609 -21.715 32.396 1.00 31.35 87 THR C O 1
ATOM 5140 N N . VAL C 1 88 ? 47.854 -21.576 31.988 1.00 31.53 88 VAL C N 1
ATOM 5141 C CA . VAL C 1 88 ? 47.820 -20.907 30.663 1.00 31.55 88 VAL C CA 1
ATOM 5142 C C . VAL C 1 88 ? 48.731 -21.700 29.734 1.00 31.16 88 VAL C C 1
ATOM 5143 O O . VAL C 1 88 ? 49.879 -21.973 30.119 1.00 32.47 88 VAL C O 1
ATOM 5147 N N . ASP C 1 89 ? 48.254 -22.022 28.542 1.00 30.00 89 ASP C N 1
ATOM 5148 C CA . ASP C 1 89 ? 49.091 -22.667 27.504 1.00 30.80 89 ASP C CA 1
ATOM 5149 C C . ASP C 1 89 ? 48.911 -21.921 26.181 1.00 30.15 89 ASP C C 1
ATOM 5150 O O . ASP C 1 89 ? 48.045 -21.049 26.106 1.00 33.34 89 ASP C O 1
ATOM 5155 N N . SER C 1 90 ? 49.720 -22.252 25.180 1.00 30.70 90 SER C N 1
ATOM 5156 C CA . SER C 1 90 ? 49.614 -21.739 23.794 1.00 29.82 90 SER C CA 1
ATOM 5157 C C . SER C 1 90 ? 49.379 -22.922 22.852 1.00 29.16 90 SER C C 1
ATOM 5158 O O . SER C 1 90 ? 49.772 -22.839 21.684 1.00 28.64 90 SER C O 1
ATOM 5161 N N . PHE C 1 91 ? 48.710 -23.967 23.346 1.00 29.29 91 PHE C N 1
ATOM 5162 C CA . PHE C 1 91 ? 48.335 -25.179 22.573 1.00 31.61 91 PHE C CA 1
ATOM 5163 C C . PHE C 1 91 ? 47.893 -24.755 21.167 1.00 31.88 91 PHE C C 1
ATOM 5164 O O . PHE C 1 91 ? 46.888 -24.023 21.054 1.00 29.44 91 PHE C O 1
ATOM 5172 N N . ASP C 1 92 ? 48.609 -25.217 20.136 1.00 34.38 92 ASP C N 1
ATOM 5173 C CA . ASP C 1 92 ? 48.575 -24.614 18.777 1.00 37.19 92 ASP C CA 1
ATOM 5174 C C . ASP C 1 92 ? 47.841 -25.497 17.757 1.00 35.98 92 ASP C C 1
ATOM 5175 O O . ASP C 1 92 ? 47.841 -25.129 16.561 1.00 41.77 92 ASP C O 1
ATOM 5180 N N . VAL C 1 93 ? 47.233 -26.606 18.167 1.00 34.74 93 VAL C N 1
ATOM 5181 C CA . VAL C 1 93 ? 46.531 -27.512 17.207 1.00 34.64 93 VAL C CA 1
ATOM 5182 C C . VAL C 1 93 ? 45.054 -27.099 17.143 1.00 33.92 93 VAL C C 1
ATOM 5183 O O . VAL C 1 93 ? 44.277 -27.529 18.017 1.00 32.89 93 VAL C O 1
ATOM 5187 N N . HIS C 1 94 ? 44.700 -26.296 16.136 1.00 34.79 94 HIS C N 1
ATOM 5188 C CA . HIS C 1 94 ? 43.369 -25.643 15.976 1.00 35.99 94 HIS C CA 1
ATOM 5189 C C . HIS C 1 94 ? 42.256 -26.691 16.069 1.00 36.68 94 HIS C C 1
ATOM 5190 O O . HIS C 1 94 ? 41.305 -26.452 16.832 1.00 37.69 94 HIS C O 1
ATOM 5197 N N . SER C 1 95 ? 42.378 -27.808 15.346 1.00 37.09 95 SER C N 1
ATOM 5198 C CA . SER C 1 95 ? 41.313 -28.843 15.228 1.00 36.93 95 SER C CA 1
ATOM 5199 C C . SER C 1 95 ? 41.038 -29.503 16.589 1.00 36.85 95 SER C C 1
ATOM 5200 O O . SER C 1 95 ? 39.983 -30.091 16.723 1.00 37.92 95 SER C O 1
ATOM 5203 N N . GLU C 1 96 ? 41.928 -29.391 17.576 1.00 38.29 96 GLU C N 1
ATOM 5204 C CA . GLU C 1 96 ? 41.813 -30.141 18.857 1.00 39.88 96 GLU C CA 1
ATOM 5205 C C . GLU C 1 96 ? 41.440 -29.200 20.017 1.00 37.52 96 GLU C C 1
ATOM 5206 O O . GLU C 1 96 ? 41.313 -29.689 21.150 1.00 35.89 96 GLU C O 1
ATOM 5212 N N . ILE C 1 97 ? 41.193 -27.915 19.754 1.00 36.66 97 ILE C N 1
ATOM 5213 C CA . ILE C 1 97 ? 40.976 -26.886 20.821 1.00 33.46 97 ILE C CA 1
ATOM 5214 C C . ILE C 1 97 ? 39.668 -27.152 21.569 1.00 32.69 97 ILE C C 1
ATOM 5215 O O . ILE C 1 97 ? 39.666 -27.060 22.806 1.00 34.42 97 ILE C O 1
ATOM 5220 N N . VAL C 1 98 ? 38.594 -27.479 20.863 1.00 33.39 98 VAL C N 1
ATOM 5221 C CA . VAL C 1 98 ? 37.273 -27.764 21.494 1.00 34.29 98 VAL C CA 1
ATOM 5222 C C . VAL C 1 98 ? 37.405 -28.952 22.459 1.00 34.01 98 VAL C C 1
ATOM 5223 O O . VAL C 1 98 ? 36.846 -28.841 23.563 1.00 32.84 98 VAL C O 1
ATOM 5227 N N . SER C 1 99 ? 38.109 -30.026 22.073 1.00 36.15 99 SER C N 1
ATOM 5228 C CA . SER C 1 99 ? 38.415 -31.210 22.933 1.00 40.86 99 SER C CA 1
ATOM 5229 C C . SER C 1 99 ? 39.185 -30.775 24.177 1.00 40.82 99 SER C C 1
ATOM 5230 O O . SER C 1 99 ? 38.798 -31.171 25.285 1.00 41.58 99 SER C O 1
ATOM 5233 N N . LEU C 1 100 ? 40.293 -30.060 23.989 1.00 40.22 100 LEU C N 1
ATOM 5234 C CA . LEU C 1 100 ? 41.166 -29.649 25.113 1.00 40.69 100 LEU C CA 1
ATOM 5235 C C . LEU C 1 100 ? 40.320 -28.839 26.103 1.00 40.42 100 LEU C C 1
ATOM 5236 O O . LEU C 1 100 ? 40.447 -29.087 27.322 1.00 42.24 100 LEU C O 1
ATOM 5241 N N . LYS C 1 101 ? 39.459 -27.951 25.598 1.00 38.16 101 LYS C N 1
ATOM 5242 C CA . LYS C 1 101 ? 38.631 -27.062 26.454 1.00 41.44 101 LYS C CA 1
ATOM 5243 C C . LYS C 1 101 ? 37.748 -27.901 27.381 1.00 41.20 101 LYS C C 1
ATOM 5244 O O . LYS C 1 101 ? 37.745 -27.630 28.582 1.00 37.07 101 LYS C O 1
ATOM 5250 N N . THR C 1 102 ? 37.032 -28.878 26.832 1.00 43.00 102 THR C N 1
ATOM 5251 C CA . THR C 1 102 ? 36.100 -29.737 27.594 1.00 52.50 102 THR C CA 1
ATOM 5252 C C . THR C 1 102 ? 36.859 -30.609 28.598 1.00 49.91 102 THR C C 1
ATOM 5253 O O . THR C 1 102 ? 36.354 -30.760 29.717 1.00 49.62 102 THR C O 1
ATOM 5257 N N . GLU C 1 103 ? 37.999 -31.189 28.213 1.00 48.33 103 GLU C N 1
ATOM 5258 C CA . GLU C 1 103 ? 38.819 -32.045 29.111 1.00 51.25 103 GLU C CA 1
ATOM 5259 C C . GLU C 1 103 ? 39.213 -31.203 30.331 1.00 48.14 103 GLU C C 1
ATOM 5260 O O . GLU C 1 103 ? 38.977 -31.667 31.470 1.00 51.12 103 GLU C O 1
ATOM 5266 N N . LEU C 1 104 ? 39.736 -29.992 30.103 1.00 43.30 104 LEU C N 1
ATOM 5267 C CA . LEU C 1 104 ? 40.264 -29.115 31.182 1.00 41.33 104 LEU C CA 1
ATOM 5268 C C . LEU C 1 104 ? 39.117 -28.471 31.968 1.00 38.69 104 LEU C C 1
ATOM 5269 O O . LEU C 1 104 ? 39.333 -28.212 33.162 1.00 36.08 104 LEU C O 1
ATOM 5274 N N . ASP C 1 105 ? 37.954 -28.238 31.350 1.00 37.25 105 ASP C N 1
ATOM 5275 C CA . ASP C 1 105 ? 36.801 -27.563 32.010 1.00 39.64 105 ASP C CA 1
ATOM 5276 C C . ASP C 1 105 ? 36.336 -28.416 33.207 1.00 43.10 105 ASP C C 1
ATOM 5277 O O . ASP C 1 105 ? 36.158 -27.844 34.308 1.00 37.21 105 ASP C O 1
ATOM 5282 N N . ASP C 1 106 ? 36.162 -29.728 32.989 1.00 48.96 106 ASP C N 1
ATOM 5283 C CA . ASP C 1 106 ? 35.798 -30.761 34.006 1.00 50.83 106 ASP C CA 1
ATOM 5284 C C . ASP C 1 106 ? 36.707 -30.547 35.227 1.00 46.98 106 ASP C C 1
ATOM 5285 O O . ASP C 1 106 ? 36.185 -30.234 36.319 1.00 46.14 106 ASP C O 1
ATOM 5290 N N . VAL C 1 107 ? 38.027 -30.612 35.008 1.00 41.16 107 VAL C N 1
ATOM 5291 C CA . VAL C 1 107 ? 39.078 -30.648 36.066 1.00 40.37 107 VAL C CA 1
ATOM 5292 C C . VAL C 1 107 ? 39.186 -29.275 36.733 1.00 39.78 107 VAL C C 1
ATOM 5293 O O . VAL C 1 107 ? 39.295 -29.227 37.971 1.00 40.44 107 VAL C O 1
ATOM 5297 N N . ALA C 1 108 ? 39.196 -28.195 35.952 1.00 40.14 108 ALA C N 1
ATOM 5298 C CA . ALA C 1 108 ? 39.259 -26.805 36.470 1.00 40.67 108 ALA C CA 1
ATOM 5299 C C . ALA C 1 108 ? 38.104 -26.580 37.451 1.00 40.18 108 ALA C C 1
ATOM 5300 O O . ALA C 1 108 ? 38.332 -25.951 38.506 1.00 34.67 108 ALA C O 1
ATOM 5302 N N . LYS C 1 109 ? 36.913 -27.100 37.120 1.00 41.97 109 LYS C N 1
ATOM 5303 C CA . LYS C 1 109 ? 35.680 -26.871 37.917 1.00 40.81 109 LYS C CA 1
ATOM 5304 C C . LYS C 1 109 ? 35.740 -27.696 39.205 1.00 41.17 109 LYS C C 1
ATOM 5305 O O . LYS C 1 109 ? 35.415 -27.120 40.257 1.00 36.79 109 LYS C O 1
ATOM 5311 N N . LYS C 1 110 ? 36.187 -28.955 39.143 1.00 43.26 110 LYS C N 1
ATOM 5312 C CA . LYS C 1 110 ? 36.335 -29.802 40.360 1.00 48.86 110 LYS C CA 1
ATOM 5313 C C . LYS C 1 110 ? 37.231 -29.076 41.369 1.00 43.15 110 LYS C C 1
ATOM 5314 O O . LYS C 1 110 ? 36.879 -29.113 42.551 1.00 43.98 110 LYS C O 1
ATOM 5320 N N . HIS C 1 111 ? 38.324 -28.433 40.926 1.00 41.94 111 HIS C N 1
ATOM 5321 C CA . HIS C 1 111 ? 39.379 -27.857 41.815 1.00 41.02 111 HIS C CA 1
ATOM 5322 C C . HIS C 1 111 ? 39.246 -26.338 41.937 1.00 39.23 111 HIS C C 1
ATOM 5323 O O . HIS C 1 111 ? 40.155 -25.711 42.500 1.00 37.37 111 HIS C O 1
ATOM 5330 N N . ASP C 1 112 ? 38.146 -25.783 41.435 1.00 43.41 112 ASP C N 1
ATOM 5331 C CA . ASP C 1 112 ? 37.782 -24.349 41.562 1.00 46.67 112 ASP C CA 1
ATOM 5332 C C . ASP C 1 112 ? 38.903 -23.458 41.000 1.00 43.04 112 ASP C C 1
ATOM 5333 O O . ASP C 1 112 ? 39.182 -22.409 41.595 1.00 41.02 112 ASP C O 1
ATOM 5338 N N . ARG C 1 113 ? 39.492 -23.832 39.863 1.00 38.66 113 ARG C N 1
ATOM 5339 C CA . ARG C 1 113 ? 40.577 -23.063 39.198 1.00 36.65 113 ARG C CA 1
ATOM 5340 C C . ARG C 1 113 ? 40.168 -22.710 37.764 1.00 35.22 113 ARG C C 1
ATOM 5341 O O . ARG C 1 113 ? 39.110 -23.197 37.284 1.00 32.11 113 ARG C O 1
ATOM 5349 N N . VAL C 1 114 ? 41.010 -21.909 37.108 1.00 33.81 114 VAL C N 1
ATOM 5350 C CA . VAL C 1 114 ? 40.816 -21.436 35.707 1.00 35.37 114 VAL C CA 1
ATOM 5351 C C . VAL C 1 114 ? 41.957 -21.961 34.839 1.00 31.11 114 VAL C C 1
ATOM 5352 O O . VAL C 1 114 ? 43.122 -21.871 35.247 1.00 29.91 114 VAL C O 1
ATOM 5356 N N . ALA C 1 115 ? 41.608 -22.480 33.674 1.00 31.43 115 ALA C N 1
ATOM 5357 C CA . ALA C 1 115 ? 42.536 -22.817 32.578 1.00 30.91 115 ALA C CA 1
ATOM 5358 C C . ALA C 1 115 ? 42.233 -21.891 31.409 1.00 31.91 115 ALA C C 1
ATOM 5359 O O . ALA C 1 115 ? 41.073 -21.832 30.985 1.00 32.44 115 ALA C O 1
ATOM 5361 N N . VAL C 1 116 ? 43.232 -21.157 30.938 1.00 35.60 116 VAL C N 1
ATOM 5362 C CA . VAL C 1 116 ? 43.148 -20.427 29.639 1.00 33.30 116 VAL C CA 1
ATOM 5363 C C . VAL C 1 116 ? 44.016 -21.198 28.647 1.00 30.93 116 VAL C C 1
ATOM 5364 O O . VAL C 1 116 ? 45.208 -21.375 28.922 1.00 29.85 116 VAL C O 1
ATOM 5368 N N . ILE C 1 117 ? 43.416 -21.677 27.564 1.00 32.36 117 ILE C N 1
ATOM 5369 C CA . ILE C 1 117 ? 44.098 -22.530 26.550 1.00 32.22 117 ILE C CA 1
ATOM 5370 C C . ILE C 1 117 ? 44.325 -21.718 25.272 1.00 32.92 117 ILE C C 1
ATOM 5371 O O . ILE C 1 117 ? 43.586 -20.745 25.026 1.00 32.66 117 ILE C O 1
ATOM 5376 N N . SER C 1 118 ? 45.330 -22.120 24.494 1.00 32.87 118 SER C N 1
ATOM 5377 C CA . SER C 1 118 ? 45.553 -21.654 23.105 1.00 32.39 118 SER C CA 1
ATOM 5378 C C . SER C 1 118 ? 45.661 -20.121 23.091 1.00 30.65 118 SER C C 1
ATOM 5379 O O . SER C 1 118 ? 44.987 -19.476 22.274 1.00 31.88 118 SER C O 1
ATOM 5382 N N . ALA C 1 119 ? 46.498 -19.591 23.985 1.00 28.44 119 ALA C N 1
ATOM 5383 C CA . ALA C 1 119 ? 46.705 -18.153 24.260 1.00 29.20 119 ALA C CA 1
ATOM 5384 C C . ALA C 1 119 ? 48.085 -17.710 23.765 1.00 30.53 119 ALA C C 1
ATOM 5385 O O . ALA C 1 119 ? 48.801 -17.022 24.510 1.00 31.78 119 ALA C O 1
ATOM 5387 N N . GLY C 1 120 ? 48.438 -18.093 22.534 1.00 30.90 120 GLY C N 1
ATOM 5388 C CA . GLY C 1 120 ? 49.603 -17.562 21.805 1.00 31.84 120 GLY C CA 1
ATOM 5389 C C . GLY C 1 120 ? 49.194 -16.374 20.950 1.00 32.28 120 GLY C C 1
ATOM 5390 O O . GLY C 1 120 ? 48.326 -15.608 21.405 1.00 29.92 120 GLY C O 1
ATOM 5391 N N . TRP C 1 121 ? 49.765 -16.219 19.750 1.00 31.52 121 TRP C N 1
ATOM 5392 C CA . TRP C 1 121 ? 49.240 -15.222 18.779 1.00 31.82 121 TRP C CA 1
ATOM 5393 C C . TRP C 1 121 ? 48.372 -15.904 17.709 1.00 29.67 121 TRP C C 1
ATOM 5394 O O . TRP C 1 121 ? 47.463 -15.218 17.200 1.00 28.13 121 TRP C O 1
ATOM 5405 N N . ASP C 1 122 ? 48.563 -17.202 17.436 1.00 28.29 122 ASP C N 1
ATOM 5406 C CA . ASP C 1 122 ? 47.639 -17.954 16.546 1.00 27.91 122 ASP C CA 1
ATOM 5407 C C . ASP C 1 122 ? 47.809 -19.452 16.768 1.00 28.41 122 ASP C C 1
ATOM 5408 O O . ASP C 1 122 ? 48.722 -20.063 16.235 1.00 27.28 122 ASP C O 1
ATOM 5413 N N . PRO C 1 123 ? 46.921 -20.108 17.548 1.00 30.54 123 PRO C N 1
ATOM 5414 C CA . PRO C 1 123 ? 45.766 -19.452 18.174 1.00 30.19 123 PRO C CA 1
ATOM 5415 C C . PRO C 1 123 ? 46.123 -18.503 19.327 1.00 30.00 123 PRO C C 1
ATOM 5416 O O . PRO C 1 123 ? 47.131 -18.713 19.972 1.00 31.50 123 PRO C O 1
ATOM 5420 N N . GLY C 1 124 ? 45.265 -17.504 19.566 1.00 30.42 124 GLY C N 1
ATOM 5421 C CA . GLY C 1 124 ? 45.431 -16.463 20.601 1.00 28.07 124 GLY C CA 1
ATOM 5422 C C . GLY C 1 124 ? 44.946 -15.102 20.121 1.00 27.62 124 GLY C C 1
ATOM 5423 O O . GLY C 1 124 ? 43.748 -15.009 19.737 1.00 23.17 124 GLY C O 1
ATOM 5424 N N . SER C 1 125 ? 45.836 -14.094 20.126 1.00 27.90 125 SER C N 1
ATOM 5425 C CA . SER C 1 125 ? 45.556 -12.706 19.680 1.00 29.75 125 SER C CA 1
ATOM 5426 C C . SER C 1 125 ? 44.763 -12.745 18.374 1.00 30.26 125 SER C C 1
ATOM 5427 O O . SER C 1 125 ? 43.685 -12.117 18.325 1.00 32.35 125 SER C O 1
ATOM 5430 N N . ASP C 1 126 ? 45.328 -13.382 17.344 1.00 26.58 126 ASP C N 1
ATOM 5431 C CA . ASP C 1 126 ? 44.715 -13.438 15.995 1.00 26.52 126 ASP C CA 1
ATOM 5432 C C . ASP C 1 126 ? 43.257 -13.914 16.123 1.00 27.33 126 ASP C C 1
ATOM 5433 O O . ASP C 1 126 ? 42.389 -13.361 15.415 1.00 28.10 126 ASP C O 1
ATOM 5438 N N . SER C 1 127 ? 42.993 -14.876 17.010 1.00 28.28 127 SER C N 1
ATOM 5439 C CA . SER C 1 127 ? 41.641 -15.452 17.235 1.00 29.03 127 SER C CA 1
ATOM 5440 C C . SER C 1 127 ? 40.645 -14.339 17.610 1.00 27.04 127 SER C C 1
ATOM 5441 O O . SER C 1 127 ? 39.509 -14.335 17.089 1.00 25.52 127 SER C O 1
ATOM 5444 N N . ILE C 1 128 ? 41.053 -13.415 18.475 1.00 25.20 128 ILE C N 1
ATOM 5445 C CA . ILE C 1 128 ? 40.199 -12.268 18.907 1.00 25.54 128 ILE C CA 1
ATOM 5446 C C . ILE C 1 128 ? 39.951 -11.341 17.711 1.00 25.41 128 ILE C C 1
ATOM 5447 O O . ILE C 1 128 ? 38.798 -10.944 17.505 1.00 26.63 128 ILE C O 1
ATOM 5452 N N . VAL C 1 129 ? 40.978 -11.026 16.927 1.00 26.11 129 VAL C N 1
ATOM 5453 C CA . VAL C 1 129 ? 40.810 -10.164 15.723 1.00 26.93 129 VAL C CA 1
ATOM 5454 C C . VAL C 1 129 ? 39.820 -10.849 14.754 1.00 26.39 129 VAL C C 1
ATOM 5455 O O . VAL C 1 129 ? 38.917 -10.152 14.244 1.00 27.85 129 VAL C O 1
ATOM 5459 N N . ARG C 1 130 ? 39.928 -12.160 14.524 1.00 24.71 130 ARG C N 1
ATOM 5460 C CA . ARG C 1 130 ? 39.024 -12.881 13.585 1.00 25.96 130 ARG C CA 1
ATOM 5461 C C . ARG C 1 130 ? 37.587 -12.798 14.114 1.00 25.22 130 ARG C C 1
ATOM 5462 O O . ARG C 1 130 ? 36.652 -12.665 13.294 1.00 23.47 130 ARG C O 1
ATOM 5470 N N . THR C 1 131 ? 37.422 -12.909 15.433 1.00 25.68 131 THR C N 1
ATOM 5471 C CA . THR C 1 131 ? 36.108 -12.823 16.118 1.00 26.57 131 THR C CA 1
ATOM 5472 C C . THR C 1 131 ? 35.536 -11.411 15.920 1.00 26.13 131 THR C C 1
ATOM 5473 O O . THR C 1 131 ? 34.351 -11.284 15.528 1.00 24.38 131 THR C O 1
ATOM 5477 N N . LEU C 1 132 ? 36.348 -10.384 16.154 1.00 25.23 132 LEU C N 1
ATOM 5478 C CA . LEU C 1 132 ? 35.916 -8.976 15.993 1.00 25.79 132 LEU C CA 1
ATOM 5479 C C . LEU C 1 132 ? 35.476 -8.743 14.545 1.00 25.86 132 LEU C C 1
ATOM 5480 O O . LEU C 1 132 ? 34.537 -7.976 14.314 1.00 25.58 132 LEU C O 1
ATOM 5485 N N . MET C 1 133 ? 36.126 -9.384 13.588 1.00 26.57 133 MET C N 1
ATOM 5486 C CA . MET C 1 133 ? 35.813 -9.155 12.156 1.00 29.74 133 MET C CA 1
ATOM 5487 C C . MET C 1 133 ? 34.403 -9.652 11.842 1.00 29.32 133 MET C C 1
ATOM 5488 O O . MET C 1 133 ? 33.722 -8.981 11.047 1.00 30.12 133 MET C O 1
ATOM 5493 N N . LEU C 1 134 ? 33.960 -10.740 12.472 1.00 28.70 134 LEU C N 1
ATOM 5494 C CA . LEU C 1 134 ? 32.583 -11.261 12.274 1.00 29.49 134 LEU C CA 1
ATOM 5495 C C . LEU C 1 134 ? 31.589 -10.365 13.028 1.00 27.40 134 LEU C C 1
ATOM 5496 O O . LEU C 1 134 ? 30.438 -10.241 12.572 1.00 29.13 134 LEU C O 1
ATOM 5501 N N . ALA C 1 135 ? 32.000 -9.744 14.132 1.00 24.92 135 ALA C N 1
ATOM 5502 C CA . ALA C 1 135 ? 31.132 -8.834 14.910 1.00 25.21 135 ALA C CA 1
ATOM 5503 C C . ALA C 1 135 ? 30.888 -7.558 14.099 1.00 25.95 135 ALA C C 1
ATOM 5504 O O . ALA C 1 135 ? 29.815 -6.958 14.246 1.00 30.17 135 ALA C O 1
ATOM 5506 N N . MET C 1 136 ? 31.849 -7.164 13.276 1.00 26.17 136 MET C N 1
ATOM 5507 C CA . MET C 1 136 ? 31.792 -5.932 12.446 1.00 27.57 136 MET C CA 1
ATOM 5508 C C . MET C 1 136 ? 31.117 -6.228 11.096 1.00 26.02 136 MET C C 1
ATOM 5509 O O . MET C 1 136 ? 30.466 -5.338 10.543 1.00 23.90 136 MET C O 1
ATOM 5514 N N . ALA C 1 137 ? 31.250 -7.446 10.588 1.00 26.95 137 ALA C N 1
ATOM 5515 C CA . ALA C 1 137 ? 30.734 -7.857 9.265 1.00 27.64 137 ALA C CA 1
ATOM 5516 C C . ALA C 1 137 ? 30.588 -9.375 9.239 1.00 28.02 137 ALA C C 1
ATOM 5517 O O . ALA C 1 137 ? 31.505 -10.087 8.842 1.00 30.05 137 ALA C O 1
ATOM 5519 N N . PRO C 1 138 ? 29.437 -9.914 9.688 1.00 29.99 138 PRO C N 1
ATOM 5520 C CA . PRO C 1 138 ? 29.279 -11.354 9.886 1.00 30.28 138 PRO C CA 1
ATOM 5521 C C . PRO C 1 138 ? 29.349 -12.180 8.598 1.00 30.11 138 PRO C C 1
ATOM 5522 O O . PRO C 1 138 ? 29.758 -13.293 8.678 1.00 32.91 138 PRO C O 1
ATOM 5526 N N . LYS C 1 139 ? 28.947 -11.620 7.462 1.00 31.31 139 LYS C N 1
ATOM 5527 C CA . LYS C 1 139 ? 29.031 -12.308 6.147 1.00 31.22 139 LYS C CA 1
ATOM 5528 C C . LYS C 1 139 ? 30.311 -11.869 5.448 1.00 30.37 139 LYS C C 1
ATOM 5529 O O . LYS C 1 139 ? 30.738 -10.730 5.680 1.00 33.07 139 LYS C O 1
ATOM 5535 N N . GLY C 1 140 ? 30.872 -12.750 4.625 1.00 29.44 140 GLY C N 1
ATOM 5536 C CA . GLY C 1 140 ? 32.117 -12.515 3.889 1.00 30.63 140 GLY C CA 1
ATOM 5537 C C . GLY C 1 140 ? 33.182 -13.527 4.263 1.00 31.31 140 GLY C C 1
ATOM 5538 O O . GLY C 1 140 ? 32.874 -14.522 4.935 1.00 30.11 140 GLY C O 1
ATOM 5539 N N . ILE C 1 141 ? 34.416 -13.246 3.858 1.00 31.98 141 ILE C N 1
ATOM 5540 C CA . ILE C 1 141 ? 35.554 -14.197 3.939 1.00 35.26 141 ILE C CA 1
ATOM 5541 C C . ILE C 1 141 ? 36.693 -13.558 4.741 1.00 34.16 141 ILE C C 1
ATOM 5542 O O . ILE C 1 141 ? 37.031 -12.380 4.465 1.00 33.86 141 ILE C O 1
ATOM 5547 N N . THR C 1 142 ? 37.260 -14.326 5.682 1.00 30.25 142 THR C N 1
ATOM 5548 C CA . THR C 1 142 ? 38.517 -13.989 6.396 1.00 28.06 142 THR C CA 1
ATOM 5549 C C . THR C 1 142 ? 39.635 -14.896 5.874 1.00 26.55 142 THR C C 1
ATOM 5550 O O . THR C 1 142 ? 39.378 -16.073 5.656 1.00 29.79 142 THR C O 1
ATOM 5554 N N . TYR C 1 143 ? 40.818 -14.348 5.642 1.00 27.06 143 TYR C N 1
ATOM 5555 C CA . TYR C 1 143 ? 42.061 -15.102 5.335 1.00 28.52 143 TYR C CA 1
ATOM 5556 C C . TYR C 1 143 ? 43.115 -14.706 6.373 1.00 26.96 143 TYR C C 1
ATOM 5557 O O . TYR C 1 143 ? 43.163 -13.534 6.780 1.00 23.86 143 TYR C O 1
ATOM 5566 N N . THR C 1 144 ? 43.900 -15.678 6.824 1.00 26.35 144 THR C N 1
ATOM 5567 C CA . THR C 1 144 ? 45.032 -15.459 7.747 1.00 25.95 144 THR C CA 1
ATOM 5568 C C . THR C 1 144 ? 46.300 -15.901 7.021 1.00 26.38 144 THR C C 1
ATOM 5569 O O . THR C 1 144 ? 46.381 -17.073 6.683 1.00 31.40 144 THR C O 1
ATOM 5573 N N . ASN C 1 145 ? 47.231 -14.975 6.795 1.00 27.07 145 ASN C N 1
ATOM 5574 C CA . ASN C 1 145 ? 48.461 -15.156 5.988 1.00 27.53 145 ASN C CA 1
ATOM 5575 C C . ASN C 1 145 ? 49.678 -15.032 6.904 1.00 28.68 145 ASN C C 1
ATOM 5576 O O . ASN C 1 145 ? 49.885 -13.937 7.458 1.00 27.92 145 ASN C O 1
ATOM 5581 N N . PHE C 1 146 ? 50.448 -16.119 7.049 1.00 29.11 146 PHE C N 1
ATOM 5582 C CA . PHE C 1 146 ? 51.580 -16.225 8.002 1.00 27.51 146 PHE C CA 1
ATOM 5583 C C . PHE C 1 146 ? 52.912 -15.939 7.310 1.00 27.34 146 PHE C C 1
ATOM 5584 O O . PHE C 1 146 ? 53.097 -16.335 6.158 1.00 27.68 146 PHE C O 1
ATOM 5592 N N . GLY C 1 147 ? 53.801 -15.242 8.013 1.00 26.67 147 GLY C N 1
ATOM 5593 C CA . GLY C 1 147 ? 55.232 -15.125 7.686 1.00 27.44 147 GLY C CA 1
ATOM 5594 C C . GLY C 1 147 ? 55.559 -13.811 6.983 1.00 27.20 147 GLY C C 1
ATOM 5595 O O . GLY C 1 147 ? 54.716 -12.925 6.890 1.00 28.45 147 GLY C O 1
ATOM 5596 N N . PRO C 1 148 ? 56.782 -13.664 6.433 1.00 27.68 148 PRO C N 1
ATOM 5597 C CA . PRO C 1 148 ? 57.784 -14.726 6.485 1.00 28.32 148 PRO C CA 1
ATOM 5598 C C . PRO C 1 148 ? 58.198 -15.041 7.931 1.00 28.76 148 PRO C C 1
ATOM 5599 O O . PRO C 1 148 ? 58.326 -14.126 8.717 1.00 29.00 148 PRO C O 1
ATOM 5603 N N . GLY C 1 149 ? 58.322 -16.332 8.246 1.00 28.97 149 GLY C N 1
ATOM 5604 C CA . GLY C 1 149 ? 58.823 -16.831 9.543 1.00 30.07 149 GLY C CA 1
ATOM 5605 C C . GLY C 1 149 ? 59.192 -18.311 9.482 1.00 28.17 149 GLY C C 1
ATOM 5606 O O . GLY C 1 149 ? 58.848 -18.966 8.484 1.00 24.63 149 GLY C O 1
ATOM 5607 N N . MET C 1 150 ? 59.891 -18.814 10.502 1.00 29.20 150 MET C N 1
ATOM 5608 C CA . MET C 1 150 ? 60.271 -20.248 10.602 1.00 32.57 150 MET C CA 1
ATOM 5609 C C . MET C 1 150 ? 59.021 -21.045 10.989 1.00 34.20 150 MET C C 1
ATOM 5610 O O . MET C 1 150 ? 58.195 -20.502 11.732 1.00 33.89 150 MET C O 1
ATOM 5615 N N . SER C 1 151 ? 58.857 -22.247 10.434 1.00 37.67 151 SER C N 1
ATOM 5616 C CA . SER C 1 151 ? 57.886 -23.274 10.892 1.00 42.32 151 SER C CA 1
ATOM 5617 C C . SER C 1 151 ? 58.666 -24.451 11.480 1.00 46.35 151 SER C C 1
ATOM 5618 O O . SER C 1 151 ? 59.288 -25.198 10.693 1.00 51.15 151 SER C O 1
ATOM 5621 N N . MET C 1 152 ? 58.664 -24.591 12.806 1.00 51.97 152 MET C N 1
ATOM 5622 C CA . MET C 1 152 ? 59.352 -25.704 13.512 1.00 56.31 152 MET C CA 1
ATOM 5623 C C . MET C 1 152 ? 58.758 -27.048 13.043 1.00 51.37 152 MET C C 1
ATOM 5624 O O . MET C 1 152 ? 59.548 -27.934 12.669 1.00 50.89 152 MET C O 1
ATOM 5629 N N . GLY C 1 153 ? 57.427 -27.189 13.005 1.00 49.51 153 GLY C N 1
ATOM 5630 C CA . GLY C 1 153 ? 56.739 -28.384 12.471 1.00 47.63 153 GLY C CA 1
ATOM 5631 C C . GLY C 1 153 ? 57.356 -28.848 11.155 1.00 47.65 153 GLY C C 1
ATOM 5632 O O . GLY C 1 153 ? 57.774 -30.029 11.075 1.00 44.33 153 GLY C O 1
ATOM 5633 N N . HIS C 1 154 ? 57.460 -27.937 10.178 1.00 43.78 154 HIS C N 1
ATOM 5634 C CA . HIS C 1 154 ? 57.941 -28.210 8.797 1.00 41.53 154 HIS C CA 1
ATOM 5635 C C . HIS C 1 154 ? 59.459 -28.440 8.793 1.00 42.37 154 HIS C C 1
ATOM 5636 O O . HIS C 1 154 ? 59.928 -29.273 7.981 1.00 41.18 154 HIS C O 1
ATOM 5643 N N . SER C 1 155 ? 60.208 -27.746 9.657 1.00 41.03 155 SER C N 1
ATOM 5644 C CA . SER C 1 155 ? 61.676 -27.937 9.806 1.00 41.64 155 SER C CA 1
ATOM 5645 C C . SER C 1 155 ? 61.954 -29.390 10.226 1.00 46.02 155 SER C C 1
ATOM 5646 O O . SER C 1 155 ? 62.759 -30.068 9.567 1.00 51.73 155 SER C O 1
ATOM 5649 N N . VAL C 1 156 ? 61.290 -29.846 11.288 1.00 47.69 156 VAL C N 1
ATOM 5650 C CA . VAL C 1 156 ? 61.355 -31.234 11.843 1.00 50.49 156 VAL C CA 1
ATOM 5651 C C . VAL C 1 156 ? 61.028 -32.251 10.737 1.00 49.10 156 VAL C C 1
ATOM 5652 O O . VAL C 1 156 ? 61.832 -33.181 10.530 1.00 49.19 156 VAL C O 1
ATOM 5656 N N . ALA C 1 157 ? 59.885 -32.083 10.072 1.00 46.15 157 ALA C N 1
ATOM 5657 C CA . ALA C 1 157 ? 59.389 -32.975 8.997 1.00 45.61 157 ALA C CA 1
ATOM 5658 C C . ALA C 1 157 ? 60.453 -33.129 7.901 1.00 47.10 157 ALA C C 1
ATOM 5659 O O . ALA C 1 157 ? 60.556 -34.218 7.341 1.00 52.07 157 ALA C O 1
ATOM 5661 N N . ALA C 1 158 ? 61.200 -32.074 7.591 1.00 47.91 158 ALA C N 1
ATOM 5662 C CA . ALA C 1 158 ? 62.218 -32.096 6.518 1.00 50.82 158 ALA C CA 1
ATOM 5663 C C . ALA C 1 158 ? 63.503 -32.741 7.049 1.00 51.48 158 ALA C C 1
ATOM 5664 O O . ALA C 1 158 ? 64.122 -33.491 6.280 1.00 52.98 158 ALA C O 1
ATOM 5666 N N . LYS C 1 1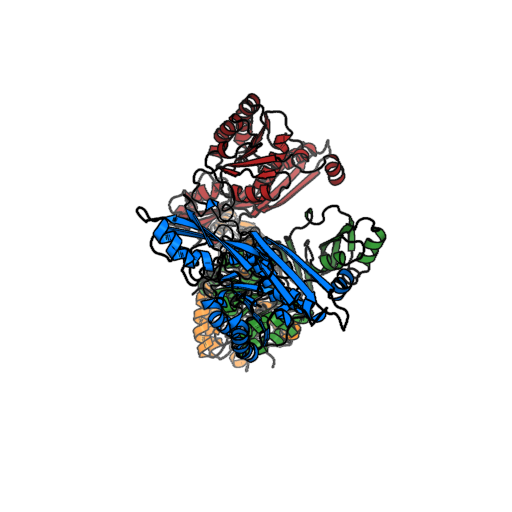59 ? 63.882 -32.451 8.301 1.00 55.77 159 LYS C N 1
ATOM 5667 C CA . LYS C 1 159 ? 65.076 -33.015 9.007 1.00 57.33 159 LYS C CA 1
ATOM 5668 C C . LYS C 1 159 ? 64.944 -34.547 9.054 1.00 54.34 159 LYS C C 1
ATOM 5669 O O . LYS C 1 159 ? 65.940 -35.254 8.773 1.00 54.47 159 LYS C O 1
ATOM 5675 N N . ALA C 1 160 ? 63.728 -35.028 9.323 1.00 55.02 160 ALA C N 1
ATOM 5676 C CA . ALA C 1 160 ? 63.360 -36.454 9.490 1.00 52.89 160 ALA C CA 1
ATOM 5677 C C . ALA C 1 160 ? 63.208 -37.149 8.126 1.00 51.67 160 ALA C C 1
ATOM 5678 O O . ALA C 1 160 ? 62.411 -38.073 8.024 1.00 54.23 160 ALA C O 1
ATOM 5680 N N . ILE C 1 161 ? 63.957 -36.739 7.109 1.00 57.49 161 ILE C N 1
ATOM 5681 C CA . ILE C 1 161 ? 64.001 -37.420 5.782 1.00 62.99 161 ILE C CA 1
ATOM 5682 C C . ILE C 1 161 ? 65.437 -37.909 5.563 1.00 67.66 161 ILE C C 1
ATOM 5683 O O . ILE C 1 161 ? 66.370 -37.306 6.154 1.00 64.15 161 ILE C O 1
ATOM 5688 N N . GLU C 1 162 ? 65.596 -39.008 4.809 1.00 70.15 162 GLU C N 1
ATOM 5689 C CA . GLU C 1 162 ? 66.924 -39.635 4.543 1.00 76.93 162 GLU C CA 1
ATOM 5690 C C . GLU C 1 162 ? 67.750 -38.665 3.695 1.00 65.96 162 GLU C C 1
ATOM 5691 O O . GLU C 1 162 ? 67.235 -38.183 2.670 1.00 57.12 162 GLU C O 1
ATOM 5697 N N . GLY C 1 163 ? 68.983 -38.390 4.127 1.00 61.09 163 GLY C N 1
ATOM 5698 C CA . GLY C 1 163 ? 69.962 -37.550 3.409 1.00 61.01 163 GLY C CA 1
ATOM 5699 C C . GLY C 1 163 ? 70.057 -36.156 4.004 1.00 59.70 163 GLY C C 1
ATOM 5700 O O . GLY C 1 163 ? 70.956 -35.395 3.587 1.00 65.85 163 GLY C O 1
ATOM 5701 N N . VAL C 1 164 ? 69.179 -35.833 4.953 1.00 55.50 164 VAL C N 1
ATOM 5702 C CA . VAL C 1 164 ? 69.051 -34.475 5.554 1.00 57.50 164 VAL C CA 1
ATOM 5703 C C . VAL C 1 164 ? 69.652 -34.522 6.960 1.00 51.96 164 VAL C C 1
ATOM 5704 O O . VAL C 1 164 ? 69.030 -35.160 7.835 1.00 44.50 164 VAL C O 1
ATOM 5708 N N . LYS C 1 165 ? 70.808 -33.874 7.147 1.00 51.56 165 LYS C N 1
ATOM 5709 C CA . LYS C 1 165 ? 71.458 -33.698 8.472 1.00 56.59 165 LYS C CA 1
ATOM 5710 C C . LYS C 1 165 ? 70.604 -32.715 9.271 1.00 54.56 165 LYS C C 1
ATOM 5711 O O . LYS C 1 165 ? 70.118 -33.102 10.342 1.00 54.67 165 LYS C O 1
ATOM 5717 N N . ASP C 1 166 ? 70.416 -31.506 8.734 1.00 53.42 166 ASP C N 1
ATOM 5718 C CA . ASP C 1 166 ? 69.606 -30.421 9.359 1.00 51.42 166 ASP C CA 1
ATOM 5719 C C . ASP C 1 166 ? 68.760 -29.730 8.277 1.00 47.99 166 ASP C C 1
ATOM 5720 O O . ASP C 1 166 ? 69.102 -29.816 7.073 1.00 42.86 166 ASP C O 1
ATOM 5725 N N . ALA C 1 167 ? 67.692 -29.058 8.697 1.00 42.91 167 ALA C N 1
ATOM 5726 C CA . ALA C 1 167 ? 66.735 -28.382 7.794 1.00 41.80 167 ALA C CA 1
ATOM 5727 C C . ALA C 1 167 ? 66.118 -27.167 8.497 1.00 40.20 167 ALA C C 1
ATOM 5728 O O . ALA C 1 167 ? 65.932 -27.197 9.724 1.00 38.42 167 ALA C O 1
ATOM 5730 N N . LEU C 1 168 ? 65.821 -26.134 7.715 1.00 39.13 168 LEU C N 1
ATOM 5731 C CA . LEU C 1 168 ? 65.011 -24.965 8.124 1.00 36.46 168 LEU C CA 1
ATOM 5732 C C . LEU C 1 168 ? 63.928 -24.750 7.065 1.00 34.46 168 LEU C C 1
ATOM 5733 O O . LEU C 1 168 ? 64.279 -24.641 5.881 1.00 33.91 168 LEU C O 1
ATOM 5738 N N . SER C 1 169 ? 62.658 -24.755 7.466 1.00 34.15 169 SER C N 1
ATOM 5739 C CA . SER C 1 169 ? 61.498 -24.453 6.589 1.00 34.08 169 SER C CA 1
ATOM 5740 C C . SER C 1 169 ? 60.974 -23.052 6.918 1.00 33.98 169 SER C C 1
ATOM 5741 O O . SER C 1 169 ? 60.614 -22.807 8.098 1.00 29.59 169 SER C O 1
ATOM 5744 N N . MET C 1 170 ? 60.932 -22.175 5.910 1.00 34.71 170 MET C N 1
ATOM 5745 C CA . MET C 1 170 ? 60.334 -20.815 6.002 1.00 33.73 170 MET C CA 1
ATOM 5746 C C . MET C 1 170 ? 58.916 -20.866 5.429 1.00 31.17 170 MET C C 1
ATOM 5747 O O . MET C 1 170 ? 58.699 -21.507 4.382 1.00 31.91 170 MET C O 1
ATOM 5752 N N . THR C 1 171 ? 57.981 -20.223 6.116 1.00 29.42 171 THR C N 1
ATOM 5753 C CA . THR C 1 171 ? 56.581 -20.039 5.665 1.00 29.07 171 THR C CA 1
ATOM 5754 C C . THR C 1 171 ? 56.472 -18.655 5.042 1.00 28.39 171 THR C C 1
ATOM 5755 O O . THR C 1 171 ? 56.799 -17.687 5.740 1.00 29.77 171 THR C O 1
ATOM 5759 N N . ILE C 1 172 ? 56.027 -18.584 3.791 1.00 28.45 172 ILE C N 1
ATOM 5760 C CA . ILE C 1 172 ? 55.936 -17.333 2.987 1.00 28.79 172 ILE C CA 1
ATOM 5761 C C . ILE C 1 172 ? 54.479 -17.120 2.595 1.00 28.42 172 ILE C C 1
ATOM 5762 O O . ILE C 1 172 ? 53.866 -17.970 1.963 1.00 30.96 172 ILE C O 1
ATOM 5767 N N . PRO C 1 173 ? 53.875 -15.968 2.923 1.00 26.51 173 PRO C N 1
ATOM 5768 C CA . PRO C 1 173 ? 52.480 -15.730 2.579 1.00 24.98 173 PRO C CA 1
ATOM 5769 C C . PRO C 1 173 ? 52.327 -15.316 1.113 1.00 24.43 173 PRO C C 1
ATOM 5770 O O . PRO C 1 173 ? 53.036 -14.423 0.694 1.00 25.81 173 PRO C O 1
ATOM 5774 N N . LEU C 1 174 ? 51.414 -15.972 0.395 1.00 24.92 174 LEU C N 1
ATOM 5775 C CA . LEU C 1 174 ? 51.051 -15.650 -1.011 1.00 25.92 174 LEU C CA 1
ATOM 5776 C C . LEU C 1 174 ? 49.615 -15.137 -1.105 1.00 25.45 174 LEU C C 1
ATOM 5777 O O . LEU C 1 174 ? 49.151 -14.956 -2.223 1.00 25.22 174 LEU C O 1
ATOM 5782 N N . GLY C 1 175 ? 48.960 -14.872 0.030 1.00 27.14 175 GLY C N 1
ATOM 5783 C CA . GLY C 1 175 ? 47.591 -14.334 0.081 1.00 27.85 175 GLY C CA 1
ATOM 5784 C C . GLY C 1 175 ? 46.541 -15.441 0.128 1.00 30.53 175 GLY C C 1
ATOM 5785 O O . GLY C 1 175 ? 46.881 -16.622 -0.161 1.00 30.58 175 GLY C O 1
ATOM 5786 N N . THR C 1 176 ? 45.305 -15.073 0.492 1.00 29.06 176 THR C N 1
ATOM 5787 C CA . THR C 1 176 ? 44.116 -15.963 0.563 1.00 28.09 176 THR C CA 1
ATOM 5788 C C . THR C 1 176 ? 44.490 -17.307 1.197 1.00 26.04 176 THR C C 1
ATOM 5789 O O . THR C 1 176 ? 43.976 -18.328 0.736 1.00 26.09 176 THR C O 1
ATOM 5793 N N . GLY C 1 177 ? 45.305 -17.266 2.259 1.00 26.87 177 GLY C N 1
ATOM 5794 C CA . GLY C 1 177 ? 45.687 -18.395 3.136 1.00 27.53 177 GLY C CA 1
ATOM 5795 C C . GLY C 1 177 ? 46.608 -19.409 2.461 1.00 27.18 177 GLY C C 1
ATOM 5796 O O . GLY C 1 177 ? 46.851 -20.473 3.056 1.00 25.68 177 GLY C O 1
ATOM 5797 N N . VAL C 1 178 ? 47.098 -19.101 1.261 1.00 27.97 178 VAL C N 1
ATOM 5798 C CA . VAL C 1 178 ? 48.026 -19.955 0.471 1.00 27.83 178 VAL C CA 1
ATOM 5799 C C . VAL C 1 178 ? 49.464 -19.601 0.846 1.00 28.56 178 VAL C C 1
ATOM 5800 O O . VAL C 1 178 ? 49.784 -18.408 0.903 1.00 27.71 178 VAL C O 1
ATOM 5804 N N . HIS C 1 179 ? 50.304 -20.615 1.017 1.00 32.00 179 HIS C N 1
ATOM 5805 C CA . HIS C 1 179 ? 51.670 -20.490 1.580 1.00 33.88 179 HIS C CA 1
ATOM 5806 C C . HIS C 1 179 ? 52.671 -21.118 0.609 1.00 32.14 179 HIS C C 1
ATOM 5807 O O . HIS C 1 179 ? 52.339 -22.105 -0.067 1.00 32.63 179 HIS C O 1
ATOM 5814 N N . ARG C 1 180 ? 53.827 -20.480 0.485 1.00 29.38 180 ARG C N 1
ATOM 5815 C CA . ARG C 1 180 ? 55.031 -21.026 -0.173 1.00 28.24 180 ARG C CA 1
ATOM 5816 C C . ARG C 1 180 ? 55.933 -21.527 0.948 1.00 28.50 180 ARG C C 1
ATOM 5817 O O . ARG C 1 180 ? 55.972 -20.867 1.987 1.00 27.92 180 ARG C O 1
ATOM 5825 N N . ARG C 1 181 ? 56.625 -22.646 0.758 1.00 31.94 181 ARG C N 1
ATOM 5826 C CA . ARG C 1 181 ? 57.606 -23.143 1.752 1.00 34.21 181 ARG C CA 1
ATOM 5827 C C . ARG C 1 181 ? 58.996 -23.118 1.135 1.00 32.29 181 ARG C C 1
ATOM 5828 O O . ARG C 1 181 ? 59.191 -23.756 0.099 1.00 30.90 181 ARG C O 1
ATOM 5836 N N . MET C 1 182 ? 59.902 -22.354 1.736 1.00 34.09 182 MET C N 1
ATOM 5837 C CA . MET C 1 182 ? 61.328 -22.313 1.336 1.00 36.04 182 MET C CA 1
ATOM 5838 C C . MET C 1 182 ? 62.095 -23.188 2.324 1.00 34.59 182 MET C C 1
ATOM 5839 O O . MET C 1 182 ? 62.112 -22.857 3.519 1.00 34.61 182 MET C O 1
ATOM 5844 N N . VAL C 1 183 ? 62.626 -24.310 1.851 1.00 34.01 183 VAL C N 1
ATOM 5845 C CA . VAL C 1 183 ? 63.314 -25.307 2.713 1.00 34.68 183 VAL C CA 1
ATOM 5846 C C . VAL C 1 183 ? 64.801 -25.243 2.397 1.00 34.32 183 VAL C C 1
ATOM 5847 O O . VAL C 1 183 ? 65.161 -25.414 1.208 1.00 35.50 183 VAL C O 1
ATOM 5851 N N . TYR C 1 184 ? 65.607 -24.981 3.428 1.00 33.64 184 TYR C N 1
ATOM 5852 C CA . TYR C 1 184 ? 67.090 -24.959 3.373 1.00 35.66 184 TYR C CA 1
ATOM 5853 C C . TYR C 1 184 ? 67.607 -26.213 4.085 1.00 36.23 184 TYR C C 1
ATOM 5854 O O . TYR C 1 184 ? 67.187 -26.440 5.243 1.00 34.36 184 TYR C O 1
ATOM 5863 N N . VAL C 1 185 ? 68.441 -27.014 3.403 1.00 39.04 185 VAL C N 1
ATOM 5864 C CA . VAL C 1 185 ? 68.926 -28.338 3.911 1.00 41.74 185 VAL C CA 1
ATOM 5865 C C . VAL C 1 185 ? 70.459 -28.394 3.913 1.00 43.95 185 VAL C C 1
ATOM 5866 O O . VAL C 1 185 ? 71.108 -27.919 2.947 1.00 44.60 185 VAL C O 1
ATOM 5870 N N . GLU C 1 186 ? 70.981 -28.935 5.015 1.00 49.37 186 GLU C N 1
ATOM 5871 C CA . GLU C 1 186 ? 72.333 -29.522 5.191 1.00 51.92 186 GLU C CA 1
ATOM 5872 C C . GLU C 1 186 ? 72.222 -31.012 4.833 1.00 49.16 186 GLU C C 1
ATOM 5873 O O . GLU C 1 186 ? 71.438 -31.723 5.494 1.00 48.62 186 GLU C O 1
ATOM 5879 N N . LEU C 1 187 ? 72.947 -31.473 3.816 1.00 52.94 187 LEU C N 1
ATOM 5880 C CA . LEU C 1 187 ? 72.933 -32.897 3.360 1.00 54.34 187 LEU C CA 1
ATOM 5881 C C . LEU C 1 187 ? 73.897 -33.745 4.203 1.00 52.67 187 LEU C C 1
ATOM 5882 O O . LEU C 1 187 ? 74.984 -33.253 4.542 1.00 51.33 187 LEU C O 1
ATOM 5887 N N . GLU C 1 188 ? 73.511 -34.976 4.546 1.00 57.08 188 GLU C N 1
ATOM 5888 C CA . GLU C 1 188 ? 74.424 -35.952 5.206 1.00 60.74 188 GLU C CA 1
ATOM 5889 C C . GLU C 1 188 ? 75.521 -36.307 4.196 1.00 62.73 188 GLU C C 1
ATOM 5890 O O . GLU C 1 188 ? 75.179 -36.371 3.001 1.00 54.53 188 GLU C O 1
ATOM 5896 N N . ALA C 1 189 ? 76.782 -36.427 4.663 1.00 68.72 189 ALA C N 1
ATOM 5897 C CA . ALA C 1 189 ? 77.983 -36.739 3.845 1.00 61.85 189 ALA C CA 1
ATOM 5898 C C . ALA C 1 189 ? 77.594 -37.849 2.856 1.00 62.76 189 ALA C C 1
ATOM 5899 O O . ALA C 1 189 ? 77.180 -38.931 3.329 1.00 58.53 189 ALA C O 1
ATOM 5901 N N . GLY C 1 190 ? 77.566 -37.539 1.549 1.00 59.96 190 GLY C N 1
ATOM 5902 C CA . GLY C 1 190 ? 77.347 -38.518 0.465 1.00 62.58 190 GLY C CA 1
ATOM 5903 C C . GLY C 1 190 ? 75.898 -38.711 0.011 1.00 66.31 190 GLY C C 1
ATOM 5904 O O . GLY C 1 190 ? 75.687 -39.598 -0.827 1.00 62.98 190 GLY C O 1
ATOM 5905 N N . ALA C 1 191 ? 74.923 -37.936 0.501 1.00 72.11 191 ALA C N 1
ATOM 5906 C CA . ALA C 1 191 ? 73.495 -38.035 0.095 1.00 65.53 191 ALA C CA 1
ATOM 5907 C C . ALA C 1 191 ? 73.292 -37.355 -1.265 1.00 59.80 191 ALA C C 1
ATOM 5908 O O . ALA C 1 191 ? 74.117 -36.489 -1.626 1.00 55.40 191 ALA C O 1
ATOM 5910 N N . ASN C 1 192 ? 72.242 -37.745 -1.992 1.00 61.40 192 ASN C N 1
ATOM 5911 C CA . ASN C 1 192 ? 71.945 -37.264 -3.373 1.00 64.85 192 ASN C CA 1
ATOM 5912 C C . ASN C 1 192 ? 70.877 -36.159 -3.310 1.00 70.36 192 ASN C C 1
ATOM 5913 O O . ASN C 1 192 ? 69.740 -36.446 -2.870 1.00 68.10 192 ASN C O 1
ATOM 5918 N N . PHE C 1 193 ? 71.213 -34.946 -3.758 1.00 67.74 193 PHE C N 1
ATOM 5919 C CA . PHE C 1 193 ? 70.331 -33.760 -3.639 1.00 70.14 193 PHE C CA 1
ATOM 5920 C C . PHE C 1 193 ? 68.960 -34.049 -4.266 1.00 70.32 193 PHE C C 1
ATOM 5921 O O . PHE C 1 193 ? 67.954 -33.874 -3.557 1.00 70.62 193 PHE C O 1
ATOM 5929 N N . ASN C 1 194 ? 68.916 -34.496 -5.528 1.00 65.38 194 ASN C N 1
ATOM 5930 C CA . ASN C 1 194 ? 67.653 -34.593 -6.312 1.00 65.29 194 ASN C CA 1
ATOM 5931 C C . ASN C 1 194 ? 66.686 -35.573 -5.652 1.00 66.68 194 ASN C C 1
ATOM 5932 O O . ASN C 1 194 ? 65.468 -35.351 -5.801 1.00 72.51 194 ASN C O 1
ATOM 5937 N N . GLN C 1 195 ? 67.198 -36.602 -4.964 1.00 70.23 195 GLN C N 1
ATOM 5938 C CA . GLN C 1 195 ? 66.353 -37.604 -4.253 1.00 74.92 195 GLN C CA 1
ATOM 5939 C C . GLN C 1 195 ? 65.735 -36.899 -3.036 1.00 69.84 195 GLN C C 1
ATOM 5940 O O . GLN C 1 195 ? 64.509 -37.042 -2.818 1.00 62.23 195 GLN C O 1
ATOM 5946 N N . VAL C 1 196 ? 66.561 -36.160 -2.282 1.00 70.25 196 VAL C N 1
ATOM 5947 C CA . VAL C 1 196 ? 66.168 -35.431 -1.035 1.00 69.37 196 VAL C CA 1
ATOM 5948 C C . VAL C 1 196 ? 65.096 -34.387 -1.394 1.00 66.49 196 VAL C C 1
ATOM 5949 O O . VAL C 1 196 ? 64.029 -34.372 -0.741 1.00 56.33 196 VAL C O 1
ATOM 5953 N N . GLU C 1 197 ? 65.360 -33.577 -2.421 1.00 59.05 197 GLU C N 1
ATOM 5954 C CA . GLU C 1 197 ? 64.445 -32.539 -2.961 1.00 58.90 197 GLU C CA 1
ATOM 5955 C C . GLU C 1 197 ? 63.067 -33.151 -3.271 1.00 57.91 197 GLU C C 1
ATOM 5956 O O . GLU C 1 197 ? 62.061 -32.650 -2.693 1.00 55.28 197 GLU C O 1
ATOM 5962 N N . GLN C 1 198 ? 63.007 -34.188 -4.119 1.00 58.05 198 GLN C N 1
ATOM 5963 C CA . GLN C 1 198 ? 61.735 -34.854 -4.539 1.00 62.79 198 GLN C CA 1
ATOM 5964 C C . GLN C 1 198 ? 60.990 -35.431 -3.324 1.00 54.39 198 GLN C C 1
ATOM 5965 O O . GLN C 1 198 ? 59.730 -35.407 -3.324 1.00 52.41 198 GLN C O 1
ATOM 5971 N N . ALA C 1 199 ? 61.740 -35.952 -2.351 1.00 48.82 199 ALA C N 1
ATOM 5972 C CA . ALA C 1 199 ? 61.221 -36.629 -1.140 1.00 52.40 199 ALA C CA 1
ATOM 5973 C C . ALA C 1 199 ? 60.569 -35.598 -0.209 1.00 54.51 199 ALA C C 1
ATOM 5974 O O . ALA C 1 199 ? 59.486 -35.910 0.375 1.00 51.42 199 ALA C O 1
ATOM 5976 N N . ILE C 1 200 ? 61.211 -34.429 -0.067 1.00 53.76 200 ILE C N 1
ATOM 5977 C CA . ILE C 1 200 ? 60.698 -33.282 0.741 1.00 52.22 200 ILE C CA 1
ATOM 5978 C C . ILE C 1 200 ? 59.402 -32.787 0.103 1.00 48.57 200 ILE C C 1
ATOM 5979 O O . ILE C 1 200 ? 58.426 -32.573 0.852 1.00 43.25 200 ILE C O 1
ATOM 5984 N N . LYS C 1 201 ? 59.412 -32.618 -1.222 1.00 47.23 201 LYS C N 1
ATOM 5985 C CA . LYS C 1 201 ? 58.269 -32.062 -1.984 1.00 45.78 201 LYS C CA 1
ATOM 5986 C C . LYS C 1 201 ? 57.087 -33.030 -1.950 1.00 46.70 201 LYS C C 1
ATOM 5987 O O . LYS C 1 201 ? 55.946 -32.524 -1.956 1.00 47.19 201 LYS C O 1
ATOM 5993 N N . ALA C 1 202 ? 57.345 -34.341 -1.868 1.00 50.78 202 ALA C N 1
ATOM 5994 C CA . ALA C 1 202 ? 56.310 -35.407 -1.893 1.00 48.73 202 ALA C CA 1
ATOM 5995 C C . ALA C 1 202 ? 55.807 -35.721 -0.473 1.00 46.89 202 ALA C C 1
ATOM 5996 O O . ALA C 1 202 ? 54.691 -36.257 -0.378 1.00 50.56 202 ALA C O 1
ATOM 5998 N N . ASP C 1 203 ? 56.568 -35.384 0.581 1.00 43.34 203 ASP C N 1
ATOM 5999 C CA . ASP C 1 203 ? 56.179 -35.629 1.999 1.00 45.00 203 ASP C CA 1
ATOM 6000 C C . ASP C 1 203 ? 54.816 -34.980 2.264 1.00 45.62 203 ASP C C 1
ATOM 6001 O O . ASP C 1 203 ? 54.526 -33.946 1.639 1.00 51.45 203 ASP C O 1
ATOM 6006 N N . SER C 1 204 ? 53.998 -35.548 3.152 1.00 48.53 204 SER C N 1
ATOM 6007 C CA . SER C 1 204 ? 52.601 -35.090 3.407 1.00 51.46 204 SER C CA 1
ATOM 6008 C C . SER C 1 204 ? 52.588 -33.651 3.959 1.00 50.37 204 SER C C 1
ATOM 6009 O O . SER C 1 204 ? 51.602 -32.938 3.722 1.00 48.49 204 SER C O 1
ATOM 6012 N N . TYR C 1 205 ? 53.636 -33.232 4.671 1.00 51.17 205 TYR C N 1
ATOM 6013 C CA . TYR C 1 205 ? 53.755 -31.873 5.259 1.00 52.01 205 TYR C CA 1
ATOM 6014 C C . TYR C 1 205 ? 53.962 -30.790 4.184 1.00 46.65 205 TYR C C 1
ATOM 6015 O O . TYR C 1 205 ? 53.781 -29.626 4.542 1.00 48.27 205 TYR C O 1
ATOM 6024 N N . PHE C 1 206 ? 54.317 -31.139 2.940 1.00 41.42 206 PHE C N 1
ATOM 6025 C CA . PHE C 1 206 ? 54.742 -30.183 1.880 1.00 40.13 206 PHE C CA 1
ATOM 6026 C C . PHE C 1 206 ? 53.993 -30.377 0.554 1.00 38.57 206 PHE C C 1
ATOM 6027 O O . PHE C 1 206 ? 54.137 -29.516 -0.323 1.00 42.06 206 PHE C O 1
ATOM 6035 N N . SER C 1 207 ? 53.287 -31.485 0.361 1.00 38.88 207 SER C N 1
ATOM 6036 C CA . SER C 1 207 ? 52.787 -31.914 -0.972 1.00 43.10 207 SER C CA 1
ATOM 6037 C C . SER C 1 207 ? 51.610 -31.036 -1.427 1.00 41.31 207 SER C C 1
ATOM 6038 O O . SER C 1 207 ? 51.389 -30.961 -2.653 1.00 38.83 207 SER C O 1
ATOM 6041 N N . SER C 1 208 ? 50.898 -30.397 -0.488 1.00 41.65 208 SER C N 1
ATOM 6042 C CA . SER C 1 208 ? 49.769 -29.465 -0.760 1.00 39.84 208 SER C CA 1
ATOM 6043 C C . SER C 1 208 ? 50.267 -28.086 -1.206 1.00 40.41 208 SER C C 1
ATOM 6044 O O . SER C 1 208 ? 49.434 -27.298 -1.687 1.00 41.94 208 SER C O 1
ATOM 6047 N N . ASP C 1 209 ? 51.543 -27.772 -0.976 1.00 39.46 209 ASP C N 1
ATOM 6048 C CA . ASP C 1 209 ? 52.066 -26.385 -1.016 1.00 37.27 209 ASP C CA 1
ATOM 6049 C C . ASP C 1 209 ? 53.208 -26.281 -2.021 1.00 35.12 209 ASP C C 1
ATOM 6050 O O . ASP C 1 209 ? 54.005 -27.227 -2.131 1.00 38.45 209 ASP C O 1
ATOM 6055 N N . GLU C 1 210 ? 53.282 -25.144 -2.713 1.00 33.27 210 GLU C N 1
ATOM 6056 C CA . GLU C 1 210 ? 54.481 -24.739 -3.488 1.00 30.29 210 GLU C CA 1
ATOM 6057 C C . GLU C 1 210 ? 55.667 -24.794 -2.521 1.00 31.88 210 GLU C C 1
ATOM 6058 O O . GLU C 1 210 ? 55.640 -24.078 -1.504 1.00 34.37 210 GLU C O 1
ATOM 6064 N N . THR C 1 211 ? 56.627 -25.669 -2.807 1.00 32.03 211 THR C N 1
ATOM 6065 C CA . THR C 1 211 ? 57.801 -25.949 -1.957 1.00 31.82 211 THR C CA 1
ATOM 6066 C C . THR C 1 211 ? 59.070 -25.855 -2.803 1.00 33.42 211 THR C C 1
ATOM 6067 O O . THR C 1 211 ? 59.102 -26.452 -3.886 1.00 34.07 211 THR C O 1
ATOM 6071 N N . HIS C 1 212 ? 60.050 -25.085 -2.331 1.00 34.89 212 HIS C N 1
ATOM 6072 C CA . HIS C 1 212 ? 61.389 -24.923 -2.947 1.00 33.80 212 HIS C CA 1
ATOM 6073 C C . HIS C 1 212 ? 62.419 -25.462 -1.962 1.00 33.80 212 HIS C C 1
ATOM 6074 O O . HIS C 1 212 ? 62.172 -25.367 -0.746 1.00 33.26 212 HIS C O 1
ATOM 6081 N N . VAL C 1 213 ? 63.499 -26.059 -2.469 1.00 36.90 213 VAL C N 1
ATOM 6082 C CA . VAL C 1 213 ? 64.570 -26.664 -1.626 1.00 37.28 213 VAL C CA 1
ATOM 6083 C C . VAL C 1 213 ? 65.913 -26.158 -2.136 1.00 37.03 213 VAL C C 1
ATOM 6084 O O . VAL C 1 213 ? 66.149 -26.253 -3.346 1.00 34.01 213 VAL C O 1
ATOM 6088 N N . LYS C 1 214 ? 66.717 -25.581 -1.247 1.00 39.80 214 LYS C N 1
ATOM 6089 C CA . LYS C 1 214 ? 68.092 -25.126 -1.556 1.00 44.83 214 LYS C CA 1
ATOM 6090 C C . LYS C 1 214 ? 69.042 -25.809 -0.564 1.00 45.64 214 LYS C C 1
ATOM 6091 O O . LYS C 1 214 ? 68.671 -25.983 0.614 1.00 43.61 214 LYS C O 1
ATOM 6097 N N . GLN C 1 215 ? 70.206 -26.235 -1.041 1.00 49.03 215 GLN C N 1
ATOM 6098 C CA . GLN C 1 215 ? 71.269 -26.823 -0.192 1.00 54.03 215 GLN C CA 1
ATOM 6099 C C . GLN C 1 215 ? 72.108 -25.673 0.375 1.00 51.96 215 GLN C C 1
ATOM 6100 O O . GLN C 1 215 ? 72.359 -24.702 -0.370 1.00 49.34 215 GLN C O 1
ATOM 6106 N N . VAL C 1 216 ? 72.519 -25.775 1.642 1.00 52.01 216 VAL C N 1
ATOM 6107 C CA . VAL C 1 216 ? 73.389 -24.764 2.315 1.00 54.88 216 VAL C CA 1
ATOM 6108 C C . VAL C 1 216 ? 74.425 -25.487 3.178 1.00 56.29 216 VAL C C 1
ATOM 6109 O O . VAL C 1 216 ? 74.201 -26.682 3.493 1.00 52.37 216 VAL C O 1
ATOM 6113 N N . ASP C 1 217 ? 75.503 -24.776 3.539 1.00 61.48 217 ASP C N 1
ATOM 6114 C CA . ASP C 1 217 ? 76.557 -25.245 4.486 1.00 65.84 217 ASP C CA 1
ATOM 6115 C C . ASP C 1 217 ? 76.000 -25.288 5.913 1.00 59.28 217 ASP C C 1
ATOM 6116 O O . ASP C 1 217 ? 75.916 -26.381 6.461 1.00 54.34 217 ASP C O 1
ATOM 6121 N N . SER C 1 218 ? 75.652 -24.124 6.472 1.00 57.20 218 SER C N 1
ATOM 6122 C CA . SER C 1 218 ? 75.133 -23.908 7.854 1.00 50.97 218 SER C CA 1
ATOM 6123 C C . SER C 1 218 ? 73.669 -23.442 7.760 1.00 50.25 218 SER C C 1
ATOM 6124 O O . SER C 1 218 ? 73.432 -22.327 7.263 1.00 51.70 218 SER C O 1
ATOM 6127 N N . VAL C 1 219 ? 72.731 -24.264 8.229 1.00 43.30 219 VAL C N 1
ATOM 6128 C CA . VAL C 1 219 ? 71.291 -23.908 8.381 1.00 38.92 219 VAL C CA 1
ATOM 6129 C C . VAL C 1 219 ? 71.113 -22.916 9.550 1.00 38.30 219 VAL C C 1
ATOM 6130 O O . VAL C 1 219 ? 70.189 -22.067 9.490 1.00 37.53 219 VAL C O 1
ATOM 6134 N N . ASP C 1 220 ? 71.959 -22.982 10.576 1.00 37.46 220 ASP C N 1
ATOM 6135 C CA . ASP C 1 220 ? 71.791 -22.167 11.808 1.00 41.88 220 ASP C CA 1
ATOM 6136 C C . ASP C 1 220 ? 71.906 -20.678 11.492 1.00 40.13 220 ASP C C 1
ATOM 6137 O O . ASP C 1 220 ? 71.183 -19.918 12.125 1.00 43.74 220 ASP C O 1
ATOM 6142 N N . SER C 1 221 ? 72.798 -20.265 10.589 1.00 39.23 221 SER C N 1
ATOM 6143 C CA . SER C 1 221 ? 73.054 -18.824 10.305 1.00 40.35 221 SER C CA 1
ATOM 6144 C C . SER C 1 221 ? 71.865 -18.201 9.540 1.00 36.97 221 SER C C 1
ATOM 6145 O O . SER C 1 221 ? 71.851 -16.972 9.379 1.00 36.41 221 SER C O 1
ATOM 6148 N N . LEU C 1 222 ? 70.883 -18.998 9.112 1.00 34.30 222 LEU C N 1
ATOM 6149 C CA . LEU C 1 222 ? 69.674 -18.497 8.408 1.00 33.87 222 LEU C CA 1
ATOM 6150 C C . LEU C 1 222 ? 68.541 -18.231 9.401 1.00 32.23 222 LEU C C 1
ATOM 6151 O O . LEU C 1 222 ? 67.619 -17.481 9.036 1.00 31.10 222 LEU C O 1
ATOM 6156 N N . LYS C 1 223 ? 68.623 -18.789 10.611 1.00 32.15 223 LYS C N 1
ATOM 6157 C CA . LYS C 1 223 ? 67.521 -18.772 11.607 1.00 32.43 223 LYS C CA 1
ATOM 6158 C C . LYS C 1 223 ? 67.255 -17.342 12.086 1.00 30.27 223 LYS C C 1
ATOM 6159 O O . LYS C 1 223 ? 68.209 -16.651 12.453 1.00 30.09 223 LYS C O 1
ATOM 6165 N N . ASP C 1 224 ? 65.987 -16.935 12.091 1.00 29.38 224 ASP C N 1
ATOM 6166 C CA . ASP C 1 224 ? 65.510 -15.684 12.736 1.00 28.26 224 ASP C CA 1
ATOM 6167 C C . ASP C 1 224 ? 64.096 -15.917 13.281 1.00 27.75 224 ASP C C 1
ATOM 6168 O O . ASP C 1 224 ? 63.256 -16.452 12.534 1.00 27.99 224 ASP C O 1
ATOM 6173 N N . VAL C 1 225 ? 63.823 -15.532 14.532 1.00 25.89 225 VAL C N 1
ATOM 6174 C CA . VAL C 1 225 ? 62.548 -15.880 15.226 1.00 24.24 225 VAL C CA 1
ATOM 6175 C C . VAL C 1 225 ? 61.508 -14.799 14.929 1.00 24.20 225 VAL C C 1
ATOM 6176 O O . VAL C 1 225 ? 60.408 -14.865 15.491 1.00 25.68 225 VAL C O 1
ATOM 6180 N N . GLY C 1 226 ? 61.832 -13.855 14.052 1.00 23.21 226 GLY C N 1
ATOM 6181 C CA . GLY C 1 226 ? 60.849 -12.915 13.505 1.00 23.55 226 GLY C CA 1
ATOM 6182 C C . GLY C 1 226 ? 59.745 -13.673 12.805 1.00 24.16 226 GLY C C 1
ATOM 6183 O O . GLY C 1 226 ? 60.013 -14.737 12.227 1.00 27.27 226 GLY C O 1
ATOM 6184 N N . HIS C 1 227 ? 58.525 -13.174 12.888 1.00 23.77 227 HIS C N 1
ATOM 6185 C CA . HIS C 1 227 ? 57.364 -13.781 12.200 1.00 25.86 227 HIS C CA 1
ATOM 6186 C C . HIS C 1 227 ? 56.355 -12.672 11.896 1.00 25.82 227 HIS C C 1
ATOM 6187 O O . HIS C 1 227 ? 56.692 -11.477 12.077 1.00 27.88 227 HIS C O 1
ATOM 6194 N N . GLY C 1 228 ? 55.199 -13.032 11.365 1.00 25.04 228 GLY C N 1
ATOM 6195 C CA . GLY C 1 228 ? 54.224 -12.010 10.971 1.00 27.60 228 GLY C CA 1
ATOM 6196 C C . GLY C 1 228 ? 52.902 -12.602 10.551 1.00 27.75 228 GLY C C 1
ATOM 6197 O O . GLY C 1 228 ? 52.817 -13.818 10.326 1.00 27.35 228 GLY C O 1
ATOM 6198 N N . VAL C 1 229 ? 51.904 -11.750 10.440 1.00 27.69 229 VAL C N 1
ATOM 6199 C CA . VAL C 1 229 ? 50.579 -12.167 9.945 1.00 28.90 229 VAL C CA 1
ATOM 6200 C C . VAL C 1 229 ? 50.004 -10.981 9.188 1.00 27.79 229 VAL C C 1
ATOM 6201 O O . VAL C 1 229 ? 50.334 -9.829 9.526 1.00 28.13 229 VAL C O 1
ATOM 6205 N N . HIS C 1 230 ? 49.232 -11.278 8.156 1.00 27.11 230 HIS C N 1
ATOM 6206 C CA . HIS C 1 230 ? 48.352 -10.319 7.456 1.00 25.85 230 HIS C CA 1
ATOM 6207 C C . HIS C 1 230 ? 46.980 -10.981 7.404 1.00 27.50 230 HIS C C 1
ATOM 6208 O O . HIS C 1 230 ? 46.871 -11.995 6.692 1.00 25.75 230 HIS C O 1
ATOM 6215 N N . MET C 1 231 ? 46.023 -10.501 8.207 1.00 27.67 231 MET C N 1
ATOM 6216 C CA . MET C 1 231 ? 44.618 -10.968 8.146 1.00 29.16 231 MET C CA 1
ATOM 6217 C C . MET C 1 231 ? 43.787 -9.965 7.344 1.00 27.19 231 MET C C 1
ATOM 6218 O O . MET C 1 231 ? 43.983 -8.743 7.521 1.00 25.72 231 MET C O 1
ATOM 6223 N N . THR C 1 232 ? 42.914 -10.488 6.478 1.00 25.51 232 THR C N 1
ATOM 6224 C CA . THR C 1 232 ? 41.954 -9.706 5.667 1.00 25.47 232 THR C CA 1
ATOM 6225 C C . THR C 1 232 ? 40.553 -10.226 5.955 1.00 25.52 232 THR C C 1
ATOM 6226 O O . THR C 1 232 ? 40.391 -11.434 6.183 1.00 24.22 232 THR C O 1
ATOM 6230 N N . HIS C 1 233 ? 39.596 -9.313 5.996 1.00 26.75 233 HIS C N 1
ATOM 6231 C CA . HIS C 1 233 ? 38.148 -9.616 5.995 1.00 27.51 233 HIS C CA 1
ATOM 6232 C C . HIS C 1 233 ? 37.499 -8.678 4.987 1.00 25.52 233 HIS C C 1
ATOM 6233 O O . HIS C 1 233 ? 37.766 -7.468 5.074 1.00 27.28 233 HIS C O 1
ATOM 6240 N N . LYS C 1 234 ? 36.771 -9.250 4.038 1.00 24.85 234 LYS C N 1
ATOM 6241 C CA . LYS C 1 234 ? 35.956 -8.530 3.032 1.00 26.38 234 LYS C CA 1
ATOM 6242 C C . LYS C 1 234 ? 34.524 -9.050 3.185 1.00 28.08 234 LYS C C 1
ATOM 6243 O O . LYS C 1 234 ? 34.308 -10.268 3.019 1.00 26.48 234 LYS C O 1
ATOM 6249 N N . GLY C 1 235 ? 33.570 -8.195 3.544 1.00 29.58 235 GLY C N 1
ATOM 6250 C CA . GLY C 1 235 ? 32.232 -8.702 3.893 1.00 29.33 235 GLY C CA 1
ATOM 6251 C C . GLY C 1 235 ? 31.190 -7.633 4.112 1.00 27.90 235 GLY C C 1
ATOM 6252 O O . GLY C 1 235 ? 31.402 -6.456 3.753 1.00 26.60 235 GLY C O 1
ATOM 6253 N N . VAL C 1 236 ? 30.079 -8.064 4.692 1.00 29.25 236 VAL C N 1
ATOM 6254 C CA . VAL C 1 236 ? 28.813 -7.287 4.753 1.00 30.50 236 VAL C CA 1
ATOM 6255 C C . VAL C 1 236 ? 28.563 -6.856 6.198 1.00 29.52 236 VAL C C 1
ATOM 6256 O O . VAL C 1 236 ? 28.514 -7.733 7.065 1.00 29.56 236 VAL C O 1
ATOM 6260 N N . SER C 1 237 ? 28.436 -5.550 6.431 1.00 30.02 237 SER C N 1
ATOM 6261 C CA . SER C 1 237 ? 27.902 -4.964 7.687 1.00 30.51 237 SER C CA 1
ATOM 6262 C C . SER C 1 237 ? 26.418 -4.694 7.445 1.00 32.03 237 SER C C 1
ATOM 6263 O O . SER C 1 237 ? 26.111 -3.850 6.585 1.00 32.48 237 SER C O 1
ATOM 6266 N N . GLY C 1 238 ? 25.544 -5.447 8.114 1.00 32.37 238 GLY C N 1
ATOM 6267 C CA . GLY C 1 238 ? 24.088 -5.396 7.881 1.00 32.13 238 GLY C CA 1
ATOM 6268 C C . GLY C 1 238 ? 23.769 -5.887 6.483 1.00 30.49 238 GLY C C 1
ATOM 6269 O O . GLY C 1 238 ? 23.837 -7.118 6.262 1.00 31.11 238 GLY C O 1
ATOM 6270 N N . LYS C 1 239 ? 23.496 -4.960 5.566 1.00 28.74 239 LYS C N 1
ATOM 6271 C CA . LYS C 1 239 ? 23.221 -5.251 4.135 1.00 30.12 239 LYS C CA 1
ATOM 6272 C C . LYS C 1 239 ? 24.167 -4.459 3.230 1.00 30.60 239 LYS C C 1
ATOM 6273 O O . LYS C 1 239 ? 23.944 -4.472 2.001 1.00 27.87 239 LYS C O 1
ATOM 6279 N N . THR C 1 240 ? 25.183 -3.807 3.807 1.00 28.78 240 THR C N 1
ATOM 6280 C CA . THR C 1 240 ? 26.181 -2.989 3.074 1.00 27.62 240 THR C CA 1
ATOM 6281 C C . THR C 1 240 ? 27.421 -3.850 2.781 1.00 27.43 240 THR C C 1
ATOM 6282 O O . THR C 1 240 ? 28.078 -4.309 3.750 1.00 25.89 240 THR C O 1
ATOM 6286 N N . HIS C 1 241 ? 27.716 -4.068 1.493 1.00 26.05 241 HIS C N 1
ATOM 6287 C CA . HIS C 1 241 ? 28.817 -4.942 1.010 1.00 25.93 241 HIS C CA 1
ATOM 6288 C C . HIS C 1 241 ? 30.124 -4.158 0.864 1.00 26.90 241 HIS C C 1
ATOM 6289 O O . HIS C 1 241 ? 30.091 -2.915 0.890 1.00 27.55 241 HIS C O 1
ATOM 6296 N N . ASN C 1 242 ? 31.221 -4.892 0.685 1.00 26.89 242 ASN C N 1
ATOM 6297 C CA . ASN C 1 242 ? 32.560 -4.367 0.328 1.00 27.36 242 ASN C CA 1
ATOM 6298 C C . ASN C 1 242 ? 33.120 -3.596 1.513 1.00 26.60 242 ASN C C 1
ATOM 6299 O O . ASN C 1 242 ? 33.745 -2.564 1.285 1.00 27.89 242 ASN C O 1
ATOM 6304 N N . GLN C 1 243 ? 32.882 -4.094 2.722 1.00 27.33 243 GLN C N 1
ATOM 6305 C CA . GLN C 1 243 ? 33.525 -3.591 3.961 1.00 27.43 243 GLN C CA 1
ATOM 6306 C C . GLN C 1 243 ? 34.891 -4.272 4.031 1.00 27.37 243 GLN C C 1
ATOM 6307 O O . GLN C 1 243 ? 34.918 -5.516 4.013 1.00 28.14 243 GLN C O 1
ATOM 6313 N N . LEU C 1 244 ? 35.975 -3.495 4.054 1.00 26.13 244 LEU C N 1
ATOM 6314 C CA . LEU C 1 244 ? 37.354 -4.027 3.977 1.00 26.15 244 LEU C CA 1
ATOM 6315 C C . LEU C 1 244 ? 38.062 -3.788 5.310 1.00 26.65 244 LEU C C 1
ATOM 6316 O O . LEU C 1 244 ? 38.076 -2.638 5.760 1.00 30.55 244 LEU C O 1
ATOM 6321 N N . PHE C 1 245 ? 38.570 -4.854 5.928 1.00 25.12 245 PHE C N 1
ATOM 6322 C CA . PHE C 1 245 ? 39.337 -4.824 7.195 1.00 24.30 245 PHE C CA 1
ATOM 6323 C C . PHE C 1 245 ? 40.624 -5.625 7.017 1.00 23.97 245 PHE C C 1
ATOM 6324 O O . PHE C 1 245 ? 40.625 -6.631 6.322 1.00 25.98 245 PHE C O 1
ATOM 6332 N N . GLU C 1 246 ? 41.675 -5.205 7.698 1.00 24.87 246 GLU C N 1
ATOM 6333 C CA . GLU C 1 246 ? 43.058 -5.691 7.503 1.00 25.15 246 GLU C CA 1
ATOM 6334 C C . GLU C 1 246 ? 43.789 -5.522 8.835 1.00 24.38 246 GLU C C 1
ATOM 6335 O O . GLU C 1 246 ? 43.592 -4.481 9.487 1.00 24.30 246 GLU C O 1
ATOM 6341 N N . TYR C 1 247 ? 44.539 -6.533 9.260 1.00 24.66 247 TYR C N 1
ATOM 6342 C CA . TYR C 1 247 ? 45.423 -6.482 10.454 1.00 25.36 247 TYR C CA 1
ATOM 6343 C C . TYR C 1 247 ? 46.774 -7.086 10.080 1.00 24.41 247 TYR C C 1
ATOM 6344 O O . TYR C 1 247 ? 46.797 -8.139 9.453 1.00 27.22 247 TYR C O 1
ATOM 6353 N N . SER C 1 248 ? 47.858 -6.416 10.444 1.00 25.08 248 SER C N 1
ATOM 6354 C CA . SER C 1 248 ? 49.253 -6.851 10.177 1.00 26.35 248 SER C CA 1
ATOM 6355 C C . SER C 1 248 ? 50.076 -6.754 11.455 1.00 27.05 248 SER C C 1
ATOM 6356 O O . SER C 1 248 ? 49.770 -5.881 12.298 1.00 27.81 248 SER C O 1
ATOM 6359 N N . MET C 1 249 ? 51.099 -7.591 11.563 1.00 25.95 249 MET C N 1
ATOM 6360 C CA . MET C 1 249 ? 52.175 -7.374 12.549 1.00 26.71 249 MET C CA 1
ATOM 6361 C C . MET C 1 249 ? 53.463 -8.031 12.054 1.00 27.23 249 MET C C 1
ATOM 6362 O O . MET C 1 249 ? 53.393 -9.030 11.313 1.00 25.67 249 MET C O 1
ATOM 6367 N N . ARG C 1 250 ? 54.575 -7.380 12.374 1.00 29.44 250 ARG C N 1
ATOM 6368 C CA . ARG C 1 250 ? 55.965 -7.855 12.206 1.00 32.15 250 ARG C CA 1
ATOM 6369 C C . ARG C 1 250 ? 56.508 -7.944 13.630 1.00 28.27 250 ARG C C 1
ATOM 6370 O O . ARG C 1 250 ? 56.630 -6.889 14.271 1.00 26.71 250 ARG C O 1
ATOM 6378 N N . ILE C 1 251 ? 56.728 -9.150 14.143 1.00 26.08 251 ILE C N 1
ATOM 6379 C CA . ILE C 1 251 ? 56.942 -9.385 15.602 1.00 25.50 251 ILE C CA 1
ATOM 6380 C C . ILE C 1 251 ? 58.012 -10.454 15.812 1.00 25.19 251 ILE C C 1
ATOM 6381 O O . ILE C 1 251 ? 58.291 -11.252 14.906 1.00 23.72 251 ILE C O 1
ATOM 6386 N N . ASN C 1 252 ? 58.573 -10.457 17.013 1.00 26.54 252 ASN C N 1
ATOM 6387 C CA . ASN C 1 252 ? 59.398 -11.561 17.545 1.00 27.25 252 ASN C CA 1
ATOM 6388 C C . ASN C 1 252 ? 58.427 -12.639 18.031 1.00 27.44 252 ASN C C 1
ATOM 6389 O O . ASN C 1 252 ? 57.637 -12.349 18.942 1.00 29.31 252 ASN C O 1
ATOM 6394 N N . ASN C 1 253 ? 58.490 -13.830 17.444 1.00 27.63 253 ASN C N 1
ATOM 6395 C CA . ASN C 1 253 ? 57.507 -14.932 17.641 1.00 28.51 253 ASN C CA 1
ATOM 6396 C C . ASN C 1 253 ? 57.410 -15.327 19.120 1.00 29.36 253 ASN C C 1
ATOM 6397 O O . ASN C 1 253 ? 56.364 -15.131 19.747 1.00 28.27 253 ASN C O 1
ATOM 6402 N N . PRO C 1 254 ? 58.468 -15.904 19.739 1.00 28.06 254 PRO C N 1
ATOM 6403 C CA . PRO C 1 254 ? 58.381 -16.298 21.149 1.00 27.54 254 PRO C CA 1
ATOM 6404 C C . PRO C 1 254 ? 58.112 -15.132 22.122 1.00 28.31 254 PRO C C 1
ATOM 6405 O O . PRO C 1 254 ? 57.441 -15.339 23.119 1.00 26.86 254 PRO C O 1
ATOM 6409 N N . ALA C 1 255 ? 58.613 -13.929 21.834 1.00 28.89 255 ALA C N 1
ATOM 6410 C CA . ALA C 1 255 ? 58.400 -12.741 22.698 1.00 28.62 255 ALA C CA 1
ATOM 6411 C C . ALA C 1 255 ? 56.899 -12.452 22.790 1.00 28.86 255 ALA C C 1
ATOM 6412 O O . ALA C 1 255 ? 56.400 -12.223 23.892 1.00 31.41 255 ALA C O 1
ATOM 6414 N N . LEU C 1 256 ? 56.200 -12.471 21.660 1.00 28.99 256 LEU C N 1
ATOM 6415 C CA . LEU C 1 256 ? 54.747 -12.186 21.605 1.00 27.18 256 LEU C CA 1
ATOM 6416 C C . LEU C 1 256 ? 53.979 -13.340 22.247 1.00 25.32 256 LEU C C 1
ATOM 6417 O O . LEU C 1 256 ? 53.102 -13.057 23.089 1.00 25.60 256 LEU C O 1
ATOM 6422 N N . THR C 1 257 ? 54.270 -14.579 21.854 1.00 24.88 257 THR C N 1
ATOM 6423 C CA . THR C 1 257 ? 53.599 -15.782 22.411 1.00 26.34 257 THR C CA 1
ATOM 6424 C C . THR C 1 257 ? 53.634 -15.721 23.948 1.00 25.29 257 THR C C 1
ATOM 6425 O O . THR C 1 257 ? 52.564 -15.812 24.579 1.00 23.26 257 THR C O 1
ATOM 6429 N N . SER C 1 258 ? 54.824 -15.557 24.511 1.00 25.31 258 SER C N 1
ATOM 6430 C CA . SER C 1 258 ? 55.053 -15.551 25.974 1.00 26.97 258 SER C CA 1
ATOM 6431 C C . SER C 1 258 ? 54.328 -14.357 26.607 1.00 28.69 258 SER C C 1
ATOM 6432 O O . SER C 1 258 ? 53.717 -14.538 27.676 1.00 28.41 258 SER C O 1
ATOM 6435 N N . GLN C 1 259 ? 54.379 -13.179 25.977 1.00 28.40 259 GLN C N 1
ATOM 6436 C CA . GLN C 1 259 ? 53.754 -11.959 26.549 1.00 28.44 259 GLN C CA 1
ATOM 6437 C C . GLN C 1 259 ? 52.231 -12.140 26.574 1.00 27.36 259 GLN C C 1
ATOM 6438 O O . GLN C 1 259 ? 51.624 -11.757 27.574 1.00 26.50 259 GLN C O 1
ATOM 6444 N N . PHE C 1 260 ? 51.624 -12.692 25.526 1.00 26.12 260 PHE C N 1
ATOM 6445 C CA . PHE C 1 260 ? 50.152 -12.882 25.506 1.00 26.73 260 PHE C CA 1
ATOM 6446 C C . PHE C 1 260 ? 49.772 -13.907 26.586 1.00 26.42 260 PHE C C 1
ATOM 6447 O O . PHE C 1 260 ? 48.704 -13.753 27.198 1.00 26.50 260 PHE C O 1
ATOM 6455 N N . MET C 1 261 ? 50.624 -14.910 26.825 1.00 26.96 261 MET C N 1
ATOM 6456 C CA . MET C 1 261 ? 50.387 -15.955 27.854 1.00 27.33 261 MET C CA 1
ATOM 6457 C C . MET C 1 261 ? 50.382 -15.296 29.242 1.00 27.30 261 MET C C 1
ATOM 6458 O O . MET C 1 261 ? 49.515 -15.626 30.061 1.00 27.66 261 MET C 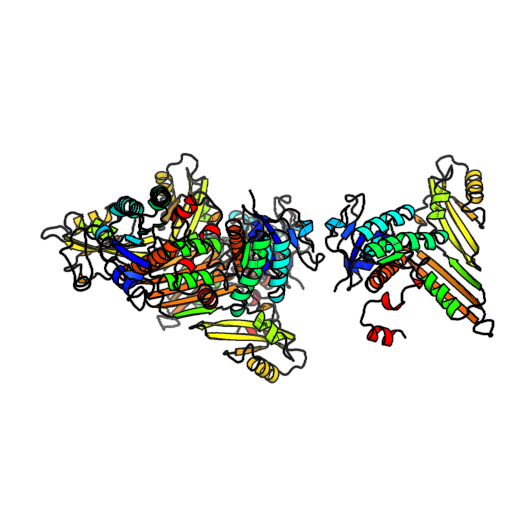O 1
ATOM 6463 N N . VAL C 1 262 ? 51.284 -14.353 29.479 1.00 26.17 262 VAL C N 1
ATOM 6464 C CA . VAL C 1 262 ? 51.339 -13.590 30.752 1.00 26.79 262 VAL C CA 1
ATOM 6465 C C . VAL C 1 262 ? 50.054 -12.765 30.878 1.00 28.90 262 VAL C C 1
ATOM 6466 O O . VAL C 1 262 ? 49.420 -12.824 31.948 1.00 31.21 262 VAL C O 1
ATOM 6470 N N . SER C 1 263 ? 49.654 -12.037 29.830 1.00 27.98 263 SER C N 1
ATOM 6471 C CA . SER C 1 263 ? 48.375 -11.279 29.803 1.00 24.65 263 SER C CA 1
ATOM 6472 C C . SER C 1 263 ? 47.204 -12.232 30.103 1.00 26.65 263 SER C C 1
ATOM 6473 O O . SER C 1 263 ? 46.308 -11.849 30.882 1.00 26.89 263 SER C O 1
ATOM 6476 N N . ALA C 1 264 ? 47.212 -13.450 29.555 1.00 28.07 264 ALA C N 1
ATOM 6477 C CA . ALA C 1 264 ? 46.135 -14.452 29.755 1.00 27.49 264 ALA C CA 1
ATOM 6478 C C . ALA C 1 264 ? 46.128 -14.925 31.212 1.00 27.50 264 ALA C C 1
ATOM 6479 O O . ALA C 1 264 ? 45.035 -15.154 31.769 1.00 27.16 264 ALA C O 1
ATOM 6481 N N . ALA C 1 265 ? 47.311 -15.104 31.792 1.00 28.70 265 ALA C N 1
ATOM 6482 C CA . ALA C 1 265 ? 47.490 -15.536 33.197 1.00 28.96 265 ALA C CA 1
ATOM 6483 C C . ALA C 1 265 ? 46.860 -14.469 34.091 1.00 29.13 265 ALA C C 1
ATOM 6484 O O . ALA C 1 265 ? 46.138 -14.844 35.015 1.00 30.69 265 ALA C O 1
ATOM 6486 N N . ARG C 1 266 ? 47.097 -13.193 33.784 1.00 27.95 266 ARG C N 1
ATOM 6487 C CA . ARG C 1 266 ? 46.496 -12.060 34.525 1.00 28.30 266 ARG C CA 1
ATOM 6488 C C . ARG C 1 266 ? 44.972 -12.197 34.444 1.00 29.51 266 ARG C C 1
ATOM 6489 O O . ARG C 1 266 ? 44.298 -12.109 35.475 1.00 32.45 266 ARG C O 1
ATOM 6497 N N . ALA C 1 267 ? 44.451 -12.447 33.252 1.00 31.40 267 ALA C N 1
ATOM 6498 C CA . ALA C 1 267 ? 43.000 -12.571 33.013 1.00 32.41 267 ALA C CA 1
ATOM 6499 C C . ALA C 1 267 ? 42.453 -13.776 33.787 1.00 33.25 267 ALA C C 1
ATOM 6500 O O . ALA C 1 267 ? 41.308 -13.684 34.270 1.00 32.13 267 ALA C O 1
ATOM 6502 N N . SER C 1 268 ? 43.228 -14.861 33.886 1.00 34.18 268 SER C N 1
ATOM 6503 C CA . SER C 1 268 ? 42.786 -16.146 34.500 1.00 35.82 268 SER C CA 1
ATOM 6504 C C . SER C 1 268 ? 42.312 -15.890 35.941 1.00 36.28 268 SER C C 1
ATOM 6505 O O . SER C 1 268 ? 41.409 -16.602 36.409 1.00 37.09 268 SER C O 1
ATOM 6508 N N . MET C 1 269 ? 42.898 -14.902 36.615 1.00 35.91 269 MET C N 1
ATOM 6509 C CA . MET C 1 269 ? 42.642 -14.619 38.048 1.00 37.79 269 MET C CA 1
ATOM 6510 C C . MET C 1 269 ? 41.261 -13.987 38.228 1.00 37.63 269 MET C C 1
ATOM 6511 O O . MET C 1 269 ? 40.839 -13.883 39.379 1.00 39.28 269 MET C O 1
ATOM 6516 N N . LYS C 1 270 ? 40.577 -13.580 37.153 1.00 36.93 270 LYS C N 1
ATOM 6517 C CA . LYS C 1 270 ? 39.306 -12.807 37.241 1.00 35.12 270 LYS C CA 1
ATOM 6518 C C . LYS C 1 270 ? 38.114 -13.570 36.644 1.00 33.63 270 LYS C C 1
ATOM 6519 O O . LYS C 1 270 ? 37.050 -12.953 36.520 1.00 38.35 270 LYS C O 1
ATOM 6525 N N . GLN C 1 271 ? 38.263 -14.846 36.290 1.00 31.50 271 GLN C N 1
ATOM 6526 C CA . GLN C 1 271 ? 37.187 -15.643 35.651 1.00 32.87 271 GLN C CA 1
ATOM 6527 C C . GLN C 1 271 ? 36.581 -16.616 36.670 1.00 32.90 271 GLN C C 1
ATOM 6528 O O . GLN C 1 271 ? 37.235 -16.977 37.633 1.00 29.53 271 GLN C O 1
ATOM 6534 N N . ARG C 1 272 ? 35.343 -17.025 36.438 1.00 38.17 272 ARG C N 1
ATOM 6535 C CA . ARG C 1 272 ? 34.685 -18.114 37.190 1.00 42.05 272 ARG C CA 1
ATOM 6536 C C . ARG C 1 272 ? 35.403 -19.406 36.806 1.00 40.73 272 ARG C C 1
ATOM 6537 O O . ARG C 1 272 ? 35.872 -19.510 35.663 1.00 38.98 272 ARG C O 1
ATOM 6545 N N . ALA C 1 273 ? 35.509 -20.341 37.745 1.00 37.75 273 ALA C N 1
ATOM 6546 C CA . ALA C 1 273 ? 36.187 -21.632 37.549 1.00 35.18 273 ALA C CA 1
ATOM 6547 C C . ALA C 1 273 ? 35.752 -22.233 36.211 1.00 36.01 273 ALA C C 1
ATOM 6548 O O . ALA C 1 273 ? 34.544 -22.215 35.930 1.00 35.03 273 ALA C O 1
ATOM 6550 N N . GLY C 1 274 ? 36.714 -22.742 35.434 1.00 36.75 274 GLY C N 1
ATOM 6551 C CA . GLY C 1 274 ? 36.482 -23.410 34.141 1.00 34.83 274 GLY C CA 1
ATOM 6552 C C . GLY C 1 274 ? 37.649 -23.235 33.178 1.00 34.70 274 GLY C C 1
ATOM 6553 O O . GLY C 1 274 ? 38.672 -22.640 33.560 1.00 33.27 274 GLY C O 1
ATOM 6554 N N . ALA C 1 275 ? 37.514 -23.786 31.974 1.00 34.26 275 ALA C N 1
ATOM 6555 C CA . ALA C 1 275 ? 38.479 -23.655 30.864 1.00 35.64 275 ALA C CA 1
ATOM 6556 C C . ALA C 1 275 ? 37.890 -22.677 29.839 1.00 35.26 275 ALA C C 1
ATOM 6557 O O . ALA C 1 275 ? 36.650 -22.672 29.661 1.00 38.04 275 ALA C O 1
ATOM 6559 N N . TYR C 1 276 ? 38.756 -21.881 29.217 1.00 33.26 276 TYR C N 1
ATOM 6560 C CA . TYR C 1 276 ? 38.413 -20.745 28.327 1.00 34.90 276 TYR C CA 1
ATOM 6561 C C . TYR C 1 276 ? 39.412 -20.654 27.182 1.00 32.83 276 TYR C C 1
ATOM 6562 O O . TYR C 1 276 ? 40.617 -20.733 27.463 1.00 34.53 276 TYR C O 1
ATOM 6571 N N . THR C 1 277 ? 38.925 -20.460 25.957 1.00 30.63 277 THR C N 1
ATOM 6572 C CA . THR C 1 277 ? 39.707 -19.852 24.851 1.00 28.68 277 THR C CA 1
ATOM 6573 C C . THR C 1 277 ? 39.736 -18.343 25.111 1.00 28.49 277 THR C C 1
ATOM 6574 O O . THR C 1 277 ? 38.903 -17.863 25.881 1.00 27.59 277 THR C O 1
ATOM 6578 N N . VAL C 1 278 ? 40.652 -17.621 24.482 1.00 29.79 278 VAL C N 1
ATOM 6579 C CA . VAL C 1 278 ? 40.844 -16.161 24.720 1.00 29.33 278 VAL C CA 1
ATOM 6580 C C . VAL C 1 278 ? 39.681 -15.350 24.128 1.00 28.36 278 VAL C C 1
ATOM 6581 O O . VAL C 1 278 ? 39.542 -14.175 24.526 1.00 29.28 278 VAL C O 1
ATOM 6585 N N . ILE C 1 279 ? 38.856 -15.929 23.249 1.00 27.16 279 ILE C N 1
ATOM 6586 C CA . ILE C 1 279 ? 37.666 -15.214 22.706 1.00 26.90 279 ILE C CA 1
ATOM 6587 C C . ILE C 1 279 ? 36.517 -15.256 23.725 1.00 27.98 279 ILE C C 1
ATOM 6588 O O . ILE C 1 279 ? 35.514 -14.574 23.474 1.00 31.49 279 ILE C O 1
ATOM 6593 N N . GLU C 1 280 ? 36.668 -15.969 24.846 1.00 27.63 280 GLU C N 1
ATOM 6594 C CA . GLU C 1 280 ? 35.624 -16.084 25.902 1.00 28.12 280 GLU C CA 1
ATOM 6595 C C . GLU C 1 280 ? 36.004 -15.243 27.128 1.00 29.94 280 GLU C C 1
ATOM 6596 O O . GLU C 1 280 ? 35.310 -15.358 28.145 1.00 32.04 280 GLU C O 1
ATOM 6602 N N . ILE C 1 281 ? 37.064 -14.438 27.036 1.00 32.78 281 ILE C N 1
ATOM 6603 C CA . ILE C 1 281 ? 37.564 -13.546 28.121 1.00 32.47 281 ILE C CA 1
ATOM 6604 C C . ILE C 1 281 ? 37.319 -12.106 27.683 1.00 30.74 281 ILE C C 1
ATOM 6605 O O . ILE C 1 281 ? 37.653 -11.730 26.562 1.00 27.11 281 ILE C O 1
ATOM 6610 N N . PRO C 1 282 ? 36.805 -11.240 28.577 1.00 30.03 282 PRO C N 1
ATOM 6611 C CA . PRO C 1 282 ? 36.761 -9.808 28.313 1.00 30.56 282 PRO C CA 1
ATOM 6612 C C . PRO C 1 282 ? 38.160 -9.241 28.078 1.00 30.03 282 PRO C C 1
ATOM 6613 O O . PRO C 1 282 ? 39.042 -9.384 28.914 1.00 30.23 282 PRO C O 1
ATOM 6617 N N . PRO C 1 283 ? 38.421 -8.564 26.942 1.00 29.33 283 PRO C N 1
ATOM 6618 C CA . PRO C 1 283 ? 39.772 -8.130 26.618 1.00 27.43 283 PRO C CA 1
ATOM 6619 C C . PRO C 1 283 ? 40.455 -7.307 27.713 1.00 27.46 283 PRO C C 1
ATOM 6620 O O . PRO C 1 283 ? 41.658 -7.430 27.841 1.00 31.74 283 PRO C O 1
ATOM 6624 N N . VAL C 1 284 ? 39.724 -6.487 28.465 1.00 26.14 284 VAL C N 1
ATOM 6625 C CA . VAL C 1 284 ? 40.357 -5.590 29.482 1.00 26.23 284 VAL C CA 1
ATOM 6626 C C . VAL C 1 284 ? 40.954 -6.439 30.618 1.00 26.89 284 VAL C C 1
ATOM 6627 O O . VAL C 1 284 ? 41.890 -5.956 31.271 1.00 28.32 284 VAL C O 1
ATOM 6631 N N . ASP C 1 285 ? 40.457 -7.663 30.838 1.00 27.13 285 ASP C N 1
ATOM 6632 C CA . ASP C 1 285 ? 40.954 -8.581 31.900 1.00 27.72 285 ASP C CA 1
ATOM 6633 C C . ASP C 1 285 ? 42.401 -9.012 31.615 1.00 27.34 285 ASP C C 1
ATOM 6634 O O . ASP C 1 285 ? 43.078 -9.463 32.546 1.00 28.67 285 ASP C O 1
ATOM 6639 N N . PHE C 1 286 ? 42.869 -8.876 30.382 1.00 27.49 286 PHE C N 1
ATOM 6640 C CA . PHE C 1 286 ? 44.276 -9.149 30.011 1.00 28.89 286 PHE C CA 1
ATOM 6641 C C . PHE C 1 286 ? 45.211 -8.057 30.557 1.00 27.51 286 PHE C C 1
ATOM 6642 O O . PHE C 1 286 ? 46.412 -8.285 30.535 1.00 30.12 286 PHE C O 1
ATOM 6650 N N . LEU C 1 287 ? 44.715 -6.916 31.034 1.00 26.80 287 LEU C N 1
ATOM 6651 C CA . LEU C 1 287 ? 45.572 -5.722 31.288 1.00 27.06 287 LEU C CA 1
ATOM 6652 C C . LEU C 1 287 ? 45.718 -5.435 32.790 1.00 30.56 287 LEU C C 1
ATOM 6653 O O . LEU C 1 287 ? 44.748 -5.576 33.565 1.00 31.92 287 LEU C O 1
ATOM 6658 N N . ALA C 1 288 ? 46.915 -5.001 33.169 1.00 32.69 288 ALA C N 1
ATOM 6659 C CA . ALA C 1 288 ? 47.233 -4.425 34.491 1.00 33.73 288 ALA C CA 1
ATOM 6660 C C . ALA C 1 288 ? 46.672 -3.004 34.547 1.00 33.50 288 ALA C C 1
ATOM 6661 O O . ALA C 1 288 ? 46.661 -2.333 33.500 1.00 31.07 288 ALA C O 1
ATOM 6663 N N . GLY C 1 289 ? 46.232 -2.572 35.729 1.00 36.88 289 GLY C N 1
ATOM 6664 C CA . GLY C 1 289 ? 45.870 -1.166 36.008 1.00 37.63 289 GLY C CA 1
ATOM 6665 C C . GLY C 1 289 ? 44.454 -1.040 36.535 1.00 39.86 289 GLY C C 1
ATOM 6666 O O . GLY C 1 289 ? 43.762 -2.084 36.692 1.00 37.83 289 GLY C O 1
ATOM 6667 N N . ASP C 1 290 ? 44.041 0.201 36.798 1.00 41.36 290 ASP C N 1
ATOM 6668 C CA . ASP C 1 290 ? 42.718 0.540 37.383 1.00 43.70 290 ASP C CA 1
ATOM 6669 C C . ASP C 1 290 ? 41.703 0.508 36.227 1.00 41.29 290 ASP C C 1
ATOM 6670 O O . ASP C 1 290 ? 41.961 1.170 35.205 1.00 39.44 290 ASP C O 1
ATOM 6675 N N . LEU C 1 291 ? 40.611 -0.253 36.364 1.00 37.92 291 LEU C N 1
ATOM 6676 C CA . LEU C 1 291 ? 39.585 -0.389 35.297 1.00 37.06 291 LEU C CA 1
ATOM 6677 C C . LEU C 1 291 ? 39.305 0.990 34.687 1.00 39.37 291 LEU C C 1
ATOM 6678 O O . LEU C 1 291 ? 39.463 1.127 33.465 1.00 44.83 291 LEU C O 1
ATOM 6683 N N . ASN C 1 292 ? 38.942 1.983 35.498 1.00 39.07 292 ASN C N 1
ATOM 6684 C CA . ASN C 1 292 ? 38.447 3.287 34.983 1.00 39.92 292 ASN C CA 1
ATOM 6685 C C . ASN C 1 292 ? 39.565 4.042 34.258 1.00 41.03 292 ASN C C 1
ATOM 6686 O O . ASN C 1 292 ? 39.249 4.723 33.271 1.00 43.06 292 ASN C O 1
ATOM 6691 N N . THR C 1 293 ? 40.817 3.928 34.702 1.00 38.48 293 THR C N 1
ATOM 6692 C CA . THR C 1 293 ? 41.961 4.574 34.002 1.00 38.80 293 THR C CA 1
ATOM 6693 C C . THR C 1 293 ? 42.113 3.922 32.623 1.00 38.94 293 THR C C 1
ATOM 6694 O O . THR C 1 293 ? 42.336 4.666 31.641 1.00 40.27 293 THR C O 1
ATOM 6698 N N . LEU C 1 294 ? 42.001 2.591 32.568 1.00 38.31 294 LEU C N 1
ATOM 6699 C CA . LEU C 1 294 ? 42.114 1.775 31.328 1.00 39.71 294 LEU C CA 1
ATOM 6700 C C . LEU C 1 294 ? 40.987 2.164 30.364 1.00 41.72 294 LEU C C 1
ATOM 6701 O O . LEU C 1 294 ? 41.295 2.368 29.162 1.00 39.57 294 LEU C O 1
ATOM 6706 N N . ILE C 1 295 ? 39.751 2.292 30.871 1.00 38.59 295 ILE C N 1
ATOM 6707 C CA . ILE C 1 295 ? 38.575 2.651 30.036 1.00 38.38 295 ILE C CA 1
ATOM 6708 C C . ILE C 1 295 ? 38.831 4.032 29.423 1.00 37.94 295 ILE C C 1
ATOM 6709 O O . ILE C 1 295 ? 38.666 4.168 28.200 1.00 37.35 295 ILE C O 1
ATOM 6714 N N . ALA C 1 296 ? 39.241 5.011 30.229 1.00 38.03 296 ALA C N 1
ATOM 6715 C CA . ALA C 1 296 ? 39.508 6.406 29.794 1.00 36.72 296 ALA C CA 1
ATOM 6716 C C . ALA C 1 296 ? 40.597 6.405 28.725 1.00 35.68 296 ALA C C 1
ATOM 6717 O O . ALA C 1 296 ? 40.491 7.198 27.795 1.00 38.42 296 ALA C O 1
ATOM 6719 N N . LYS C 1 297 ? 41.591 5.527 28.850 1.00 35.81 297 LYS C N 1
ATOM 6720 C CA . LYS C 1 297 ? 42.777 5.499 27.956 1.00 38.20 297 LYS C CA 1
ATOM 6721 C C . LYS C 1 297 ? 42.441 4.825 26.623 1.00 34.67 297 LYS C C 1
ATOM 6722 O O . LYS C 1 297 ? 42.994 5.255 25.612 1.00 38.35 297 LYS C O 1
ATOM 6728 N N . LEU C 1 298 ? 41.572 3.810 26.631 1.00 31.05 298 LEU C N 1
ATOM 6729 C CA . LEU C 1 298 ? 41.407 2.834 25.523 1.00 30.07 298 LEU C CA 1
ATOM 6730 C C . LEU C 1 298 ? 40.097 3.021 24.748 1.00 28.24 298 LEU C C 1
ATOM 6731 O O . LEU C 1 298 ? 40.095 2.755 23.532 1.00 27.92 298 LEU C O 1
ATOM 6736 N N . VAL C 1 299 ? 38.998 3.371 25.406 1.00 25.53 299 VAL C N 1
ATOM 6737 C CA . VAL C 1 299 ? 37.661 3.239 24.769 1.00 25.34 299 VAL C CA 1
ATOM 6738 C C . VAL C 1 299 ? 37.365 4.479 23.921 1.00 26.54 299 VAL C C 1
ATOM 6739 O O . VAL C 1 299 ? 37.191 5.622 24.398 1.00 26.18 299 VAL C O 1
ATOM 6744 N N . THR D 1 3 ? 94.669 -14.761 14.139 1.00 72.45 3 THR D N 1
ATOM 6745 C CA . THR D 1 3 ? 93.693 -15.800 14.554 1.00 74.84 3 THR D CA 1
ATOM 6746 C C . THR D 1 3 ? 92.345 -15.113 14.866 1.00 70.07 3 THR D C 1
ATOM 6747 O O . THR D 1 3 ? 91.495 -15.031 13.958 1.00 68.19 3 THR D O 1
ATOM 6751 N N . LYS D 1 4 ? 92.145 -14.657 16.102 1.00 55.39 4 LYS D N 1
ATOM 6752 C CA . LYS D 1 4 ? 90.855 -14.136 16.615 1.00 46.87 4 LYS D CA 1
ATOM 6753 C C . LYS D 1 4 ? 91.013 -12.641 16.890 1.00 38.35 4 LYS D C 1
ATOM 6754 O O . LYS D 1 4 ? 92.049 -12.261 17.446 1.00 35.99 4 LYS D O 1
ATOM 6760 N N . ILE D 1 5 ? 90.030 -11.808 16.538 1.00 32.10 5 ILE D N 1
ATOM 6761 C CA . ILE D 1 5 ? 90.107 -10.331 16.747 1.00 30.40 5 ILE D CA 1
ATOM 6762 C C . ILE D 1 5 ? 89.777 -10.043 18.209 1.00 30.86 5 ILE D C 1
ATOM 6763 O O . ILE D 1 5 ? 88.658 -10.367 18.622 1.00 33.71 5 ILE D O 1
ATOM 6768 N N . LYS D 1 6 ? 90.718 -9.468 18.951 1.00 30.67 6 LYS D N 1
ATOM 6769 C CA . LYS D 1 6 ? 90.617 -9.286 20.420 1.00 32.93 6 LYS D CA 1
ATOM 6770 C C . LYS D 1 6 ? 90.076 -7.881 20.705 1.00 32.48 6 LYS D C 1
ATOM 6771 O O . LYS D 1 6 ? 90.782 -6.891 20.411 1.00 30.72 6 LYS D O 1
ATOM 6777 N N . VAL D 1 7 ? 88.879 -7.806 21.290 1.00 31.21 7 VAL D N 1
ATOM 6778 C CA . VAL D 1 7 ? 88.093 -6.542 21.376 1.00 31.66 7 VAL D CA 1
ATOM 6779 C C . VAL D 1 7 ? 87.785 -6.188 22.837 1.00 31.59 7 VAL D C 1
ATOM 6780 O O . VAL D 1 7 ? 87.414 -7.082 23.638 1.00 33.93 7 VAL D O 1
ATOM 6784 N N . ALA D 1 8 ? 87.955 -4.918 23.177 1.00 31.82 8 ALA D N 1
ATOM 6785 C CA . ALA D 1 8 ? 87.514 -4.332 24.459 1.00 35.44 8 ALA D CA 1
ATOM 6786 C C . ALA D 1 8 ? 86.313 -3.420 24.182 1.00 36.17 8 ALA D C 1
ATOM 6787 O O . ALA D 1 8 ? 86.328 -2.722 23.156 1.00 38.31 8 ALA D O 1
ATOM 6789 N N . ILE D 1 9 ? 85.312 -3.427 25.061 1.00 34.57 9 ILE D N 1
ATOM 6790 C CA . ILE D 1 9 ? 84.168 -2.474 25.005 1.00 35.47 9 ILE D CA 1
ATOM 6791 C C . ILE D 1 9 ? 84.423 -1.350 26.012 1.00 35.80 9 ILE D C 1
ATOM 6792 O O . ILE D 1 9 ? 84.480 -1.653 27.196 1.00 39.00 9 ILE D O 1
ATOM 6797 N N . VAL D 1 10 ? 84.575 -0.109 25.560 1.00 37.61 10 VAL D N 1
ATOM 6798 C CA . VAL D 1 10 ? 84.851 1.067 26.438 1.00 41.19 10 VAL D CA 1
ATOM 6799 C C . VAL D 1 10 ? 83.576 1.908 26.539 1.00 44.14 10 VAL D C 1
ATOM 6800 O O . VAL D 1 10 ? 83.109 2.384 25.496 1.00 48.15 10 VAL D O 1
ATOM 6804 N N . GLY D 1 11 ? 83.070 2.114 27.755 1.00 48.21 11 GLY D N 1
ATOM 6805 C CA . GLY D 1 11 ? 81.723 2.655 28.018 1.00 44.97 11 GLY D CA 1
ATOM 6806 C C . GLY D 1 11 ? 80.716 1.526 27.983 1.00 46.69 11 GLY D C 1
ATOM 6807 O O . GLY D 1 11 ? 80.996 0.530 27.292 1.00 41.73 11 GLY D O 1
ATOM 6808 N N . TYR D 1 12 ? 79.622 1.636 28.740 1.00 52.32 12 TYR D N 1
ATOM 6809 C CA . TYR D 1 12 ? 78.555 0.607 28.786 1.00 51.89 12 TYR D CA 1
ATOM 6810 C C . TYR D 1 12 ? 77.192 1.276 28.987 1.00 59.44 12 TYR D C 1
ATOM 6811 O O . TYR D 1 12 ? 76.494 0.920 29.946 1.00 58.02 12 TYR D O 1
ATOM 6820 N N . GLY D 1 13 ? 76.821 2.190 28.083 1.00 61.27 13 GLY D N 1
ATOM 6821 C CA . GLY D 1 13 ? 75.448 2.723 27.986 1.00 59.72 13 GLY D CA 1
ATOM 6822 C C . GLY D 1 13 ? 74.477 1.677 27.461 1.00 61.75 13 GLY D C 1
ATOM 6823 O O . GLY D 1 13 ? 74.642 0.467 27.766 1.00 56.95 13 GLY D O 1
ATOM 6824 N N . ASN D 1 14 ? 73.496 2.120 26.675 1.00 66.64 14 ASN D N 1
ATOM 6825 C CA . ASN D 1 14 ? 72.566 1.239 25.923 1.00 68.54 14 ASN D CA 1
ATOM 6826 C C . ASN D 1 14 ? 73.373 0.442 24.899 1.00 64.84 14 ASN D C 1
ATOM 6827 O O . ASN D 1 14 ? 73.184 -0.780 24.816 1.00 69.99 14 ASN D O 1
ATOM 6832 N N . ILE D 1 15 ? 74.241 1.132 24.154 1.00 56.92 15 ILE D N 1
ATOM 6833 C CA . ILE D 1 15 ? 75.026 0.546 23.030 1.00 51.28 15 ILE D CA 1
ATOM 6834 C C . ILE D 1 15 ? 75.965 -0.516 23.610 1.00 49.61 15 ILE D C 1
ATOM 6835 O O . ILE D 1 15 ? 76.215 -1.534 22.925 1.00 51.59 15 ILE D O 1
ATOM 6840 N N . GLY D 1 16 ? 76.436 -0.298 24.838 1.00 46.85 16 GLY D N 1
ATOM 6841 C CA . GLY D 1 16 ? 77.379 -1.206 25.513 1.00 47.26 16 GLY D CA 1
ATOM 6842 C C . GLY D 1 16 ? 76.845 -2.621 25.646 1.00 43.82 16 GLY D C 1
ATOM 6843 O O . GLY D 1 16 ? 77.589 -3.553 25.283 1.00 37.50 16 GLY D O 1
ATOM 6844 N N . ARG D 1 17 ? 75.627 -2.774 26.181 1.00 43.62 17 ARG D N 1
ATOM 6845 C CA . ARG D 1 17 ? 75.007 -4.100 26.430 1.00 46.75 17 ARG D CA 1
ATOM 6846 C C . ARG D 1 17 ? 74.840 -4.814 25.084 1.00 45.63 17 ARG D C 1
ATOM 6847 O O . ARG D 1 17 ? 75.046 -6.055 25.045 1.00 47.13 17 ARG D O 1
ATOM 6855 N N . PHE D 1 18 ? 74.465 -4.070 24.035 1.00 37.08 18 PHE D N 1
ATOM 6856 C CA . PHE D 1 18 ? 74.187 -4.648 22.697 1.00 36.24 18 PHE D CA 1
ATOM 6857 C C . PHE D 1 18 ? 75.516 -4.986 22.010 1.00 32.92 18 PHE D C 1
ATOM 6858 O O . PHE D 1 18 ? 75.583 -6.030 21.325 1.00 31.93 18 PHE D O 1
ATOM 6866 N N . ALA D 1 19 ? 76.547 -4.160 22.216 1.00 31.56 19 ALA D N 1
ATOM 6867 C CA . ALA D 1 19 ? 77.926 -4.423 21.736 1.00 33.39 19 ALA D CA 1
ATOM 6868 C C . ALA D 1 19 ? 78.428 -5.755 22.307 1.00 33.91 19 ALA D C 1
ATOM 6869 O O . ALA D 1 19 ? 79.023 -6.540 21.554 1.00 32.40 19 ALA D O 1
ATOM 6871 N N . LEU D 1 20 ? 78.176 -6.012 23.590 1.00 35.32 20 LEU D N 1
ATOM 6872 C CA . LEU D 1 20 ? 78.587 -7.268 24.260 1.00 34.94 20 LEU D CA 1
ATOM 6873 C C . LEU D 1 20 ? 77.947 -8.440 23.525 1.00 31.94 20 LEU D C 1
ATOM 6874 O O . LEU D 1 20 ? 78.659 -9.415 23.228 1.00 28.95 20 LEU D O 1
ATOM 6879 N N . GLU D 1 21 ? 76.650 -8.330 23.249 1.00 33.08 21 GLU D N 1
ATOM 6880 C CA . GLU D 1 21 ? 75.871 -9.371 22.532 1.00 34.21 21 GLU D CA 1
ATOM 6881 C C . GLU D 1 21 ? 76.488 -9.601 21.146 1.00 32.81 21 GLU D C 1
ATOM 6882 O O . GLU D 1 21 ? 76.694 -10.780 20.777 1.00 31.98 21 GLU D O 1
ATOM 6888 N N . ALA D 1 22 ? 76.811 -8.526 20.422 1.00 31.96 22 ALA D N 1
ATOM 6889 C CA . ALA D 1 22 ? 77.320 -8.609 19.035 1.00 34.37 22 ALA D CA 1
ATOM 6890 C C . ALA D 1 22 ? 78.701 -9.278 19.025 1.00 35.17 22 ALA D C 1
ATOM 6891 O O . ALA D 1 22 ? 78.955 -10.119 18.144 1.00 33.70 22 ALA D O 1
ATOM 6893 N N . VAL D 1 23 ? 79.557 -8.915 19.980 1.00 35.80 23 VAL D N 1
ATOM 6894 C CA . VAL D 1 23 ? 80.923 -9.489 20.128 1.00 34.62 23 VAL D CA 1
ATOM 6895 C C . VAL D 1 23 ? 80.810 -10.988 20.449 1.00 33.49 23 VAL D C 1
ATOM 6896 O O . VAL D 1 23 ? 81.505 -11.794 19.798 1.00 33.30 23 VAL D O 1
ATOM 6900 N N . GLN D 1 24 ? 79.964 -11.366 21.403 1.00 34.30 24 GLN D N 1
ATOM 6901 C CA . GLN D 1 24 ? 79.828 -12.782 21.822 1.00 34.31 24 GLN D CA 1
ATOM 6902 C C . GLN D 1 24 ? 79.347 -13.624 20.638 1.00 34.25 24 GLN D C 1
ATOM 6903 O O . GLN D 1 24 ? 79.866 -14.741 20.475 1.00 42.76 24 GLN D O 1
ATOM 6909 N N . ALA D 1 25 ? 78.420 -13.101 19.831 1.00 35.22 25 ALA D N 1
ATOM 6910 C CA . ALA D 1 25 ? 77.782 -13.798 18.682 1.00 32.50 25 ALA D CA 1
ATOM 6911 C C . ALA D 1 25 ? 78.798 -14.043 17.557 1.00 31.72 25 ALA D C 1
ATOM 6912 O O . ALA D 1 25 ? 78.662 -15.053 16.860 1.00 32.95 25 ALA D O 1
ATOM 6914 N N . ALA D 1 26 ? 79.766 -13.146 17.385 1.00 30.92 26 ALA D N 1
ATOM 6915 C CA . ALA D 1 26 ? 80.813 -13.218 16.343 1.00 33.30 26 ALA D CA 1
ATOM 6916 C C . ALA D 1 26 ? 81.890 -14.261 16.714 1.00 34.23 26 ALA D C 1
ATOM 6917 O O . ALA D 1 26 ? 82.681 -14.018 17.653 1.00 32.11 26 ALA D O 1
ATOM 6919 N N . GLN D 1 27 ? 81.959 -15.364 15.964 1.00 35.54 27 GLN D N 1
ATOM 6920 C CA . GLN D 1 27 ? 82.926 -16.464 16.214 1.00 38.17 27 GLN D CA 1
ATOM 6921 C C . GLN D 1 27 ? 84.353 -15.941 16.051 1.00 35.69 27 GLN D C 1
ATOM 6922 O O . GLN D 1 27 ? 85.242 -16.468 16.711 1.00 34.04 27 GLN D O 1
ATOM 6928 N N . ASP D 1 28 ? 84.564 -14.939 15.204 1.00 33.84 28 ASP D N 1
ATOM 6929 C CA . ASP D 1 28 ? 85.919 -14.449 14.853 1.00 33.56 28 ASP D CA 1
ATOM 6930 C C . ASP D 1 28 ? 86.378 -13.391 15.864 1.00 33.96 28 ASP D C 1
ATOM 6931 O O . ASP D 1 28 ? 87.502 -12.883 15.694 1.00 33.84 28 ASP D O 1
ATOM 6936 N N . PHE D 1 29 ? 85.561 -13.062 16.873 1.00 33.97 29 PHE D N 1
ATOM 6937 C CA . PHE D 1 29 ? 85.897 -12.068 17.926 1.00 33.77 29 PHE D CA 1
ATOM 6938 C C . PHE D 1 29 ? 86.063 -12.774 19.272 1.00 34.76 29 PHE D C 1
ATOM 6939 O O . PHE D 1 29 ? 85.295 -13.707 19.592 1.00 34.76 29 PHE D O 1
ATOM 6947 N N . GLU D 1 30 ? 87.051 -12.308 20.039 1.00 34.05 30 GLU D N 1
ATOM 6948 C CA . GLU D 1 30 ? 87.304 -12.713 21.440 1.00 34.75 30 GLU D CA 1
ATOM 6949 C C . GLU D 1 30 ? 87.149 -11.477 22.317 1.00 32.32 30 GLU D C 1
ATOM 6950 O O . GLU D 1 30 ? 87.895 -10.497 22.118 1.00 34.04 30 GLU D O 1
ATOM 6956 N N . LEU D 1 31 ? 86.170 -11.502 23.215 1.00 30.77 31 LEU D N 1
ATOM 6957 C CA . LEU D 1 31 ? 85.899 -10.388 24.156 1.00 32.31 31 LEU D CA 1
ATOM 6958 C C . LEU D 1 31 ? 86.967 -10.410 25.254 1.00 32.97 31 LEU D C 1
ATOM 6959 O O . LEU D 1 31 ? 86.974 -11.371 26.052 1.00 35.73 31 LEU D O 1
ATOM 6964 N N . VAL D 1 32 ? 87.852 -9.422 25.302 1.00 32.99 32 VAL D N 1
ATOM 6965 C CA . VAL D 1 32 ? 88.955 -9.492 26.299 1.00 35.86 32 VAL D CA 1
ATOM 6966 C C . VAL D 1 32 ? 88.488 -8.670 27.531 1.00 36.37 32 VAL D C 1
ATOM 6967 O O . VAL D 1 32 ? 88.992 -8.914 28.630 1.00 42.44 32 VAL D O 1
ATOM 6971 N N . GLY D 1 33 ? 87.382 -7.928 27.440 1.00 37.85 33 GLY D N 1
ATOM 6972 C CA . GLY D 1 33 ? 86.693 -7.364 28.630 1.00 37.01 33 GLY D CA 1
ATOM 6973 C C . GLY D 1 33 ? 85.934 -6.062 28.353 1.00 37.63 33 GLY D C 1
ATOM 6974 O O . GLY D 1 33 ? 85.885 -5.615 27.189 1.00 39.91 33 GLY D O 1
ATOM 6975 N N . VAL D 1 34 ? 85.347 -5.464 29.395 1.00 36.81 34 VAL D N 1
ATOM 6976 C CA . VAL D 1 34 ? 84.563 -4.188 29.354 1.00 36.69 34 VAL D CA 1
ATOM 6977 C C . VAL D 1 34 ? 85.246 -3.165 30.264 1.00 37.90 34 VAL D C 1
ATOM 6978 O O . VAL D 1 34 ? 85.557 -3.509 31.413 1.00 41.79 34 VAL D O 1
ATOM 6982 N N . VAL D 1 35 ? 85.416 -1.938 29.782 1.00 40.49 35 VAL D N 1
ATOM 6983 C CA . VAL D 1 35 ? 86.099 -0.820 30.493 1.00 43.52 35 VAL D CA 1
ATOM 6984 C C . VAL D 1 35 ? 85.030 0.215 30.853 1.00 49.98 35 VAL D C 1
ATOM 6985 O O . VAL D 1 35 ? 84.419 0.758 29.919 1.00 55.15 35 VAL D O 1
ATOM 6989 N N . ARG D 1 36 ? 84.819 0.474 32.146 1.00 60.05 36 ARG D N 1
ATOM 6990 C CA . ARG D 1 36 ? 83.825 1.453 32.667 1.00 70.41 36 ARG D CA 1
ATOM 6991 C C . ARG D 1 36 ? 84.380 2.168 33.900 1.00 84.52 36 ARG D C 1
ATOM 6992 O O . ARG D 1 36 ? 85.103 1.492 34.651 1.00 98.84 36 ARG D O 1
ATOM 7000 N N . ARG D 1 37 ? 83.931 3.403 34.169 1.00 102.93 37 ARG D N 1
ATOM 7001 C CA . ARG D 1 37 ? 84.357 4.228 35.336 1.00 108.70 37 ARG D CA 1
ATOM 7002 C C . ARG D 1 37 ? 83.874 3.574 36.639 1.00 107.93 37 ARG D C 1
ATOM 7003 O O . ARG D 1 37 ? 84.704 3.432 37.542 1.00 109.66 37 ARG D O 1
ATOM 7011 N N . ASP D 1 38 ? 82.610 3.146 36.711 1.00 109.40 38 ASP D N 1
ATOM 7012 C CA . ASP D 1 38 ? 81.990 2.525 37.916 1.00 117.77 38 ASP D CA 1
ATOM 7013 C C . ASP D 1 38 ? 82.026 0.990 37.791 1.00 121.26 38 ASP D C 1
ATOM 7014 O O . ASP D 1 38 ? 81.134 0.420 37.122 1.00 130.42 38 ASP D O 1
ATOM 7019 N N . ILE D 1 39 ? 82.971 0.338 38.472 1.00 125.61 39 ILE D N 1
ATOM 7020 C CA . ILE D 1 39 ? 83.169 -1.149 38.421 1.00 133.70 39 ILE D CA 1
ATOM 7021 C C . ILE D 1 39 ? 82.158 -1.860 39.342 1.00 140.64 39 ILE D C 1
ATOM 7022 O O . ILE D 1 39 ? 82.160 -3.104 39.306 1.00 134.40 39 ILE D O 1
ATOM 7027 N N . ASN D 1 40 ? 81.372 -1.137 40.159 1.00 152.75 40 ASN D N 1
ATOM 7028 C CA . ASN D 1 40 ? 80.568 -1.739 41.264 1.00 156.98 40 ASN D CA 1
ATOM 7029 C C . ASN D 1 40 ? 79.088 -1.862 40.870 1.00 161.98 40 ASN D C 1
ATOM 7030 O O . ASN D 1 40 ? 78.394 -2.746 41.438 1.00 150.26 40 ASN D O 1
ATOM 7035 N N . ASN D 1 41 ? 78.637 -1.038 39.920 1.00 165.46 41 ASN D N 1
ATOM 7036 C CA . ASN D 1 41 ? 77.395 -1.299 39.144 1.00 154.41 41 ASN D CA 1
ATOM 7037 C C . ASN D 1 41 ? 77.699 -2.441 38.166 1.00 146.64 41 ASN D C 1
ATOM 7038 O O . ASN D 1 41 ? 78.403 -2.176 37.159 1.00 162.98 41 ASN D O 1
ATOM 7043 N N . VAL D 1 42 ? 77.217 -3.656 38.451 1.00 121.73 42 VAL D N 1
ATOM 7044 C CA . VAL D 1 42 ? 77.452 -4.861 37.599 1.00 115.88 42 VAL D CA 1
ATOM 7045 C C . VAL D 1 42 ? 76.099 -5.512 37.312 1.00 107.07 42 VAL D C 1
ATOM 7046 O O . VAL D 1 42 ? 75.566 -6.195 38.177 1.00 108.93 42 VAL D O 1
ATOM 7050 N N . PRO D 1 43 ? 75.480 -5.279 36.128 1.00 96.08 43 PRO D N 1
ATOM 7051 C CA . PRO D 1 43 ? 74.207 -5.910 35.779 1.00 93.83 43 PRO D CA 1
ATOM 7052 C C . PRO D 1 43 ? 74.372 -7.408 35.478 1.00 87.57 43 PRO D C 1
ATOM 7053 O O . PRO D 1 43 ? 75.492 -7.824 35.271 1.00 82.26 43 PRO D O 1
ATOM 7057 N N . GLU D 1 44 ? 73.266 -8.164 35.463 1.00 95.62 44 GLU D N 1
ATOM 7058 C CA . GLU D 1 44 ? 73.255 -9.657 35.401 1.00 108.93 44 GLU D CA 1
ATOM 7059 C C . GLU D 1 44 ? 74.280 -10.158 34.373 1.00 108.98 44 GLU D C 1
ATOM 7060 O O . GLU D 1 44 ? 74.992 -11.125 34.701 1.00 116.71 44 GLU D O 1
ATOM 7066 N N . GLU D 1 45 ? 74.345 -9.530 33.188 1.00 97.75 45 GLU D N 1
ATOM 7067 C CA . GLU D 1 45 ? 75.097 -10.041 32.002 1.00 88.63 45 GLU D CA 1
ATOM 7068 C C . GLU D 1 45 ? 76.616 -9.853 32.177 1.00 87.19 45 GLU D C 1
ATOM 7069 O O . GLU D 1 45 ? 77.357 -10.515 31.432 1.00 77.79 45 GLU D O 1
ATOM 7075 N N . LEU D 1 46 ? 77.058 -9.014 33.125 1.00 84.70 46 LEU D N 1
ATOM 7076 C CA . LEU D 1 46 ? 78.500 -8.730 33.386 1.00 75.92 46 LEU D CA 1
ATOM 7077 C C . LEU D 1 46 ? 79.004 -9.482 34.627 1.00 74.60 46 LEU D C 1
ATOM 7078 O O . LEU D 1 46 ? 80.132 -9.197 35.040 1.00 74.30 46 LEU D O 1
ATOM 7083 N N . GLN D 1 47 ? 78.243 -10.443 35.156 1.00 81.45 47 GLN D N 1
ATOM 7084 C CA . GLN D 1 47 ? 78.642 -11.251 36.342 1.00 85.88 47 GLN D CA 1
ATOM 7085 C C . GLN D 1 47 ? 79.880 -12.079 35.980 1.00 77.23 47 GLN D C 1
ATOM 7086 O O . GLN D 1 47 ? 80.791 -12.140 36.817 1.00 78.86 47 GLN D O 1
ATOM 7092 N N . ASN D 1 48 ? 79.926 -12.656 34.775 1.00 71.51 48 ASN D N 1
ATOM 7093 C CA . ASN D 1 48 ? 81.006 -13.575 34.328 1.00 71.54 48 ASN D CA 1
ATOM 7094 C C . ASN D 1 48 ? 81.923 -12.865 33.327 1.00 66.23 48 ASN D C 1
ATOM 7095 O O . ASN D 1 48 ? 82.774 -13.565 32.720 1.00 67.89 48 ASN D O 1
ATOM 7100 N N . ILE D 1 49 ? 81.770 -11.541 33.171 1.00 53.68 49 ILE D N 1
ATOM 7101 C CA . ILE D 1 49 ? 82.585 -10.723 32.224 1.00 51.63 49 ILE D CA 1
ATOM 7102 C C . ILE D 1 49 ? 83.620 -9.909 33.008 1.00 46.27 49 ILE D C 1
ATOM 7103 O O . ILE D 1 49 ? 83.252 -9.280 34.000 1.00 40.92 49 ILE D O 1
ATOM 7108 N N . THR D 1 50 ? 84.871 -9.913 32.546 1.00 44.70 50 THR D N 1
ATOM 7109 C CA . THR D 1 50 ? 85.954 -9.048 33.071 1.00 41.66 50 THR D CA 1
ATOM 7110 C C . THR D 1 50 ? 85.532 -7.585 32.911 1.00 39.37 50 THR D C 1
ATOM 7111 O O . THR D 1 50 ? 85.276 -7.159 31.773 1.00 39.11 50 THR D O 1
ATOM 7115 N N . VAL D 1 51 ? 85.467 -6.853 34.021 1.00 39.09 51 VAL D N 1
ATOM 7116 C CA . VAL D 1 51 ? 85.163 -5.396 34.047 1.00 40.26 51 VAL D CA 1
ATOM 7117 C C . VAL D 1 51 ? 86.314 -4.676 34.751 1.00 41.09 51 VAL D C 1
ATOM 7118 O O . VAL D 1 51 ? 86.564 -4.986 35.918 1.00 43.94 51 VAL D O 1
ATOM 7122 N N . THR D 1 52 ? 86.935 -3.710 34.090 1.00 41.26 52 THR D N 1
ATOM 7123 C CA . THR D 1 52 ? 88.088 -2.945 34.610 1.00 41.40 52 THR D CA 1
ATOM 7124 C C . THR D 1 52 ? 87.802 -1.470 34.374 1.00 42.36 52 THR D C 1
ATOM 7125 O O . THR D 1 52 ? 86.884 -1.191 33.602 1.00 42.12 52 THR D O 1
ATOM 7129 N N . ASN D 1 53 ? 88.567 -0.588 35.000 1.00 44.47 53 ASN D N 1
ATOM 7130 C CA . ASN D 1 53 ? 88.491 0.872 34.747 1.00 48.81 53 ASN D CA 1
ATOM 7131 C C . ASN D 1 53 ? 89.787 1.301 34.065 1.00 45.02 53 ASN D C 1
ATOM 7132 O O . ASN D 1 53 ? 89.981 2.524 33.942 1.00 46.13 53 ASN D O 1
ATOM 7137 N N . ASP D 1 54 ? 90.617 0.348 33.639 1.00 41.34 54 ASP D N 1
ATOM 7138 C CA . ASP D 1 54 ? 91.795 0.658 32.779 1.00 44.05 54 ASP D CA 1
ATOM 7139 C C . ASP D 1 54 ? 92.057 -0.482 31.792 1.00 43.16 54 ASP D C 1
ATOM 7140 O O . ASP D 1 54 ? 92.230 -1.636 32.236 1.00 41.49 54 ASP D O 1
ATOM 7145 N N . ILE D 1 55 ? 92.015 -0.164 30.495 1.00 37.38 55 ILE D N 1
ATOM 7146 C CA . ILE D 1 55 ? 92.099 -1.125 29.368 1.00 35.10 55 ILE D CA 1
ATOM 7147 C C . ILE D 1 55 ? 93.415 -1.898 29.441 1.00 33.21 55 ILE D C 1
ATOM 7148 O O . ILE D 1 55 ? 93.434 -3.015 28.924 1.00 35.50 55 ILE D O 1
ATOM 7153 N N . LYS D 1 56 ? 94.454 -1.356 30.088 1.00 33.60 56 LYS D N 1
ATOM 7154 C CA . LYS D 1 56 ? 95.798 -1.986 30.196 1.00 36.32 56 LYS D CA 1
ATOM 7155 C C . LYS D 1 56 ? 95.705 -3.362 30.876 1.00 35.13 56 LYS D C 1
ATOM 7156 O O . LYS D 1 56 ? 96.485 -4.259 30.505 1.00 40.61 56 LYS D O 1
ATOM 7162 N N . THR D 1 57 ? 94.768 -3.536 31.810 1.00 34.88 57 THR D N 1
ATOM 7163 C CA . THR D 1 57 ? 94.608 -4.782 32.607 1.00 34.18 57 THR D CA 1
ATOM 7164 C C . THR D 1 57 ? 94.037 -5.915 31.752 1.00 33.01 57 THR D C 1
ATOM 7165 O O . THR D 1 57 ? 93.988 -7.039 32.258 1.00 34.09 57 THR D O 1
ATOM 7169 N N . LEU D 1 58 ? 93.594 -5.650 30.521 1.00 33.35 58 LEU D N 1
ATOM 7170 C CA . LEU D 1 58 ? 92.941 -6.679 29.657 1.00 32.55 58 LEU D CA 1
ATOM 7171 C C . LEU D 1 58 ? 93.979 -7.402 28.794 1.00 31.46 58 LEU D C 1
ATOM 7172 O O . LEU D 1 58 ? 93.604 -8.382 28.116 1.00 35.83 58 LEU D O 1
ATOM 7177 N N . GLY D 1 59 ? 95.228 -6.951 28.820 1.00 31.24 59 GLY D N 1
ATOM 7178 C CA . GLY D 1 59 ? 96.327 -7.598 28.090 1.00 31.83 59 GLY D CA 1
ATOM 7179 C C . GLY D 1 59 ? 96.331 -7.157 26.645 1.00 32.53 59 GLY D C 1
ATOM 7180 O O . GLY D 1 59 ? 96.195 -5.943 26.387 1.00 33.44 59 GLY D O 1
ATOM 7181 N N . ASP D 1 60 ? 96.476 -8.111 25.728 1.00 33.47 60 ASP D N 1
ATOM 7182 C CA . ASP D 1 60 ? 96.586 -7.822 24.276 1.00 36.86 60 ASP D CA 1
ATOM 7183 C C . ASP D 1 60 ? 95.177 -7.602 23.748 1.00 35.60 60 ASP D C 1
ATOM 7184 O O . ASP D 1 60 ? 94.341 -8.523 23.847 1.00 35.14 60 ASP D O 1
ATOM 7189 N N . VAL D 1 61 ? 94.958 -6.392 23.238 1.00 33.55 61 VAL D N 1
ATOM 7190 C CA . VAL D 1 61 ? 93.679 -5.914 22.658 1.00 32.85 61 VAL D CA 1
ATOM 7191 C C . VAL D 1 61 ? 93.981 -5.377 21.263 1.00 30.74 61 VAL D C 1
ATOM 7192 O O . VAL D 1 61 ? 94.794 -4.449 21.160 1.00 29.13 61 VAL D O 1
ATOM 7196 N N . ASP D 1 62 ? 93.337 -5.948 20.247 1.00 31.45 62 ASP D N 1
ATOM 7197 C CA . ASP D 1 62 ? 93.460 -5.499 18.840 1.00 32.64 62 ASP D CA 1
ATOM 7198 C C . ASP D 1 62 ? 92.652 -4.204 18.647 1.00 34.42 62 ASP D C 1
ATOM 7199 O O . ASP D 1 62 ? 93.170 -3.274 17.992 1.00 34.11 62 ASP D O 1
ATOM 7204 N N . VAL D 1 63 ? 91.429 -4.126 19.184 1.00 33.98 63 VAL D N 1
ATOM 7205 C CA . VAL D 1 63 ? 90.498 -3.006 18.856 1.00 30.78 63 VAL D CA 1
ATOM 7206 C C . VAL D 1 63 ? 89.553 -2.735 20.031 1.00 30.04 63 VAL D C 1
ATOM 7207 O O . VAL D 1 63 ? 89.169 -3.688 20.731 1.00 27.87 63 VAL D O 1
ATOM 7211 N N . ALA D 1 64 ? 89.190 -1.464 20.212 1.00 29.11 64 ALA D N 1
ATOM 7212 C CA . ALA D 1 64 ? 88.255 -0.991 21.246 1.00 29.53 64 ALA D CA 1
ATOM 7213 C C . ALA D 1 64 ? 86.999 -0.419 20.590 1.00 29.75 64 ALA D C 1
ATOM 7214 O O . ALA D 1 64 ? 87.128 0.457 19.721 1.00 29.82 64 ALA D O 1
ATOM 7216 N N . LEU D 1 65 ? 85.824 -0.884 21.012 1.00 30.18 65 LEU D N 1
ATOM 7217 C CA . LEU D 1 65 ? 84.524 -0.285 20.640 1.00 29.34 65 LEU D CA 1
ATOM 7218 C C . LEU D 1 65 ? 84.236 0.842 21.628 1.00 31.21 65 LEU D C 1
ATOM 7219 O O . LEU D 1 65 ? 83.979 0.518 22.792 1.00 32.83 65 LEU D O 1
ATOM 7224 N N . LEU D 1 66 ? 84.261 2.100 21.187 1.00 30.75 66 LEU D N 1
ATOM 7225 C CA . LEU D 1 66 ? 83.997 3.271 22.060 1.00 30.99 66 LEU D CA 1
ATOM 7226 C C . LEU D 1 66 ? 82.489 3.489 22.153 1.00 32.33 66 LEU D C 1
ATOM 7227 O O . LEU D 1 66 ? 81.912 4.099 21.244 1.00 33.77 66 LEU D O 1
ATOM 7232 N N . CYS D 1 67 ? 81.881 2.992 23.227 1.00 35.25 67 CYS D N 1
ATOM 7233 C CA . CYS D 1 67 ? 80.428 3.078 23.507 1.00 37.42 67 CYS D CA 1
ATOM 7234 C C . CYS D 1 67 ? 80.186 4.144 24.575 1.00 40.42 67 CYS D C 1
ATOM 7235 O O . CYS D 1 67 ? 79.465 3.867 25.522 1.00 45.18 67 CYS D O 1
ATOM 7238 N N . SER D 1 68 ? 80.811 5.306 24.422 1.00 45.71 68 SER D N 1
ATOM 7239 C CA . SER D 1 68 ? 80.844 6.415 25.409 1.00 49.54 68 SER D CA 1
ATOM 7240 C C . SER D 1 68 ? 80.051 7.589 24.859 1.00 49.85 68 SER D C 1
ATOM 7241 O O . SER D 1 68 ? 79.713 7.599 23.681 1.00 48.06 68 SER D O 1
ATOM 7244 N N . PRO D 1 69 ? 79.730 8.608 25.689 1.00 52.40 69 PRO D N 1
ATOM 7245 C CA . PRO D 1 69 ? 79.027 9.795 25.203 1.00 48.86 69 PRO D CA 1
ATOM 7246 C C . PRO D 1 69 ? 79.790 10.494 24.070 1.00 45.11 69 PRO D C 1
ATOM 7247 O O . PRO D 1 69 ? 80.991 10.419 24.031 1.00 46.48 69 PRO D O 1
ATOM 7251 N N . THR D 1 70 ? 79.047 11.137 23.175 1.00 45.89 70 THR D N 1
ATOM 7252 C CA . THR D 1 70 ? 79.552 11.886 21.995 1.00 49.10 70 THR D CA 1
ATOM 7253 C C . THR D 1 70 ? 80.755 12.762 22.388 1.00 53.32 70 THR D C 1
ATOM 7254 O O . THR D 1 70 ? 81.785 12.681 21.688 1.00 48.90 70 THR D O 1
ATOM 7258 N N . ARG D 1 71 ? 80.628 13.575 23.447 1.00 55.11 71 ARG D N 1
ATOM 7259 C CA . ARG D 1 71 ? 81.633 14.612 23.827 1.00 56.22 71 ARG D CA 1
ATOM 7260 C C . ARG D 1 71 ? 82.961 13.941 24.233 1.00 50.46 71 ARG D C 1
ATOM 7261 O O . ARG D 1 71 ? 83.996 14.616 24.176 1.00 51.02 71 ARG D O 1
ATOM 7269 N N . ALA D 1 72 ? 82.951 12.666 24.635 1.00 44.48 72 ALA D N 1
ATOM 7270 C CA . ALA D 1 72 ? 84.145 11.951 25.149 1.00 43.66 72 ALA D CA 1
ATOM 7271 C C . ALA D 1 72 ? 84.934 11.263 24.019 1.00 45.12 72 ALA D C 1
ATOM 7272 O O . ALA D 1 72 ? 86.104 10.947 24.257 1.00 43.93 72 ALA D O 1
ATOM 7274 N N . ILE D 1 73 ? 84.327 11.036 22.847 1.00 41.18 73 ILE D N 1
ATOM 7275 C CA . ILE D 1 73 ? 84.858 10.121 21.797 1.00 39.21 73 ILE D CA 1
ATOM 7276 C C . ILE D 1 73 ? 86.257 10.578 21.358 1.00 39.46 73 ILE D C 1
ATOM 7277 O O . ILE D 1 73 ? 87.150 9.715 21.270 1.00 42.03 73 ILE D O 1
ATOM 7282 N N . LYS D 1 74 ? 86.466 11.859 21.076 1.00 39.78 74 LYS D N 1
ATOM 7283 C CA . LYS D 1 74 ? 87.747 12.327 20.485 1.00 40.78 74 LYS D CA 1
ATOM 7284 C C . LYS D 1 74 ? 88.921 12.023 21.430 1.00 41.41 74 LYS D C 1
ATOM 7285 O O . LYS D 1 74 ? 89.850 11.319 20.985 1.00 44.88 74 LYS D O 1
ATOM 7291 N N . GLU D 1 75 ? 88.892 12.525 22.674 1.00 44.18 75 GLU D N 1
ATOM 7292 C CA . GLU D 1 75 ? 90.007 12.343 23.655 1.00 46.92 75 GLU D CA 1
ATOM 7293 C C . GLU D 1 75 ? 90.173 10.856 23.964 1.00 41.26 75 GLU D C 1
ATOM 7294 O O . GLU D 1 75 ? 91.314 10.410 24.071 1.00 39.38 75 GLU D O 1
ATOM 7300 N N . LEU D 1 76 ? 89.074 10.116 24.024 1.00 39.82 76 LEU D N 1
ATOM 7301 C CA . LEU D 1 76 ? 89.054 8.659 24.328 1.00 39.38 76 LEU D CA 1
ATOM 7302 C C . LEU D 1 76 ? 89.799 7.888 23.235 1.00 38.24 76 LEU D C 1
ATOM 7303 O O . LEU D 1 76 ? 90.622 7.014 23.570 1.00 41.41 76 LEU D O 1
ATOM 7308 N N . ALA D 1 77 ? 89.542 8.226 21.971 1.00 37.30 77 ALA D N 1
ATOM 7309 C CA . ALA D 1 77 ? 90.105 7.539 20.792 1.00 36.87 77 ALA D CA 1
ATOM 7310 C C . ALA D 1 77 ? 91.607 7.808 20.701 1.00 36.62 77 ALA D C 1
ATOM 7311 O O . ALA D 1 77 ? 92.355 6.852 20.449 1.00 36.46 77 ALA D O 1
ATOM 7313 N N . LYS D 1 78 ? 92.035 9.056 20.887 1.00 39.60 78 LYS D N 1
ATOM 7314 C CA . LYS D 1 78 ? 93.474 9.432 20.906 1.00 42.50 78 LYS D CA 1
ATOM 7315 C C . LYS D 1 78 ? 94.221 8.629 21.979 1.00 43.12 78 LYS D C 1
ATOM 7316 O O . LYS D 1 78 ? 95.321 8.122 21.664 1.00 42.11 78 LYS D O 1
ATOM 7322 N N . SER D 1 79 ? 93.662 8.528 23.190 1.00 41.68 79 SER D N 1
ATOM 7323 C CA . SER D 1 79 ? 94.265 7.779 24.330 1.00 42.59 79 SER D CA 1
ATOM 7324 C C . SER D 1 79 ? 94.508 6.338 23.896 1.00 40.82 79 SER D C 1
ATOM 7325 O O . SER D 1 79 ? 95.628 5.830 24.111 1.00 39.10 79 SER D O 1
ATOM 7328 N N . ILE D 1 80 ? 93.486 5.707 23.309 1.00 38.55 80 ILE D N 1
ATOM 7329 C CA . ILE D 1 80 ? 93.510 4.245 23.034 1.00 39.53 80 ILE D CA 1
ATOM 7330 C C . ILE D 1 80 ? 94.343 3.972 21.775 1.00 39.90 80 ILE D C 1
ATOM 7331 O O . ILE D 1 80 ? 95.061 2.953 21.744 1.00 41.31 80 ILE D O 1
ATOM 7336 N N . LEU D 1 81 ? 94.291 4.847 20.776 1.00 38.52 81 LEU D N 1
ATOM 7337 C CA . LEU D 1 81 ? 95.175 4.724 19.591 1.00 37.36 81 LEU D CA 1
ATOM 7338 C C . LEU D 1 81 ? 96.623 4.804 20.075 1.00 36.52 81 LEU D C 1
ATOM 7339 O O . LEU D 1 81 ? 97.447 4.008 19.600 1.00 36.26 81 LEU D O 1
ATOM 7344 N N . SER D 1 82 ? 96.891 5.691 21.035 1.00 37.13 82 SER D N 1
ATOM 7345 C CA . SER D 1 82 ? 98.244 5.958 21.597 1.00 38.59 82 SER D CA 1
ATOM 7346 C C . SER D 1 82 ? 98.799 4.727 22.329 1.00 38.26 82 SER D C 1
ATOM 7347 O O . SER D 1 82 ? 100.032 4.636 22.456 1.00 40.76 82 SER D O 1
ATOM 7350 N N . LEU D 1 83 ? 97.936 3.814 22.773 1.00 33.48 83 LEU D N 1
ATOM 7351 C CA . LEU D 1 83 ? 98.357 2.552 23.422 1.00 33.97 83 LEU D CA 1
ATOM 7352 C C . LEU D 1 83 ? 98.583 1.464 22.367 1.00 32.67 83 LEU D C 1
ATOM 7353 O O . LEU D 1 83 ? 98.878 0.338 22.771 1.00 33.94 83 LEU D O 1
ATOM 7358 N N . GLY D 1 84 ? 98.433 1.766 21.074 1.00 31.63 84 GLY D N 1
ATOM 7359 C CA . GLY D 1 84 ? 98.604 0.783 19.983 1.00 31.32 84 GLY D CA 1
ATOM 7360 C C . GLY D 1 84 ? 97.400 -0.138 19.835 1.00 32.34 84 GLY D C 1
ATOM 7361 O O . GLY D 1 84 ? 97.588 -1.316 19.498 1.00 30.72 84 GLY D O 1
ATOM 7362 N N . ILE D 1 85 ? 96.195 0.394 20.057 1.00 34.59 85 ILE D N 1
ATOM 7363 C CA . ILE D 1 85 ? 94.894 -0.322 19.910 1.00 34.52 85 ILE D CA 1
ATOM 7364 C C . ILE D 1 85 ? 94.053 0.434 18.873 1.00 34.41 85 ILE D C 1
ATOM 7365 O O . ILE D 1 85 ? 94.077 1.661 18.889 1.00 38.84 85 ILE D O 1
ATOM 7370 N N . ASN D 1 86 ? 93.352 -0.281 17.998 1.00 34.23 86 ASN D N 1
ATOM 7371 C CA . ASN D 1 86 ? 92.411 0.310 17.010 1.00 33.70 86 ASN D CA 1
ATOM 7372 C C . ASN D 1 86 ? 91.151 0.793 17.736 1.00 32.93 86 ASN D C 1
ATOM 7373 O O . ASN D 1 86 ? 90.834 0.263 18.837 1.00 28.33 86 ASN D O 1
ATOM 7378 N N . THR D 1 87 ? 90.451 1.763 17.141 1.00 32.04 87 THR D N 1
ATOM 7379 C CA . THR D 1 87 ? 89.207 2.334 17.709 1.00 32.33 87 THR D CA 1
ATOM 7380 C C . THR D 1 87 ? 88.100 2.309 16.662 1.00 31.68 87 THR D C 1
ATOM 7381 O O . THR D 1 87 ? 88.376 2.602 15.488 1.00 32.56 87 THR D O 1
ATOM 7385 N N . VAL D 1 88 ? 86.895 1.964 17.108 1.00 30.68 88 VAL D N 1
ATOM 7386 C CA . VAL D 1 88 ? 85.623 2.142 16.361 1.00 29.17 88 VAL D CA 1
ATOM 7387 C C . VAL D 1 88 ? 84.685 2.962 17.242 1.00 27.57 88 VAL D C 1
ATOM 7388 O O . VAL D 1 88 ? 84.528 2.625 18.413 1.00 26.43 88 VAL D O 1
ATOM 7392 N N . ASP D 1 89 ? 84.051 3.979 16.688 1.00 28.60 89 ASP D N 1
ATOM 7393 C CA . ASP D 1 89 ? 83.003 4.754 17.399 1.00 29.58 89 ASP D CA 1
ATOM 7394 C C . ASP D 1 89 ? 81.779 4.898 16.482 1.00 29.25 89 ASP D C 1
ATOM 7395 O O . ASP D 1 89 ? 81.867 4.526 15.300 1.00 30.84 89 ASP D O 1
ATOM 7400 N N . SER D 1 90 ? 80.671 5.401 17.020 1.00 27.95 90 SER D N 1
ATOM 7401 C CA . SER D 1 90 ? 79.446 5.743 16.258 1.00 28.37 90 SER D CA 1
ATOM 7402 C C . SER D 1 90 ? 79.178 7.245 16.422 1.00 30.01 90 SER D C 1
ATOM 7403 O O . SER D 1 90 ? 77.999 7.658 16.374 1.00 32.47 90 SER D O 1
ATOM 7406 N N . PHE D 1 91 ? 80.243 8.042 16.560 1.00 29.85 91 PHE D N 1
ATOM 7407 C CA . PHE D 1 91 ? 80.187 9.521 16.653 1.00 30.50 91 PHE D CA 1
ATOM 7408 C C . PHE D 1 91 ? 79.136 10.048 15.673 1.00 33.37 91 PHE D C 1
ATOM 7409 O O . PHE D 1 91 ? 79.310 9.858 14.457 1.00 35.05 91 PHE D O 1
ATOM 7417 N N . ASP D 1 92 ? 78.094 10.707 16.194 1.00 35.84 92 ASP D N 1
ATOM 7418 C CA . ASP D 1 92 ? 76.822 10.956 15.467 1.00 35.35 92 ASP D CA 1
ATOM 7419 C C . ASP D 1 92 ? 76.660 12.429 15.054 1.00 34.87 92 ASP D C 1
ATOM 7420 O O . ASP D 1 92 ? 75.596 12.747 14.513 1.00 40.34 92 ASP D O 1
ATOM 7425 N N . VAL D 1 93 ? 77.643 13.300 15.270 1.00 32.88 93 VAL D N 1
ATOM 7426 C CA . VAL D 1 93 ? 77.517 14.742 14.904 1.00 33.08 93 VAL D CA 1
ATOM 7427 C C . VAL D 1 93 ? 78.070 14.942 13.485 1.00 32.27 93 VAL D C 1
ATOM 7428 O O . VAL D 1 93 ? 79.300 15.087 13.331 1.00 28.60 93 VAL D O 1
ATOM 7432 N N . HIS D 1 94 ? 77.178 14.934 12.491 1.00 34.42 94 HIS D N 1
ATOM 7433 C CA . HIS D 1 94 ? 77.515 14.918 11.038 1.00 35.72 94 HIS D CA 1
ATOM 7434 C C . HIS D 1 94 ? 78.479 16.057 10.695 1.00 35.82 94 HIS D C 1
ATOM 7435 O O . HIS D 1 94 ? 79.480 15.782 10.034 1.00 36.52 94 HIS D O 1
ATOM 7442 N N . SER D 1 95 ? 78.201 17.279 11.151 1.00 37.85 95 SER D N 1
ATOM 7443 C CA . SER D 1 95 ? 78.964 18.506 10.796 1.00 39.90 95 SER D CA 1
ATOM 7444 C C . SER D 1 95 ? 80.412 18.418 11.301 1.00 40.78 95 SER D C 1
ATOM 7445 O O . SER D 1 95 ? 81.228 19.165 10.787 1.00 40.92 95 SER D O 1
ATOM 7448 N N . GLU D 1 96 ? 80.731 17.527 12.246 1.00 42.85 96 GLU D N 1
ATOM 7449 C CA . GLU D 1 96 ? 82.057 17.499 12.913 1.00 42.40 96 GLU D CA 1
ATOM 7450 C C . GLU D 1 96 ? 82.864 16.276 12.455 1.00 39.37 96 GLU D C 1
ATOM 7451 O O . GLU D 1 96 ? 83.997 16.133 12.921 1.00 44.59 96 GLU D O 1
ATOM 7457 N N . ILE D 1 97 ? 82.357 15.468 11.526 1.00 36.08 97 ILE D N 1
ATOM 7458 C CA . ILE D 1 97 ? 83.002 14.179 11.125 1.00 33.82 97 ILE D CA 1
ATOM 7459 C C . ILE D 1 97 ? 84.333 14.434 10.407 1.00 32.36 97 ILE D C 1
ATOM 7460 O O . ILE D 1 97 ? 85.306 13.734 10.715 1.00 33.08 97 ILE D O 1
ATOM 7465 N N . VAL D 1 98 ? 84.394 15.403 9.503 1.00 34.00 98 VAL D N 1
ATOM 7466 C CA . VAL D 1 98 ? 85.650 15.738 8.769 1.00 36.45 98 VAL D CA 1
ATOM 7467 C C . VAL D 1 98 ? 86.749 16.128 9.774 1.00 35.94 98 VAL D C 1
ATOM 7468 O O . VAL D 1 98 ? 87.887 15.657 9.587 1.00 34.86 98 VAL D O 1
ATOM 7472 N N . SER D 1 99 ? 86.427 16.948 10.788 1.00 38.35 99 SER D N 1
ATOM 7473 C CA . SER D 1 99 ? 87.351 17.365 11.879 1.00 39.31 99 SER D CA 1
ATOM 7474 C C . SER D 1 99 ? 87.838 16.140 12.661 1.00 37.71 99 SER D C 1
ATOM 7475 O O . SER D 1 99 ? 89.050 16.009 12.877 1.00 35.63 99 SER D O 1
ATOM 7478 N N . LEU D 1 100 ? 86.906 15.313 13.125 1.00 38.16 100 LEU D N 1
ATOM 7479 C CA . LEU D 1 100 ? 87.238 14.118 13.937 1.00 37.40 100 LEU D CA 1
ATOM 7480 C C . LEU D 1 100 ? 88.200 13.246 13.130 1.00 36.39 100 LEU D C 1
ATOM 7481 O O . LEU D 1 100 ? 89.191 12.782 13.718 1.00 37.29 100 LEU D O 1
ATOM 7486 N N . LYS D 1 101 ? 87.938 13.070 11.834 1.00 34.49 101 LYS D N 1
ATOM 7487 C CA . LYS D 1 101 ? 88.757 12.190 10.963 1.00 36.71 101 LYS D CA 1
ATOM 7488 C C . LYS D 1 101 ? 90.209 12.668 10.952 1.00 39.05 101 LYS D C 1
ATOM 7489 O O . LYS D 1 101 ? 91.094 11.839 11.155 1.00 40.16 101 LYS D O 1
ATOM 7495 N N . THR D 1 102 ? 90.440 13.954 10.718 1.00 42.89 102 THR D N 1
ATOM 7496 C CA . THR D 1 102 ? 91.802 14.541 10.639 1.00 51.37 102 THR D CA 1
ATOM 7497 C C . THR D 1 102 ? 92.510 14.473 11.999 1.00 46.79 102 THR D C 1
ATOM 7498 O O . THR D 1 102 ? 93.707 14.185 12.003 1.00 42.43 102 THR D O 1
ATOM 7502 N N . GLU D 1 103 ? 91.818 14.763 13.101 1.00 46.53 103 GLU D N 1
ATOM 7503 C CA . GLU D 1 103 ? 92.402 14.696 14.468 1.00 50.38 103 GLU D CA 1
ATOM 7504 C C . GLU D 1 103 ? 92.908 13.270 14.715 1.00 48.56 103 GLU D C 1
ATOM 7505 O O . GLU D 1 103 ? 94.074 13.115 15.113 1.00 54.05 103 GLU D O 1
ATOM 7511 N N . LEU D 1 104 ? 92.079 12.265 14.427 1.00 42.53 104 LEU D N 1
ATOM 7512 C CA . LEU D 1 104 ? 92.387 10.839 14.698 1.00 39.81 104 LEU D CA 1
ATOM 7513 C C . LEU D 1 104 ? 93.391 10.295 13.677 1.00 38.41 104 LEU D C 1
ATOM 7514 O O . LEU D 1 104 ? 94.163 9.393 14.050 1.00 37.11 104 LEU D O 1
ATOM 7519 N N . ASP D 1 105 ? 93.404 10.815 12.449 1.00 39.48 105 ASP D N 1
ATOM 7520 C CA . ASP D 1 105 ? 94.300 10.317 11.363 1.00 38.70 105 ASP D CA 1
ATOM 7521 C C . ASP D 1 105 ? 95.765 10.534 11.779 1.00 40.05 105 ASP D C 1
ATOM 7522 O O . ASP D 1 105 ? 96.552 9.576 11.648 1.00 38.66 105 ASP D O 1
ATOM 7527 N N . ASP D 1 106 ? 96.099 11.736 12.281 1.00 44.59 106 ASP D N 1
ATOM 7528 C CA . ASP D 1 106 ? 97.427 12.143 12.832 1.00 46.23 106 ASP D CA 1
ATOM 7529 C C . ASP D 1 106 ? 97.883 11.022 13.773 1.00 40.67 106 ASP D C 1
ATOM 7530 O O . ASP D 1 106 ? 98.925 10.386 13.497 1.00 40.56 106 ASP D O 1
ATOM 7535 N N . VAL D 1 107 ? 97.069 10.745 14.797 1.00 37.15 107 VAL D N 1
ATOM 7536 C CA . VAL D 1 107 ? 97.406 9.875 15.962 1.00 37.57 107 VAL D CA 1
ATOM 7537 C C . VAL D 1 107 ? 97.465 8.415 15.506 1.00 36.75 107 VAL D C 1
ATOM 7538 O O . VAL D 1 107 ? 98.404 7.704 15.919 1.00 37.20 107 VAL D O 1
ATOM 7542 N N . ALA D 1 108 ? 96.484 7.971 14.719 1.00 35.72 108 ALA D N 1
ATOM 7543 C CA . ALA D 1 108 ? 96.428 6.591 14.188 1.00 36.44 108 ALA D CA 1
ATOM 7544 C C . ALA D 1 108 ? 97.725 6.297 13.424 1.00 37.45 108 ALA D C 1
ATOM 7545 O O . ALA D 1 108 ? 98.268 5.183 13.577 1.00 37.86 108 ALA D O 1
ATOM 7547 N N . LYS D 1 109 ? 98.210 7.270 12.650 1.00 38.74 109 LYS D N 1
ATOM 7548 C CA . LYS D 1 109 ? 99.395 7.090 11.772 1.00 42.20 109 LYS D CA 1
ATOM 7549 C C . LYS D 1 109 ? 100.671 7.049 12.618 1.00 42.44 109 LYS D C 1
ATOM 7550 O O . LYS D 1 109 ? 101.494 6.162 12.346 1.00 41.27 109 LYS D O 1
ATOM 7556 N N . LYS D 1 110 ? 100.807 7.922 13.624 1.00 45.90 110 LYS D N 1
ATOM 7557 C CA . LYS D 1 110 ? 101.989 7.915 14.531 1.00 51.48 110 LYS D CA 1
ATOM 7558 C C . LYS D 1 110 ? 102.126 6.523 15.164 1.00 52.67 110 LYS D C 1
ATOM 7559 O O . LYS D 1 110 ? 103.271 6.052 15.236 1.00 60.06 110 LYS D O 1
ATOM 7565 N N . HIS D 1 111 ? 101.018 5.882 15.578 1.00 46.97 111 HIS D N 1
ATOM 7566 C CA . HIS D 1 111 ? 101.028 4.619 16.371 1.00 40.07 111 HIS D CA 1
ATOM 7567 C C . HIS D 1 111 ? 100.712 3.405 15.496 1.00 38.11 111 HIS D C 1
ATOM 7568 O O . HIS D 1 111 ? 100.529 2.317 16.048 1.00 37.07 111 HIS D O 1
ATOM 7575 N N . ASP D 1 112 ? 100.679 3.588 14.180 1.00 40.42 112 ASP D N 1
ATOM 7576 C CA . ASP D 1 112 ? 100.489 2.513 13.174 1.00 43.40 112 ASP D CA 1
ATOM 7577 C C . ASP D 1 112 ? 99.191 1.737 13.453 1.00 40.54 112 ASP D C 1
ATOM 7578 O O . ASP D 1 112 ? 99.187 0.516 13.296 1.00 43.30 112 ASP D O 1
ATOM 7583 N N . ARG D 1 113 ? 98.107 2.432 13.802 1.00 38.28 113 ARG D N 1
ATOM 7584 C CA . ARG D 1 113 ? 96.784 1.824 14.096 1.00 35.85 113 ARG D CA 1
ATOM 7585 C C . ARG D 1 113 ? 95.716 2.417 13.169 1.00 34.93 113 ARG D C 1
ATOM 7586 O O . ARG D 1 113 ? 96.010 3.382 12.422 1.00 33.84 113 ARG D O 1
ATOM 7594 N N . VAL D 1 114 ? 94.514 1.852 13.239 1.00 31.42 114 VAL D N 1
ATOM 7595 C CA . VAL D 1 114 ? 93.332 2.255 12.427 1.00 30.22 114 VAL D CA 1
ATOM 7596 C C . VAL D 1 114 ? 92.232 2.739 13.372 1.00 29.45 114 VAL D C 1
ATOM 7597 O O . VAL D 1 114 ? 91.948 2.058 14.376 1.00 31.10 114 VAL D O 1
ATOM 7601 N N . ALA D 1 115 ? 91.632 3.869 13.030 1.00 28.32 115 ALA D N 1
ATOM 7602 C CA . ALA D 1 115 ? 90.397 4.394 13.638 1.00 30.10 115 ALA D CA 1
ATOM 7603 C C . ALA D 1 115 ? 89.300 4.359 12.576 1.00 29.31 115 ALA D C 1
ATOM 7604 O O . ALA D 1 115 ? 89.515 4.904 11.486 1.00 28.79 115 ALA D O 1
ATOM 7606 N N . VAL D 1 116 ? 88.187 3.703 12.868 1.00 28.79 116 VAL D N 1
ATOM 7607 C CA . VAL D 1 116 ? 86.955 3.804 12.046 1.00 27.87 116 VAL D CA 1
ATOM 7608 C C . VAL D 1 116 ? 85.960 4.631 12.856 1.00 28.16 116 VAL D C 1
ATOM 7609 O O . VAL D 1 116 ? 85.656 4.248 13.995 1.00 30.59 116 VAL D O 1
ATOM 7613 N N . ILE D 1 117 ? 85.535 5.763 12.313 1.00 28.52 117 ILE D N 1
ATOM 7614 C CA . ILE D 1 117 ? 84.656 6.739 13.010 1.00 29.61 117 ILE D CA 1
ATOM 7615 C C . ILE D 1 117 ? 83.250 6.677 12.408 1.00 30.53 117 ILE D C 1
ATOM 7616 O O . ILE D 1 117 ? 83.099 6.277 11.230 1.00 29.78 117 ILE D O 1
ATOM 7621 N N . SER D 1 118 ? 82.258 7.073 13.203 1.00 30.20 118 SER D N 1
ATOM 7622 C CA . SER D 1 118 ? 80.875 7.360 12.748 1.00 32.03 118 SER D CA 1
ATOM 7623 C C . SER D 1 118 ? 80.314 6.119 12.029 1.00 32.11 118 SER D C 1
ATOM 7624 O O . SER D 1 118 ? 79.784 6.243 10.906 1.00 29.56 118 SER D O 1
ATOM 7627 N N . ALA D 1 119 ? 80.446 4.965 12.693 1.00 30.91 119 ALA D N 1
ATOM 7628 C CA . ALA D 1 119 ? 80.097 3.619 12.194 1.00 29.80 119 ALA D CA 1
ATOM 7629 C C . ALA D 1 119 ? 78.871 3.093 12.949 1.00 29.55 119 ALA D C 1
ATOM 7630 O O . ALA D 1 119 ? 78.894 1.939 13.417 1.00 28.83 119 ALA D O 1
ATOM 7632 N N . GLY D 1 120 ? 77.830 3.913 13.039 1.00 30.87 120 GLY D N 1
ATOM 7633 C CA . GLY D 1 120 ? 76.487 3.491 13.479 1.00 31.73 120 GLY D CA 1
ATOM 7634 C C . GLY D 1 120 ? 75.632 3.149 12.277 1.00 29.63 120 GLY D C 1
ATOM 7635 O O . GLY D 1 120 ? 76.184 2.590 11.326 1.00 27.93 120 GLY D O 1
ATOM 7636 N N . TRP D 1 121 ? 74.339 3.481 12.294 1.00 30.18 121 TRP D N 1
ATOM 7637 C CA . TRP D 1 121 ? 73.497 3.360 11.077 1.00 29.09 121 TRP D CA 1
ATOM 7638 C C . TRP D 1 121 ? 73.284 4.737 10.427 1.00 29.48 121 TRP D C 1
ATOM 7639 O O . TRP D 1 121 ? 73.115 4.764 9.188 1.00 30.04 121 TRP D O 1
ATOM 7650 N N . ASP D 1 122 ? 73.381 5.840 11.176 1.00 28.34 122 ASP D N 1
ATOM 7651 C CA . ASP D 1 122 ? 73.359 7.198 10.570 1.00 28.64 122 ASP D CA 1
ATOM 7652 C C . ASP D 1 122 ? 73.942 8.208 11.546 1.00 28.73 122 ASP D C 1
ATOM 7653 O O . ASP D 1 122 ? 73.263 8.657 12.455 1.00 29.85 122 ASP D O 1
ATOM 7658 N N . PRO D 1 123 ? 75.225 8.603 11.399 1.00 30.23 123 PRO D N 1
ATOM 7659 C CA . PRO D 1 123 ? 76.094 8.133 10.310 1.00 28.69 123 PRO D CA 1
ATOM 7660 C C . PRO D 1 123 ? 76.546 6.668 10.441 1.00 28.05 123 PRO D C 1
ATOM 7661 O O . PRO D 1 123 ? 76.625 6.168 11.560 1.00 28.14 123 PRO D O 1
ATOM 7665 N N . GLY D 1 124 ? 76.844 6.034 9.300 1.00 26.09 124 GLY D N 1
ATOM 7666 C CA . GLY D 1 124 ? 77.256 4.619 9.201 1.00 26.23 124 GLY D CA 1
ATOM 7667 C C . GLY D 1 124 ? 76.674 3.947 7.972 1.00 26.74 124 GLY D C 1
ATOM 7668 O O . GLY D 1 124 ? 76.941 4.455 6.854 1.00 28.56 124 GLY D O 1
ATOM 7669 N N . SER D 1 125 ? 75.917 2.857 8.160 1.00 27.52 125 SER D N 1
ATOM 7670 C CA . SER D 1 125 ? 75.254 2.077 7.079 1.00 29.51 125 SER D CA 1
ATOM 7671 C C . SER D 1 125 ? 74.613 3.040 6.078 1.00 27.91 125 SER D C 1
ATOM 7672 O O . SER D 1 125 ? 74.900 2.921 4.879 1.00 26.79 125 SER D O 1
ATOM 7675 N N . ASP D 1 126 ? 73.718 3.900 6.563 1.00 25.17 126 ASP D N 1
ATOM 7676 C CA . ASP D 1 126 ? 72.956 4.848 5.714 1.00 26.24 126 ASP D CA 1
ATOM 7677 C C . ASP D 1 126 ? 73.939 5.615 4.814 1.00 24.50 126 ASP D C 1
ATOM 7678 O O . ASP D 1 126 ? 73.626 5.831 3.631 1.00 24.15 126 ASP D O 1
ATOM 7683 N N . SER D 1 127 ? 75.088 6.008 5.355 1.00 23.67 127 SER D N 1
ATOM 7684 C CA . SER D 1 127 ? 76.128 6.791 4.647 1.00 24.46 127 SER D CA 1
ATOM 7685 C C . SER D 1 127 ? 76.585 6.039 3.385 1.00 25.10 127 SER D C 1
ATOM 7686 O O . SER D 1 127 ? 76.738 6.675 2.315 1.00 26.06 127 SER D O 1
ATOM 7689 N N . ILE D 1 128 ? 76.778 4.728 3.491 1.00 25.58 128 ILE D N 1
ATOM 7690 C CA . ILE D 1 128 ? 77.180 3.863 2.340 1.00 26.42 128 ILE D CA 1
ATOM 7691 C C . ILE D 1 128 ? 76.048 3.842 1.303 1.00 26.07 128 ILE D C 1
ATOM 7692 O O . ILE D 1 128 ? 76.334 4.004 0.111 1.00 26.34 128 ILE D O 1
ATOM 7697 N N . VAL D 1 129 ? 74.800 3.668 1.731 1.00 26.37 129 VAL D N 1
ATOM 7698 C CA . VAL D 1 129 ? 73.642 3.651 0.797 1.00 25.98 129 VAL D CA 1
ATOM 7699 C C . VAL D 1 129 ? 73.575 5.021 0.080 1.00 26.95 129 VAL D C 1
ATOM 7700 O O . VAL D 1 129 ? 73.380 5.019 -1.160 1.00 26.91 129 VAL D O 1
ATOM 7704 N N . ARG D 1 130 ? 73.757 6.148 0.780 1.00 23.64 130 ARG D N 1
ATOM 7705 C CA . ARG D 1 130 ? 73.686 7.493 0.157 1.00 23.79 130 ARG D CA 1
ATOM 7706 C C . ARG D 1 130 ? 74.803 7.617 -0.889 1.00 26.40 130 ARG D C 1
ATOM 7707 O O . ARG D 1 130 ? 74.555 8.221 -1.966 1.00 27.91 130 ARG D O 1
ATOM 7715 N N . THR D 1 131 ? 75.986 7.080 -0.585 1.00 25.18 131 THR D N 1
ATOM 7716 C CA . THR D 1 131 ? 77.154 7.074 -1.496 1.00 25.14 131 THR D CA 1
ATOM 7717 C C . THR D 1 131 ? 76.814 6.235 -2.732 1.00 25.66 131 THR D C 1
ATOM 7718 O O . THR D 1 131 ? 77.056 6.698 -3.860 1.00 26.80 131 THR D O 1
ATOM 7722 N N . LEU D 1 132 ? 76.256 5.045 -2.540 1.00 26.72 132 LEU D N 1
ATOM 7723 C CA . LEU D 1 132 ? 75.895 4.141 -3.657 1.00 27.74 132 LEU D CA 1
ATOM 7724 C C . LEU D 1 132 ? 74.890 4.841 -4.567 1.00 29.38 132 LEU D C 1
ATOM 7725 O O . LEU D 1 132 ? 74.944 4.653 -5.795 1.00 30.46 132 LEU D O 1
ATOM 7730 N N . MET D 1 133 ? 73.998 5.636 -3.995 1.00 29.94 133 MET D N 1
ATOM 7731 C CA . MET D 1 133 ? 72.939 6.298 -4.789 1.00 31.42 133 MET D CA 1
ATOM 7732 C C . MET D 1 133 ? 73.561 7.307 -5.755 1.00 29.29 133 MET D C 1
ATOM 7733 O O . MET D 1 133 ? 73.059 7.411 -6.886 1.00 28.98 133 MET D O 1
ATOM 7738 N N . LEU D 1 134 ? 74.632 7.988 -5.357 1.00 28.71 134 LEU D N 1
ATOM 7739 C CA . LEU D 1 134 ? 75.338 8.953 -6.246 1.00 29.03 134 LEU D CA 1
ATOM 7740 C C . LEU D 1 134 ? 76.163 8.175 -7.285 1.00 27.79 134 LEU D C 1
ATOM 7741 O O . LEU D 1 134 ? 76.329 8.686 -8.409 1.00 27.59 134 LEU D O 1
ATOM 7746 N N . ALA D 1 135 ? 76.636 6.972 -6.948 1.00 25.72 135 ALA D N 1
ATOM 7747 C CA . ALA D 1 135 ? 77.409 6.128 -7.886 1.00 25.82 135 ALA D CA 1
ATOM 7748 C C . ALA D 1 135 ? 76.486 5.635 -9.002 1.00 24.67 135 ALA D C 1
ATOM 7749 O O . ALA D 1 135 ? 76.969 5.457 -10.132 1.00 24.41 135 ALA D O 1
ATOM 7751 N N . MET D 1 136 ? 75.212 5.423 -8.679 1.00 24.21 136 MET D N 1
ATOM 7752 C CA . MET D 1 136 ? 74.191 4.881 -9.604 1.00 23.88 136 MET D CA 1
ATOM 7753 C C . MET D 1 136 ? 73.533 6.019 -10.386 1.00 23.73 136 MET D C 1
ATOM 7754 O O . MET D 1 136 ? 73.118 5.790 -11.527 1.00 24.11 136 MET D O 1
ATOM 7759 N N . ALA D 1 137 ? 73.431 7.201 -9.795 1.00 25.60 137 ALA D N 1
ATOM 7760 C CA . ALA D 1 137 ? 72.762 8.370 -10.397 1.00 27.24 137 ALA D CA 1
ATOM 7761 C C . ALA D 1 137 ? 73.300 9.640 -9.742 1.00 28.42 137 ALA D C 1
ATOM 7762 O O . ALA D 1 137 ? 72.744 10.124 -8.756 1.00 29.26 137 ALA D O 1
ATOM 7764 N N . PRO D 1 138 ? 74.416 10.196 -10.260 1.00 30.27 138 PRO D N 1
ATOM 7765 C CA . PRO D 1 138 ? 75.116 11.294 -9.595 1.00 30.68 138 PRO D CA 1
ATOM 7766 C C . PRO D 1 138 ? 74.302 12.584 -9.486 1.00 30.75 138 PRO D C 1
ATOM 7767 O O . PRO D 1 138 ? 74.525 13.297 -8.549 1.00 30.66 138 PRO D O 1
ATOM 7771 N N . LYS D 1 139 ? 73.410 12.854 -10.441 1.00 32.17 139 LYS D N 1
ATOM 7772 C CA . LYS D 1 139 ? 72.533 14.055 -10.410 1.00 32.84 139 LYS D CA 1
ATOM 7773 C C . LYS D 1 139 ? 71.180 13.672 -9.823 1.00 30.14 139 LYS D C 1
ATOM 7774 O O . LYS D 1 139 ? 70.785 12.521 -9.981 1.00 31.82 139 LYS D O 1
ATOM 7780 N N . GLY D 1 140 ? 70.506 14.621 -9.178 1.00 30.27 140 GLY D N 1
ATOM 7781 C CA . GLY D 1 140 ? 69.208 14.432 -8.505 1.00 30.54 140 GLY D CA 1
ATOM 7782 C C . GLY D 1 140 ? 69.296 14.656 -7.009 1.00 30.37 140 GLY D C 1
ATOM 7783 O O . GLY D 1 140 ? 70.313 15.192 -6.546 1.00 29.34 140 GLY D O 1
ATOM 7784 N N . ILE D 1 141 ? 68.270 14.223 -6.280 1.00 30.98 141 ILE D N 1
ATOM 7785 C CA . ILE D 1 141 ? 68.077 14.577 -4.848 1.00 33.73 141 ILE D CA 1
ATOM 7786 C C . ILE D 1 141 ? 67.943 13.299 -4.018 1.00 33.50 141 ILE D C 1
ATOM 7787 O O . ILE D 1 141 ? 67.175 12.401 -4.427 1.00 33.20 141 ILE D O 1
ATOM 7792 N N . THR D 1 142 ? 68.662 13.240 -2.890 1.00 32.97 142 THR D N 1
ATOM 7793 C CA . THR D 1 142 ? 68.519 12.196 -1.845 1.00 31.06 142 THR D CA 1
ATOM 7794 C C . THR D 1 142 ? 67.846 12.817 -0.621 1.00 29.42 142 THR D C 1
ATOM 7795 O O . THR D 1 142 ? 68.190 13.955 -0.279 1.00 29.42 142 THR D O 1
ATOM 7799 N N . TYR D 1 143 ? 66.891 12.110 -0.026 1.00 29.42 143 TYR D N 1
ATOM 7800 C CA . TYR D 1 143 ? 66.271 12.476 1.271 1.00 31.31 143 TYR D CA 1
ATOM 7801 C C . TYR D 1 143 ? 66.457 11.297 2.222 1.00 28.59 143 TYR D C 1
ATOM 7802 O O . TYR D 1 143 ? 66.381 10.132 1.777 1.00 24.77 143 TYR D O 1
ATOM 7811 N N . THR D 1 144 ? 66.717 11.597 3.490 1.00 28.04 144 THR D N 1
ATOM 7812 C CA . THR D 1 144 ? 66.791 10.584 4.564 1.00 27.93 144 THR D CA 1
ATOM 7813 C C . THR D 1 144 ? 65.695 10.894 5.578 1.00 26.54 144 THR D C 1
ATOM 7814 O O . THR D 1 144 ? 65.750 11.966 6.158 1.00 26.78 144 THR D O 1
ATOM 7818 N N . ASN D 1 145 ? 64.753 9.970 5.759 1.00 27.81 145 ASN D N 1
ATOM 7819 C CA . ASN D 1 145 ? 63.547 10.121 6.613 1.00 28.53 145 ASN D CA 1
ATOM 7820 C C . ASN D 1 145 ? 63.641 9.157 7.796 1.00 29.03 145 ASN D C 1
ATOM 7821 O O . ASN D 1 145 ? 63.638 7.938 7.560 1.00 26.68 145 ASN D O 1
ATOM 7826 N N . PHE D 1 146 ? 63.721 9.693 9.018 1.00 31.44 146 PHE D N 1
ATOM 7827 C CA . PHE D 1 146 ? 63.939 8.922 10.263 1.00 30.57 146 PHE D CA 1
ATOM 7828 C C . PHE D 1 146 ? 62.622 8.625 10.967 1.00 29.47 146 PHE D C 1
ATOM 7829 O O . PHE D 1 146 ? 61.731 9.466 10.970 1.00 29.78 146 PHE D O 1
ATOM 7837 N N . GLY D 1 147 ? 62.532 7.426 11.543 1.00 30.43 147 GLY D N 1
ATOM 7838 C CA . GLY D 1 147 ? 61.521 7.053 12.548 1.00 29.35 147 GLY D CA 1
ATOM 7839 C C . GLY D 1 147 ? 60.374 6.259 11.937 1.00 28.57 147 GLY D C 1
ATOM 7840 O O . GLY D 1 147 ? 60.440 5.865 10.776 1.00 26.64 147 GLY D O 1
ATOM 7841 N N . PRO D 1 148 ? 59.284 6.023 12.691 1.00 29.81 148 PRO D N 1
ATOM 7842 C CA . PRO D 1 148 ? 59.163 6.536 14.053 1.00 30.86 148 PRO D CA 1
ATOM 7843 C C . PRO D 1 148 ? 60.222 5.933 14.984 1.00 30.16 148 PRO D C 1
ATOM 7844 O O . PRO D 1 148 ? 60.505 4.764 14.864 1.00 30.11 148 PRO D O 1
ATOM 7848 N N . GLY D 1 149 ? 60.818 6.772 15.831 1.00 30.63 149 GLY D N 1
ATOM 7849 C CA . GLY D 1 149 ? 61.782 6.348 16.869 1.00 32.45 149 GLY D CA 1
ATOM 7850 C C . GLY D 1 149 ? 62.022 7.423 17.910 1.00 30.21 149 GLY D C 1
ATOM 7851 O O . GLY D 1 149 ? 61.599 8.561 17.676 1.00 30.37 149 GLY D O 1
ATOM 7852 N N . MET D 1 150 ? 62.655 7.068 19.030 1.00 31.14 150 MET D N 1
ATOM 7853 C CA . MET D 1 150 ? 63.012 8.025 20.106 1.00 33.52 150 MET D CA 1
ATOM 7854 C C . MET D 1 150 ? 64.213 8.851 19.630 1.00 35.56 150 MET D C 1
ATOM 7855 O O . MET D 1 150 ? 65.036 8.302 18.904 1.00 34.29 150 MET D O 1
ATOM 7860 N N . SER D 1 151 ? 64.242 10.144 19.950 1.00 41.15 151 SER D N 1
ATOM 7861 C CA . SER D 1 151 ? 65.426 11.034 19.818 1.00 47.58 151 SER D CA 1
ATOM 7862 C C . SER D 1 151 ? 65.890 11.429 21.223 1.00 50.10 151 SER D C 1
ATOM 7863 O O . SER D 1 151 ? 65.191 12.228 21.873 1.00 50.30 151 SER D O 1
ATOM 7866 N N . MET D 1 152 ? 67.004 10.865 21.687 1.00 55.28 152 MET D N 1
ATOM 7867 C CA . MET D 1 152 ? 67.588 11.176 23.018 1.00 58.60 152 MET D CA 1
ATOM 7868 C C . MET D 1 152 ? 67.956 12.671 23.071 1.00 55.36 152 MET D C 1
ATOM 7869 O O . MET D 1 152 ? 67.548 13.329 24.053 1.00 47.33 152 MET D O 1
ATOM 7874 N N . GLY D 1 153 ? 68.625 13.213 22.042 1.00 49.14 153 GLY D N 1
ATOM 7875 C CA . GLY D 1 153 ? 68.906 14.658 21.912 1.00 48.54 153 GLY D CA 1
ATOM 7876 C C . GLY D 1 153 ? 67.701 15.511 22.291 1.00 49.67 153 GLY D C 1
ATOM 7877 O O . GLY D 1 153 ? 67.817 16.367 23.204 1.00 50.02 153 GLY D O 1
ATOM 7878 N N . HIS D 1 154 ? 66.565 15.256 21.635 1.00 46.84 154 HIS D N 1
ATOM 7879 C CA . HIS D 1 154 ? 65.300 16.031 21.760 1.00 41.75 154 HIS D CA 1
ATOM 7880 C C . HIS D 1 154 ? 64.621 15.733 23.106 1.00 40.17 154 HIS D C 1
ATOM 7881 O O . HIS D 1 154 ? 64.004 16.656 23.674 1.00 35.95 154 HIS D O 1
ATOM 7888 N N . SER D 1 155 ? 64.726 14.502 23.612 1.00 41.03 155 SER D N 1
ATOM 7889 C CA . SER D 1 155 ? 64.184 14.112 24.941 1.00 43.83 155 SER D CA 1
ATOM 7890 C C . SER D 1 155 ? 64.861 14.965 26.034 1.00 45.47 155 SER D C 1
ATOM 7891 O O . SER D 1 155 ? 64.152 15.590 26.843 1.00 39.56 155 SER D O 1
ATOM 7894 N N . VAL D 1 156 ? 66.197 14.998 26.032 1.00 50.85 156 VAL D N 1
ATOM 7895 C CA . VAL D 1 156 ? 67.066 15.806 26.946 1.00 52.82 156 VAL D CA 1
ATOM 7896 C C . VAL D 1 156 ? 66.650 17.283 26.880 1.00 52.56 156 VAL D C 1
ATOM 7897 O O . VAL D 1 156 ? 66.387 17.877 27.948 1.00 56.72 156 VAL D O 1
ATOM 7901 N N . ALA D 1 157 ? 66.616 17.851 25.670 1.00 49.07 157 ALA D N 1
ATOM 7902 C CA . ALA D 1 157 ? 66.280 19.268 25.414 1.00 47.01 157 ALA D CA 1
ATOM 7903 C C . ALA D 1 157 ? 64.924 19.619 26.033 1.00 47.12 157 ALA D C 1
ATOM 7904 O O . ALA D 1 157 ? 64.773 20.754 26.523 1.00 51.68 157 ALA D O 1
ATOM 7906 N N . ALA D 1 158 ? 63.964 18.699 26.011 1.00 48.72 158 ALA D N 1
ATOM 7907 C CA . ALA D 1 158 ? 62.607 18.951 26.543 1.00 52.15 158 ALA D CA 1
ATOM 7908 C C . ALA D 1 158 ? 62.610 18.784 28.066 1.00 54.37 158 ALA D C 1
ATOM 7909 O O . ALA D 1 158 ? 61.926 19.585 28.727 1.00 60.16 158 ALA D O 1
ATOM 7911 N N . LYS D 1 159 ? 63.338 17.784 28.587 1.00 58.21 159 LYS D N 1
ATOM 7912 C CA . LYS D 1 159 ? 63.496 17.492 30.045 1.00 65.14 159 LYS D CA 1
ATOM 7913 C C . LYS D 1 159 ? 64.094 18.730 30.736 1.00 66.50 159 LYS D C 1
ATOM 7914 O O . LYS D 1 159 ? 63.598 19.119 31.835 1.00 61.36 159 LYS D O 1
ATOM 7920 N N . ALA D 1 160 ? 65.065 19.367 30.068 1.00 69.12 160 ALA D N 1
ATOM 7921 C CA . ALA D 1 160 ? 65.844 20.528 30.553 1.00 71.56 160 ALA D CA 1
ATOM 7922 C C . ALA D 1 160 ? 65.043 21.834 30.426 1.00 70.52 160 ALA D C 1
ATOM 7923 O O . ALA D 1 160 ? 65.661 22.879 30.263 1.00 68.92 160 ALA D O 1
ATOM 7925 N N . ILE D 1 161 ? 63.716 21.793 30.541 1.00 74.90 161 ILE D N 1
ATOM 7926 C CA . ILE D 1 161 ? 62.846 23.006 30.531 1.00 69.16 161 ILE D CA 1
ATOM 7927 C C . ILE D 1 161 ? 62.105 23.055 31.873 1.00 74.71 161 ILE D C 1
ATOM 7928 O O . ILE D 1 161 ? 61.923 21.972 32.494 1.00 72.84 161 ILE D O 1
ATOM 7933 N N . GLU D 1 162 ? 61.723 24.261 32.306 1.00 80.26 162 GLU D N 1
ATOM 7934 C CA . GLU D 1 162 ? 61.031 24.520 33.601 1.00 82.37 162 GLU D CA 1
ATOM 7935 C C . GLU D 1 162 ? 59.654 23.854 33.536 1.00 75.00 162 GLU D C 1
ATOM 7936 O O . GLU D 1 162 ? 58.927 24.134 32.557 1.00 73.26 162 GLU D O 1
ATOM 7942 N N . GLY D 1 163 ? 59.316 23.027 34.532 1.00 71.23 163 GLY D N 1
ATOM 7943 C CA . GLY D 1 163 ? 57.982 22.405 34.685 1.00 72.53 163 GLY D CA 1
ATOM 7944 C C . GLY D 1 163 ? 57.964 20.957 34.220 1.00 71.53 163 GLY D C 1
ATOM 7945 O O . GLY D 1 163 ? 56.938 20.278 34.433 1.00 71.64 163 GLY D O 1
ATOM 7946 N N . VAL D 1 164 ? 59.067 20.500 33.623 1.00 64.25 164 VAL D N 1
ATOM 7947 C CA . VAL D 1 164 ? 59.191 19.158 32.994 1.00 61.75 164 VAL D CA 1
ATOM 7948 C C . VAL D 1 164 ? 60.034 18.280 33.917 1.00 58.58 164 VAL D C 1
ATOM 7949 O O . VAL D 1 164 ? 61.254 18.535 34.003 1.00 58.09 164 VAL D O 1
ATOM 7953 N N . LYS D 1 165 ? 59.397 17.303 34.572 1.00 60.22 165 LYS D N 1
ATOM 7954 C CA . LYS D 1 165 ? 60.074 16.277 35.406 1.00 64.21 165 LYS D CA 1
ATOM 7955 C C . LYS D 1 165 ? 60.824 15.343 34.458 1.00 61.59 165 LYS D C 1
ATOM 7956 O O . LYS D 1 165 ? 62.047 15.240 34.590 1.00 63.80 165 LYS D O 1
ATOM 7962 N N . ASP D 1 166 ? 60.109 14.730 33.509 1.00 65.55 166 ASP D N 1
ATOM 7963 C CA . ASP D 1 166 ? 60.671 13.808 32.478 1.00 62.35 166 ASP D CA 1
ATOM 7964 C C . ASP D 1 166 ? 60.018 14.110 31.123 1.00 52.84 166 ASP D C 1
ATOM 7965 O O . ASP D 1 166 ? 58.904 14.682 31.095 1.00 48.78 166 ASP D O 1
ATOM 7970 N N . ALA D 1 167 ? 60.688 13.722 30.041 1.00 50.61 167 ALA D N 1
ATOM 7971 C CA . ALA D 1 167 ? 60.203 13.920 28.658 1.00 48.08 167 ALA D CA 1
ATOM 7972 C C . ALA D 1 167 ? 60.676 12.779 27.749 1.00 43.68 167 ALA D C 1
ATOM 7973 O O . ALA D 1 167 ? 61.758 12.236 27.972 1.00 41.72 167 ALA D O 1
ATOM 7975 N N . LEU D 1 168 ? 59.863 12.457 26.750 1.00 38.40 168 LEU D N 1
ATOM 7976 C CA . LEU D 1 168 ? 60.206 11.571 25.617 1.00 37.13 168 LEU D CA 1
ATOM 7977 C C . LEU D 1 168 ? 59.827 12.292 24.320 1.00 34.98 168 LEU D C 1
ATOM 7978 O O . LEU D 1 168 ? 58.667 12.707 24.200 1.00 32.29 168 LEU D O 1
ATOM 7983 N N . SER D 1 169 ? 60.781 12.474 23.408 1.00 35.42 169 SER D N 1
ATOM 7984 C CA . SER D 1 169 ? 60.550 13.050 22.058 1.00 36.05 169 SER D CA 1
ATOM 7985 C C . SER D 1 169 ? 60.615 11.931 21.020 1.00 35.35 169 SER D C 1
ATOM 7986 O O . SER D 1 169 ? 61.658 11.247 20.949 1.00 35.57 169 SER D O 1
ATOM 7989 N N . MET D 1 170 ? 59.539 11.772 20.246 1.00 34.66 170 MET D N 1
ATOM 7990 C CA . MET D 1 170 ? 59.463 10.848 19.088 1.00 35.71 170 MET D CA 1
ATOM 7991 C C . MET D 1 170 ? 59.733 11.635 17.800 1.00 32.98 170 MET D C 1
ATOM 7992 O O . MET D 1 170 ? 59.205 12.746 17.648 1.00 32.52 170 MET D O 1
ATOM 7997 N N . THR D 1 171 ? 60.550 11.068 16.921 1.00 29.67 171 THR D N 1
ATOM 7998 C CA . THR D 1 171 ? 60.818 11.587 15.557 1.00 29.76 171 THR D CA 1
ATOM 7999 C C . THR D 1 171 ? 59.925 10.838 14.571 1.00 28.35 171 THR D C 1
ATOM 8000 O O . THR D 1 171 ? 60.001 9.600 14.546 1.00 32.25 171 THR D O 1
ATOM 8004 N N . ILE D 1 172 ? 59.111 11.565 13.812 1.00 26.69 172 ILE D N 1
ATOM 8005 C CA . ILE D 1 172 ? 58.097 11.009 12.868 1.00 25.75 172 ILE D CA 1
ATOM 8006 C C . ILE D 1 172 ? 58.422 11.501 11.462 1.00 24.14 172 ILE D C 1
ATOM 8007 O O . ILE D 1 172 ? 58.505 12.694 11.215 1.00 24.12 172 ILE D O 1
ATOM 8012 N N . PRO D 1 173 ? 58.609 10.607 10.481 1.00 24.48 173 PRO D N 1
ATOM 8013 C CA . PRO D 1 173 ? 58.948 11.031 9.128 1.00 25.14 173 PRO D CA 1
ATOM 8014 C C . PRO D 1 173 ? 57.706 11.509 8.364 1.00 26.02 173 PRO D C 1
ATOM 8015 O O . PRO D 1 173 ? 56.718 10.800 8.371 1.00 27.28 173 PRO D O 1
ATOM 8019 N N . LEU D 1 174 ? 57.796 12.686 7.746 1.00 26.06 174 LEU D N 1
ATOM 8020 C CA . LEU D 1 174 ? 56.744 13.272 6.883 1.00 26.99 174 LEU D CA 1
ATOM 8021 C C . LEU D 1 174 ? 57.244 13.390 5.440 1.00 27.02 174 LEU D C 1
ATOM 8022 O O . LEU D 1 174 ? 56.549 14.037 4.650 1.00 26.02 174 LEU D O 1
ATOM 8027 N N . GLY D 1 175 ? 58.396 12.801 5.108 1.00 27.71 175 GLY D N 1
ATOM 8028 C CA . GLY D 1 175 ? 58.952 12.804 3.741 1.00 27.69 175 GLY D CA 1
ATOM 8029 C C . GLY D 1 175 ? 59.878 13.988 3.484 1.00 29.58 175 GLY D C 1
ATOM 8030 O O . GLY D 1 175 ? 59.860 14.951 4.286 1.00 30.55 175 GLY D O 1
ATOM 8031 N N . THR D 1 176 ? 60.685 13.900 2.415 1.00 29.77 176 THR D N 1
ATOM 8032 C CA . THR D 1 176 ? 61.640 14.942 1.941 1.00 28.99 176 THR D CA 1
ATOM 8033 C C . THR D 1 176 ? 62.379 15.570 3.127 1.00 26.50 176 THR D C 1
ATOM 8034 O O . THR D 1 176 ? 62.590 16.785 3.109 1.00 24.44 176 THR D O 1
ATOM 8038 N N . GLY D 1 177 ? 62.806 14.728 4.075 1.00 26.63 177 GLY D N 1
ATOM 8039 C CA . GLY D 1 177 ? 63.680 15.047 5.219 1.00 26.74 177 GLY D CA 1
ATOM 8040 C C . GLY D 1 177 ? 63.000 15.900 6.276 1.00 26.65 177 GLY D C 1
ATOM 8041 O O . GLY D 1 177 ? 63.711 16.363 7.178 1.00 28.61 177 GLY D O 1
ATOM 8042 N N . VAL D 1 178 ? 61.690 16.118 6.159 1.00 26.41 178 VAL D N 1
ATOM 8043 C CA . VAL D 1 178 ? 60.875 16.924 7.107 1.00 28.20 178 VAL D CA 1
ATOM 8044 C C . VAL D 1 178 ? 60.341 15.998 8.196 1.00 31.76 178 VAL D C 1
ATOM 8045 O O . VAL D 1 178 ? 59.814 14.906 7.848 1.00 38.06 178 VAL D O 1
ATOM 8049 N N . HIS D 1 179 ? 60.398 16.449 9.451 1.00 32.93 179 HIS D N 1
ATOM 8050 C CA . HIS D 1 179 ? 60.114 15.610 10.641 1.00 34.23 179 HIS D CA 1
ATOM 8051 C C . HIS D 1 179 ? 59.040 16.276 11.494 1.00 30.65 179 HIS D C 1
ATOM 8052 O O . HIS D 1 179 ? 58.996 17.495 11.553 1.00 30.70 179 HIS D O 1
ATOM 8059 N N . ARG D 1 180 ? 58.165 15.465 12.063 1.00 29.54 180 ARG D N 1
ATOM 8060 C CA . ARG D 1 180 ? 57.195 15.854 13.110 1.00 29.62 180 ARG D CA 1
ATOM 8061 C C . ARG D 1 180 ? 57.794 15.389 14.429 1.00 30.03 180 ARG D C 1
ATOM 8062 O O . ARG D 1 180 ? 58.403 14.316 14.423 1.00 29.87 180 ARG D O 1
ATOM 8070 N N . ARG D 1 181 ? 57.652 16.162 15.503 1.00 31.17 181 ARG D N 1
ATOM 8071 C CA . ARG D 1 181 ? 58.154 15.742 16.833 1.00 32.83 181 ARG D CA 1
ATOM 8072 C C . ARG D 1 181 ? 56.968 15.610 17.774 1.00 31.15 181 ARG D C 1
ATOM 8073 O O . ARG D 1 181 ? 56.272 16.591 17.963 1.00 31.59 181 ARG D O 1
ATOM 8081 N N . MET D 1 182 ? 56.749 14.415 18.303 1.00 30.99 182 MET D N 1
ATOM 8082 C CA . MET D 1 182 ? 55.710 14.134 19.315 1.00 32.15 182 MET D CA 1
ATOM 8083 C C . MET D 1 182 ? 56.421 14.072 20.662 1.00 32.23 182 MET D C 1
ATOM 8084 O O . MET D 1 182 ? 57.248 13.186 20.848 1.00 31.66 182 MET D O 1
ATOM 8089 N N . VAL D 1 183 ? 56.158 15.048 21.525 1.00 34.37 183 VAL D N 1
ATOM 8090 C CA . VAL D 1 183 ? 56.825 15.175 22.845 1.00 34.74 183 VAL D CA 1
ATOM 8091 C C . VAL D 1 183 ? 55.805 14.824 23.919 1.00 34.28 183 VAL D C 1
ATOM 8092 O O . VAL D 1 183 ? 54.735 15.448 23.942 1.00 32.31 183 VAL D O 1
ATOM 8096 N N . TYR D 1 184 ? 56.142 13.827 24.735 1.00 35.89 184 TYR D N 1
ATOM 8097 C CA . TYR D 1 184 ? 55.357 13.360 25.904 1.00 38.20 184 TYR D CA 1
ATOM 8098 C C . TYR D 1 184 ? 56.088 13.830 27.169 1.00 41.27 184 TYR D C 1
ATOM 8099 O O . TYR D 1 184 ? 57.300 13.558 27.287 1.00 42.87 184 TYR D O 1
ATOM 8108 N N . VAL D 1 185 ? 55.383 14.551 28.053 1.00 45.12 185 VAL D N 1
ATOM 8109 C CA . VAL D 1 185 ? 55.972 15.186 29.272 1.00 45.03 185 VAL D CA 1
ATOM 8110 C C . VAL D 1 185 ? 55.225 14.734 30.528 1.00 45.53 185 VAL D C 1
ATOM 8111 O O . VAL D 1 185 ? 53.979 14.650 30.516 1.00 43.93 185 VAL D O 1
ATOM 8115 N N . GLU D 1 186 ? 56.024 14.424 31.551 1.00 54.50 186 GLU D N 1
ATOM 8116 C CA . GLU D 1 186 ? 55.669 14.367 32.993 1.00 60.92 186 GLU D CA 1
ATOM 8117 C C . GLU D 1 186 ? 55.900 15.772 33.558 1.00 60.37 186 GLU D C 1
ATOM 8118 O O . GLU D 1 186 ? 57.057 16.260 33.478 1.00 58.51 186 GLU D O 1
ATOM 8124 N N . LEU D 1 187 ? 54.853 16.419 34.079 1.00 61.59 187 LEU D N 1
ATOM 8125 C CA . LEU D 1 187 ? 54.949 17.787 34.663 1.00 64.97 187 LEU D CA 1
ATOM 8126 C C . LEU D 1 187 ? 55.414 17.708 36.124 1.00 70.10 187 LEU D C 1
ATOM 8127 O O . LEU D 1 187 ? 54.966 16.784 36.839 1.00 64.01 187 LEU D O 1
ATOM 8132 N N . GLU D 1 188 ? 56.275 18.638 36.558 1.00 76.78 188 GLU D N 1
ATOM 8133 C CA . GLU D 1 188 ? 56.641 18.781 37.996 1.00 77.05 188 GLU D CA 1
ATOM 8134 C C . GLU D 1 188 ? 55.380 19.207 38.756 1.00 73.50 188 GLU D C 1
ATOM 8135 O O . GLU D 1 188 ? 54.599 19.976 38.165 1.00 55.60 188 GLU D O 1
ATOM 8141 N N . ALA D 1 189 ? 55.149 18.650 39.958 1.00 79.54 189 ALA D N 1
ATOM 8142 C CA . ALA D 1 189 ? 53.964 18.926 40.815 1.00 73.65 189 ALA D CA 1
ATOM 8143 C C . ALA D 1 189 ? 53.751 20.449 40.823 1.00 72.73 189 ALA D C 1
ATOM 8144 O O . ALA D 1 189 ? 54.684 21.163 41.214 1.00 70.67 189 ALA D O 1
ATOM 8146 N N . GLY D 1 190 ? 52.640 20.935 40.257 1.00 75.66 190 GLY D N 1
ATOM 8147 C CA . GLY D 1 190 ? 52.240 22.359 40.290 1.00 75.83 190 GLY D CA 1
ATOM 8148 C C . GLY D 1 190 ? 52.681 23.201 39.088 1.00 82.53 190 GLY D C 1
ATOM 8149 O O . GLY D 1 190 ? 52.455 24.423 39.134 1.00 76.99 190 GLY D O 1
ATOM 8150 N N . ALA D 1 191 ? 53.275 22.623 38.037 1.00 89.49 191 ALA D N 1
ATOM 8151 C CA . ALA D 1 191 ? 53.702 23.359 36.815 1.00 77.92 191 ALA D CA 1
ATOM 8152 C C . ALA D 1 191 ? 52.483 23.631 35.919 1.00 74.04 191 ALA D C 1
ATOM 8153 O O . ALA D 1 191 ? 51.482 22.908 36.041 1.00 66.74 191 ALA D O 1
ATOM 8155 N N . ASN D 1 192 ? 52.571 24.649 35.062 1.00 71.10 192 ASN D N 1
ATOM 8156 C CA . ASN D 1 192 ? 51.481 25.097 34.153 1.00 73.77 192 ASN D CA 1
ATOM 8157 C C . ASN D 1 192 ? 51.712 24.521 32.744 1.00 72.88 192 ASN D C 1
ATOM 8158 O O . ASN D 1 192 ? 52.742 24.863 32.108 1.00 76.10 192 ASN D O 1
ATOM 8163 N N . PHE D 1 193 ? 50.781 23.702 32.252 1.00 66.44 193 PHE D N 1
ATOM 8164 C CA . PHE D 1 193 ? 50.937 22.970 30.969 1.00 66.96 193 PHE D CA 1
ATOM 8165 C C . PHE D 1 193 ? 51.242 23.954 29.831 1.00 66.21 193 PHE D C 1
ATOM 8166 O O . PHE D 1 193 ? 52.259 23.756 29.140 1.00 69.25 193 PHE D O 1
ATOM 8174 N N . ASN D 1 194 ? 50.409 24.982 29.650 1.00 67.57 194 ASN D N 1
ATOM 8175 C CA . ASN D 1 194 ? 50.449 25.863 28.451 1.00 68.74 194 ASN D CA 1
ATOM 8176 C C . ASN D 1 194 ? 51.787 26.597 28.379 1.00 73.71 194 ASN D C 1
ATOM 8177 O O . ASN D 1 194 ? 52.212 26.861 27.234 1.00 75.05 194 ASN D O 1
ATOM 8182 N N . GLN D 1 195 ? 52.416 26.906 29.525 1.00 78.91 195 GLN D N 1
ATOM 8183 C CA . GLN D 1 195 ? 53.757 27.561 29.569 1.00 88.14 195 GLN D CA 1
ATOM 8184 C C . GLN D 1 195 ? 54.800 26.562 29.056 1.00 79.30 195 GLN D C 1
ATOM 8185 O O . GLN D 1 195 ? 55.621 26.948 28.192 1.00 69.36 195 GLN D O 1
ATOM 8191 N N . VAL D 1 196 ? 54.744 25.328 29.570 1.00 77.76 196 VAL D N 1
ATOM 8192 C CA . VAL D 1 196 ? 55.693 24.218 29.248 1.00 72.79 196 VAL D CA 1
ATOM 8193 C C . VAL D 1 196 ? 55.603 23.924 27.740 1.00 69.99 196 VAL D C 1
ATOM 8194 O O . VAL D 1 196 ? 56.665 23.923 27.068 1.00 73.13 196 VAL D O 1
ATOM 8198 N N . GLU D 1 197 ? 54.379 23.722 27.235 1.00 62.29 197 GLU D N 1
ATOM 8199 C CA . GLU D 1 197 ? 54.069 23.452 25.809 1.00 58.98 197 GLU D CA 1
ATOM 8200 C C . GLU D 1 197 ? 54.708 24.535 24.916 1.00 62.66 197 GLU D C 1
ATOM 8201 O O . GLU D 1 197 ? 55.511 24.160 24.022 1.00 61.62 197 GLU D O 1
ATOM 8207 N N . GLN D 1 198 ? 54.397 25.820 25.143 1.00 65.19 198 GLN D N 1
ATOM 8208 C CA . GLN D 1 198 ? 54.891 26.960 24.314 1.00 65.50 198 GLN D CA 1
ATOM 8209 C C . GLN D 1 198 ? 56.422 27.041 24.362 1.00 59.36 198 GLN D C 1
ATOM 8210 O O . GLN D 1 198 ? 57.034 27.417 23.318 1.00 49.24 198 GLN D O 1
ATOM 8216 N N . ALA D 1 199 ? 57.005 26.730 25.529 1.00 57.22 199 ALA D N 1
ATOM 8217 C CA . ALA D 1 199 ? 58.459 26.814 25.806 1.00 56.96 199 ALA D CA 1
ATOM 8218 C C . ALA D 1 199 ? 59.194 25.719 25.023 1.00 57.17 199 ALA D C 1
ATOM 8219 O O . ALA D 1 199 ? 60.293 26.013 24.470 1.00 54.61 199 ALA D O 1
ATOM 8221 N N . ILE D 1 200 ? 58.618 24.503 25.002 1.00 54.20 200 ILE D N 1
ATOM 8222 C CA . ILE D 1 200 ? 59.155 23.336 24.237 1.00 49.96 200 ILE D CA 1
ATOM 8223 C C . ILE D 1 200 ? 59.111 23.675 22.743 1.00 48.56 200 ILE D C 1
ATOM 8224 O O . ILE D 1 200 ? 60.117 23.431 22.061 1.00 42.28 200 ILE D O 1
ATOM 8229 N N . LYS D 1 201 ? 57.983 24.215 22.275 1.00 46.43 201 LYS D N 1
ATOM 8230 C CA . LYS D 1 201 ? 57.745 24.517 20.841 1.00 47.80 201 LYS D CA 1
ATOM 8231 C C . LYS D 1 201 ? 58.677 25.640 20.380 1.00 47.83 201 LYS D C 1
ATOM 8232 O O . LYS D 1 201 ? 59.079 25.605 19.203 1.00 51.78 201 LYS D O 1
ATOM 8238 N N . ALA D 1 202 ? 59.044 26.561 21.275 1.00 50.32 202 ALA D N 1
ATOM 8239 C CA . ALA D 1 202 ? 59.888 27.738 20.959 1.00 52.58 202 ALA D CA 1
ATOM 8240 C C . ALA D 1 202 ? 61.385 27.421 21.145 1.00 49.77 202 ALA D C 1
ATOM 8241 O O . ALA D 1 202 ? 62.204 28.149 20.555 1.00 48.45 202 ALA D O 1
ATOM 8243 N N . ASP D 1 203 ? 61.738 26.380 21.905 1.00 45.92 203 ASP D N 1
ATOM 8244 C CA . ASP D 1 203 ? 63.151 25.957 22.137 1.00 51.97 203 ASP D CA 1
ATOM 8245 C C . ASP D 1 203 ? 63.840 25.726 20.783 1.00 53.18 203 ASP D C 1
ATOM 8246 O O . ASP D 1 203 ? 63.152 25.332 19.837 1.00 58.51 203 ASP D O 1
ATOM 8251 N N . SER D 1 204 ? 65.150 25.960 20.685 1.00 56.52 204 SER D N 1
ATOM 8252 C CA . SER D 1 204 ? 65.916 25.905 19.406 1.00 58.45 204 SER D CA 1
ATOM 8253 C C . SER D 1 204 ? 65.882 24.485 18.812 1.00 55.46 204 SER D C 1
ATOM 8254 O O . SER D 1 204 ? 65.951 24.355 17.573 1.00 53.98 204 SER D O 1
ATOM 8257 N N . TYR D 1 205 ? 65.772 23.455 19.652 1.00 50.95 205 TYR D N 1
ATOM 8258 C CA . TYR D 1 205 ? 65.752 22.036 19.218 1.00 52.17 205 TYR D CA 1
ATOM 8259 C C . TYR D 1 205 ? 64.434 21.677 18.510 1.00 47.36 205 TYR D C 1
ATOM 8260 O O . TYR D 1 205 ? 64.421 20.628 17.879 1.00 47.13 205 TYR D O 1
ATOM 8269 N N . PHE D 1 206 ? 63.379 22.487 18.611 1.00 47.76 206 PHE D N 1
ATOM 8270 C CA . PHE D 1 206 ? 61.997 22.154 18.158 1.00 50.74 206 PHE D CA 1
ATOM 8271 C C . PHE D 1 206 ? 61.371 23.235 17.262 1.00 47.88 206 PHE D C 1
ATOM 8272 O O . PHE D 1 206 ? 60.328 22.955 16.667 1.00 51.75 206 PHE D O 1
ATOM 8280 N N . SER D 1 207 ? 61.928 24.440 17.209 1.00 46.90 207 SER D N 1
ATOM 8281 C CA . SER D 1 207 ? 61.258 25.634 16.629 1.00 50.22 207 SER D CA 1
ATOM 8282 C C . SER D 1 207 ? 61.211 25.535 15.099 1.00 46.43 207 SER D C 1
ATOM 8283 O O . SER D 1 207 ? 60.340 26.187 14.503 1.00 48.21 207 SER D O 1
ATOM 8286 N N . SER D 1 208 ? 62.108 24.753 14.492 1.00 46.30 208 SER D N 1
ATOM 8287 C CA . SER D 1 208 ? 62.167 24.503 13.027 1.00 48.94 208 SER D CA 1
ATOM 8288 C C . SER D 1 208 ? 61.098 23.498 12.580 1.00 46.50 208 SER D C 1
ATOM 8289 O O . SER D 1 208 ? 60.872 23.405 11.367 1.00 50.45 208 SER D O 1
ATOM 8292 N N . ASP D 1 209 ? 60.530 22.727 13.506 1.00 39.45 209 ASP D N 1
ATOM 8293 C CA . ASP D 1 209 ? 59.787 21.483 13.192 1.00 34.64 209 ASP D CA 1
ATOM 8294 C C . ASP D 1 209 ? 58.379 21.553 13.774 1.00 31.67 209 ASP D C 1
ATOM 8295 O O . ASP D 1 209 ? 58.203 22.106 14.873 1.00 31.42 209 ASP D O 1
ATOM 8300 N N . GLU D 1 210 ? 57.410 21.000 13.048 1.00 30.56 210 GLU D N 1
ATOM 8301 C CA . GLU D 1 210 ? 56.057 20.704 13.572 1.00 29.97 210 GLU D CA 1
ATOM 8302 C C . GLU D 1 210 ? 56.254 19.882 14.849 1.00 30.96 210 GLU D C 1
ATOM 8303 O O . GLU D 1 210 ? 56.839 18.790 14.767 1.00 35.94 210 GLU D O 1
ATOM 8309 N N . THR D 1 211 ? 55.819 20.416 15.984 1.00 31.03 211 THR D N 1
ATOM 8310 C CA . THR D 1 211 ? 56.004 19.828 17.329 1.00 29.96 211 THR D CA 1
ATOM 8311 C C . THR D 1 211 ? 54.657 19.788 18.045 1.00 31.12 211 THR D C 1
ATOM 8312 O O . THR D 1 211 ? 53.976 20.808 18.070 1.00 33.45 211 THR D O 1
ATOM 8316 N N . HIS D 1 212 ? 54.296 18.631 18.583 1.00 33.75 212 HIS D N 1
ATOM 8317 C CA . HIS D 1 212 ? 53.091 18.397 19.415 1.00 34.20 212 HIS D CA 1
ATOM 8318 C C . HIS D 1 212 ? 53.571 18.011 20.814 1.00 37.24 212 HIS D C 1
ATOM 8319 O O . HIS D 1 212 ? 54.643 17.375 20.923 1.00 37.47 212 HIS D O 1
ATOM 8326 N N . VAL D 1 213 ? 52.828 18.409 21.844 1.00 40.49 213 VAL D N 1
ATOM 8327 C CA . VAL D 1 213 ? 53.161 18.086 23.262 1.00 40.10 213 VAL D CA 1
ATOM 8328 C C . VAL D 1 213 ? 51.909 17.521 23.922 1.00 40.39 213 VAL D C 1
ATOM 8329 O O . VAL D 1 213 ? 50.855 18.152 23.807 1.00 43.64 213 VAL D O 1
ATOM 8333 N N . LYS D 1 214 ? 52.024 16.351 24.535 1.00 42.74 214 LYS D N 1
ATOM 8334 C CA . LYS D 1 214 ? 50.947 15.731 25.336 1.00 47.29 214 LYS D CA 1
ATOM 8335 C C . LYS D 1 214 ? 51.508 15.465 26.741 1.00 50.56 214 LYS D C 1
ATOM 8336 O O . LYS D 1 214 ? 52.692 15.105 26.874 1.00 43.19 214 LYS D O 1
ATOM 8342 N N . GLN D 1 215 ? 50.689 15.695 27.766 1.00 51.56 215 GLN D N 1
ATOM 8343 C CA . GLN D 1 215 ? 51.034 15.376 29.168 1.00 49.19 215 GLN D CA 1
ATOM 8344 C C . GLN D 1 215 ? 50.683 13.907 29.414 1.00 49.83 215 GLN D C 1
ATOM 8345 O O . GLN D 1 215 ? 49.650 13.459 28.901 1.00 48.75 215 GLN D O 1
ATOM 8351 N N . VAL D 1 216 ? 51.517 13.196 30.177 1.00 51.49 216 VAL D N 1
ATOM 8352 C CA . VAL D 1 216 ? 51.299 11.764 30.546 1.00 50.15 216 VAL D CA 1
ATOM 8353 C C . VAL D 1 216 ? 51.706 11.560 32.008 1.00 51.40 216 VAL D C 1
ATOM 8354 O O . VAL D 1 216 ? 52.439 12.419 32.546 1.00 48.84 216 VAL D O 1
ATOM 8358 N N . ASP D 1 217 ? 51.233 10.460 32.607 1.00 55.96 217 ASP D N 1
ATOM 8359 C CA . ASP D 1 217 ? 51.582 10.009 33.984 1.00 60.18 217 ASP D CA 1
ATOM 8360 C C . ASP D 1 217 ? 53.019 9.472 33.981 1.00 62.90 217 ASP D C 1
ATOM 8361 O O . ASP D 1 217 ? 53.861 10.085 34.654 1.00 60.60 217 ASP D O 1
ATOM 8366 N N . SER D 1 218 ? 53.265 8.371 33.252 1.00 60.96 218 SER D N 1
ATOM 8367 C CA . SER D 1 218 ? 54.564 7.648 33.134 1.00 53.96 218 SER D CA 1
ATOM 8368 C C . SER D 1 218 ? 55.093 7.795 31.700 1.00 47.89 218 SER D C 1
ATOM 8369 O O . SER D 1 218 ? 54.463 7.249 30.784 1.00 56.68 218 SER D O 1
ATOM 8372 N N . VAL D 1 219 ? 56.213 8.490 31.515 1.00 43.10 219 VAL D N 1
ATOM 8373 C CA . VAL D 1 219 ? 56.946 8.581 30.213 1.00 39.44 219 VAL D CA 1
ATOM 8374 C C . VAL D 1 219 ? 57.637 7.236 29.903 1.00 39.28 219 VAL D C 1
ATOM 8375 O O . VAL D 1 219 ? 57.774 6.880 28.712 1.00 36.47 219 VAL D O 1
ATOM 8379 N N . ASP D 1 220 ? 58.045 6.489 30.928 1.00 41.89 220 ASP D N 1
ATOM 8380 C CA . ASP D 1 220 ? 58.860 5.258 30.755 1.00 46.70 220 ASP D CA 1
ATOM 8381 C C . ASP D 1 220 ? 58.085 4.191 29.985 1.00 42.12 220 ASP D C 1
ATOM 8382 O O . ASP D 1 220 ? 58.715 3.501 29.191 1.00 44.65 220 ASP D O 1
ATOM 8387 N N . SER D 1 221 ? 56.783 4.039 30.219 1.00 40.53 221 SER D N 1
ATOM 8388 C CA . SER D 1 221 ? 55.962 2.965 29.594 1.00 38.73 221 SER D CA 1
ATOM 8389 C C . SER D 1 221 ? 55.763 3.228 28.084 1.00 36.82 221 SER D C 1
ATOM 8390 O O . SER D 1 221 ? 55.258 2.324 27.392 1.00 34.83 221 SER D O 1
ATOM 8393 N N . LEU D 1 222 ? 56.156 4.401 27.576 1.00 33.75 222 LEU D N 1
ATOM 8394 C CA . LEU D 1 222 ? 56.031 4.746 26.140 1.00 33.38 222 LEU D CA 1
ATOM 8395 C C . LEU D 1 222 ? 57.321 4.395 25.392 1.00 34.16 222 LEU D C 1
ATOM 8396 O O . LEU D 1 222 ? 57.262 4.287 24.161 1.00 32.94 222 LEU D O 1
ATOM 8401 N N . LYS D 1 223 ? 58.431 4.193 26.110 1.00 35.95 223 LYS D N 1
ATOM 8402 C CA . LYS D 1 223 ? 59.783 4.015 25.522 1.00 35.60 223 LYS D CA 1
ATOM 8403 C C . LYS D 1 223 ? 59.850 2.707 24.734 1.00 33.96 223 LYS D C 1
ATOM 8404 O O . LYS D 1 223 ? 59.407 1.676 25.260 1.00 32.84 223 LYS D O 1
ATOM 8410 N N . ASP D 1 224 ? 60.378 2.775 23.508 1.00 31.91 224 ASP D N 1
ATOM 8411 C CA . ASP D 1 224 ? 60.721 1.598 22.670 1.00 31.13 224 ASP D CA 1
ATOM 8412 C C . ASP D 1 224 ? 61.917 1.974 21.783 1.00 31.08 224 ASP D C 1
ATOM 8413 O O . ASP D 1 224 ? 61.876 3.054 21.155 1.00 31.91 224 ASP D O 1
ATOM 8418 N N . VAL D 1 225 ? 62.943 1.124 21.709 1.00 29.83 225 VAL D N 1
ATOM 8419 C CA . VAL D 1 225 ? 64.239 1.468 21.048 1.00 30.58 225 VAL D CA 1
ATOM 8420 C C . VAL D 1 225 ? 64.155 1.069 19.570 1.00 30.50 225 VAL D C 1
ATOM 8421 O O . VAL D 1 225 ? 65.171 1.163 18.869 1.00 32.58 225 VAL D O 1
ATOM 8425 N N . GLY D 1 226 ? 62.981 0.657 19.106 1.00 31.07 226 GLY D N 1
ATOM 8426 C CA . GLY D 1 226 ? 62.700 0.525 17.667 1.00 30.65 226 GLY D CA 1
ATOM 8427 C C . GLY D 1 226 ? 62.921 1.845 16.964 1.00 29.55 226 GLY D C 1
ATOM 8428 O O . GLY D 1 226 ? 62.673 2.903 17.566 1.00 29.37 226 GLY D O 1
ATOM 8429 N N . HIS D 1 227 ? 63.423 1.798 15.742 1.00 28.47 227 HIS D N 1
ATOM 8430 C CA . HIS D 1 227 ? 63.644 3.011 14.918 1.00 28.05 227 HIS D CA 1
ATOM 8431 C C . HIS D 1 227 ? 63.576 2.598 13.446 1.00 27.01 227 HIS D C 1
ATOM 8432 O O . HIS D 1 227 ? 63.162 1.435 13.152 1.00 24.09 227 HIS D O 1
ATOM 8439 N N . GLY D 1 228 ? 63.972 3.484 12.539 1.00 25.42 228 GLY D N 1
ATOM 8440 C CA . GLY D 1 228 ? 63.769 3.193 11.116 1.00 27.29 228 GLY D CA 1
ATOM 8441 C C . GLY D 1 228 ? 64.234 4.311 10.225 1.00 27.01 228 GLY D C 1
ATOM 8442 O O . GLY D 1 228 ? 64.455 5.429 10.716 1.00 26.44 228 GLY D O 1
ATOM 8443 N N . VAL D 1 229 ? 64.375 4.003 8.946 1.00 26.22 229 VAL D N 1
ATOM 8444 C CA . VAL D 1 229 ? 64.739 5.024 7.944 1.00 28.96 229 VAL D CA 1
ATOM 8445 C C . VAL D 1 229 ? 64.032 4.659 6.654 1.00 29.05 229 VAL D C 1
ATOM 8446 O O . VAL D 1 229 ? 63.774 3.470 6.432 1.00 30.96 229 VAL D O 1
ATOM 8450 N N . HIS D 1 230 ? 63.666 5.669 5.886 1.00 30.31 230 HIS D N 1
ATOM 8451 C CA . HIS D 1 230 ? 63.241 5.552 4.472 1.00 30.19 230 HIS D CA 1
ATOM 8452 C C . HIS D 1 230 ? 64.091 6.544 3.685 1.00 29.74 230 HIS D C 1
ATOM 8453 O O . HIS D 1 230 ? 63.901 7.760 3.908 1.00 31.14 230 HIS D O 1
ATOM 8460 N N . MET D 1 231 ? 65.064 6.058 2.913 1.00 28.56 231 MET D N 1
ATOM 8461 C CA . MET D 1 231 ? 65.892 6.921 2.031 1.00 30.34 231 MET D CA 1
ATOM 8462 C C . MET D 1 231 ? 65.371 6.807 0.600 1.00 27.47 231 MET D C 1
ATOM 8463 O O . MET D 1 231 ? 65.052 5.684 0.169 1.00 24.53 231 MET D O 1
ATOM 8468 N N . THR D 1 232 ? 65.262 7.949 -0.079 1.00 26.40 232 THR D N 1
ATOM 8469 C CA . THR D 1 232 ? 64.849 8.055 -1.500 1.00 26.20 232 THR D CA 1
ATOM 8470 C C . THR D 1 232 ? 65.952 8.766 -2.275 1.00 25.48 232 THR D C 1
ATOM 8471 O O . THR D 1 232 ? 66.629 9.644 -1.703 1.00 23.77 232 THR D O 1
ATOM 8475 N N . HIS D 1 233 ? 66.140 8.345 -3.516 1.00 25.09 233 HIS D N 1
ATOM 8476 C CA . HIS D 1 233 ? 66.961 9.059 -4.517 1.00 27.10 233 HIS D CA 1
ATOM 8477 C C . HIS D 1 233 ? 66.167 9.043 -5.812 1.00 27.41 233 HIS D C 1
ATOM 8478 O O . HIS D 1 233 ? 65.720 7.945 -6.207 1.00 25.78 233 HIS D O 1
ATOM 8485 N N . LYS D 1 234 ? 65.950 10.227 -6.378 1.00 27.44 234 LYS D N 1
ATOM 8486 C CA . LYS D 1 234 ? 65.363 10.431 -7.720 1.00 28.44 234 LYS D CA 1
ATOM 8487 C C . LYS D 1 234 ? 66.387 11.220 -8.535 1.00 28.90 234 LYS D C 1
ATOM 8488 O O . LYS D 1 234 ? 66.729 12.327 -8.126 1.00 31.47 234 LYS D O 1
ATOM 8494 N N . GLY D 1 235 ? 66.913 10.663 -9.621 1.00 27.58 235 GLY D N 1
ATOM 8495 C CA . GLY D 1 235 ? 67.927 11.399 -10.394 1.00 27.02 235 GLY D CA 1
ATOM 8496 C C . GLY D 1 235 ? 68.320 10.726 -11.692 1.00 27.17 235 GLY D C 1
ATOM 8497 O O . GLY D 1 235 ? 67.545 9.897 -12.229 1.00 23.87 235 GLY D O 1
ATOM 8498 N N . VAL D 1 236 ? 69.499 11.106 -12.178 1.00 25.53 236 VAL D N 1
ATOM 8499 C CA . VAL D 1 236 ? 69.931 10.863 -13.570 1.00 26.91 236 VAL D CA 1
ATOM 8500 C C . VAL D 1 236 ? 71.072 9.855 -13.558 1.00 26.49 236 VAL D C 1
ATOM 8501 O O . VAL D 1 236 ? 72.067 10.119 -12.890 1.00 27.57 236 VAL D O 1
ATOM 8505 N N . SER D 1 237 ? 70.910 8.736 -14.260 1.00 26.44 237 SER D N 1
ATOM 8506 C CA . SER D 1 237 ? 72.002 7.805 -14.625 1.00 29.83 237 SER D CA 1
ATOM 8507 C C . SER D 1 237 ? 72.464 8.209 -16.026 1.00 31.17 237 SER D C 1
ATOM 8508 O O . SER D 1 237 ? 71.668 8.069 -16.964 1.00 31.27 237 SER D O 1
ATOM 8511 N N . GLY D 1 238 ? 73.681 8.744 -16.136 1.00 33.00 238 GLY D N 1
ATOM 8512 C CA . GLY D 1 238 ? 74.222 9.291 -17.391 1.00 34.13 238 GLY D CA 1
ATOM 8513 C C . GLY D 1 238 ? 73.412 10.487 -17.845 1.00 32.60 238 GLY D C 1
ATOM 8514 O O . GLY D 1 238 ? 73.596 11.556 -17.235 1.00 32.42 238 GLY D O 1
ATOM 8515 N N . LYS D 1 239 ? 72.519 10.294 -18.824 1.00 32.16 239 LYS D N 1
ATOM 8516 C CA . LYS D 1 239 ? 71.593 11.353 -19.307 1.00 33.52 239 LYS D CA 1
ATOM 8517 C C . LYS D 1 239 ? 70.137 10.895 -19.212 1.00 32.61 239 LYS D C 1
ATOM 8518 O O . LYS D 1 239 ? 69.282 11.623 -19.715 1.00 31.04 239 LYS D O 1
ATOM 8524 N N . THR D 1 240 ? 69.879 9.765 -18.557 1.00 34.08 240 THR D N 1
ATOM 8525 C CA . THR D 1 240 ? 68.526 9.169 -18.384 1.00 32.11 240 THR D CA 1
ATOM 8526 C C . THR D 1 240 ? 67.949 9.610 -17.031 1.00 31.45 240 THR D C 1
ATOM 8527 O O . THR D 1 240 ? 68.537 9.259 -15.998 1.00 31.35 240 THR D O 1
ATOM 8531 N N . HIS D 1 241 ? 66.846 10.358 -17.052 1.00 32.31 241 HIS D N 1
ATOM 8532 C CA . HIS D 1 241 ? 66.167 10.949 -15.870 1.00 32.27 241 HIS D CA 1
ATOM 8533 C C . HIS D 1 241 ? 65.129 9.985 -15.292 1.00 31.10 241 HIS D C 1
ATOM 8534 O O . HIS D 1 241 ? 64.779 8.999 -15.955 1.00 28.61 241 HIS D O 1
ATOM 8541 N N . ASN D 1 242 ? 64.663 10.307 -14.083 1.00 32.36 242 ASN D N 1
ATOM 8542 C CA . ASN D 1 242 ? 63.543 9.634 -13.376 1.00 32.58 242 ASN D CA 1
ATOM 8543 C C . ASN D 1 242 ? 63.978 8.227 -12.977 1.00 29.47 242 ASN D C 1
ATOM 8544 O O . ASN D 1 242 ? 63.156 7.314 -13.090 1.00 31.23 242 ASN D O 1
ATOM 8549 N N . GLN D 1 243 ? 65.234 8.074 -12.569 1.00 27.06 243 GLN D N 1
ATOM 8550 C CA . GLN D 1 243 ? 65.746 6.840 -11.927 1.00 27.47 243 GLN D CA 1
ATOM 8551 C C . GLN D 1 243 ? 65.327 6.893 -10.461 1.00 26.26 243 GLN D C 1
ATOM 8552 O O . GLN D 1 243 ? 65.683 7.875 -9.804 1.00 25.15 243 GLN D O 1
ATOM 8558 N N . LEU D 1 244 ? 64.567 5.899 -10.000 1.00 25.66 244 LEU D N 1
ATOM 8559 C CA . LEU D 1 244 ? 63.974 5.895 -8.646 1.00 27.46 244 LEU D CA 1
ATOM 8560 C C . LEU D 1 244 ? 64.624 4.798 -7.804 1.00 26.80 244 LEU D C 1
ATOM 8561 O O . LEU D 1 244 ? 64.628 3.642 -8.261 1.00 24.52 244 LEU D O 1
ATOM 8566 N N . PHE D 1 245 ? 65.196 5.180 -6.654 1.00 23.95 245 PHE D N 1
ATOM 8567 C CA . PHE D 1 245 ? 65.823 4.256 -5.684 1.00 24.99 245 PHE D CA 1
ATOM 8568 C C . PHE D 1 245 ? 65.281 4.550 -4.290 1.00 24.80 245 PHE D C 1
ATOM 8569 O O . PHE D 1 245 ? 65.069 5.709 -3.961 1.00 26.39 245 PHE D O 1
ATOM 8577 N N . GLU D 1 246 ? 65.171 3.517 -3.468 1.00 25.18 246 GLU D N 1
ATOM 8578 C CA . GLU D 1 246 ? 64.512 3.569 -2.145 1.00 25.02 246 GLU D CA 1
ATOM 8579 C C . GLU D 1 246 ? 65.178 2.518 -1.252 1.00 24.04 246 GLU D C 1
ATOM 8580 O O . GLU D 1 246 ? 65.485 1.423 -1.753 1.00 22.84 246 GLU D O 1
ATOM 8586 N N . TYR D 1 247 ? 65.450 2.861 0.004 1.00 23.81 247 TYR D N 1
ATOM 8587 C CA . TYR D 1 247 ? 65.937 1.925 1.048 1.00 24.11 247 TYR D CA 1
ATOM 8588 C C . TYR D 1 247 ? 65.137 2.150 2.330 1.00 24.06 247 TYR D C 1
ATOM 8589 O O . TYR D 1 247 ? 64.950 3.301 2.695 1.00 24.30 247 TYR D O 1
ATOM 8598 N N . SER D 1 248 ? 64.670 1.077 2.961 1.00 25.79 248 SER D N 1
ATOM 8599 C CA . SER D 1 248 ? 63.887 1.111 4.221 1.00 28.11 248 SER D CA 1
ATOM 8600 C C . SER D 1 248 ? 64.460 0.108 5.220 1.00 29.74 248 SER D C 1
ATOM 8601 O O . SER D 1 248 ? 64.997 -0.944 4.788 1.00 29.64 248 SER D O 1
ATOM 8604 N N . MET D 1 249 ? 64.300 0.402 6.505 1.00 27.72 249 MET D N 1
ATOM 8605 C CA . MET D 1 249 ? 64.495 -0.612 7.556 1.00 28.62 249 MET D CA 1
ATOM 8606 C C . MET D 1 249 ? 63.654 -0.256 8.778 1.00 28.17 249 MET D C 1
ATOM 8607 O O . MET D 1 249 ? 63.412 0.938 9.023 1.00 24.76 249 MET D O 1
ATOM 8612 N N . ARG D 1 250 ? 63.157 -1.300 9.429 1.00 31.40 250 ARG D N 1
ATOM 8613 C CA . ARG D 1 250 ? 62.493 -1.288 10.749 1.00 34.52 250 ARG D CA 1
ATOM 8614 C C . ARG D 1 250 ? 63.412 -2.111 11.654 1.00 31.55 250 ARG D C 1
ATOM 8615 O O . ARG D 1 250 ? 63.539 -3.332 11.397 1.00 28.21 250 ARG D O 1
ATOM 8623 N N . ILE D 1 251 ? 64.098 -1.466 12.600 1.00 28.17 251 ILE D N 1
ATOM 8624 C CA . ILE D 1 251 ? 65.245 -2.092 13.316 1.00 27.42 251 ILE D CA 1
ATOM 8625 C C . ILE D 1 251 ? 65.218 -1.706 14.791 1.00 28.12 251 ILE D C 1
ATOM 8626 O O . ILE D 1 251 ? 64.597 -0.684 15.168 1.00 27.38 251 ILE D O 1
ATOM 8631 N N . ASN D 1 252 ? 65.915 -2.521 15.583 1.00 29.32 252 ASN D N 1
ATOM 8632 C CA . ASN D 1 252 ? 66.296 -2.200 16.977 1.00 28.52 252 ASN D CA 1
ATOM 8633 C C . ASN D 1 252 ? 67.510 -1.271 16.900 1.00 27.61 252 ASN D C 1
ATOM 8634 O O . ASN D 1 252 ? 68.531 -1.710 16.388 1.00 29.50 252 ASN D O 1
ATOM 8639 N N . ASN D 1 253 ? 67.390 -0.047 17.402 1.00 26.30 253 ASN D N 1
ATOM 8640 C CA . ASN D 1 253 ? 68.391 1.043 17.243 1.00 26.83 253 ASN D CA 1
ATOM 8641 C C . ASN D 1 253 ? 69.752 0.619 17.804 1.00 27.52 253 ASN D C 1
ATOM 8642 O O . ASN D 1 253 ? 70.710 0.466 17.046 1.00 27.32 253 ASN D O 1
ATOM 8647 N N . PRO D 1 254 ? 69.913 0.429 19.133 1.00 28.96 254 PRO D N 1
ATOM 8648 C CA . PRO D 1 254 ? 71.211 0.027 19.685 1.00 27.76 254 PRO D CA 1
ATOM 8649 C C . PRO D 1 254 ? 71.738 -1.324 19.163 1.00 28.06 254 PRO D C 1
ATOM 8650 O O . PRO D 1 254 ? 72.938 -1.466 19.020 1.00 30.71 254 PRO D O 1
ATOM 8654 N N . ALA D 1 255 ? 70.866 -2.285 18.869 1.00 27.52 255 ALA D N 1
ATOM 8655 C CA . ALA D 1 255 ? 71.285 -3.603 18.336 1.00 29.53 255 ALA D CA 1
ATOM 8656 C C . ALA D 1 255 ? 72.010 -3.409 16.992 1.00 30.64 255 ALA D C 1
ATOM 8657 O O . ALA D 1 255 ? 73.082 -3.998 16.798 1.00 31.65 255 ALA D O 1
ATOM 8659 N N . LEU D 1 256 ? 71.450 -2.589 16.103 1.00 30.24 256 LEU D N 1
ATOM 8660 C CA . LEU D 1 256 ? 72.045 -2.313 14.772 1.00 29.98 256 LEU D CA 1
ATOM 8661 C C . LEU D 1 256 ? 73.326 -1.489 14.949 1.00 30.65 256 LEU D C 1
ATOM 8662 O O . LEU D 1 256 ? 74.356 -1.869 14.339 1.00 30.29 256 LEU D O 1
ATOM 8667 N N . THR D 1 257 ? 73.266 -0.391 15.712 1.00 29.53 257 THR D N 1
ATOM 8668 C CA . THR D 1 257 ? 74.443 0.490 15.951 1.00 29.68 257 THR D CA 1
ATOM 8669 C C . THR D 1 257 ? 75.633 -0.366 16.401 1.00 30.27 257 THR D C 1
ATOM 8670 O O . THR D 1 257 ? 76.704 -0.277 15.776 1.00 31.59 257 THR D O 1
ATOM 8674 N N . SER D 1 258 ? 75.438 -1.177 17.436 1.00 27.90 258 SER D N 1
ATOM 8675 C CA . SER D 1 258 ? 76.504 -2.006 18.046 1.00 27.96 258 SER D CA 1
ATOM 8676 C C . SER D 1 258 ? 76.986 -3.053 17.027 1.00 27.19 258 SER D C 1
ATOM 8677 O O . SER D 1 258 ? 78.211 -3.283 16.940 1.00 27.18 258 SER D O 1
ATOM 8680 N N . GLN D 1 259 ? 76.075 -3.672 16.278 1.00 25.68 259 GLN D N 1
ATOM 8681 C CA . GLN D 1 259 ? 76.456 -4.731 15.314 1.00 26.20 259 GLN D CA 1
ATOM 8682 C C . GLN D 1 259 ? 77.296 -4.114 14.185 1.00 26.43 259 GLN D C 1
ATOM 8683 O O . GLN D 1 259 ? 78.281 -4.745 13.780 1.00 26.51 259 GLN D O 1
ATOM 8689 N N . PHE D 1 260 ? 76.931 -2.936 13.677 1.00 26.72 260 PHE D N 1
ATOM 8690 C CA . PHE D 1 260 ? 77.714 -2.291 12.591 1.00 28.68 260 PHE D CA 1
ATOM 8691 C C . PHE D 1 260 ? 79.104 -1.921 13.135 1.00 29.01 260 PHE D C 1
ATOM 8692 O O . PHE D 1 260 ? 80.079 -2.015 12.373 1.00 29.77 260 PHE D O 1
ATOM 8700 N N . MET D 1 261 ? 79.195 -1.535 14.410 1.00 27.11 261 MET D N 1
ATOM 8701 C CA . MET D 1 261 ? 80.477 -1.176 15.069 1.00 28.07 261 MET D CA 1
ATOM 8702 C C . MET D 1 261 ? 81.387 -2.406 15.112 1.00 27.87 261 MET D C 1
ATOM 8703 O O . MET D 1 261 ? 82.589 -2.276 14.820 1.00 32.31 261 MET D O 1
ATOM 8708 N N . VAL D 1 262 ? 80.824 -3.574 15.397 1.00 27.49 262 VAL D N 1
ATOM 8709 C CA . VAL D 1 262 ? 81.580 -4.854 15.406 1.00 25.98 262 VAL D CA 1
ATOM 8710 C C . VAL D 1 262 ? 82.056 -5.140 13.978 1.00 26.91 262 VAL D C 1
ATOM 8711 O O . VAL D 1 262 ? 83.254 -5.440 13.804 1.00 31.12 262 VAL D O 1
ATOM 8715 N N . SER D 1 263 ? 81.175 -5.029 12.980 1.00 25.06 263 SER D N 1
ATOM 8716 C CA . SER D 1 263 ? 81.548 -5.198 11.554 1.00 23.72 263 SER D CA 1
ATOM 8717 C C . SER D 1 263 ? 82.678 -4.215 11.199 1.00 24.90 263 SER D C 1
ATOM 8718 O O . SER D 1 263 ? 83.629 -4.626 10.502 1.00 27.24 263 SER D O 1
ATOM 8721 N N . ALA D 1 264 ? 82.618 -2.971 11.680 1.00 24.63 264 ALA D N 1
ATOM 8722 C CA . ALA D 1 264 ? 83.638 -1.936 11.400 1.00 25.60 264 ALA D CA 1
ATOM 8723 C C . ALA D 1 264 ? 84.972 -2.312 12.057 1.00 27.35 264 ALA D C 1
ATOM 8724 O O . ALA D 1 264 ? 86.044 -2.056 11.439 1.00 26.35 264 ALA D O 1
ATOM 8726 N N . ALA D 1 265 ? 84.911 -2.863 13.276 1.00 26.03 265 ALA D N 1
ATOM 8727 C CA . ALA D 1 265 ? 86.098 -3.310 14.038 1.00 26.06 265 ALA D CA 1
ATOM 8728 C C . ALA D 1 265 ? 86.790 -4.403 13.232 1.00 24.59 265 ALA D C 1
ATOM 8729 O O . ALA D 1 265 ? 88.021 -4.348 13.121 1.00 23.85 265 ALA D O 1
ATOM 8731 N N . ARG D 1 266 ? 86.011 -5.320 12.659 1.00 25.34 266 ARG D N 1
ATOM 8732 C CA . ARG D 1 266 ? 86.538 -6.405 11.795 1.00 27.33 266 ARG D CA 1
ATOM 8733 C C . ARG D 1 266 ? 87.275 -5.752 10.626 1.00 28.42 266 ARG D C 1
ATOM 8734 O O . ARG D 1 266 ? 88.417 -6.143 10.332 1.00 29.66 266 ARG D O 1
ATOM 8742 N N . ALA D 1 267 ? 86.656 -4.762 9.998 1.00 28.86 267 ALA D N 1
ATOM 8743 C CA . ALA D 1 267 ? 87.226 -4.077 8.821 1.00 30.75 267 ALA D CA 1
ATOM 8744 C C . ALA D 1 267 ? 88.504 -3.340 9.224 1.00 30.88 267 ALA D C 1
ATOM 8745 O O . ALA D 1 267 ? 89.440 -3.305 8.381 1.00 31.45 267 ALA D O 1
ATOM 8747 N N . SER D 1 268 ? 88.550 -2.784 10.444 1.00 27.86 268 SER D N 1
ATOM 8748 C CA . SER D 1 268 ? 89.684 -1.957 10.933 1.00 27.65 268 SER D CA 1
ATOM 8749 C C . SER D 1 268 ? 90.994 -2.752 10.827 1.00 29.47 268 SER D C 1
ATOM 8750 O O . SER D 1 268 ? 92.055 -2.135 10.597 1.00 29.54 268 SER D O 1
ATOM 8753 N N . MET D 1 269 ? 90.928 -4.073 10.980 1.00 29.32 269 MET D N 1
ATOM 8754 C CA . MET D 1 269 ? 92.120 -4.952 11.034 1.00 29.53 269 MET D CA 1
ATOM 8755 C C . MET D 1 269 ? 92.742 -5.103 9.647 1.00 29.09 269 MET D C 1
ATOM 8756 O O . MET D 1 269 ? 93.855 -5.629 9.601 1.00 32.00 269 MET D O 1
ATOM 8761 N N . LYS D 1 270 ? 92.086 -4.654 8.574 1.00 27.71 270 LYS D N 1
ATOM 8762 C CA . LYS D 1 270 ? 92.568 -4.886 7.186 1.00 28.29 270 LYS D CA 1
ATOM 8763 C C . LYS D 1 270 ? 92.920 -3.581 6.456 1.00 29.75 270 LYS D C 1
ATOM 8764 O O . LYS D 1 270 ? 93.147 -3.658 5.239 1.00 32.44 270 LYS D O 1
ATOM 8770 N N . GLN D 1 271 ? 92.961 -2.434 7.135 1.00 28.88 271 GLN D N 1
ATOM 8771 C CA . GLN D 1 271 ? 93.237 -1.120 6.497 1.00 30.08 271 GLN D CA 1
ATOM 8772 C C . GLN D 1 271 ? 94.666 -0.667 6.819 1.00 31.39 271 GLN D C 1
ATOM 8773 O O . GLN D 1 271 ? 95.216 -1.077 7.825 1.00 32.57 271 GLN D O 1
ATOM 8779 N N . ARG D 1 272 ? 95.233 0.181 5.976 1.00 34.01 272 ARG D N 1
ATOM 8780 C CA . ARG D 1 272 ? 96.508 0.876 6.243 1.00 37.02 272 ARG D CA 1
ATOM 8781 C C . ARG D 1 272 ? 96.250 1.871 7.363 1.00 34.19 272 ARG D C 1
ATOM 8782 O O . ARG D 1 272 ? 95.140 2.375 7.452 1.00 35.21 272 ARG D O 1
ATOM 8790 N N . ALA D 1 273 ? 97.251 2.105 8.199 1.00 33.53 273 ALA D N 1
ATOM 8791 C CA . ALA D 1 273 ? 97.179 3.020 9.353 1.00 33.57 273 ALA D CA 1
ATOM 8792 C C . ALA D 1 273 ? 96.484 4.311 8.928 1.00 33.60 273 ALA D C 1
ATOM 8793 O O . ALA D 1 273 ? 96.836 4.850 7.873 1.00 34.55 273 ALA D O 1
ATOM 8795 N N . GLY D 1 274 ? 95.543 4.780 9.746 1.00 34.42 274 GLY D N 1
ATOM 8796 C CA . GLY D 1 274 ? 94.836 6.058 9.551 1.00 34.80 274 GLY D CA 1
ATOM 8797 C C . GLY D 1 274 ? 93.423 6.023 10.106 1.00 32.44 274 GLY D C 1
ATOM 8798 O O . GLY D 1 274 ? 93.037 5.024 10.721 1.00 33.37 274 GLY D O 1
ATOM 8799 N N . ALA D 1 275 ? 92.693 7.115 9.928 1.00 33.17 275 ALA D N 1
ATOM 8800 C CA . ALA D 1 275 ? 91.279 7.262 10.321 1.00 32.97 275 ALA D CA 1
ATOM 8801 C C . ALA D 1 275 ? 90.440 7.212 9.041 1.00 33.79 275 ALA D C 1
ATOM 8802 O O . ALA D 1 275 ? 90.910 7.709 7.985 1.00 35.51 275 ALA D O 1
ATOM 8804 N N . TYR D 1 276 ? 89.262 6.598 9.145 1.00 34.29 276 TYR D N 1
ATOM 8805 C CA . TYR D 1 276 ? 88.344 6.277 8.028 1.00 31.60 276 TYR D CA 1
ATOM 8806 C C . TYR D 1 276 ? 86.895 6.473 8.462 1.00 29.97 276 TYR D C 1
ATOM 8807 O O . TYR D 1 276 ? 86.552 5.976 9.538 1.00 28.56 276 TYR D O 1
ATOM 8816 N N . THR D 1 277 ? 86.091 7.140 7.633 1.00 29.07 277 THR D N 1
ATOM 8817 C CA . THR D 1 277 ? 84.617 6.984 7.608 1.00 28.91 277 THR D CA 1
ATOM 8818 C C . THR D 1 277 ? 84.311 5.651 6.919 1.00 26.39 277 THR D C 1
ATOM 8819 O O . THR D 1 277 ? 85.205 5.124 6.227 1.00 25.08 277 THR D O 1
ATOM 8823 N N . VAL D 1 278 ? 83.104 5.122 7.084 1.00 26.73 278 VAL D N 1
ATOM 8824 C CA . VAL D 1 278 ? 82.755 3.763 6.568 1.00 28.61 278 VAL D CA 1
ATOM 8825 C C . VAL D 1 278 ? 82.598 3.782 5.043 1.00 28.15 278 VAL D C 1
ATOM 8826 O O . VAL D 1 278 ? 82.625 2.682 4.437 1.00 29.05 278 VAL D O 1
ATOM 8830 N N . ILE D 1 279 ? 82.483 4.960 4.423 1.00 28.56 279 ILE D N 1
ATOM 8831 C CA . ILE D 1 279 ? 82.410 5.059 2.934 1.00 29.21 279 ILE D CA 1
ATOM 8832 C C . ILE D 1 279 ? 83.823 4.944 2.335 1.00 28.59 279 ILE D C 1
ATOM 8833 O O . ILE D 1 279 ? 83.900 4.854 1.098 1.00 31.69 279 ILE D O 1
ATOM 8838 N N . GLU D 1 280 ? 84.878 4.883 3.154 1.00 26.11 280 GLU D N 1
ATOM 8839 C CA . GLU D 1 280 ? 86.278 4.756 2.678 1.00 27.69 280 GLU D CA 1
ATOM 8840 C C . GLU D 1 280 ? 86.815 3.335 2.907 1.00 28.58 280 GLU D C 1
ATOM 8841 O O . GLU D 1 280 ? 88.025 3.113 2.691 1.00 29.87 280 GLU D O 1
ATOM 8847 N N . ILE D 1 281 ? 85.957 2.401 3.317 1.00 29.16 281 ILE D N 1
ATOM 8848 C CA . ILE D 1 281 ? 86.307 0.972 3.565 1.00 28.60 281 ILE D CA 1
ATOM 8849 C C . ILE D 1 281 ? 85.628 0.143 2.483 1.00 27.93 281 ILE D C 1
ATOM 8850 O O . ILE D 1 281 ? 84.445 0.324 2.209 1.00 27.43 281 ILE D O 1
ATOM 8855 N N . PRO D 1 282 ? 86.333 -0.828 1.877 1.00 26.70 282 PRO D N 1
ATOM 8856 C CA . PRO D 1 282 ? 85.686 -1.819 1.032 1.00 28.31 282 PRO D CA 1
ATOM 8857 C C . PRO D 1 282 ? 84.614 -2.593 1.798 1.00 29.99 282 PRO D C 1
ATOM 8858 O O . PRO D 1 282 ? 84.900 -3.204 2.819 1.00 32.82 282 PRO D O 1
ATOM 8862 N N . PRO D 1 283 ? 83.348 -2.624 1.323 1.00 31.08 283 PRO D N 1
ATOM 8863 C CA . PRO D 1 283 ? 82.272 -3.255 2.080 1.00 29.98 283 PRO D CA 1
ATOM 8864 C C . PRO D 1 283 ? 82.547 -4.700 2.518 1.00 28.89 283 PRO D C 1
ATOM 8865 O O . PRO D 1 283 ? 82.096 -5.066 3.574 1.00 29.03 283 PRO D O 1
ATOM 8869 N N . VAL D 1 284 ? 83.263 -5.495 1.726 1.00 28.56 284 VAL D N 1
ATOM 8870 C CA . VAL D 1 284 ? 83.486 -6.937 2.063 1.00 29.09 284 VAL D CA 1
ATOM 8871 C C . VAL D 1 284 ? 84.381 -7.044 3.307 1.00 28.14 284 VAL D C 1
ATOM 8872 O O . VAL D 1 284 ? 84.296 -8.067 4.003 1.00 28.10 284 VAL D O 1
ATOM 8876 N N . ASP D 1 285 ? 85.188 -6.022 3.608 1.00 29.95 285 ASP D N 1
ATOM 8877 C CA . ASP D 1 285 ? 86.093 -5.999 4.794 1.00 31.15 285 ASP D CA 1
ATOM 8878 C C . ASP D 1 285 ? 85.275 -5.983 6.091 1.00 31.98 285 ASP D C 1
ATOM 8879 O O . ASP D 1 285 ? 85.831 -6.313 7.136 1.00 33.88 285 ASP D O 1
ATOM 8884 N N . PHE D 1 286 ? 84.000 -5.617 6.038 1.00 32.66 286 PHE D N 1
ATOM 8885 C CA . PHE D 1 286 ? 83.089 -5.661 7.207 1.00 32.78 286 PHE D CA 1
ATOM 8886 C C . PHE D 1 286 ? 82.726 -7.110 7.558 1.00 31.82 286 PHE D C 1
ATOM 8887 O O . PHE D 1 286 ? 82.192 -7.296 8.647 1.00 32.83 286 PHE D O 1
ATOM 8895 N N . LEU D 1 287 ? 82.990 -8.099 6.697 1.00 30.18 287 LEU D N 1
ATOM 8896 C CA . LEU D 1 287 ? 82.377 -9.444 6.837 1.00 29.72 287 LEU D CA 1
ATOM 8897 C C . LEU D 1 287 ? 83.395 -10.513 7.255 1.00 32.10 287 LEU D C 1
ATOM 8898 O O . LEU D 1 287 ? 84.547 -10.517 6.780 1.00 30.70 287 LEU D O 1
ATOM 8903 N N . ALA D 1 288 ? 82.934 -11.425 8.104 1.00 34.92 288 ALA D N 1
ATOM 8904 C CA . ALA D 1 288 ? 83.619 -12.683 8.462 1.00 35.19 288 ALA D CA 1
ATOM 8905 C C . ALA D 1 288 ? 83.487 -13.666 7.296 1.00 34.00 288 ALA D C 1
ATOM 8906 O O . ALA D 1 288 ? 82.438 -13.640 6.614 1.00 33.18 288 ALA D O 1
ATOM 8908 N N . GLY D 1 289 ? 84.517 -14.492 7.092 1.00 32.58 289 GLY D N 1
ATOM 8909 C CA . GLY D 1 289 ? 84.500 -15.630 6.161 1.00 32.59 289 GLY D CA 1
ATOM 8910 C C . GLY D 1 289 ? 85.604 -15.535 5.124 1.00 34.63 289 GLY D C 1
ATOM 8911 O O . GLY D 1 289 ? 86.410 -14.580 5.167 1.00 32.57 289 GLY D O 1
ATOM 8912 N N . ASP D 1 290 ? 85.632 -16.512 4.217 1.00 37.00 290 ASP D N 1
ATOM 8913 C CA . ASP D 1 290 ? 86.650 -16.637 3.146 1.00 39.77 290 ASP D CA 1
ATOM 8914 C C . ASP D 1 290 ? 86.238 -15.674 2.017 1.00 38.13 290 ASP D C 1
ATOM 8915 O O . ASP D 1 290 ? 85.089 -15.759 1.566 1.00 37.35 290 ASP D O 1
ATOM 8920 N N . LEU D 1 291 ? 87.136 -14.785 1.588 1.00 36.03 291 LEU D N 1
ATOM 8921 C CA . LEU D 1 291 ? 86.864 -13.805 0.510 1.00 37.12 291 LEU D CA 1
ATOM 8922 C C . LEU D 1 291 ? 86.074 -14.484 -0.611 1.00 38.81 291 LEU D C 1
ATOM 8923 O O . LEU D 1 291 ? 84.972 -14.004 -0.923 1.00 41.89 291 LEU D O 1
ATOM 8928 N N . ASN D 1 292 ? 86.593 -15.570 -1.185 1.00 39.54 292 ASN D N 1
ATOM 8929 C CA . ASN D 1 292 ? 86.017 -16.153 -2.427 1.00 39.19 292 ASN D CA 1
ATOM 8930 C C . ASN D 1 292 ? 84.640 -16.752 -2.138 1.00 39.53 292 ASN D C 1
ATOM 8931 O O . ASN D 1 292 ? 83.794 -16.688 -3.031 1.00 44.56 292 ASN D O 1
ATOM 8936 N N . THR D 1 293 ? 84.402 -17.303 -0.949 1.00 39.72 293 THR D N 1
ATOM 8937 C CA . THR D 1 293 ? 83.064 -17.836 -0.579 1.00 39.38 293 THR D CA 1
ATOM 8938 C C . THR D 1 293 ? 82.079 -16.666 -0.533 1.00 38.59 293 THR D C 1
ATOM 8939 O O . THR D 1 293 ? 80.942 -16.828 -1.055 1.00 37.20 293 THR D O 1
ATOM 8943 N N . LEU D 1 294 ? 82.511 -15.547 0.062 1.00 35.41 294 LEU D N 1
ATOM 8944 C CA . LEU D 1 294 ? 81.712 -14.298 0.199 1.00 34.59 294 LEU D CA 1
ATOM 8945 C C . LEU D 1 294 ? 81.387 -13.743 -1.188 1.00 33.04 294 LEU D C 1
ATOM 8946 O O . LEU D 1 294 ? 80.218 -13.389 -1.420 1.00 33.28 294 LEU D O 1
ATOM 8951 N N . ILE D 1 295 ? 82.373 -13.696 -2.078 1.00 32.10 295 ILE D N 1
ATOM 8952 C CA . ILE D 1 295 ? 82.189 -13.172 -3.461 1.00 33.58 295 ILE D CA 1
ATOM 8953 C C . ILE D 1 295 ? 81.144 -14.033 -4.178 1.00 32.21 295 ILE D C 1
ATOM 8954 O O . ILE D 1 295 ? 80.205 -13.454 -4.736 1.00 29.99 295 ILE D O 1
ATOM 8959 N N . ALA D 1 296 ? 81.282 -15.357 -4.126 1.00 33.31 296 ALA D N 1
ATOM 8960 C CA . ALA D 1 296 ? 80.353 -16.327 -4.764 1.00 34.60 296 ALA D CA 1
ATOM 8961 C C . ALA D 1 296 ? 78.940 -16.124 -4.220 1.00 34.83 296 ALA D C 1
ATOM 8962 O O . ALA D 1 296 ? 78.002 -16.233 -5.000 1.00 36.96 296 ALA D O 1
ATOM 8964 N N . LYS D 1 297 ? 78.808 -15.825 -2.928 1.00 37.95 297 LYS D N 1
ATOM 8965 C CA . LYS D 1 297 ? 77.499 -15.719 -2.232 1.00 39.60 297 LYS D CA 1
ATOM 8966 C C . LYS D 1 297 ? 76.815 -14.382 -2.550 1.00 38.92 297 LYS D C 1
ATOM 8967 O O . LYS D 1 297 ? 75.593 -14.376 -2.629 1.00 40.72 297 LYS D O 1
ATOM 8973 N N . LEU D 1 298 ? 77.583 -13.297 -2.702 1.00 35.42 298 LEU D N 1
ATOM 8974 C CA . LEU D 1 298 ? 77.092 -11.894 -2.634 1.00 30.54 298 LEU D CA 1
ATOM 8975 C C . LEU D 1 298 ? 77.071 -11.214 -4.013 1.00 28.51 298 LEU D C 1
ATOM 8976 O O . LEU D 1 298 ? 76.172 -10.391 -4.241 1.00 26.89 298 LEU D O 1
ATOM 8981 N N . VAL D 1 299 ? 78.048 -11.469 -4.877 1.00 27.40 299 VAL D N 1
ATOM 8982 C CA . VAL D 1 299 ? 78.294 -10.579 -6.045 1.00 26.81 299 VAL D CA 1
ATOM 8983 C C . VAL D 1 299 ? 77.386 -10.987 -7.212 1.00 27.66 299 VAL D C 1
ATOM 8984 O O . VAL D 1 299 ? 77.456 -12.050 -7.830 1.00 28.40 299 VAL D O 1
#

Nearest PDB structures (foldseek):
  8i78-assembly1_A  TM=1.003E+00  e=4.826E-67  Proteus vulgaris
  8hp0-assembly1_A  TM=9.911E-01  e=6.190E-51  Hoylesella timonensis
  3bio-assembly1_B  TM=9.884E-01  e=4.322E-49  Porphyromonas gingivalis W83
  3wb9-assembly1_A  TM=9.687E-01  e=2.315E-49  Symbiobacterium thermophilum IAM 14863
  3bio-assembly1_A  TM=9.922E-01  e=2.333E-48  Porphyromonas gingivalis W83

Radius of gyration: 39.79 Å; Cα contacts (8 Å, |Δi|>4): 2729; chains: 4; bounding box: 104×122×97 Å

Foldseek 3Di:
DAAEEEEEDQDPLNVLLVVLQVPDPSHDDLAYAYPDQPPAPPVCPVGDYYPDVVVSPDHAAYEHPDDLVCQQVVQLVQLQVVHEYFYLNQPVVCVVVSQVSNQVSLQVSFFEYAYNCFVHSRVVVQVVVVLCVQFVDFDKEKFKDQAWDPVLQVQLCPDAQFVGKTWGWDGPDRNATEIEMEGAGDVPDDVVVSQVCSCVRPVHVVHNYHYDYDNDPVVVHDQWMKIKMWTFHHRPNRGGDIDIDMDTDRRSNRRSNSSQLVSQLRSVDGGGYDYNNRTDNCSSDDDDPVVCVVVPD/DAQEEEEEDCDPLNVLLVVLQVPDPSHDDLAYAYPDQPPAPPVCPVGDYYPDVVVSPDHAAYEHPDDLVCQQVVQLVQLQVVHEYFYLNQDVVCVVVSQVSNQVSLQVSFFEYAYNCFVHSRVVVQVVVVLCVQFVFFDKEKFKDQFWDPVLQVLLCPDAQFVGKTWGWDGPDRNATEIEMETAGDVPDDVVVSQVCSCVRPVHVVHNYHYDYDDDPPVVHDQWMKIKMWTFHHRPNRGGDIDIDMDTDRRSNRRSNSSQLVSQLRVVDGGGYDYNNRTDNCSSDDDDPVVCVVVPD/DAQEEEEEDCDPLNVLLVVLQVPDPRHDDLAYAYPDQPPADPVCPVGDYYPDPVVSPDHAAYEHPDDLVCQQVVQLVQLQVLHEYFYLNQDVVCVVVSQVSNQVSLVVSFFEYAYNCFVHSRVVVQVVVVLCVQFVFFDKEKFKDQAWDPVLQVLLCPDAQFVGKTWGWDGPDRNATEIEMETAGDVPGDPVVSQVCSCVRPSHVVHNYHYDYDNDPVVVHDQWMKIKMWTFHHRPNRGGDIDIDMDTDRRSNRRSNSSQLVSQLRSVDGGGYDYNNRTDNCSSDDDDVVVCVVVPD/DAAEEEEEDCDLLNVLLVVLQVPDPRHDDLAYADPDQPPADPVCPVGDYYPDCVVSPDHAAYEHPDDLVCVQVVQLVQLQVLHEYFYLNQPVVCVVVSQVSNQVSLQVSFFEYAYNCFVHSRVVVQVVVVLCVQFVDFDKEKFKDQFWDPVLQVLLCPDAQFVGKTWGWDGPDRNATEIEMEGAGDVPGDPVVSQVCSCVRPSHVVHNYHYDYDNDPVVVHDQWMKIKMWTFHHRPNRGGDIDIDMDTDRRSNRRSNSSQLVSQLRSVDGGGYDYNNRTDNCSSDDDDVVVCVVVPD

InterPro domains:
  IPR000683 Gfo/Idh/MocA-like oxidoreductase, N-terminal [PF01408] (5-87)
  IPR010190 Diaminopimelate dehydrogenase, Ddh [PIRSF025648] (3-299)
  IPR010190 Diaminopimelate dehydrogenase, Ddh [TIGR01921] (3-299)
  IPR032094 Meso-diaminopimelate D-dehydrogenase, C-terminal [PF16654] (120-174)
  IPR036291 NAD(P)-binding domain superfamily [SSF51735] (4-137)

B-factor: mean 40.09, std 16.78, range [0.5, 165.46]

Sequence (1188 aa):
TKIKVAIVGYGNIGRFALEAVQAAQDFELVGVVRRDINNVPEELQNITVTNDIKTLGDVDVALLCSPTRAIKELAKSILSLGINTVDSFDVHSEIVSLKTELDDVAKKHDRVAVISAGWDPGSDSIVRTLMLAMAPKGITYTNFGPGMSMGHSVAAKAIEGVKDALSMTIPLGTGVHRRMVYVELEAGANFNQVEQAIKADSYFSSDETHVKQVDSVDSLKDVGHGVHMTHKGVSGKTHNQLFEYSMRINNPALTSQFMVSAARASMKQRAGAYTVIEIPPVDFLAGDLNTLIAKLVTKIKVAIVGYGNIGRRFALEAVQAAQDFELVGVVRRDINNVPEELQNITVTNDIKTLGDVDVALLCSPTRAIKELAKSILSLGINTVDSFDVHSEIVSLKTELDDVAKKHDRVAVISAGWDPGSDSIVRTLMLAMAPKGITYTNFGPGMSMGHSVAAKAIEGVKDALSMTIPLGTGVHRRMVYVELEAGANFNQVEQAIKADSYFSSDETHVKQVDSVDSLKDVGHGVHMTHKGVSGKTHNQLFEYSMRINNPALTSQFMVSAARASMKQRAGAYTVIEIPPVDFLAGDLNTLIAKLVTKIKVAIVGYGNIGRFALEAVQAAQDFELVGVVRRDINNVPEELQNITVTNDIKTLGDVDVALLCSPTRAIKELAKSILSLGINTVDSFDVHSEIVSLKTELDDVAKKHDRVAVISAGWDPGSDSIVRTLMLAMAPKGITYTNFGPGMSMGHSVAAKAIEGVKDALSMTIPLGTGVHRRMVYVELEAGANFNQVEQAIKADSYFSSDETHVKQVDSVDSLKDVGHGVHMTHKGVSGKTHNQLFEYSMRINNPALTSQFMVSAARASMKQRAGAYTVIEIPPVDFLAGDLNTLIAKLVTKIKVAIVGYGNIGRFALEAVQAAQDFELVGVVRRDINNVPEELQNITVTNDIKTLGDVDVALLCSPTRAIKELAKSILSLGINTVDSFDVHSEIVSLKTELDDVAKKHDRVAVISAGWDPGSDSIVRTLMLAMAPKGITYTNFGPGMSMGHSVAAKAIEGVKDALSMTIPLGTGVHRRMVYVELEAGANFNQVEQAIKADSYFSSDETHVKQVDSVDSLKDVGHGVHMTHKGVSGKTHNQLFEYSMRINNPALTSQFMVSAARASMKQRAGAYTVIEIPPVDFLAGDLNTLIAKLV

Secondary structure (DSSP, 8-state):
--EEEEEE--SHHHHHHHHHHHH-TTEEEEEEE-S-SS---GGGTTS-EES-GGGG-S-SEEEE-S-GGGHHHHHHHHHHTT-EEE-----GGGHHHHHHHHHHHHHHTT-EEE-S-BBTTBHHHHHHHHHHHH-SEEEEEEEE-SEE-HHHHHHHHTSTTEEEEEEEEEE-STT-EEEEEEEEEPTT--HHHHHHHHHHSTTTTTSEEEEEE-S-SGGG---EEEEEEEEEEEETTEEEEEEEEEEEEEHHHHHHHHHHHHHHHHTTS-SEEE-GGGS-GGGGS-S-HHHHHHHH-/-PEEEEEE--SHHHHHHHHHHHH-TTEEEEEEE-S-SS---GGGTTS-EESSGGGG---SEEEE-S-GGGHHHHHHHHHHTT-EEEE----GGGHHHHHHHHHHHHHHTT-EEE-S-BBTTBHHHHHHHHHHHH-SEEEEEEEE-SEE-HHHHHHHHTSTTEEEEEEEEEE-STT-EEEEEEEEEPTT--HHHHHHHHHHSTTTTTSEEEEEE-S-SGGG---EEEEEEEEEEEETTEEEEEEEEEEEEEHHHHHHHHHHHHHHHHTTS-SEEE-GGGS-GGGGS-S-HHHHHHHH-/-PEEEEEE--SHHHHHHHHHHHH-TTEEEEEEE-S-SS---GGGTTS-EES-GGGG---SEEEE-S-GGGHHHHHHHHHHTT-EEE-----GGGHHHHHHHHHHHHHHTT-EEE-S-BBTTBHHHHHHHHHHHH-SEEEEEEEE-SEE-HHHHHHHHTSTTEEEEEEEEEE-STT-EEEEEEEEEPTT--HHHHHHHHHHSTTTTTSEEEEEE-S-SGGG---EEEEEEEEEEEETTEEEEEEEEEEEEEHHHHHHHHHHHHHHHHTTS-SEEE-GGGS-GGGGS-S-HHHHHHHH-/--EEEEEE--SHHHHHHHHHHHH-TTEEEEEEE-S-SS---GGGSSS-EESSGGGG---SEEEE-S-GGGHHHHHHHHHHTT-EEE-----GGGHHHHHHHHHHHHHHTT-EEE-S-BBTTBHHHHHHHHHHHH-SEEEEEEEE-SEE-HHHHHHHHTSTTEEEEEEEEEE-STT-EEEEEEEEEPTT--HHHHHHHHHHSTTTTTSEEEEEE-S-SGGG---EEEEEEEEEEEETTEEEEEEEEEEEEEHHHHHHHHHHHHHHHHTTS-SEEE-GGGS-GGGGS-S-HHHHHHHH-

Solvent-accessible surface area: 54911 Å² total; per-residue (Å²): 170,93,21,47,0,0,0,9,14,28,47,115,39,0,102,25,0,4,81,9,1,102,85,16,163,39,13,12,9,2,1,0,17,39,234,80,72,126,76,61,49,160,61,2,114,118,30,70,33,15,103,48,12,126,71,10,16,72,12,28,0,0,0,2,5,26,73,54,203,35,4,79,135,44,0,67,60,4,0,54,82,28,14,5,0,0,0,23,19,81,47,103,107,92,22,118,62,3,58,84,64,0,32,113,26,0,117,175,63,114,58,7,0,0,0,4,0,4,21,28,6,0,20,0,22,43,31,60,59,98,4,92,85,76,0,89,135,48,103,41,76,22,4,53,0,75,0,45,22,153,37,26,18,78,10,0,108,84,28,158,12,5,117,35,6,3,0,35,9,36,39,77,29,86,35,84,21,75,29,51,2,42,0,33,27,86,114,89,37,87,57,92,116,5,41,116,42,0,87,76,40,97,122,1,70,107,41,81,11,81,17,129,90,29,143,57,0,92,93,76,102,95,62,26,19,0,0,66,0,42,2,127,5,13,32,62,193,87,129,94,61,122,46,104,66,60,23,149,41,60,44,8,35,42,14,0,78,30,0,1,14,0,0,24,0,1,74,128,33,209,28,2,5,36,25,2,90,72,7,66,92,46,19,10,66,52,61,91,98,107,82,14,81,90,149,101,168,191,99,22,56,0,0,0,8,14,25,50,82,50,0,92,15,0,4,35,1,0,76,20,16,151,41,12,75,37,30,1,0,15,41,239,82,76,125,74,57,49,162,62,1,113,150,38,80,25,14,107,50,10,131,91,20,53,114,14,28,0,0,0,1,11,26,74,56,212,25,4,85,120,36,0,67,60,7,0,52,80,28,14,6,0,0,0,19,18,82,46,76,106,88,1,38,60,4,26,78,65,0,31,89,19,0,118,153,70,113,56,7,0,0,0,0,0,3,20,28,1,0,0,0,0,1,2,24,0,4,0,22,1,0,0,60,80,8,17,42,29,22,5,54,0,76,1,43,24,152,31,28,15,83,10,0,108,84,28,159,10,4,118,35,5,2,0,37,8,36,40,46,27,16,34,21,22,76,30,52,1,46,0,34,28,85,112,89,35,87,54,89,113,5,42,113,42,0,88,75,39,97,122,0,72,101,41,82,10,82,17,134,90,30,142,54,0,91,94,79,102,95,46,25,20,0,0,68,0,42,3,24,0,4,1,6,107,27,57,22,3,35,4,37,1,23,3,107,9,30,44,8,1,0,10,0,6,0,0,0,1,0,0,20,0,1,75,130,32,191,28,2,5,36,0,0,0,23,0,20,1,9,20,0,10,54,60,92,74,61,81,12,1,65,134,8,3,190,98,25,72,0,0,0,8,15,25,50,114,49,0,99,17,0,4,36,0,0,69,19,17,156,36,6,68,35,31,1,0,15,37,186,62,20,69,76,49,46,141,47,2,94,142,39,81,31,7,25,20,13,133,46,24,52,114,13,42,0,0,0,2,11,27,70,56,211,23,4,89,109,32,0,68,54,6,0,53,83,27,15,5,0,0,0,21,18,80,47,77,104,90,0,36,65,5,26,78,64,0,32,89,23,0,115,155,72,114,57,7,0,0,0,0,0,4,21,27,2,0,0,0,0,1,2,24,0,4,0,22,0,0,0,62,116,47,102,42,77,22,4,52,0,74,1,46,22,150,31,28,16,83,12,0,107,84,28,160,10,5,113,37,7,3,0,35,10,35,39,73,28,86,35,84,23,76,28,50,1,45,0,35,28,84,112,88,37,85,54,90,112,5,40,116,42,0,81,76,40,99,123,1,70,110,39,82,13,80,17,128,89,28,134,57,0,89,93,77,107,96,59,26,18,0,0,68,0,42,2,125,5,14,1,6,106,26,129,88,3,68,4,38,0,22,2,106,8,29,44,8,1,0,11,0,5,0,0,0,1,0,0,21,0,1,76,130,31,193,28,2,5,36,0,0,0,24,0,20,2,8,19,0,10,51,61,92,74,62,73,10,1,65,133,7,3,184,91,24,51,0,0,0,10,15,29,50,102,51,0,98,22,0,5,82,10,1,90,77,15,151,38,13,77,40,30,1,0,17,37,238,80,68,134,77,63,47,139,57,2,113,129,33,82,31,14,92,76,11,174,98,18,54,116,12,29,0,0,0,2,11,27,76,54,217,37,4,76,108,42,0,52,60,8,0,54,109,28,15,5,0,0,0,22,18,78,47,100,106,92,24,121,61,6,59,86,60,0,33,90,23,0,117,160,70,113,56,6,0,0,0,4,0,3,20,26,6,0,20,0,21,44,32,62,61,100,5,93,82,75,0,88,137,46,102,42,76,23,5,53,0,50,0,44,22,150,31,28,17,85,12,0,108,84,28,160,10,4,125,38,6,2,0,7,9,9,38,69,29,85,35,83,22,3,29,18,1,10,0,36,30,84,116,88,36,85,55,91,114,4,41,115,44,0,89,75,40,99,122,1,70,108,39,75,10,57,18,127,90,27,135,57,0,86,42,32,81,3,24,0,16,0,0,68,0,42,2,126,6,14,31,63,195,87,130,93,60,122,46,104,68,60,22,110,32,38,45,8,36,41,11,1,76,30,0,0,13,0,0,22,0,1,74,130,33,206,28,2,4,36,25,2,90,73,8,67,92,47,20,9,65,51,60,92,97,108,76,14,79,90,153,103,168

Organism: Proteus vulgaris (NCBI:txid585)